Protein AF-A0AAX1EEX8-F1 (afdb_monomer)

pLDDT: mean 73.46, std 18.09, range [20.45, 95.31]

Sequence (1016 aa):
MDALIKANPAVASEFRKALMDHKIFWASLDPSLDPIEDTNTFLVDVGEAPNAVQNNFVALRQKAAHLRVIRNLNKASLDVLTDIAIKDNKDEIRGVIKRAHPALWQSPWGEILSTQLTDEGITAIQAEAKKLLMSQLRIPKLIERINKEDSFENLKKPLDAYFGAHVAVLQESDRKQLEDAMNARAMMLAQDKLLNHPNRGELDALLKEDGLNEVRDKAKSIIGDHVQWIKPENIEALKKSARVGIAKLDVEALAYNDAHRRILIGIADPKNSSTYQEKLKAVGIANTDLLKKEDYPALLDTIRNKAFEMQVEKLSPYSPYGKKVHKDLITTFKAAKPEKKEIILRNLNNLEKSIQHLFHATNTDDVKRMLGVEDNVAELVTEENGRLEKFKKIHSLEAAKILANLYATYCPSEELSDNVINAFNSKFFENDGAAYTKDDYAELLRGVFGDITGELPDAIDDQKFYNAFGLNNDGSAVLSNELENLVGNQRISNLHLATDIHNHAADPLRKELMQSFMRVDKRGIALDGNDVDNLWTFFKDSKSYEEFKKKITDNISSKLSEDWTKQFTTADFDKLKLQQLKGLDTTQKVREYVDARLDELSKVFALGSQRFWDETQLRRFRENFNDRENWFNPAFMGKSKADAEKMKPKFEALARNIDIIIQEREYQREAIEALIRNLPGHTGEGTGNYPKEEDEKIRKKLDGKIKEIDAALENHKKSRDALQDVLDKMQEAIESKKVIQLFGSDPDVVSEVFKKGTPEYEEAKGKDLSPDHVRRTHITHGHVKEMKMHEIDSDQVRIWDVKTTKGGLTTRGRIIEEHGLTPSAKVYASDKQKITPTKLTIDMPKGGRTTEQKELIEEARVKTAMVAVCQLFAKLDVPPDEKHPININCSDPEDAKYFWTAVKIVQKELKDTKLAFKDNAIQGDSIKYVSKTQKGKLGWKDDSVYKTVFEKESNKYIWKQKTDELKGHVSEKFKHDKEKKESSAAATQLFRKEVKKQISESEKHLEEIHKGPQVH

Radius of gyration: 42.95 Å; Cα contacts (8 Å, |Δi|>4): 1096; chains: 1; bounding box: 97×76×125 Å

Solvent-accessible surface area (backbone atoms only — not comparable to full-atom values): 57324 Å² total; per-residue (Å²): 85,71,51,45,53,69,30,49,50,90,40,63,71,50,39,50,47,42,53,57,80,39,35,72,61,44,26,71,78,39,65,87,47,56,81,68,66,96,49,98,54,63,74,68,78,78,59,96,60,102,52,82,78,67,67,35,53,54,43,49,24,25,50,30,41,37,52,47,30,55,75,24,52,88,70,48,53,71,67,57,35,36,52,41,42,68,56,83,54,65,68,58,38,43,50,51,40,55,68,42,52,68,60,42,31,62,87,88,70,71,80,81,44,62,83,42,48,35,71,68,43,48,52,52,43,26,53,50,29,42,52,53,50,54,70,69,58,47,62,70,62,55,47,51,55,44,70,69,59,85,53,65,75,59,58,68,43,56,66,43,77,65,76,33,70,65,63,70,77,51,52,71,72,56,51,49,51,50,51,52,45,31,47,52,43,49,51,51,53,49,29,50,50,37,38,68,45,88,56,55,69,57,40,53,57,33,63,74,40,88,48,66,65,56,31,30,59,45,39,29,83,78,60,38,92,61,36,79,71,65,43,80,90,46,50,64,60,42,43,49,23,23,54,53,12,42,48,43,53,49,55,69,66,56,73,88,44,76,66,45,35,55,48,35,42,58,54,50,38,76,88,44,62,92,48,43,49,63,50,42,42,72,61,67,41,70,73,37,86,77,58,51,83,86,49,45,74,79,42,42,60,56,40,40,47,43,24,48,41,43,47,43,25,69,58,34,70,38,49,95,40,13,52,60,57,42,41,49,50,49,50,40,56,63,67,25,41,71,69,36,54,41,63,48,55,66,36,74,84,48,30,56,53,52,51,52,50,57,63,65,32,76,47,42,67,58,43,23,70,64,34,62,46,54,69,80,52,22,39,43,30,24,51,50,30,58,40,53,56,49,48,68,66,30,56,38,45,54,57,27,34,46,50,45,43,49,34,42,71,59,40,68,90,62,67,74,47,69,64,50,38,49,33,50,37,49,69,66,40,65,92,77,65,69,79,80,69,87,63,54,69,38,55,53,52,48,54,36,46,65,71,33,67,86,69,57,59,91,73,57,46,69,38,59,52,25,45,66,61,24,24,36,68,83,33,78,44,82,72,28,73,65,48,44,50,57,50,54,40,46,43,63,28,27,45,46,47,51,39,48,36,61,79,37,64,88,39,67,66,62,34,52,52,39,49,54,52,39,32,37,55,28,82,76,38,57,52,50,67,65,52,52,53,46,50,52,48,40,54,73,75,30,90,44,57,67,52,28,50,47,52,41,55,78,74,49,39,93,43,37,38,96,60,34,62,52,61,57,37,62,67,55,49,51,51,53,49,41,52,52,48,45,68,49,71,46,70,67,61,49,49,55,50,54,52,52,50,53,49,48,55,54,50,64,48,54,69,65,55,76,81,55,80,49,73,66,54,51,47,49,51,56,65,65,45,75,57,62,68,70,84,66,43,58,71,40,60,80,56,52,28,60,48,36,68,65,42,47,68,55,52,53,48,50,44,54,51,42,54,50,52,44,54,55,47,49,54,52,42,52,56,50,52,52,49,63,71,32,42,66,63,74,80,73,78,60,95,50,93,64,58,69,72,59,52,51,53,52,48,52,52,50,51,49,51,41,52,55,43,51,55,50,42,55,48,45,51,53,50,41,51,57,50,46,58,46,54,53,51,40,49,48,56,59,69,54,87,76,82,72,48,84,55,78,81,42,92,46,36,49,77,48,79,30,46,61,90,38,73,67,29,54,52,71,72,62,62,73,89,70,69,102,76,80,82,87,82,90,86,82,88,84,76,91,74,90,78,89,72,76,89,67,64,35,68,42,43,35,38,34,42,33,53,36,75,56,96,91,46,74,51,61,16,40,39,37,41,40,42,56,72,74,76,81,76,89,71,70,99,81,66,99,71,89,82,82,67,73,48,77,50,74,49,68,58,81,78,58,94,48,72,69,46,37,52,48,36,50,47,31,39,52,50,42,29,38,53,56,45,42,52,54,58,72,70,51,93,61,42,46,32,74,92,54,47,49,72,49,76,55,96,49,76,68,64,40,45,52,43,54,47,37,49,52,50,49,41,62,72,33,56,90,45,92,58,39,52,59,79,72,14,57,45,44,82,45,45,72,58,43,50,64,65,35,44,44,99,90,47,72,23,81,88,9,63,53,59,70,46,47,62,38,71,74,40,35,52,55,49,47,54,52,47,50,56,42,50,53,52,54,59,64,75,71,64,62,80,81,53,56,64,55,50,52,52,48,50,53,48,46,48,52,46,50,54,50,46,53,50,54,52,50,52,49,50,55,50,47,68,73,63,67,76,93,76,132

Foldseek 3Di:
DQQLLLFDLVDLVSNLVSVVVCQVVVCVVPVVSNPDDPDPCRQVPPDPDPDPPCRGSLNVQQVVLLVLQLVLLLVADLVLLQQLQPDPDLQVNQVSLVVSPPRRPYPPSDRDDCSRHPPVSSVVSNVSSLVSLVLVPDLVVLLVVLLPDLDLVLLPDQPCVNPNSSCVSPDPVSSVVSNVSSLVNLLVNLLVQLLAPLDLVLLVQLLPDLDLVSNLVSSCVRSNPSSVSRDNVCSVVSNLSNLNSLQLNVLLPQDQDPLLLVLLLVLLDLVCLVCNLVSSVVSPRPPSVVHDSVSSVSNNLSSLLSSLLSLQCVLALLPPCRSLLQVLVSVLLSQFDSLLSSLLSVDPVVVSVLSVCLLQDLDLVLQCLNRVDDSVSSVSSNQSSVQLVLLLLQLASLVSSLVSNLCSVQPSNDHQDVQLSVLNCCLLAVLPLDDPDQPDLLRSQVSSCVSCPVVDDPSDDQQSSLVSLQAHRNSPGHRDPPSCCRRVLLSVQLSLLSNVCNVPVVDVLLNLQSSLCSNFAQVSHHDDNVSSVQLVVLLVPDLFPVSSVVSCVVPPCVRGDPSRCSSCDRVNSLVSLLVVQQPDQDLVVNVVSLVSNVVVLVVVVVVVPPPAQDLVRLVVCVVVCVVVCPLCPLLPLVVLLVVLVVCLVVLSVNLSSLSVVLSSLVVVLVSLVSNLCSHHPNVVPDPHPYDPVSNVVSNVVSVVVNVVSVVVNVSSVVSSVSSVVVSVVSVCSNPDPDDGDLCPPPPQKDKDKDFPPDPVVCVVVVPDDDDPDDDDDDDDDDDDDDDDDDPADARMKMKIWGWFDDPNDIDTKMKIKGWHPDDQDDDDDDDPDGDTDIDIDIGADDDDDDPRRVLSSLLNLLLRLLSVLLRVLLPDPAAQALVRAAEDEDPDLVSSLSNVLNNVVLLVLCCVFRRHYDPSRHHYDSCVVSCVQQADPPGGDCPGCCNPRCPPPSNVVSNVVSSVSSNVSRRVSDDDPVCVVVVVVVVVVVVVVVVVVVVVVVVVVVVVVVDDDDDD

Nearest PDB structures (foldseek):
  5ot4-assembly4_D  TM=4.089E-01  e=1.070E-16  Legionella pneumophila

Secondary structure (DSSP, 8-state):
-HHHHHS-TT-HHHHHHHHHTTHHHHHHH-GGGSS----TTTTTSS--SS-TTTSSHHHHHHHHHHHHHHHHHTTS-HHHHHHHHH---HHHHHHHHHHTTTTSS-TTS-S--TTTS-HHHHHHHHHHHHHHHHHH--HHHHHHHHHT---HHHHTS-HHHHH-GGGGGS-HHHHHHHHHHHHHHHHHHHHHHHHT-S-HHHHHHHHH--SHHHHHHHHHHHHGGGGGG--GGGHHHHHHHHHHHHHHHHHHHPPP-HHHHHHHHHHSSGGGGGGHHHHHHHTT-TTGGG--GGGHHHHHHHHHHHHHHHHHHHH-TTTTSHHHHTHHHHHHHHHS-HHHHHHHHS-HHHHHHHHHHHHS---HHHHHHHH---HHHHHHHHHHHHHHHHHTTSS-HHHHHHHHHHHHHH-TTPPPPHHHHHHHHHHHS-TT--------HHHHHHHHHHHHTTTS-TTS-HHHHHHHTTB-TTSSSBS-HHHHHHHHHHHHHTHHHHHHHHHTTT-HHHHHHHHHHHTS--TTPPPPHHHHHHHHHHHHH-SSHHHHHHHHHHHTGGGS-TTHHHHS-HHHHHHHHHHHHHT--SHHHHHHHHHHHHHHHHHHHHHHHTTS--HHHHHHHHHGGG-TTTTT-GGGHHHHHHHHHHHHHHHHHHHHHHHHHHHHHHHHHHHHHHHHHTSTTSSS---S---HHHHHHHHHHHHHHHHHHHHHHHHHHHHHHHHHHHHHHHHHHHH--PPP-SSTT-TTEEEEEEETTSHHHHHHHH-----S----------------------SEEEEEEEEEEETTEEEEEEEEEEE---------TT-------EEEEEE-----SSHHHHHHHHHHHHHHHHHHHHHHHHT-SS---SSS-EE---SSHHHHHHHHHHHHHHHHHTTTSTT---GGGEE-TTHHHHHHHHEETTEE-TTSHIIIIITSHHHHHHHHHHHHHHHHHHHHHT--TTTHHHHHHHHHHHHHHHHHHHHHHHHHHHHHHHS-----

Mean predicted aligned error: 20.91 Å

Organism: NCBI:txid454

Structure (mmCIF, N/CA/C/O backbone):
data_AF-A0AAX1EEX8-F1
#
_entry.id   AF-A0AAX1EEX8-F1
#
loop_
_atom_site.group_PDB
_atom_site.id
_atom_site.type_symbol
_atom_site.label_atom_id
_atom_site.label_alt_id
_atom_site.label_comp_id
_atom_site.label_asym_id
_atom_site.label_entity_id
_atom_site.label_seq_id
_atom_site.pdbx_PDB_ins_code
_atom_site.Cartn_x
_atom_site.Cartn_y
_atom_site.Cartn_z
_atom_site.occupancy
_atom_site.B_iso_or_equiv
_atom_site.auth_seq_id
_atom_site.auth_comp_id
_atom_site.auth_asym_id
_atom_site.auth_atom_id
_atom_site.pdbx_PDB_model_num
ATOM 1 N N . MET A 1 1 ? -22.057 -29.884 52.894 1.00 87.69 1 MET A N 1
ATOM 2 C CA . MET A 1 1 ? -23.360 -29.746 52.195 1.00 87.69 1 MET A CA 1
ATOM 3 C C . MET A 1 1 ? -23.863 -31.109 51.760 1.00 87.69 1 MET A C 1
ATOM 5 O O . MET A 1 1 ? -24.873 -31.544 52.282 1.00 87.69 1 MET A O 1
ATOM 9 N N . ASP A 1 2 ? -23.123 -31.813 50.907 1.00 88.25 2 ASP A N 1
ATOM 10 C CA . ASP A 1 2 ? -23.435 -33.165 50.417 1.00 88.25 2 ASP A CA 1
ATOM 11 C C . ASP A 1 2 ? -23.797 -34.156 51.543 1.00 88.25 2 ASP A C 1
ATOM 13 O O . ASP A 1 2 ? -24.829 -34.820 51.478 1.00 88.25 2 ASP A O 1
ATOM 17 N N . ALA A 1 3 ? -23.029 -34.166 52.639 1.00 88.50 3 ALA A N 1
ATOM 18 C CA . ALA A 1 3 ? -23.334 -34.972 53.827 1.00 88.50 3 ALA A CA 1
ATOM 19 C C . ALA A 1 3 ? -24.683 -34.618 54.494 1.00 88.50 3 ALA A C 1
ATOM 21 O O . ALA A 1 3 ? -25.407 -35.513 54.918 1.00 88.50 3 ALA A O 1
ATOM 22 N N . LEU A 1 4 ? -25.059 -33.332 54.528 1.00 88.06 4 LEU A N 1
ATOM 23 C CA . LEU A 1 4 ? -26.329 -32.857 55.105 1.00 88.06 4 LEU A CA 1
ATOM 24 C C . LEU A 1 4 ? -27.526 -33.188 54.212 1.00 88.06 4 LEU A C 1
ATOM 26 O O . LEU A 1 4 ? -28.605 -33.490 54.706 1.00 88.06 4 LEU A O 1
ATOM 30 N N . ILE A 1 5 ? -27.339 -33.141 52.891 1.00 89.25 5 ILE A N 1
ATOM 31 C CA . ILE A 1 5 ? -28.374 -33.512 51.917 1.00 89.25 5 ILE A CA 1
ATOM 32 C C . ILE A 1 5 ? -28.644 -35.020 51.990 1.00 89.25 5 ILE A C 1
ATOM 34 O O . ILE A 1 5 ? -29.803 -35.437 51.900 1.00 89.25 5 ILE A O 1
ATOM 38 N N . LYS A 1 6 ? -27.590 -35.826 52.186 1.00 87.44 6 LYS A N 1
ATOM 39 C CA . LYS A 1 6 ? -27.675 -37.284 52.328 1.00 87.44 6 LYS A CA 1
ATOM 40 C C . LYS A 1 6 ? -28.330 -37.720 53.646 1.00 87.44 6 LYS A C 1
ATOM 42 O O . LYS A 1 6 ? -29.065 -38.701 53.634 1.00 87.44 6 LYS A O 1
ATOM 47 N N . ALA A 1 7 ? -28.074 -37.018 54.750 1.00 86.25 7 ALA A N 1
ATOM 48 C CA . ALA A 1 7 ? -28.617 -37.366 56.063 1.00 86.25 7 ALA A CA 1
ATOM 49 C C . ALA A 1 7 ? -30.152 -37.245 56.121 1.00 86.25 7 ALA A C 1
ATOM 51 O O . ALA A 1 7 ? -30.742 -36.334 55.528 1.00 86.25 7 ALA A O 1
ATOM 52 N N . ASN A 1 8 ? -30.808 -38.150 56.856 1.00 84.75 8 ASN A N 1
ATOM 53 C CA . ASN A 1 8 ? -32.248 -38.078 57.074 1.00 84.75 8 ASN A CA 1
ATOM 54 C C . ASN A 1 8 ? -32.571 -37.039 58.167 1.00 84.75 8 ASN A C 1
ATOM 56 O O . ASN A 1 8 ? -32.213 -37.244 59.324 1.00 84.75 8 ASN A O 1
ATOM 60 N N . PRO A 1 9 ? -33.284 -35.941 57.855 1.00 81.75 9 PRO A N 1
ATOM 61 C CA . PRO A 1 9 ? -33.555 -34.886 58.828 1.00 81.75 9 PRO A CA 1
ATOM 62 C C . PRO A 1 9 ? -34.572 -35.305 59.902 1.00 81.75 9 PRO A C 1
ATOM 64 O O . PRO A 1 9 ? -34.682 -34.627 60.918 1.00 81.75 9 PRO A O 1
ATOM 67 N N . ALA A 1 10 ? -35.303 -36.410 59.704 1.00 81.94 10 ALA A N 1
ATOM 68 C CA . ALA A 1 10 ? -36.170 -36.992 60.729 1.00 81.94 10 ALA A CA 1
ATOM 69 C C . ALA A 1 10 ? -35.388 -37.815 61.772 1.00 81.94 10 ALA A C 1
ATOM 71 O O . ALA A 1 10 ? -35.920 -38.113 62.840 1.00 81.94 10 ALA A O 1
ATOM 72 N N . VAL A 1 11 ? -34.132 -38.178 61.480 1.00 84.19 11 VAL A N 1
ATOM 73 C CA . VAL A 1 11 ? -33.270 -38.974 62.360 1.00 84.19 11 VAL A CA 1
ATOM 74 C C . VAL A 1 11 ? -32.171 -38.072 62.911 1.00 84.19 11 VAL A C 1
ATOM 76 O O . VAL A 1 11 ? -31.148 -37.837 62.268 1.00 84.19 11 VAL A O 1
ATOM 79 N N . ALA A 1 12 ? -32.385 -37.557 64.124 1.00 80.69 12 ALA A N 1
ATOM 80 C CA . ALA A 1 12 ? -31.487 -36.587 64.745 1.00 80.69 12 ALA A CA 1
ATOM 81 C C . ALA A 1 12 ? -30.026 -37.061 64.775 1.00 80.69 12 ALA A C 1
ATOM 83 O O . ALA A 1 12 ? -29.136 -36.320 64.371 1.00 80.69 12 ALA A O 1
ATOM 84 N N . SER A 1 13 ? -29.778 -38.309 65.175 1.00 80.62 13 SER A N 1
ATOM 85 C CA . SER A 1 13 ? -28.428 -38.880 65.261 1.00 80.62 13 SER A CA 1
ATOM 86 C C . SER A 1 13 ? -27.685 -38.892 63.920 1.00 80.62 13 SER A C 1
ATOM 88 O O . SER A 1 13 ? -26.495 -38.591 63.880 1.00 80.62 13 SER A O 1
ATOM 90 N N . GLU A 1 14 ? -28.369 -39.173 62.808 1.00 85.62 14 GLU A N 1
ATOM 91 C CA . GLU A 1 14 ? -27.762 -39.147 61.471 1.00 85.62 14 GLU A CA 1
ATOM 92 C C . GLU A 1 14 ? -27.403 -37.726 61.031 1.00 85.62 14 GLU A C 1
ATOM 94 O O . GLU A 1 14 ? -26.321 -37.492 60.488 1.00 85.62 14 GLU A O 1
ATOM 99 N N . PHE A 1 15 ? -28.297 -36.765 61.276 1.00 84.75 15 PHE A N 1
ATOM 100 C CA . PHE A 1 15 ? -28.081 -35.376 60.877 1.00 84.75 15 PHE A CA 1
ATOM 101 C C . PHE A 1 15 ? -26.981 -34.702 61.707 1.00 84.75 15 PHE A C 1
ATOM 103 O O . PHE A 1 15 ? -26.133 -33.998 61.154 1.00 84.75 15 PHE A O 1
ATOM 110 N N . ARG A 1 16 ? -26.938 -34.973 63.020 1.00 83.00 16 ARG A N 1
ATOM 111 C CA . ARG A 1 16 ? -25.850 -34.530 63.906 1.00 83.00 16 ARG A CA 1
ATOM 112 C C . ARG A 1 16 ? -24.515 -35.122 63.484 1.00 83.00 16 ARG A C 1
ATOM 114 O O . ARG A 1 16 ? -23.554 -34.378 63.304 1.00 83.00 16 ARG A O 1
ATOM 121 N N . LYS A 1 17 ? -24.476 -36.430 63.212 1.00 85.88 17 LYS A N 1
ATOM 122 C CA . LYS A 1 17 ? -23.273 -37.104 62.714 1.00 85.88 17 LYS A CA 1
ATOM 123 C C . LYS A 1 17 ? -22.734 -36.458 61.435 1.00 85.88 17 LYS A C 1
ATOM 125 O O . LYS A 1 17 ? -21.539 -36.206 61.344 1.00 85.88 17 LYS A O 1
ATOM 130 N N . ALA A 1 18 ? -23.599 -36.093 60.485 1.00 87.81 18 ALA A N 1
ATOM 131 C CA . ALA A 1 18 ? -23.172 -35.422 59.254 1.00 87.81 18 ALA A CA 1
ATOM 132 C C . ALA A 1 18 ? -22.478 -34.064 59.494 1.00 87.81 18 ALA A C 1
ATOM 134 O O . ALA A 1 18 ? -21.584 -33.693 58.726 1.00 87.81 18 ALA A O 1
ATOM 135 N N . LEU A 1 19 ? -22.866 -33.331 60.544 1.00 84.44 19 LEU A N 1
ATOM 136 C CA . LEU A 1 19 ? -22.191 -32.101 60.974 1.00 84.44 19 LEU A CA 1
ATOM 137 C C . LEU A 1 19 ? -20.878 -32.407 61.705 1.00 84.44 19 LEU A C 1
ATOM 139 O O . LEU A 1 19 ? -19.852 -31.817 61.363 1.00 84.44 19 LEU A O 1
ATOM 143 N N . MET A 1 20 ? -20.906 -33.354 62.646 1.00 83.81 20 MET A N 1
ATOM 144 C CA . MET A 1 20 ? -19.762 -33.733 63.484 1.00 83.81 20 MET A CA 1
ATOM 145 C C . MET A 1 20 ? -18.609 -34.353 62.698 1.00 83.81 20 MET A C 1
ATOM 147 O O . MET A 1 20 ? -17.450 -34.024 62.953 1.00 83.81 20 MET A O 1
ATOM 151 N N . ASP A 1 21 ? -18.907 -35.168 61.685 1.00 89.56 21 ASP A N 1
ATOM 152 C CA . ASP A 1 21 ? -17.902 -35.748 60.783 1.00 89.56 21 ASP A CA 1
ATOM 153 C C . ASP A 1 21 ? -17.105 -34.656 60.032 1.00 89.56 21 ASP A C 1
ATOM 155 O O . ASP A 1 21 ? -16.019 -34.913 59.518 1.00 89.56 21 ASP A O 1
ATOM 159 N N . HIS A 1 22 ? -17.613 -33.416 60.002 1.00 89.94 22 HIS A N 1
ATOM 160 C CA . HIS A 1 22 ? -16.974 -32.251 59.387 1.00 89.94 22 HIS A CA 1
ATOM 161 C C . HIS A 1 22 ? -16.526 -31.196 60.414 1.00 89.94 22 HIS A C 1
ATOM 163 O O . HIS A 1 22 ? -16.271 -30.054 60.036 1.00 89.94 22 HIS A O 1
ATOM 169 N N . LYS A 1 23 ? -16.382 -31.547 61.701 1.00 84.81 23 LYS A N 1
ATOM 170 C CA . LYS A 1 23 ? -15.974 -30.607 62.767 1.00 84.81 23 LYS A CA 1
ATOM 171 C C . LYS A 1 23 ? -14.690 -29.830 62.460 1.00 84.81 23 LYS A C 1
ATOM 173 O O . LYS A 1 23 ? -14.632 -28.637 62.715 1.00 84.81 23 LYS A O 1
ATOM 178 N N . ILE A 1 24 ? -13.708 -30.469 61.813 1.00 85.19 24 ILE A N 1
ATOM 179 C CA . ILE A 1 24 ? -12.443 -29.829 61.406 1.00 85.19 24 ILE A CA 1
ATOM 180 C C . ILE A 1 24 ? -12.709 -28.671 60.431 1.00 85.19 24 ILE A C 1
ATOM 182 O O . ILE A 1 24 ? -12.098 -27.611 60.536 1.00 85.19 24 ILE A O 1
ATOM 186 N N . PHE A 1 25 ? -13.647 -28.851 59.495 1.00 87.44 25 PHE A N 1
ATOM 187 C CA . PHE A 1 25 ? -14.045 -27.799 58.560 1.00 87.44 25 PHE A CA 1
ATOM 188 C C . PHE A 1 25 ? -14.744 -26.645 59.288 1.00 87.44 25 PHE A C 1
ATOM 190 O O . PHE A 1 25 ? -14.432 -25.486 59.027 1.00 87.44 25 PHE A O 1
ATOM 197 N N . TRP A 1 26 ? -15.644 -26.940 60.227 1.00 82.75 26 TRP A N 1
ATOM 198 C CA . TRP A 1 26 ? -16.338 -25.905 60.999 1.00 82.75 26 TRP A CA 1
ATOM 199 C C . TRP A 1 26 ? -15.382 -25.107 61.889 1.00 82.75 26 TRP A C 1
ATOM 201 O O . TRP A 1 26 ? -15.391 -23.881 61.813 1.00 82.75 26 TRP A O 1
ATOM 211 N N . ALA A 1 27 ? -14.485 -25.783 62.612 1.00 81.88 27 ALA A N 1
ATOM 212 C CA . ALA A 1 27 ? -13.437 -25.156 63.418 1.00 81.88 27 ALA A CA 1
ATOM 213 C C . ALA A 1 27 ? -12.489 -24.277 62.580 1.00 81.88 27 ALA A C 1
ATOM 215 O O . ALA A 1 27 ? -11.989 -23.263 63.063 1.00 81.88 27 ALA A O 1
ATOM 216 N N . SER A 1 28 ? -12.265 -24.627 61.304 1.00 84.88 28 SER A N 1
ATOM 217 C CA . SER A 1 28 ? -11.462 -23.805 60.386 1.00 84.88 28 SER A CA 1
ATOM 218 C C . SER A 1 28 ? -12.144 -22.500 59.958 1.00 84.88 28 SER A C 1
ATOM 220 O O . SER A 1 28 ? -11.455 -21.540 59.620 1.00 84.88 28 SER A O 1
ATOM 222 N N . LEU A 1 29 ? -13.482 -22.454 59.962 1.00 81.75 29 LEU A N 1
ATOM 223 C CA . LEU A 1 29 ? -14.257 -21.251 59.639 1.00 81.75 29 LEU A CA 1
ATOM 224 C C . LEU A 1 29 ? -14.484 -20.383 60.875 1.00 81.75 29 LEU A C 1
ATOM 226 O O . LEU A 1 29 ? -14.391 -19.160 60.797 1.00 81.75 29 LEU A O 1
ATOM 230 N N . ASP A 1 30 ? -14.774 -21.023 62.003 1.00 78.38 30 ASP A N 1
ATOM 231 C CA . ASP A 1 30 ? -14.961 -20.372 63.287 1.00 78.38 30 ASP A CA 1
ATOM 232 C C . ASP A 1 30 ? -14.449 -21.299 64.402 1.00 78.38 30 ASP A C 1
ATOM 234 O O . ASP A 1 30 ? -15.081 -22.318 64.691 1.00 78.38 30 ASP A O 1
ATOM 238 N N . PRO A 1 31 ? -13.321 -20.964 65.055 1.00 79.06 31 PRO A N 1
ATOM 239 C CA . PRO A 1 31 ? -12.772 -21.760 66.151 1.00 79.06 31 PRO A CA 1
ATOM 240 C C . PRO A 1 31 ? -13.733 -21.949 67.334 1.00 79.06 31 PRO A C 1
ATOM 242 O O . PRO A 1 31 ? -13.545 -22.866 68.129 1.00 79.06 31 PRO A O 1
ATOM 245 N N . SER A 1 32 ? -14.776 -21.117 67.466 1.00 72.56 32 SER A N 1
ATOM 246 C CA . SER A 1 32 ? -15.823 -21.309 68.481 1.00 72.56 32 SER A CA 1
ATOM 247 C C . SER A 1 32 ? -16.733 -22.516 68.206 1.00 72.56 32 SER A C 1
ATOM 249 O O . SER A 1 32 ? -17.462 -22.944 69.097 1.00 72.56 32 SER A O 1
ATOM 251 N N . LEU A 1 33 ? -16.645 -23.106 67.009 1.00 69.81 33 LEU A N 1
ATOM 252 C CA . LEU A 1 33 ? -17.311 -24.349 66.614 1.00 69.81 33 LEU A CA 1
ATOM 253 C C . LEU A 1 33 ? -16.439 -25.601 66.854 1.00 69.81 33 LEU A C 1
ATOM 255 O O . LEU A 1 33 ? -16.806 -26.690 66.422 1.00 69.81 33 LEU A O 1
ATOM 259 N N . ASP A 1 34 ? -15.282 -25.474 67.511 1.00 64.81 34 ASP A N 1
ATOM 260 C CA . ASP A 1 34 ? -14.420 -26.606 67.886 1.00 64.81 34 ASP A CA 1
ATOM 261 C C . ASP A 1 34 ? -14.914 -27.376 69.138 1.00 64.81 34 ASP A C 1
ATOM 263 O O . ASP A 1 34 ? -14.939 -28.609 69.101 1.00 64.81 34 ASP A O 1
ATOM 267 N N . PRO A 1 35 ? -15.420 -26.730 70.217 1.00 62.22 35 PRO A N 1
ATOM 268 C CA . PRO A 1 35 ? -16.017 -27.434 71.353 1.00 62.22 35 PRO A CA 1
ATOM 269 C C . PRO A 1 35 ? -17.493 -27.786 71.097 1.00 62.22 35 PRO A C 1
ATOM 271 O O . PRO A 1 35 ? -18.351 -27.577 71.953 1.00 62.22 35 PRO A O 1
ATOM 274 N N . ILE A 1 36 ? -17.823 -28.303 69.910 1.00 62.53 36 ILE A N 1
ATOM 275 C CA . ILE A 1 36 ? -19.159 -28.851 69.675 1.00 62.53 36 ILE A CA 1
ATOM 276 C C . ILE A 1 36 ? -19.281 -30.166 70.453 1.00 62.53 36 ILE A C 1
ATOM 278 O O . ILE A 1 36 ? -18.778 -31.210 70.030 1.00 62.53 36 ILE A O 1
ATOM 282 N N . GLU A 1 37 ? -19.975 -30.125 71.584 1.00 63.75 37 GLU A N 1
ATOM 283 C CA . GLU A 1 37 ? -20.421 -31.330 72.277 1.00 63.75 37 GLU A CA 1
ATOM 284 C C . GLU A 1 37 ? -21.671 -31.894 71.575 1.00 63.75 37 GLU A C 1
ATOM 286 O O . GLU A 1 37 ? -22.656 -31.184 71.356 1.00 63.75 37 GLU A O 1
ATOM 291 N N . ASP A 1 38 ? -21.639 -33.180 71.204 1.00 69.69 38 ASP A N 1
ATOM 292 C CA . ASP A 1 38 ? -22.794 -33.903 70.646 1.00 69.69 38 ASP A CA 1
ATOM 293 C C . ASP A 1 38 ? -23.805 -34.208 71.763 1.00 69.69 38 ASP A C 1
ATOM 295 O O . ASP A 1 38 ? -23.872 -35.312 72.306 1.00 69.69 38 ASP A O 1
ATOM 299 N N . THR A 1 39 ? -24.552 -33.181 72.172 1.00 68.19 39 THR A N 1
ATOM 300 C CA . THR A 1 39 ? -25.566 -33.265 73.228 1.00 68.19 39 THR A CA 1
ATOM 301 C C . THR A 1 39 ? -26.978 -33.304 72.653 1.00 68.19 39 THR A C 1
ATOM 303 O O . THR A 1 39 ? -27.241 -32.992 71.488 1.00 68.19 39 THR A O 1
ATOM 306 N N . ASN A 1 40 ? -27.956 -33.636 73.500 1.00 61.16 40 ASN A N 1
ATOM 307 C CA . ASN A 1 40 ? -29.366 -33.584 73.117 1.00 61.16 40 ASN A CA 1
ATOM 308 C C . ASN A 1 40 ? -29.872 -32.170 72.786 1.00 61.16 40 ASN A C 1
ATOM 310 O O . ASN A 1 40 ? -30.898 -32.071 72.113 1.00 61.16 40 ASN A O 1
ATOM 314 N N . THR A 1 41 ? -29.140 -31.117 73.168 1.00 57.62 41 THR A N 1
ATOM 315 C CA . THR A 1 41 ? -29.445 -29.711 72.851 1.00 57.62 41 THR A CA 1
ATOM 316 C C . THR A 1 41 ? -28.634 -29.159 71.672 1.00 57.62 41 THR A C 1
ATOM 318 O O . THR A 1 41 ? -28.748 -27.982 71.331 1.00 57.62 41 THR A O 1
ATOM 321 N N . PHE A 1 42 ? -27.859 -30.004 70.983 1.00 59.38 42 PHE A N 1
ATOM 322 C CA . PHE A 1 42 ? -27.115 -29.639 69.780 1.00 59.38 42 PHE A CA 1
ATOM 323 C C . PHE A 1 42 ? -28.047 -29.037 68.706 1.00 59.38 42 PHE A C 1
ATOM 325 O O . PHE A 1 42 ? -28.984 -29.701 68.249 1.00 59.38 42 PHE A O 1
ATOM 332 N N . LEU A 1 43 ? -27.768 -27.777 68.327 1.00 60.12 43 LEU A N 1
ATOM 333 C CA . LEU A 1 43 ? -28.566 -26.874 67.469 1.00 60.12 43 LEU A CA 1
ATOM 334 C C . LEU A 1 43 ? -29.887 -26.334 68.060 1.00 60.12 43 LEU A C 1
ATOM 336 O O . LEU A 1 43 ? -30.605 -25.616 67.367 1.00 60.12 43 LEU A O 1
ATOM 340 N N . VAL A 1 44 ? -30.192 -26.623 69.328 1.00 53.97 44 VAL A N 1
ATOM 341 C CA . VAL A 1 44 ? -31.371 -26.101 70.048 1.00 53.97 44 VAL A CA 1
ATOM 342 C C . VAL A 1 44 ? -31.035 -24.809 70.809 1.00 53.97 44 VAL A C 1
ATOM 344 O O . VAL A 1 44 ? -31.854 -23.895 70.814 1.00 53.97 44 VAL A O 1
ATOM 347 N N . ASP A 1 45 ? -29.817 -24.687 71.358 1.00 47.53 45 ASP A N 1
ATOM 348 C CA . ASP A 1 45 ? -29.425 -23.551 72.219 1.00 47.53 45 ASP A CA 1
ATOM 349 C C . ASP A 1 45 ? -28.665 -22.413 71.497 1.00 47.53 45 ASP A C 1
ATOM 351 O O . ASP A 1 45 ? -28.600 -21.300 72.009 1.00 47.53 45 ASP A O 1
ATOM 355 N N . VAL A 1 46 ? -28.107 -22.645 70.299 1.00 45.19 46 VAL A N 1
ATOM 356 C CA . VAL A 1 46 ? -27.215 -21.678 69.596 1.00 45.19 46 VAL A CA 1
ATOM 357 C C . VAL A 1 46 ? -27.925 -20.912 68.461 1.00 45.19 46 VAL A C 1
ATOM 359 O O . VAL A 1 46 ? -27.302 -20.243 67.639 1.00 45.19 46 VAL A O 1
ATOM 362 N N . GLY A 1 47 ? -29.252 -20.999 68.376 1.00 42.91 47 GLY A N 1
ATOM 363 C CA . GLY A 1 47 ? -30.037 -20.236 67.407 1.00 42.91 47 GLY A CA 1
ATOM 364 C C . GLY A 1 47 ? -30.435 -18.871 67.959 1.00 42.91 47 GLY A C 1
ATOM 365 O O . GLY A 1 47 ? -31.534 -18.740 68.488 1.00 42.91 47 GLY A O 1
ATOM 366 N N . GLU A 1 48 ? -29.600 -17.842 67.807 1.00 39.97 48 GLU A N 1
ATOM 367 C CA . GLU A 1 48 ? -30.000 -16.446 68.056 1.00 39.97 48 GLU A CA 1
ATOM 368 C C . GLU A 1 48 ? -31.025 -15.962 67.000 1.00 39.97 48 GLU A C 1
ATOM 370 O O . GLU A 1 48 ? -30.710 -15.172 66.115 1.00 39.97 48 GLU A O 1
ATOM 375 N N . ALA A 1 49 ? -32.265 -16.463 67.057 1.00 39.62 49 ALA A N 1
ATOM 376 C CA . ALA A 1 49 ? -33.478 -15.825 66.530 1.00 39.62 49 ALA A CA 1
ATOM 377 C C . ALA A 1 49 ? -34.745 -16.537 67.068 1.00 39.62 49 ALA A C 1
ATOM 379 O O . ALA A 1 49 ? -34.731 -17.757 67.232 1.00 39.62 49 ALA A O 1
ATOM 380 N N . PRO A 1 50 ? -35.886 -15.842 67.270 1.00 38.56 50 PRO A N 1
ATOM 381 C CA . PRO A 1 50 ? -37.051 -16.359 68.004 1.00 38.56 50 PRO A CA 1
ATOM 382 C C . PRO A 1 50 ? -37.928 -17.366 67.227 1.00 38.56 50 PRO A C 1
ATOM 384 O O . PRO A 1 50 ? -39.124 -17.464 67.495 1.00 38.56 50 PRO A O 1
ATOM 387 N N . ASN A 1 51 ? -37.399 -18.097 66.236 1.00 48.38 51 ASN A N 1
ATOM 388 C CA . ASN A 1 51 ? -38.227 -18.895 65.324 1.00 48.38 51 ASN A CA 1
ATOM 389 C C . ASN A 1 51 ? -37.715 -20.336 65.140 1.00 48.38 51 ASN A C 1
ATOM 391 O O . ASN A 1 51 ? -36.952 -20.641 64.221 1.00 48.38 51 ASN A O 1
ATOM 395 N N . ALA A 1 52 ? -38.199 -21.252 65.988 1.00 48.31 52 ALA A N 1
ATOM 396 C CA . ALA A 1 52 ? -37.873 -22.688 65.987 1.00 48.31 52 ALA A CA 1
ATOM 397 C C . ALA A 1 52 ? -38.173 -23.418 64.654 1.00 48.31 52 ALA A C 1
ATOM 399 O O . ALA A 1 52 ? -37.706 -24.532 64.421 1.00 48.31 52 ALA A O 1
ATOM 400 N N . VAL A 1 53 ? -38.927 -22.786 63.749 1.00 53.16 53 VAL A N 1
ATOM 401 C CA . VAL A 1 53 ? -39.286 -23.328 62.430 1.00 53.16 53 VAL A CA 1
ATOM 402 C C . VAL A 1 53 ? -38.156 -23.161 61.398 1.00 53.16 53 VAL A C 1
ATOM 404 O O . VAL A 1 53 ? -38.083 -23.939 60.451 1.00 53.16 53 VAL A O 1
ATOM 407 N N . GLN A 1 54 ? -37.244 -22.195 61.575 1.00 53.25 54 GLN A N 1
ATOM 408 C CA . GLN A 1 54 ? -36.227 -21.846 60.564 1.00 53.25 54 GLN A CA 1
ATOM 409 C C . GLN A 1 54 ? -34.887 -22.587 60.713 1.00 53.25 54 GLN A C 1
ATOM 411 O O . GLN A 1 54 ? -34.139 -22.670 59.742 1.00 53.25 54 GLN A O 1
ATOM 416 N N . ASN A 1 55 ? -34.604 -23.170 61.883 1.00 61.72 55 ASN A N 1
ATOM 417 C CA . ASN A 1 55 ? -33.301 -23.774 62.207 1.00 61.72 55 ASN A CA 1
ATOM 418 C C . ASN A 1 55 ? -33.372 -25.280 62.529 1.00 61.72 55 ASN A C 1
ATOM 420 O O . ASN A 1 55 ? -32.435 -25.842 63.090 1.00 61.72 55 ASN A O 1
ATOM 424 N N . ASN A 1 56 ? -34.468 -25.958 62.173 1.00 74.62 56 ASN A N 1
ATOM 425 C CA . ASN A 1 56 ? -34.569 -27.410 62.337 1.00 74.62 56 ASN A CA 1
ATOM 426 C C . ASN A 1 56 ? -33.800 -28.170 61.231 1.00 74.62 56 ASN A C 1
ATOM 428 O O . ASN A 1 56 ? -33.430 -27.608 60.197 1.00 74.62 56 ASN A O 1
ATOM 432 N N . PHE A 1 57 ? -33.567 -29.472 61.424 1.00 82.50 57 PHE A N 1
ATOM 433 C CA . PHE A 1 57 ? -32.802 -30.293 60.473 1.00 82.50 57 PHE A CA 1
ATOM 434 C C . PHE A 1 57 ? -33.404 -30.320 59.060 1.00 82.50 57 PHE A C 1
ATOM 436 O O . PHE A 1 57 ? -32.663 -30.398 58.080 1.00 82.50 57 PHE A O 1
ATOM 443 N N . VAL A 1 58 ? -34.731 -30.207 58.927 1.00 83.38 58 VAL A N 1
ATOM 444 C CA . VAL A 1 58 ? -35.408 -30.143 57.622 1.00 83.38 58 VAL A CA 1
ATOM 445 C C . VAL A 1 58 ? -35.051 -28.843 56.901 1.00 83.38 58 VAL A C 1
ATOM 447 O O . VAL A 1 58 ? -34.605 -28.888 55.754 1.00 83.38 58 VAL A O 1
ATOM 450 N N . ALA A 1 59 ? -35.160 -27.703 57.585 1.00 81.44 59 ALA A N 1
ATOM 451 C CA . ALA A 1 59 ? -34.802 -26.394 57.047 1.00 81.44 59 ALA A CA 1
ATOM 452 C C . ALA A 1 59 ? -33.306 -26.317 56.692 1.00 81.44 59 ALA A C 1
ATOM 454 O O . ALA A 1 59 ? -32.942 -25.833 55.618 1.00 81.44 59 ALA A O 1
ATOM 455 N N . LEU A 1 60 ? -32.428 -26.879 57.534 1.00 84.25 60 LEU A N 1
ATOM 456 C CA . LEU A 1 60 ? -30.989 -26.962 57.261 1.00 84.25 60 LEU A CA 1
ATOM 457 C C . LEU A 1 60 ? -30.678 -27.841 56.044 1.00 84.25 60 LEU A C 1
ATOM 459 O O . LEU A 1 60 ? -29.835 -27.474 55.224 1.00 84.25 60 LEU A O 1
ATOM 463 N N . ARG A 1 61 ? -31.377 -28.971 55.876 1.00 87.62 61 ARG A N 1
ATOM 464 C CA . ARG A 1 61 ? -31.242 -29.829 54.690 1.00 87.62 61 ARG A CA 1
ATOM 465 C C . ARG A 1 61 ? -31.684 -29.109 53.419 1.00 87.62 61 ARG A C 1
ATOM 467 O O . ARG A 1 61 ? -30.958 -29.141 52.426 1.00 87.62 61 ARG A O 1
ATOM 474 N N . GLN A 1 62 ? -32.832 -28.434 53.460 1.00 88.12 62 GLN A N 1
ATOM 475 C CA . GLN A 1 62 ? -33.352 -27.642 52.341 1.00 88.12 62 GLN A CA 1
ATOM 476 C C . GLN A 1 62 ? -32.389 -26.516 51.961 1.00 88.12 62 GLN A C 1
ATOM 478 O O . GLN A 1 62 ? -32.063 -26.326 50.787 1.00 88.12 62 GLN A O 1
ATOM 483 N N . LYS A 1 63 ? -31.857 -25.805 52.962 1.00 87.38 63 LYS A N 1
ATOM 484 C CA . LYS A 1 63 ? -30.860 -24.756 52.750 1.00 87.38 63 LYS A CA 1
ATOM 485 C C . LYS A 1 63 ? -29.563 -25.321 52.172 1.00 87.38 63 LYS A C 1
ATOM 487 O O . LYS A 1 63 ? -29.003 -24.720 51.257 1.00 87.38 63 LYS A O 1
ATOM 492 N N . ALA A 1 64 ? -29.107 -26.480 52.647 1.00 88.75 64 ALA A N 1
ATOM 493 C CA . ALA A 1 64 ? -27.930 -27.156 52.112 1.00 88.75 64 ALA A CA 1
ATOM 494 C C . ALA A 1 64 ? -28.122 -27.578 50.645 1.00 88.75 64 ALA A C 1
ATOM 496 O O . ALA A 1 64 ? -27.213 -27.359 49.846 1.00 88.75 64 ALA A O 1
ATOM 497 N N . ALA A 1 65 ? -29.288 -28.123 50.277 1.00 90.12 65 ALA A N 1
ATOM 498 C CA . ALA A 1 65 ? -29.625 -28.485 48.898 1.00 90.12 65 ALA A CA 1
ATOM 499 C C . ALA A 1 65 ? -29.650 -27.259 47.973 1.00 90.12 65 ALA A C 1
ATOM 501 O O . ALA A 1 65 ? -28.994 -27.254 46.931 1.00 90.12 65 ALA A O 1
ATOM 502 N N . HIS A 1 66 ? -30.326 -26.188 48.394 1.00 91.19 66 HIS A N 1
ATOM 503 C CA . HIS A 1 66 ? -30.364 -24.912 47.680 1.00 91.19 66 HIS A CA 1
ATOM 504 C C . HIS A 1 66 ? -28.948 -24.339 47.465 1.00 91.19 66 HIS A C 1
ATOM 506 O O . HIS A 1 66 ? -28.547 -24.079 46.328 1.00 91.19 66 HIS A O 1
ATOM 512 N N . LEU A 1 67 ? -28.150 -24.203 48.531 1.00 90.44 67 LEU A N 1
ATOM 513 C CA . LEU A 1 67 ? -26.788 -23.661 48.444 1.00 90.44 67 LEU A CA 1
ATOM 514 C C . LEU A 1 67 ? -25.852 -24.546 47.613 1.00 90.44 67 LEU A C 1
ATOM 516 O O . LEU A 1 67 ? -24.969 -24.029 46.927 1.00 90.44 67 LEU A O 1
ATOM 520 N N . ARG A 1 68 ? -26.042 -25.871 47.636 1.00 91.19 68 ARG A N 1
ATOM 521 C CA . ARG A 1 68 ? -25.247 -26.815 46.842 1.00 91.19 68 ARG A CA 1
ATOM 522 C C . ARG A 1 68 ? -25.447 -26.620 45.343 1.00 91.19 68 ARG A C 1
ATOM 524 O O . ARG A 1 68 ? -24.455 -26.682 44.609 1.00 91.19 68 ARG A O 1
ATOM 531 N N . VAL A 1 69 ? -26.685 -26.396 44.898 1.00 93.44 69 VAL A N 1
ATOM 532 C CA . VAL A 1 69 ? -26.975 -26.116 43.486 1.00 93.44 69 VAL A CA 1
ATOM 533 C C . VAL A 1 69 ? -26.402 -24.753 43.110 1.00 93.44 69 VAL A C 1
ATOM 535 O O . VAL A 1 69 ? -25.568 -24.699 42.211 1.00 93.44 69 VAL A O 1
ATOM 538 N N . ILE A 1 70 ? -26.732 -23.686 43.854 1.00 92.62 70 ILE A N 1
ATOM 539 C CA . ILE A 1 70 ? -26.235 -22.324 43.579 1.00 92.62 70 ILE A CA 1
ATOM 540 C C . ILE A 1 70 ? -24.709 -22.278 43.468 1.00 92.62 70 ILE A C 1
ATOM 542 O O . ILE A 1 70 ? -24.175 -21.761 42.490 1.00 92.62 70 ILE A O 1
ATOM 546 N N . ARG A 1 71 ? -23.991 -22.884 44.424 1.00 89.75 71 ARG A N 1
ATOM 547 C CA . ARG A 1 71 ? -22.520 -22.870 44.456 1.00 89.75 71 ARG A CA 1
ATOM 548 C C . ARG A 1 71 ? -21.875 -23.552 43.247 1.00 89.75 71 ARG A C 1
ATOM 550 O O . ARG A 1 71 ? -20.709 -23.292 42.970 1.00 89.75 71 ARG A O 1
ATOM 557 N N . ASN A 1 72 ? -22.595 -24.439 42.562 1.00 92.44 72 ASN A N 1
ATOM 558 C CA . ASN A 1 72 ? -22.079 -25.167 41.405 1.00 92.44 72 ASN A CA 1
ATOM 559 C C . ASN A 1 72 ? -22.766 -24.786 40.087 1.00 92.44 72 ASN A C 1
ATOM 561 O O . ASN A 1 72 ? -22.395 -25.342 39.058 1.00 92.44 72 ASN A O 1
ATOM 565 N N . LEU A 1 73 ? -23.699 -23.822 40.077 1.00 91.81 73 LEU A N 1
ATOM 566 C CA . LEU A 1 73 ? -24.292 -23.306 38.835 1.00 91.81 73 LEU A CA 1
ATOM 567 C C . LEU A 1 73 ? -23.223 -22.763 37.881 1.00 91.81 73 LEU A C 1
ATOM 569 O O . LEU A 1 73 ? -23.310 -22.979 36.681 1.00 91.81 73 LEU A O 1
ATOM 573 N N . ASN A 1 74 ? -22.162 -22.141 38.399 1.00 86.88 74 ASN A N 1
ATOM 574 C CA . ASN A 1 74 ? -21.039 -21.663 37.585 1.00 86.88 74 ASN A CA 1
ATOM 575 C C . ASN A 1 74 ? -20.251 -22.781 36.870 1.00 86.88 74 ASN A C 1
ATOM 577 O O . ASN A 1 74 ? -19.474 -22.483 35.968 1.00 86.88 74 ASN A O 1
ATOM 581 N N . LYS A 1 75 ? -20.431 -24.046 37.271 1.00 87.44 75 LYS A N 1
ATOM 582 C CA . LYS A 1 75 ? -19.841 -25.229 36.625 1.00 87.44 75 LYS A CA 1
ATOM 583 C C . LYS A 1 75 ? -20.799 -25.904 35.640 1.00 87.44 75 LYS A C 1
ATOM 585 O O . LYS A 1 75 ? -20.402 -26.870 34.993 1.00 87.44 75 LYS A O 1
ATOM 590 N N . ALA A 1 76 ? -22.056 -25.465 35.563 1.00 87.19 76 ALA A N 1
ATOM 591 C CA . ALA A 1 76 ? -23.020 -25.998 34.611 1.00 87.19 76 ALA A CA 1
ATOM 592 C C . ALA A 1 76 ? -22.730 -25.483 33.193 1.00 87.19 76 ALA A C 1
ATOM 594 O O . ALA A 1 76 ? -22.236 -24.368 33.017 1.00 87.19 76 ALA A O 1
ATOM 595 N N . SER A 1 77 ? -23.044 -26.296 32.178 1.00 86.94 77 SER A N 1
ATOM 596 C CA . SER A 1 77 ? -22.965 -25.859 30.781 1.00 86.94 77 SER A CA 1
ATOM 597 C C . SER A 1 77 ? -23.965 -24.735 30.500 1.00 86.94 77 SER A C 1
ATOM 599 O O . SER A 1 77 ? -24.972 -24.585 31.198 1.00 86.94 77 SER A O 1
ATOM 601 N N . LEU A 1 78 ? -23.705 -23.970 29.437 1.00 81.88 78 LEU A N 1
ATOM 602 C CA . LEU A 1 78 ? -24.583 -22.883 29.008 1.00 81.88 78 LEU A CA 1
ATOM 603 C C . LEU A 1 78 ? -26.012 -23.379 28.724 1.00 81.88 78 LEU A C 1
ATOM 605 O O . LEU A 1 78 ? -26.968 -22.712 29.109 1.00 81.88 78 LEU A O 1
ATOM 609 N N . ASP A 1 79 ? -26.163 -24.569 28.140 1.00 83.06 79 ASP A N 1
ATOM 610 C CA . ASP A 1 79 ? -27.471 -25.181 27.871 1.00 83.06 79 ASP A CA 1
ATOM 611 C C . ASP A 1 79 ? -28.225 -25.520 29.163 1.00 83.06 79 ASP A C 1
ATOM 613 O O . ASP A 1 79 ? -29.415 -25.245 29.278 1.00 83.06 79 ASP A O 1
ATOM 617 N N . VAL A 1 80 ? -27.528 -26.032 30.185 1.00 88.44 80 VAL A N 1
ATOM 618 C CA . VAL A 1 80 ? -28.139 -26.338 31.489 1.00 88.44 80 VAL A CA 1
ATOM 619 C C . VAL A 1 80 ? -28.555 -25.054 32.205 1.00 88.44 80 VAL A C 1
ATOM 621 O O . VAL A 1 80 ? -29.643 -24.994 32.775 1.00 88.44 80 VAL A O 1
ATOM 624 N N . LEU A 1 81 ? -27.722 -24.010 32.159 1.00 88.25 81 LEU A N 1
ATOM 625 C CA . LEU A 1 81 ? -28.072 -22.692 32.696 1.00 88.25 81 LEU A CA 1
ATOM 626 C C . LEU A 1 81 ? -29.276 -22.085 31.967 1.00 88.25 81 LEU A C 1
ATOM 628 O O . LEU A 1 81 ? -30.146 -21.508 32.616 1.00 88.25 81 LEU A O 1
ATOM 632 N N . THR A 1 82 ? -29.341 -22.247 30.645 1.00 85.44 82 THR A N 1
ATOM 633 C CA . THR A 1 82 ? -30.438 -21.765 29.795 1.00 85.44 82 THR A CA 1
ATOM 634 C C . THR A 1 82 ? -31.744 -22.480 30.130 1.00 85.44 82 THR A C 1
ATOM 636 O O . THR A 1 82 ? -32.747 -21.822 30.403 1.00 85.44 82 THR A O 1
ATOM 639 N N . ASP A 1 83 ? -31.721 -23.811 30.211 1.00 89.25 83 ASP A N 1
ATOM 640 C CA . ASP A 1 83 ? -32.881 -24.622 30.584 1.00 89.25 83 ASP A CA 1
ATOM 641 C C . ASP A 1 83 ? -33.404 -24.266 31.982 1.00 89.25 83 ASP A C 1
ATOM 643 O O . ASP A 1 83 ? -34.612 -24.135 32.177 1.00 89.25 83 ASP A O 1
ATOM 647 N N . ILE A 1 84 ? -32.510 -24.074 32.960 1.00 91.56 84 ILE A N 1
ATOM 648 C CA . ILE A 1 84 ? -32.895 -23.642 34.312 1.00 91.56 84 ILE A CA 1
ATOM 649 C C . ILE A 1 84 ? -33.490 -22.225 34.270 1.00 91.56 84 ILE A C 1
ATOM 651 O O . ILE A 1 84 ? -34.484 -21.953 34.941 1.00 91.56 84 ILE A O 1
ATOM 655 N N . ALA A 1 85 ? -32.903 -21.316 33.491 1.00 87.31 85 ALA A N 1
ATOM 656 C CA . ALA A 1 85 ? -33.308 -19.916 33.436 1.00 87.31 85 ALA A CA 1
ATOM 657 C C . ALA A 1 85 ? -34.658 -19.683 32.732 1.00 87.31 85 ALA A C 1
ATOM 659 O O . ALA A 1 85 ? -35.383 -18.774 33.139 1.00 87.31 85 ALA A O 1
ATOM 660 N N . ILE A 1 86 ? -34.982 -20.449 31.685 1.00 83.62 86 ILE A N 1
ATOM 661 C CA . ILE A 1 86 ? -36.134 -20.176 30.804 1.00 83.62 86 ILE A CA 1
ATOM 662 C C . ILE A 1 86 ? -37.374 -20.999 31.170 1.00 83.62 86 ILE A C 1
ATOM 664 O O . ILE A 1 86 ? -38.487 -20.526 30.964 1.00 83.62 86 ILE A O 1
ATOM 668 N N . LYS A 1 87 ? -37.225 -22.215 31.708 1.00 87.12 87 LYS A N 1
ATOM 669 C CA . LYS A 1 87 ? -38.381 -23.076 32.008 1.00 87.12 87 LYS A CA 1
ATOM 670 C C . LYS A 1 87 ? -39.236 -22.513 33.145 1.00 87.12 87 LYS A C 1
ATOM 672 O O . LYS A 1 87 ? -38.710 -22.117 34.181 1.00 87.12 87 LYS A O 1
ATOM 677 N N . ASP A 1 88 ? -40.557 -22.569 32.996 1.00 82.94 88 ASP A N 1
ATOM 678 C CA . ASP A 1 88 ? -41.494 -22.112 34.035 1.00 82.94 88 ASP A CA 1
ATOM 679 C C . ASP A 1 88 ? -41.882 -23.225 35.024 1.00 82.94 88 ASP A C 1
ATOM 681 O O . ASP A 1 88 ? -42.136 -22.967 36.204 1.00 82.94 88 ASP A O 1
ATOM 685 N N . ASN A 1 89 ? -41.888 -24.484 34.571 1.00 91.44 89 ASN A N 1
ATOM 686 C CA . ASN A 1 89 ? -42.267 -25.633 35.390 1.00 91.44 89 ASN A CA 1
ATOM 687 C C . ASN A 1 89 ? -41.145 -26.022 36.377 1.00 91.44 89 ASN A C 1
ATOM 689 O O . ASN A 1 89 ? -40.056 -26.443 35.979 1.00 91.44 89 ASN A O 1
ATOM 693 N N . LYS A 1 90 ? -41.432 -25.930 37.683 1.00 91.38 90 LYS A N 1
ATOM 694 C CA . LYS A 1 90 ? -40.477 -26.206 38.772 1.00 91.38 90 LYS A CA 1
ATOM 695 C C . LYS A 1 90 ? -39.999 -27.657 38.803 1.00 91.38 90 LYS A C 1
ATOM 697 O O . LYS A 1 90 ? -38.8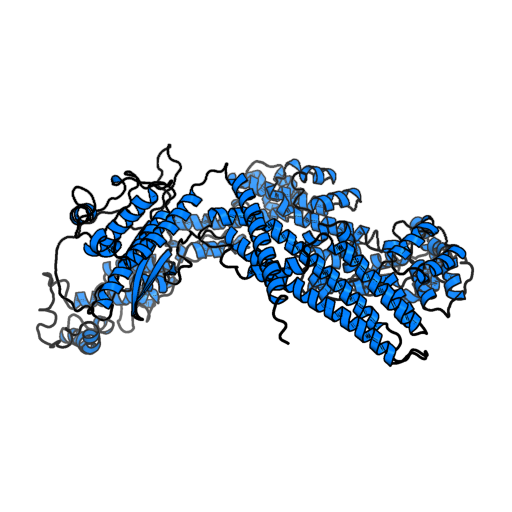24 -27.897 39.085 1.00 91.38 90 LYS A O 1
ATOM 702 N N . ASP A 1 91 ? -40.852 -28.609 38.441 1.00 88.88 91 ASP A N 1
ATOM 703 C CA . ASP A 1 91 ? -40.487 -30.028 38.398 1.00 88.88 91 ASP A CA 1
ATOM 704 C C . ASP A 1 91 ? -39.595 -30.350 37.199 1.00 88.88 91 ASP A C 1
ATOM 706 O O . ASP A 1 91 ? -38.656 -31.143 37.308 1.00 88.88 91 ASP A O 1
ATOM 710 N N . GLU A 1 92 ? -39.786 -29.658 36.074 1.00 90.56 92 GLU A N 1
ATOM 711 C CA . GLU A 1 92 ? -38.858 -29.772 34.950 1.00 90.56 92 GLU A CA 1
ATOM 712 C C . GLU A 1 92 ? -37.467 -29.247 35.304 1.00 90.56 92 GLU A C 1
ATOM 714 O O . GLU A 1 92 ? -36.471 -29.862 34.919 1.00 90.56 92 GLU A O 1
ATOM 719 N N . ILE A 1 93 ? -37.384 -28.150 36.065 1.00 91.75 93 ILE A N 1
ATOM 720 C CA . ILE A 1 93 ? -36.106 -27.590 36.524 1.00 91.75 93 ILE A CA 1
ATOM 721 C C . ILE A 1 93 ? -35.414 -28.553 37.490 1.00 91.75 93 ILE A C 1
ATOM 723 O O . ILE A 1 93 ? -34.214 -28.793 37.352 1.00 91.75 93 ILE A O 1
ATOM 727 N N . ARG A 1 94 ? -36.156 -29.178 38.416 1.00 91.75 94 ARG A N 1
ATOM 728 C CA . ARG A 1 94 ? -35.630 -30.274 39.253 1.00 91.75 94 ARG A CA 1
ATOM 729 C C . ARG A 1 94 ? -35.082 -31.412 38.386 1.00 91.75 94 ARG A C 1
ATOM 731 O O . ARG A 1 94 ? -33.985 -31.906 38.643 1.00 91.75 94 ARG A O 1
ATOM 738 N N . GLY A 1 95 ? -35.783 -31.769 37.310 1.00 90.19 95 GLY A N 1
ATOM 739 C CA . GLY A 1 95 ? -35.317 -32.740 36.318 1.00 90.19 95 GLY A CA 1
ATOM 740 C C . GLY A 1 95 ? -34.022 -32.323 35.606 1.00 90.19 95 GLY A C 1
ATOM 741 O O . GLY A 1 95 ? -33.132 -33.154 35.426 1.00 90.19 95 GLY A O 1
ATOM 742 N N . VAL A 1 96 ? -33.877 -31.046 35.238 1.00 91.31 96 VAL A N 1
ATOM 743 C CA . VAL A 1 96 ? -32.647 -30.496 34.634 1.00 91.31 96 VAL A CA 1
ATOM 744 C C . VAL A 1 96 ? -31.481 -30.550 35.627 1.00 91.31 96 VAL A C 1
ATOM 746 O O . VAL A 1 96 ? -30.414 -31.057 35.284 1.00 91.31 96 VAL A O 1
ATOM 749 N N . ILE A 1 97 ? -31.692 -30.118 36.876 1.00 92.50 97 ILE A N 1
ATOM 750 C CA . ILE A 1 97 ? -30.687 -30.163 37.955 1.00 92.50 97 ILE A CA 1
ATOM 751 C C . ILE A 1 97 ? -30.222 -31.604 38.207 1.00 92.50 97 ILE A C 1
ATOM 753 O O . ILE A 1 97 ? -29.024 -31.850 38.347 1.00 92.50 97 ILE A O 1
ATOM 757 N N . LYS A 1 98 ? -31.155 -32.565 38.208 1.00 89.06 98 LYS A N 1
ATOM 758 C CA . LYS A 1 98 ? -30.862 -33.998 38.347 1.00 89.06 98 LYS A CA 1
ATOM 759 C C . LYS A 1 98 ? -30.027 -34.527 37.179 1.00 89.06 98 LYS A C 1
ATOM 761 O O . LYS A 1 98 ? -29.063 -35.255 37.404 1.00 89.06 98 LYS A O 1
ATOM 766 N N . ARG A 1 99 ? -30.384 -34.174 35.938 1.00 88.94 99 ARG A N 1
ATOM 767 C CA . ARG A 1 99 ? -29.639 -34.589 34.734 1.00 88.94 99 ARG A CA 1
ATOM 768 C C . ARG A 1 99 ? -28.235 -33.992 34.683 1.00 88.94 99 ARG A C 1
ATOM 770 O O . ARG A 1 99 ? -27.329 -34.649 34.187 1.00 88.94 99 ARG A O 1
ATOM 777 N N . ALA A 1 100 ? -28.031 -32.809 35.258 1.00 88.00 100 ALA A N 1
ATOM 778 C CA . ALA A 1 100 ? -26.726 -32.160 35.387 1.00 88.00 100 ALA A CA 1
ATOM 779 C C . ALA A 1 100 ? -25.823 -32.790 36.477 1.00 88.00 100 ALA A C 1
ATOM 781 O O . ALA A 1 100 ? -24.998 -32.112 37.094 1.00 88.00 100 ALA A O 1
ATOM 782 N N . HIS A 1 101 ? -25.977 -34.088 36.741 1.00 81.38 101 HIS A N 1
ATOM 783 C CA . HIS A 1 101 ? -25.127 -34.866 37.635 1.00 81.38 101 HIS A CA 1
ATOM 784 C C . HIS A 1 101 ? -23.715 -35.070 37.048 1.00 81.38 101 HIS A C 1
ATOM 786 O O . HIS A 1 101 ? -23.603 -35.365 35.859 1.00 81.38 101 HIS A O 1
ATOM 792 N N . PRO A 1 102 ? -22.628 -35.019 37.853 1.00 82.12 102 PRO A N 1
ATOM 793 C CA . PRO A 1 102 ? -22.572 -34.740 39.297 1.00 82.12 102 PRO A CA 1
ATOM 794 C C . PRO A 1 102 ? -22.470 -33.242 39.640 1.00 82.12 102 PRO A C 1
ATOM 796 O O . PRO A 1 102 ? -22.313 -32.874 40.810 1.00 82.12 102 PRO A O 1
ATOM 799 N N . ALA A 1 103 ? -22.494 -32.373 38.623 1.00 85.44 103 ALA A N 1
ATOM 800 C CA . ALA A 1 103 ? -22.199 -30.953 38.766 1.00 85.44 103 ALA A CA 1
ATOM 801 C C . ALA A 1 103 ? -23.188 -30.264 39.718 1.00 85.44 103 ALA A C 1
ATOM 803 O O . ALA A 1 103 ? -22.768 -29.667 40.715 1.00 85.44 103 ALA A O 1
ATOM 804 N N . LEU A 1 104 ? -24.494 -30.409 39.476 1.00 89.56 104 LEU A N 1
ATOM 805 C CA . LEU A 1 104 ? -25.532 -29.759 40.287 1.00 89.56 104 LEU A CA 1
ATOM 806 C C . LEU A 1 104 ? -26.149 -30.674 41.352 1.00 89.56 104 LEU A C 1
ATOM 808 O O . LEU A 1 104 ? -26.536 -30.185 42.413 1.00 89.56 104 LEU A O 1
ATOM 812 N N . TRP A 1 105 ? -26.178 -31.987 41.117 1.00 89.62 105 TRP A N 1
ATOM 813 C CA . TRP A 1 105 ? -26.744 -32.984 42.032 1.00 89.62 105 TRP A CA 1
ATOM 814 C C . TRP A 1 105 ? -25.904 -34.262 42.024 1.00 89.62 105 TRP A C 1
ATOM 816 O O . TRP A 1 105 ? -25.448 -34.640 40.950 1.00 89.62 105 TRP A O 1
ATOM 826 N N . GLN A 1 106 ? -25.686 -34.934 43.164 1.00 82.06 106 GLN A N 1
ATOM 827 C CA . GLN A 1 106 ? -24.960 -36.217 43.193 1.00 82.06 106 GLN A CA 1
ATOM 828 C C . GLN A 1 106 ? -25.884 -37.443 43.234 1.00 82.06 106 GLN A C 1
ATOM 830 O O . GLN A 1 106 ? -26.987 -37.426 43.776 1.00 82.06 106 GLN A O 1
ATOM 835 N N . SER A 1 107 ? -25.388 -38.543 42.679 1.00 67.94 107 SER A N 1
ATOM 836 C CA . SER A 1 107 ? -25.954 -39.884 42.739 1.00 67.94 107 SER A CA 1
ATOM 837 C C . SER A 1 107 ? -25.263 -40.643 43.880 1.00 67.94 107 SER A C 1
ATOM 839 O O . SER A 1 107 ? -24.042 -40.523 44.007 1.00 67.94 107 SER A O 1
ATOM 841 N N . PRO A 1 108 ? -25.981 -41.402 44.733 1.00 61.00 108 PRO A N 1
ATOM 842 C CA . PRO A 1 108 ? -27.362 -41.865 44.576 1.00 61.00 108 PRO A CA 1
ATOM 843 C C . PRO A 1 108 ? -28.354 -41.152 45.518 1.00 61.00 108 PRO A C 1
ATOM 845 O O . PRO A 1 108 ? -29.056 -41.804 46.286 1.00 61.00 108 PRO A O 1
ATOM 848 N N . TRP A 1 109 ? -28.440 -39.816 45.504 1.00 69.88 109 TRP A N 1
ATOM 849 C CA . TRP A 1 109 ? -29.361 -39.090 46.403 1.00 69.88 109 TRP A CA 1
ATOM 850 C C . TRP A 1 109 ? -30.859 -39.240 46.063 1.00 69.88 109 TRP A C 1
ATOM 852 O O . TRP A 1 109 ? -31.695 -38.734 46.808 1.00 69.88 109 TRP A O 1
ATOM 862 N N . GLY A 1 110 ? -31.203 -39.950 44.982 1.00 69.62 110 GLY A N 1
ATOM 863 C CA . GLY A 1 110 ? -32.584 -40.209 44.562 1.00 69.62 110 GLY A CA 1
ATOM 864 C C . GLY A 1 110 ? -33.221 -39.079 43.742 1.00 69.62 110 GLY A C 1
ATOM 865 O O . GLY A 1 110 ? -32.530 -38.212 43.203 1.00 69.62 110 GLY A O 1
ATOM 866 N N . GLU A 1 111 ? -34.549 -39.135 43.603 1.00 77.44 111 GLU A N 1
ATOM 867 C CA . GLU A 1 111 ? -35.384 -38.062 43.037 1.00 77.44 111 GLU A CA 1
ATOM 868 C C . GLU A 1 111 ? -35.218 -36.766 43.847 1.00 77.44 111 GLU A C 1
ATOM 870 O O . GLU A 1 111 ? -35.159 -36.810 45.074 1.00 77.44 111 GLU A O 1
ATOM 875 N N . ILE A 1 112 ? -35.172 -35.611 43.173 1.00 84.19 112 ILE A N 1
ATOM 876 C CA . ILE A 1 112 ? -35.181 -34.312 43.858 1.00 84.19 112 ILE A CA 1
ATOM 877 C C . ILE A 1 112 ? -36.624 -34.013 44.253 1.00 84.19 112 ILE A C 1
ATOM 879 O O . ILE A 1 112 ? -37.418 -33.579 43.422 1.00 84.19 112 ILE A O 1
ATOM 883 N N . LEU A 1 113 ? -36.967 -34.246 45.517 1.00 81.50 113 LEU A N 1
ATOM 884 C CA . LEU A 1 113 ? -38.307 -33.961 46.026 1.00 81.50 113 LEU A CA 1
ATOM 885 C C . LEU A 1 113 ? -38.481 -32.460 46.302 1.00 81.50 113 LEU A C 1
ATOM 887 O O . LEU A 1 113 ? -37.535 -31.776 46.709 1.00 81.50 113 LEU A O 1
ATOM 891 N N . SER A 1 114 ? -39.711 -31.953 46.182 1.00 82.38 114 SER A N 1
ATOM 892 C CA . SER A 1 114 ? -40.064 -30.575 46.572 1.00 82.38 114 SER A CA 1
ATOM 893 C C . SER A 1 114 ? -39.777 -30.284 48.052 1.00 82.38 114 SER A C 1
ATOM 895 O O . SER A 1 114 ? -39.526 -29.143 48.430 1.00 82.38 114 SER A O 1
ATOM 897 N N . THR A 1 115 ? -39.719 -31.325 48.887 1.00 79.31 115 THR A N 1
ATOM 898 C CA . THR A 1 115 ? -39.335 -31.247 50.303 1.00 79.31 115 THR A CA 1
ATOM 899 C C . THR A 1 115 ? -37.830 -31.086 50.528 1.00 79.31 115 THR A C 1
ATOM 901 O O . THR A 1 115 ? -37.433 -30.630 51.598 1.00 79.31 115 THR A O 1
ATOM 904 N N . GLN A 1 116 ? -36.987 -31.443 49.553 1.00 84.81 116 GLN A N 1
ATOM 905 C CA . GLN A 1 116 ? -35.531 -31.268 49.605 1.00 84.81 116 GLN A CA 1
ATOM 906 C C . GLN A 1 116 ? -35.094 -29.972 48.923 1.00 84.81 116 GLN A C 1
ATOM 908 O O . GLN A 1 116 ? -34.206 -29.291 49.428 1.00 84.81 116 GLN A O 1
ATOM 913 N N . LEU A 1 117 ? -35.713 -29.628 47.793 1.00 89.31 117 LEU A N 1
ATOM 914 C CA . LEU A 1 117 ? -35.471 -28.384 47.072 1.00 89.31 117 LEU A CA 1
ATOM 915 C C . LEU A 1 117 ? -36.813 -27.720 46.757 1.00 89.31 117 LEU A C 1
ATOM 917 O O . LEU A 1 117 ? -37.493 -28.104 45.803 1.00 89.31 117 LEU A O 1
ATOM 921 N N . THR A 1 118 ? -37.195 -26.752 47.590 1.00 90.81 118 THR A N 1
ATOM 922 C CA . THR A 1 118 ? -38.516 -26.106 47.550 1.00 90.81 118 THR A CA 1
ATOM 923 C C . THR A 1 118 ? -38.697 -25.239 46.305 1.00 90.81 118 THR A C 1
ATOM 925 O O . THR A 1 118 ? -37.723 -24.908 45.624 1.00 90.81 118 THR A O 1
ATOM 928 N N . ASP A 1 119 ? -39.936 -24.863 45.986 1.00 89.94 119 ASP A N 1
ATOM 929 C CA . ASP A 1 119 ? -40.226 -23.992 44.838 1.00 89.94 119 ASP A CA 1
ATOM 930 C C . ASP A 1 119 ? -39.598 -22.598 44.998 1.00 89.94 119 ASP A C 1
ATOM 932 O O . ASP A 1 119 ? -39.130 -22.008 44.018 1.00 89.94 119 ASP A O 1
ATOM 936 N N . GLU A 1 120 ? -39.493 -22.091 46.231 1.00 87.62 120 GLU A N 1
ATOM 937 C CA . GLU A 1 120 ? -38.742 -20.868 46.530 1.00 87.62 120 GLU A CA 1
ATOM 938 C C . GLU A 1 120 ? -37.246 -21.065 46.256 1.00 87.62 120 GLU A C 1
ATOM 940 O O . GLU A 1 120 ? -36.608 -20.203 45.648 1.00 87.62 120 GLU A O 1
ATOM 945 N N . GLY A 1 121 ? -36.690 -22.221 46.640 1.00 88.44 121 GLY A N 1
ATOM 946 C CA . GLY A 1 121 ? -35.308 -22.596 46.339 1.00 88.44 121 GLY A CA 1
ATOM 947 C C . GLY A 1 121 ? -35.040 -22.678 44.835 1.00 88.44 121 GLY A C 1
ATOM 948 O O . GLY A 1 121 ? -34.035 -22.149 44.363 1.00 88.44 121 GLY A O 1
ATOM 949 N N . ILE A 1 122 ? -35.961 -23.264 44.065 1.00 92.81 122 ILE A N 1
ATOM 950 C CA . ILE A 1 122 ? -35.886 -23.285 42.598 1.00 92.81 122 ILE A CA 1
ATOM 951 C C . ILE A 1 122 ? -35.940 -21.865 42.039 1.00 92.81 122 ILE A C 1
ATOM 953 O O . ILE A 1 122 ? -35.122 -21.518 41.197 1.00 92.81 122 ILE A O 1
ATOM 957 N N . THR A 1 123 ? -36.843 -21.017 42.524 1.00 91.00 123 THR A N 1
ATOM 958 C CA . THR A 1 123 ? -36.963 -19.627 42.053 1.00 91.00 123 THR A CA 1
ATOM 959 C C . THR A 1 123 ? -35.673 -18.832 42.280 1.00 91.00 123 THR A C 1
ATOM 961 O O . THR A 1 123 ? -35.231 -18.110 41.386 1.00 91.00 123 THR A O 1
ATOM 964 N N . ALA A 1 124 ? -35.010 -19.023 43.423 1.00 88.81 124 ALA A N 1
ATOM 965 C CA . ALA A 1 124 ? -33.701 -18.430 43.692 1.00 88.81 124 ALA A CA 1
ATOM 966 C C . ALA A 1 124 ? -32.593 -18.997 42.780 1.00 88.81 124 ALA A C 1
ATOM 968 O O . ALA A 1 124 ? -31.786 -18.238 42.245 1.00 88.81 124 ALA A O 1
ATOM 969 N N . ILE A 1 125 ? -32.589 -20.312 42.535 1.00 92.94 125 ILE A N 1
ATOM 970 C CA . ILE A 1 125 ? -31.672 -20.965 41.585 1.00 92.94 125 ILE A CA 1
ATOM 971 C C . ILE A 1 125 ? -31.862 -20.421 40.165 1.00 92.94 125 ILE A C 1
ATOM 973 O O . ILE A 1 125 ? -30.876 -20.158 39.483 1.00 92.94 125 ILE A O 1
ATOM 977 N N . GLN A 1 126 ? -33.104 -20.207 39.723 1.00 91.88 126 GLN A N 1
ATOM 978 C CA . GLN A 1 126 ? -33.392 -19.613 38.417 1.00 91.88 126 GLN A CA 1
ATOM 979 C C . GLN A 1 126 ? -32.878 -18.178 38.311 1.00 91.88 126 GLN A C 1
ATOM 981 O O . GLN A 1 126 ? -32.317 -17.808 37.281 1.00 91.88 126 GLN A O 1
ATOM 986 N N . ALA A 1 127 ? -33.043 -17.371 39.363 1.00 86.12 127 ALA A N 1
ATOM 987 C CA . ALA A 1 127 ? -32.524 -16.007 39.393 1.00 86.12 127 ALA A CA 1
ATOM 988 C C . ALA A 1 127 ? -30.988 -15.983 39.292 1.00 86.12 127 ALA A C 1
ATOM 990 O O . ALA A 1 127 ? -30.435 -15.211 38.506 1.00 86.12 127 ALA A O 1
ATOM 991 N N . GLU A 1 128 ? -30.298 -16.872 40.012 1.00 89.56 128 GLU A N 1
ATOM 992 C CA . GLU A 1 128 ? -28.837 -16.969 39.941 1.00 89.56 128 GLU A CA 1
ATOM 993 C C . GLU A 1 128 ? -28.362 -17.538 38.592 1.00 89.56 128 GLU A C 1
ATOM 995 O O . GLU A 1 128 ? -27.391 -17.042 38.024 1.00 89.56 128 GLU A O 1
ATOM 1000 N N . ALA A 1 129 ? -29.078 -18.513 38.019 1.00 88.88 129 ALA A N 1
ATOM 1001 C CA . ALA A 1 129 ? -28.795 -19.031 36.680 1.00 88.88 129 ALA A CA 1
ATOM 1002 C C . ALA A 1 129 ? -28.947 -17.939 35.609 1.00 88.88 129 ALA A C 1
ATOM 1004 O O . ALA A 1 129 ? -28.060 -17.791 34.770 1.00 88.88 129 ALA A O 1
ATOM 1005 N N . LYS A 1 130 ? -30.007 -17.115 35.679 1.00 85.50 130 LYS A N 1
ATOM 1006 C CA . LYS A 1 130 ? -30.188 -15.937 34.811 1.00 85.50 130 LYS A CA 1
ATOM 1007 C C . LYS A 1 130 ? -29.033 -14.951 34.959 1.00 85.50 130 LYS A C 1
ATOM 1009 O O . LYS A 1 130 ? -28.475 -14.511 33.959 1.00 85.50 130 LYS A O 1
ATOM 1014 N N . LYS A 1 131 ? -28.638 -14.629 36.192 1.00 84.12 131 LYS A N 1
ATOM 1015 C CA . LYS A 1 131 ? -27.517 -13.721 36.475 1.00 84.12 131 LYS A CA 1
ATOM 1016 C C . LYS A 1 131 ? -26.199 -14.237 35.887 1.00 84.12 131 LYS A C 1
ATOM 1018 O O . LYS A 1 131 ? -25.474 -13.478 35.243 1.00 84.12 131 LYS A O 1
ATOM 1023 N N . LEU A 1 132 ? -25.907 -15.526 36.063 1.00 83.38 132 LEU A N 1
ATOM 1024 C CA . LEU A 1 132 ? -24.727 -16.174 35.491 1.00 83.38 132 LEU A CA 1
ATOM 1025 C C . LEU A 1 132 ? -24.774 -16.190 33.960 1.00 83.38 132 LEU A C 1
ATOM 1027 O O . LEU A 1 132 ? -23.780 -15.812 33.343 1.00 83.38 132 LEU A O 1
ATOM 1031 N N . LEU A 1 133 ? -25.913 -16.530 33.348 1.00 81.62 133 LEU A N 1
ATOM 1032 C CA . LEU A 1 133 ? -26.072 -16.492 31.891 1.00 81.62 133 LEU A CA 1
ATOM 1033 C C . LEU A 1 133 ? -25.834 -15.075 31.345 1.00 81.62 133 LEU A C 1
ATOM 1035 O O . LEU A 1 133 ? -25.041 -14.901 30.426 1.00 81.62 133 LEU A O 1
ATOM 1039 N N . MET A 1 134 ? -26.428 -14.050 31.965 1.00 74.44 134 MET A N 1
ATOM 1040 C CA . MET A 1 134 ? -26.240 -12.645 31.575 1.00 74.44 134 MET A CA 1
ATOM 1041 C C . MET A 1 134 ? -24.777 -12.195 31.711 1.00 74.44 134 MET A C 1
ATOM 1043 O O . MET A 1 134 ? -24.262 -11.488 30.850 1.00 74.44 134 MET A O 1
ATOM 1047 N N . SER A 1 135 ? -24.064 -12.642 32.751 1.00 75.00 135 SER A N 1
ATOM 1048 C CA . SER A 1 135 ? -22.630 -12.346 32.906 1.00 75.00 135 SER A CA 1
ATOM 1049 C C . SER A 1 135 ? -21.749 -12.976 31.815 1.00 75.00 135 SER A C 1
ATOM 1051 O O . SER A 1 135 ? -20.690 -12.433 31.472 1.00 75.00 135 SER A O 1
ATOM 1053 N N . GLN A 1 136 ? -22.189 -14.110 31.261 1.00 71.88 136 GLN A N 1
ATOM 1054 C CA . GLN A 1 136 ? -21.495 -14.832 30.197 1.00 71.88 136 GLN A CA 1
ATOM 1055 C C . GLN A 1 136 ? -21.858 -14.270 28.812 1.00 71.88 136 GLN A C 1
ATOM 1057 O O . GLN A 1 136 ? -20.985 -14.155 27.947 1.00 71.88 136 GLN A O 1
ATOM 1062 N N . LEU A 1 137 ? -23.105 -13.826 28.623 1.00 70.50 137 LEU A N 1
ATOM 1063 C CA . LEU A 1 137 ? -23.615 -13.181 27.410 1.00 70.50 137 LEU A CA 1
ATOM 1064 C C . LEU A 1 137 ? -23.248 -11.697 27.359 1.00 70.50 137 LEU A C 1
ATOM 1066 O O . LEU A 1 137 ? -24.079 -10.800 27.471 1.00 70.50 137 LEU A O 1
ATOM 1070 N N . ARG A 1 138 ? -21.958 -11.419 27.159 1.00 77.38 138 ARG A N 1
ATOM 1071 C CA . ARG A 1 138 ? -21.481 -10.044 26.975 1.00 77.38 138 ARG A CA 1
ATOM 1072 C C . ARG A 1 138 ? -21.883 -9.527 25.591 1.00 77.38 138 ARG A C 1
ATOM 1074 O O . ARG A 1 138 ? -21.221 -9.858 24.608 1.00 77.38 138 ARG A O 1
ATOM 1081 N N . ILE A 1 139 ? -22.892 -8.653 25.532 1.00 77.75 139 ILE A N 1
ATOM 1082 C CA . ILE A 1 139 ? -23.366 -7.987 24.300 1.00 77.75 139 ILE A CA 1
ATOM 1083 C C . ILE A 1 139 ? -22.221 -7.458 23.414 1.00 77.75 139 ILE A C 1
ATOM 1085 O O . ILE A 1 139 ? -22.237 -7.752 22.221 1.00 77.75 139 ILE A O 1
ATOM 1089 N N . PRO A 1 140 ? -21.162 -6.800 23.936 1.00 77.12 140 PRO A N 1
ATOM 1090 C CA . PRO A 1 140 ? -20.049 -6.355 23.094 1.00 77.12 140 PRO A CA 1
ATOM 1091 C C . PRO A 1 140 ? -19.331 -7.486 22.344 1.00 77.12 140 PRO A C 1
ATOM 1093 O O . PRO A 1 140 ? -18.937 -7.287 21.201 1.00 77.12 140 PRO A O 1
ATOM 1096 N N . LYS A 1 141 ? -19.193 -8.678 22.945 1.00 79.88 141 LYS A N 1
ATOM 1097 C CA . LYS A 1 141 ? -18.586 -9.844 22.276 1.00 79.88 141 LYS A CA 1
ATOM 1098 C C . LYS A 1 141 ? -19.489 -10.393 21.172 1.00 79.88 141 LYS A C 1
ATOM 1100 O O . LYS A 1 141 ? -18.998 -10.841 20.141 1.00 79.88 141 LYS A O 1
ATOM 1105 N N . LEU A 1 142 ? -20.805 -10.359 21.384 1.00 83.81 142 LEU A N 1
ATOM 1106 C CA . LEU A 1 142 ? -21.781 -10.777 20.377 1.00 83.81 142 LEU A CA 1
ATOM 1107 C C . LEU A 1 142 ? -21.802 -9.795 19.195 1.00 83.81 142 LEU A C 1
ATOM 1109 O O . LEU A 1 142 ? -21.764 -10.231 18.048 1.00 83.81 142 LEU A O 1
ATOM 1113 N N . ILE A 1 143 ? -21.744 -8.485 19.466 1.00 84.06 143 ILE A N 1
ATOM 1114 C CA . ILE A 1 143 ? -21.587 -7.444 18.436 1.00 84.06 143 ILE A CA 1
ATOM 1115 C C . ILE A 1 143 ? -20.251 -7.595 17.700 1.00 84.06 143 ILE A C 1
ATOM 1117 O O . ILE A 1 143 ? -20.212 -7.482 16.481 1.00 84.06 143 ILE A O 1
ATOM 1121 N N . GLU A 1 144 ? -19.152 -7.889 18.400 1.00 83.25 144 GLU A N 1
ATOM 1122 C CA . GLU A 1 144 ? -17.860 -8.153 17.757 1.00 83.25 144 GLU A CA 1
ATOM 1123 C C . GLU A 1 144 ? -17.943 -9.347 16.796 1.00 83.25 144 GLU A C 1
ATOM 1125 O O . GLU A 1 144 ? -17.419 -9.280 15.684 1.00 83.25 144 GLU A O 1
ATOM 1130 N N . ARG A 1 145 ? -18.644 -10.418 17.190 1.00 85.44 145 ARG A N 1
ATOM 1131 C CA . ARG A 1 145 ? -18.888 -11.576 16.322 1.00 85.44 145 ARG A CA 1
ATOM 1132 C C . ARG A 1 145 ? -19.731 -11.205 15.099 1.00 85.44 145 ARG A C 1
ATOM 1134 O O . ARG A 1 145 ? -19.405 -11.657 14.011 1.00 85.44 145 ARG A O 1
ATOM 1141 N N . ILE A 1 146 ? -20.756 -10.364 15.256 1.00 88.00 146 ILE A N 1
ATOM 1142 C CA . ILE A 1 146 ? -21.541 -9.825 14.131 1.00 88.00 146 ILE A CA 1
ATOM 1143 C C . ILE A 1 146 ? -20.653 -8.991 13.205 1.00 88.00 146 ILE A C 1
ATOM 1145 O O . ILE A 1 146 ? -20.684 -9.171 11.998 1.00 88.00 146 ILE A O 1
ATOM 1149 N N . ASN A 1 147 ? -19.809 -8.113 13.746 1.00 86.19 147 ASN A N 1
ATOM 1150 C CA . ASN A 1 147 ? -18.957 -7.237 12.939 1.00 86.19 147 ASN A CA 1
ATOM 1151 C C . ASN A 1 147 ? -17.896 -7.990 12.122 1.00 86.19 147 ASN A C 1
ATOM 1153 O O . ASN A 1 147 ? -17.377 -7.434 11.155 1.00 86.19 147 ASN A O 1
ATOM 1157 N N . LYS A 1 148 ? -17.573 -9.230 12.503 1.00 87.50 148 LYS A N 1
ATOM 1158 C CA . LYS A 1 148 ? -16.679 -10.128 11.758 1.00 87.50 148 LYS A CA 1
ATOM 1159 C C . LYS A 1 148 ? -17.411 -11.004 10.740 1.00 87.50 148 LYS A C 1
ATOM 1161 O O . LYS A 1 148 ? -16.746 -11.680 9.969 1.00 87.50 148 LYS A O 1
ATOM 1166 N N . GLU A 1 149 ? -18.741 -10.991 10.726 1.00 89.81 149 GLU A N 1
ATOM 1167 C CA . GLU A 1 149 ? -19.541 -11.777 9.789 1.00 89.81 149 GLU A CA 1
ATOM 1168 C C . GLU A 1 149 ? -19.461 -11.188 8.378 1.00 89.81 149 GLU A C 1
ATOM 1170 O O . GLU A 1 149 ? -19.540 -9.971 8.181 1.00 89.81 149 GLU A O 1
ATOM 1175 N N . ASP A 1 150 ? -19.302 -12.055 7.393 1.00 89.31 150 ASP A N 1
ATOM 1176 C CA . ASP A 1 150 ? -19.170 -11.750 5.971 1.00 89.31 150 ASP A CA 1
ATOM 1177 C C . ASP A 1 150 ? -20.280 -12.403 5.128 1.00 89.31 150 ASP A C 1
ATOM 1179 O O . ASP A 1 150 ? -20.464 -12.043 3.963 1.00 89.31 150 ASP A O 1
ATOM 1183 N N . SER A 1 151 ? -21.092 -13.286 5.723 1.00 87.31 151 SER A N 1
ATOM 1184 C CA . SER A 1 151 ? -22.233 -13.916 5.062 1.00 87.31 151 SER A CA 1
ATOM 1185 C C . SER A 1 151 ? -23.560 -13.231 5.378 1.00 87.31 151 SER A C 1
ATOM 1187 O O . SER A 1 151 ? -24.042 -13.200 6.515 1.00 87.31 151 SER A O 1
ATOM 1189 N N . PHE A 1 152 ? -24.238 -12.780 4.324 1.00 86.12 152 PHE A N 1
ATOM 1190 C CA . PHE A 1 152 ? -25.618 -12.319 4.421 1.00 86.12 152 PHE A CA 1
ATOM 1191 C C . PHE A 1 152 ? -26.583 -13.412 4.909 1.00 86.12 152 PHE A C 1
ATOM 1193 O O . PHE A 1 152 ? -27.504 -13.123 5.669 1.00 86.12 152 PHE A O 1
ATOM 1200 N N . GLU A 1 153 ? -26.371 -14.677 4.540 1.00 86.50 153 GLU A N 1
ATOM 1201 C CA . GLU A 1 153 ? -27.246 -15.767 4.991 1.00 86.50 153 GLU A CA 1
ATOM 1202 C C . GLU A 1 153 ? -27.188 -15.968 6.504 1.00 86.50 153 GLU A C 1
ATOM 1204 O O . GLU A 1 153 ? -28.199 -16.257 7.142 1.00 86.50 153 GLU A O 1
ATOM 1209 N N . ASN A 1 154 ? -26.020 -15.753 7.108 1.00 86.62 154 ASN A N 1
ATOM 1210 C CA . ASN A 1 154 ? -25.904 -15.784 8.557 1.00 86.62 154 ASN A CA 1
ATOM 1211 C C . ASN A 1 154 ? -26.617 -14.577 9.181 1.00 86.62 154 ASN A C 1
ATOM 1213 O O . ASN A 1 154 ? -27.436 -14.762 10.076 1.00 86.62 154 ASN A O 1
ATOM 1217 N N . LEU A 1 155 ? -26.419 -13.365 8.656 1.00 86.94 155 LEU A N 1
ATOM 1218 C CA . LEU A 1 155 ? -27.063 -12.146 9.172 1.00 86.94 155 LEU A CA 1
ATOM 1219 C C . LEU A 1 155 ? -28.595 -12.116 9.014 1.00 86.94 155 LEU A C 1
ATOM 1221 O O . LEU A 1 155 ? -29.259 -11.287 9.632 1.00 86.94 155 LEU A O 1
ATOM 1225 N N . LYS A 1 156 ? -29.175 -12.993 8.188 1.00 84.62 156 LYS A N 1
ATOM 1226 C CA . LYS A 1 156 ? -30.633 -13.129 8.023 1.00 84.62 156 LYS A CA 1
ATOM 1227 C C . LYS A 1 156 ? -31.271 -14.042 9.069 1.00 84.62 156 LYS A C 1
ATOM 1229 O O . LYS A 1 156 ? -32.486 -13.986 9.261 1.00 84.62 156 LYS A O 1
ATOM 1234 N N . LYS A 1 157 ? -30.481 -14.895 9.725 1.00 87.00 157 LYS A N 1
ATOM 1235 C CA . LYS A 1 157 ? -30.998 -15.844 10.712 1.00 87.00 157 LYS A CA 1
ATOM 1236 C C . LYS A 1 157 ? -31.573 -15.098 11.922 1.00 87.00 157 LYS A C 1
ATOM 1238 O O . LYS A 1 157 ? -30.975 -14.119 12.368 1.00 87.00 157 LYS A O 1
ATOM 1243 N N . PRO A 1 158 ? -32.687 -15.586 12.493 1.00 85.94 158 PRO A N 1
ATOM 1244 C CA . PRO A 1 158 ? -33.132 -15.178 13.820 1.00 85.94 158 PRO A CA 1
ATOM 1245 C C . PRO A 1 158 ? -31.997 -15.268 14.853 1.00 85.94 158 PRO A C 1
ATOM 1247 O O . PRO A 1 158 ? -31.126 -16.136 14.745 1.00 85.94 158 PRO A O 1
ATOM 1250 N N . LEU A 1 159 ? -31.993 -14.386 15.860 1.00 85.56 159 LEU A N 1
ATOM 1251 C CA . LEU A 1 159 ? -30.912 -14.306 16.855 1.00 85.56 159 LEU A CA 1
ATOM 1252 C C . LEU A 1 159 ? -30.632 -15.645 17.555 1.00 85.56 159 LEU A C 1
ATOM 1254 O O . LEU A 1 159 ? -29.480 -15.970 17.827 1.00 85.56 159 LEU A O 1
ATOM 1258 N N . ASP A 1 160 ? -31.671 -16.423 17.840 1.00 82.81 160 ASP A N 1
ATOM 1259 C CA . ASP A 1 160 ? -31.594 -17.751 18.450 1.00 82.81 160 ASP A CA 1
ATOM 1260 C C . ASP A 1 160 ? -31.009 -18.807 17.505 1.00 82.81 160 ASP A C 1
ATOM 1262 O O . ASP A 1 160 ? -30.282 -19.689 17.952 1.00 82.81 160 ASP A O 1
ATOM 1266 N N . ALA A 1 161 ? -31.239 -18.688 16.199 1.00 84.25 161 ALA A N 1
ATOM 1267 C CA . ALA A 1 161 ? -30.576 -19.520 15.198 1.00 84.25 161 ALA A CA 1
ATOM 1268 C C . ALA A 1 161 ? -29.112 -19.100 14.959 1.00 84.25 161 ALA A C 1
ATOM 1270 O O . ALA A 1 161 ? -28.281 -19.938 14.608 1.00 84.25 161 ALA A O 1
ATOM 1271 N N . TYR A 1 162 ? -28.782 -17.817 15.145 1.00 82.94 162 TYR A N 1
ATOM 1272 C CA . TYR A 1 162 ? -27.426 -17.288 14.958 1.00 82.94 162 TYR A CA 1
ATOM 1273 C C . TYR A 1 162 ? -26.515 -17.538 16.169 1.00 82.94 162 TYR A C 1
ATOM 1275 O O . TYR A 1 162 ? -25.370 -17.975 16.025 1.00 82.94 162 TYR A O 1
ATOM 1283 N N . PHE A 1 163 ? -27.012 -17.257 17.375 1.00 82.38 163 PHE A N 1
ATOM 1284 C CA . PHE A 1 163 ? -26.251 -17.374 18.618 1.00 82.38 163 PHE A CA 1
ATOM 1285 C C . PHE A 1 163 ? -26.598 -18.626 19.426 1.00 82.38 163 PHE A C 1
ATOM 1287 O O . PHE A 1 163 ? -25.721 -19.121 20.126 1.00 82.38 163 PHE A O 1
ATOM 1294 N N . GLY A 1 164 ? -27.806 -19.177 19.298 1.00 81.44 164 GLY A N 1
ATOM 1295 C CA . GLY A 1 164 ? -28.332 -20.280 20.112 1.00 81.44 164 GLY A CA 1
ATOM 1296 C C . GLY A 1 164 ? -29.474 -19.832 21.034 1.00 81.44 164 GLY A C 1
ATOM 1297 O O . GLY A 1 164 ? -29.671 -18.645 21.270 1.00 81.44 164 GLY A O 1
ATOM 1298 N N . ALA A 1 165 ? -30.221 -20.771 21.624 1.00 77.06 165 ALA A N 1
ATOM 1299 C CA . ALA A 1 165 ? -31.411 -20.460 22.437 1.00 77.06 165 ALA A CA 1
ATOM 1300 C C . ALA A 1 165 ? -31.137 -19.570 23.672 1.00 77.06 165 ALA A C 1
ATOM 1302 O O . ALA A 1 165 ? -32.036 -18.902 24.180 1.00 77.06 165 ALA A O 1
ATOM 1303 N N . HIS A 1 166 ? -29.890 -19.504 24.140 1.00 76.38 166 HIS A N 1
ATOM 1304 C CA . HIS A 1 166 ? -29.494 -18.726 25.313 1.00 76.38 166 HIS A CA 1
ATOM 1305 C C . HIS A 1 166 ? -29.705 -17.210 25.162 1.00 76.38 166 HIS A C 1
ATOM 1307 O O . HIS A 1 166 ? -29.871 -16.528 26.167 1.00 76.38 166 HIS A O 1
ATOM 1313 N N . VAL A 1 167 ? -29.771 -16.653 23.943 1.00 79.94 167 VAL A N 1
ATOM 1314 C CA . VAL A 1 167 ? -30.105 -15.224 23.751 1.00 79.94 167 VAL A CA 1
ATOM 1315 C C . VAL A 1 167 ? -31.577 -14.897 24.040 1.00 79.94 167 VAL A C 1
ATOM 1317 O O . VAL A 1 167 ? -31.963 -13.730 24.011 1.00 79.94 167 VAL A O 1
ATOM 1320 N N . ALA A 1 168 ? -32.418 -15.892 24.342 1.00 78.44 168 ALA A N 1
ATOM 1321 C CA . ALA A 1 168 ? -33.802 -15.678 24.763 1.00 78.44 168 ALA A CA 1
ATOM 1322 C C . ALA A 1 168 ? -33.939 -15.072 26.171 1.00 78.44 168 ALA A C 1
ATOM 1324 O O . ALA A 1 168 ? -34.978 -14.489 26.463 1.00 78.44 168 ALA A O 1
ATOM 1325 N N . VAL A 1 169 ? -32.911 -15.153 27.029 1.00 75.81 169 VAL A N 1
ATOM 1326 C CA . VAL A 1 169 ? -32.954 -14.500 28.356 1.00 75.81 169 VAL A CA 1
ATOM 1327 C C . VAL A 1 169 ? -32.565 -13.020 28.328 1.00 75.81 169 VAL A C 1
ATOM 1329 O O . VAL A 1 169 ? -32.694 -12.348 29.351 1.00 75.81 169 VAL A O 1
ATOM 1332 N N . LEU A 1 170 ? -32.031 -12.531 27.202 1.00 79.94 170 LEU A N 1
ATOM 1333 C CA . LEU A 1 170 ? -31.633 -11.133 27.057 1.00 79.94 170 LEU A CA 1
ATOM 1334 C C . LEU A 1 170 ? -32.858 -10.224 27.156 1.00 79.94 170 LEU A C 1
ATOM 1336 O O . LEU A 1 170 ? -33.954 -10.589 26.727 1.00 79.94 170 LEU A O 1
ATOM 1340 N N . GLN A 1 171 ? -32.662 -9.015 27.684 1.00 82.62 171 GLN A N 1
ATOM 1341 C CA . GLN A 1 171 ? -33.725 -8.018 27.665 1.00 82.62 171 GLN A CA 1
ATOM 1342 C C . GLN A 1 171 ? -34.044 -7.607 26.227 1.00 82.62 171 GLN A C 1
ATOM 1344 O O . GLN A 1 171 ? -33.175 -7.615 25.355 1.00 82.62 171 GLN A O 1
ATOM 1349 N N . GLU A 1 172 ? -35.285 -7.189 25.993 1.00 81.38 172 GLU A N 1
ATOM 1350 C CA . GLU A 1 172 ? -35.745 -6.760 24.670 1.00 81.38 172 GLU A CA 1
ATOM 1351 C C . GLU A 1 172 ? -34.874 -5.636 24.084 1.00 81.38 172 GLU A C 1
ATOM 1353 O O . GLU A 1 172 ? -34.588 -5.622 22.889 1.00 81.38 172 GLU A O 1
ATOM 1358 N N . SER A 1 173 ? -34.368 -4.732 24.931 1.00 80.69 173 SER A N 1
ATOM 1359 C CA . SER A 1 173 ? -33.419 -3.690 24.523 1.00 80.69 173 SER A CA 1
ATOM 1360 C C . SER A 1 173 ? -32.109 -4.252 23.969 1.00 80.69 173 SER A C 1
ATOM 1362 O O . SER A 1 173 ? -31.596 -3.735 22.980 1.00 80.69 173 SER A O 1
ATOM 1364 N N . ASP A 1 174 ? -31.583 -5.313 24.582 1.00 83.12 174 ASP A N 1
ATOM 1365 C CA . ASP A 1 174 ? -30.314 -5.932 24.197 1.00 83.12 174 ASP A CA 1
ATOM 1366 C C . ASP A 1 174 ? -30.481 -6.775 22.931 1.00 83.12 174 ASP A C 1
ATOM 1368 O O . ASP A 1 174 ? -29.629 -6.748 22.043 1.00 83.12 174 ASP A O 1
ATOM 1372 N N . ARG A 1 175 ? -31.608 -7.489 22.812 1.00 82.56 175 ARG A N 1
ATOM 1373 C CA . ARG A 1 175 ? -31.968 -8.228 21.592 1.00 82.56 175 ARG A CA 1
ATOM 1374 C C . ARG A 1 175 ? -32.102 -7.272 20.414 1.00 82.56 175 ARG A C 1
ATOM 1376 O O . ARG A 1 175 ? -31.445 -7.470 19.396 1.00 82.56 175 ARG A O 1
ATOM 1383 N N . LYS A 1 176 ? -32.833 -6.172 20.604 1.00 86.50 176 LYS A N 1
ATOM 1384 C CA . LYS A 1 176 ? -32.945 -5.109 19.605 1.00 86.50 176 LYS A CA 1
ATOM 1385 C C . LYS A 1 176 ? -31.583 -4.524 19.228 1.00 86.50 176 LYS A C 1
ATOM 1387 O O . LYS A 1 176 ? -31.319 -4.312 18.051 1.00 86.50 176 LYS A O 1
ATOM 1392 N N . GLN A 1 177 ? -30.686 -4.319 20.195 1.00 86.44 177 GLN A N 1
ATOM 1393 C CA . GLN A 1 177 ? -29.329 -3.845 19.916 1.00 86.44 177 GLN A CA 1
ATOM 1394 C C . GLN A 1 177 ? -28.529 -4.828 19.039 1.00 86.44 177 GLN A C 1
ATOM 1396 O O . GLN A 1 177 ? -27.777 -4.393 18.165 1.00 86.44 177 GLN A O 1
ATOM 1401 N N . LEU A 1 178 ? -28.676 -6.140 19.252 1.00 86.31 178 LEU A N 1
ATOM 1402 C CA . LEU A 1 178 ? -28.033 -7.164 18.422 1.00 86.31 178 LEU A CA 1
ATOM 1403 C C . LEU A 1 178 ? -28.639 -7.227 17.015 1.00 86.31 178 LEU A C 1
ATOM 1405 O O . LEU A 1 178 ? -27.889 -7.302 16.044 1.00 86.31 178 LEU A O 1
ATOM 1409 N N . GLU A 1 179 ? -29.963 -7.135 16.886 1.00 86.81 179 GLU A N 1
ATOM 1410 C CA . GLU A 1 179 ? -30.642 -7.054 15.585 1.00 86.81 179 GLU A CA 1
ATOM 1411 C C . GLU A 1 179 ? -30.224 -5.803 14.804 1.00 86.81 179 GLU A C 1
ATOM 1413 O O . GLU A 1 179 ? -29.915 -5.880 13.614 1.00 86.81 179 GLU A O 1
ATOM 1418 N N . ASP A 1 180 ? -30.143 -4.649 15.470 1.00 86.38 180 ASP A N 1
ATOM 1419 C CA . ASP A 1 180 ? -29.658 -3.404 14.876 1.00 86.38 180 ASP A CA 1
ATOM 1420 C C . ASP A 1 180 ? -28.193 -3.533 14.425 1.00 86.38 180 ASP A C 1
ATOM 1422 O O . ASP A 1 180 ? -27.841 -3.050 13.346 1.00 86.38 180 ASP A O 1
ATOM 1426 N N . ALA A 1 181 ? -27.346 -4.239 15.184 1.00 87.94 181 ALA A N 1
ATOM 1427 C CA . ALA A 1 181 ? -25.969 -4.531 14.784 1.00 87.94 181 ALA A CA 1
ATOM 1428 C C . ALA A 1 181 ? -25.896 -5.469 13.563 1.00 87.94 181 ALA A C 1
ATOM 1430 O O . ALA A 1 181 ? -25.106 -5.213 12.653 1.00 87.94 181 ALA A O 1
ATOM 1431 N N . MET A 1 182 ? -26.732 -6.515 13.500 1.00 87.56 182 MET A N 1
ATOM 1432 C CA . MET A 1 182 ? -26.814 -7.411 12.334 1.00 87.56 182 MET A CA 1
ATOM 1433 C C . MET A 1 182 ? -27.268 -6.649 11.086 1.00 87.56 182 MET A C 1
ATOM 1435 O O . MET A 1 182 ? -26.645 -6.766 10.030 1.00 87.56 182 MET A O 1
ATOM 1439 N N . ASN A 1 183 ? -28.285 -5.794 11.226 1.00 85.56 183 ASN A N 1
ATOM 1440 C CA . ASN A 1 183 ? -28.762 -4.915 10.159 1.00 85.56 183 ASN A CA 1
ATOM 1441 C C . ASN A 1 183 ? -27.669 -3.941 9.692 1.00 85.56 183 ASN A C 1
ATOM 1443 O O . ASN A 1 183 ? -27.455 -3.781 8.491 1.00 85.56 183 ASN A O 1
ATOM 1447 N N . ALA A 1 184 ? -26.952 -3.303 10.622 1.00 87.38 184 ALA A N 1
ATOM 1448 C CA . ALA A 1 184 ? -25.865 -2.383 10.297 1.00 87.38 184 ALA A CA 1
ATOM 1449 C C . ALA A 1 184 ? -24.727 -3.092 9.550 1.00 87.38 184 ALA A C 1
ATOM 1451 O O . ALA A 1 184 ? -24.237 -2.580 8.542 1.00 87.38 184 ALA A O 1
ATOM 1452 N N . ARG A 1 185 ? -24.341 -4.295 9.992 1.00 90.06 185 ARG A N 1
ATOM 1453 C CA . ARG A 1 185 ? -23.312 -5.086 9.314 1.00 90.06 185 ARG A CA 1
ATOM 1454 C C . ARG A 1 185 ? -23.742 -5.496 7.911 1.00 90.06 185 ARG A C 1
ATOM 1456 O O . ARG A 1 185 ? -22.962 -5.351 6.973 1.00 90.06 185 ARG A O 1
ATOM 1463 N N . ALA A 1 186 ? -24.979 -5.952 7.749 1.00 88.00 186 ALA A N 1
ATOM 1464 C CA . ALA A 1 186 ? -25.509 -6.296 6.439 1.00 88.00 186 ALA A CA 1
ATOM 1465 C C . ALA A 1 186 ? -25.526 -5.081 5.496 1.00 88.00 186 ALA A C 1
ATOM 1467 O O . ALA A 1 186 ? -25.135 -5.178 4.336 1.00 88.00 186 ALA A O 1
ATOM 1468 N N . MET A 1 187 ? -25.883 -3.901 6.004 1.00 87.12 187 MET A N 1
ATOM 1469 C CA . MET A 1 187 ? -25.798 -2.662 5.232 1.00 87.12 187 MET A CA 1
ATOM 1470 C C . MET A 1 187 ? -24.368 -2.338 4.783 1.00 87.12 187 MET A C 1
ATOM 1472 O O . MET A 1 187 ? -24.181 -1.919 3.642 1.00 87.12 187 MET A O 1
ATOM 1476 N N . MET A 1 188 ? -23.360 -2.572 5.630 1.00 88.88 188 MET A N 1
ATOM 1477 C CA . MET A 1 188 ? -21.954 -2.407 5.239 1.00 88.88 188 MET A CA 1
ATOM 1478 C C . MET A 1 188 ? -21.547 -3.378 4.123 1.00 88.88 188 MET A C 1
ATOM 1480 O O . MET A 1 188 ? -20.896 -2.964 3.169 1.00 88.88 188 MET A O 1
ATOM 1484 N N . LEU A 1 189 ? -21.963 -4.646 4.201 1.00 89.44 189 LEU A N 1
ATOM 1485 C CA . LEU A 1 189 ? -21.698 -5.629 3.143 1.00 89.44 189 LEU A CA 1
ATOM 1486 C C . LEU A 1 189 ? -22.390 -5.249 1.823 1.00 89.44 189 LEU A C 1
ATOM 1488 O O . LEU A 1 189 ? -21.818 -5.415 0.748 1.00 89.44 189 LEU A O 1
ATOM 1492 N N . ALA A 1 190 ? -23.608 -4.703 1.884 1.00 89.69 190 ALA A N 1
ATOM 1493 C CA . ALA A 1 190 ? -24.323 -4.233 0.698 1.00 89.69 190 ALA A CA 1
ATOM 1494 C C . ALA A 1 190 ? -23.622 -3.030 0.048 1.00 89.69 190 ALA A C 1
ATOM 1496 O O . ALA A 1 190 ? -23.480 -2.979 -1.173 1.00 89.69 190 ALA A O 1
ATOM 1497 N N . GLN A 1 191 ? -23.148 -2.084 0.862 1.00 89.81 191 GLN A N 1
ATOM 1498 C CA . GLN A 1 191 ? -22.348 -0.949 0.403 1.00 89.81 191 GLN A CA 1
ATOM 1499 C C . GLN A 1 191 ? -21.047 -1.396 -0.266 1.00 89.81 191 GLN A C 1
ATOM 1501 O O . GLN A 1 191 ? -20.695 -0.839 -1.302 1.00 89.81 191 GLN A O 1
ATOM 1506 N N . ASP A 1 192 ? -20.358 -2.391 0.295 1.00 89.62 192 ASP A N 1
ATOM 1507 C CA . ASP A 1 192 ? -19.123 -2.931 -0.278 1.00 89.62 192 ASP A CA 1
ATOM 1508 C C . ASP A 1 192 ? -19.373 -3.652 -1.614 1.00 89.62 192 ASP A C 1
ATOM 1510 O O . ASP A 1 192 ? -18.677 -3.394 -2.597 1.00 89.62 192 ASP A O 1
ATOM 1514 N N . LYS A 1 193 ? -20.442 -4.458 -1.705 1.00 90.50 193 LYS A N 1
ATOM 1515 C CA . LYS A 1 193 ? -20.854 -5.075 -2.977 1.00 90.50 193 LYS A CA 1
ATOM 1516 C C . LYS A 1 193 ? -21.164 -4.042 -4.056 1.00 90.50 193 LYS A C 1
ATOM 1518 O O . LYS A 1 193 ? -20.745 -4.229 -5.188 1.00 90.50 193 LYS A O 1
ATOM 1523 N N . LEU A 1 194 ? -21.868 -2.958 -3.725 1.00 91.00 194 LEU A N 1
ATOM 1524 C CA . LEU A 1 194 ? -22.154 -1.877 -4.679 1.00 91.00 194 LEU A CA 1
ATOM 1525 C C . LEU A 1 194 ? -20.886 -1.133 -5.106 1.00 91.00 194 LEU A C 1
ATOM 1527 O O . LEU A 1 194 ? -20.731 -0.799 -6.277 1.00 91.00 194 LEU A O 1
ATOM 1531 N N . LEU A 1 195 ? -19.986 -0.877 -4.156 1.00 89.25 195 LEU A N 1
ATOM 1532 C CA . LEU A 1 195 ? -18.728 -0.175 -4.397 1.00 89.25 195 LEU A CA 1
ATOM 1533 C C . LEU A 1 195 ? -17.814 -0.934 -5.369 1.00 89.25 195 LEU A C 1
ATOM 1535 O O . LEU A 1 195 ? -17.066 -0.298 -6.110 1.00 89.25 195 LEU A O 1
ATOM 1539 N N . ASN A 1 196 ? -17.858 -2.267 -5.344 1.00 89.19 196 ASN A N 1
ATOM 1540 C CA . ASN A 1 196 ? -16.982 -3.141 -6.126 1.00 89.19 196 ASN A CA 1
ATOM 1541 C C . ASN A 1 196 ? -17.744 -3.948 -7.201 1.00 89.19 196 ASN A C 1
ATOM 1543 O O . ASN A 1 196 ? -17.214 -4.928 -7.722 1.00 89.19 196 ASN A O 1
ATOM 1547 N N . HIS A 1 197 ? -18.987 -3.569 -7.531 1.00 92.94 197 HIS A N 1
ATOM 1548 C CA . HIS A 1 197 ? -19.794 -4.286 -8.526 1.00 92.94 197 HIS A CA 1
ATOM 1549 C C . HIS A 1 197 ? -19.240 -4.058 -9.940 1.00 92.94 197 HIS A C 1
ATOM 1551 O O . HIS A 1 197 ? -19.088 -2.901 -10.329 1.00 92.94 197 HIS A O 1
ATOM 1557 N N . PRO A 1 198 ? -18.984 -5.102 -10.751 1.00 91.06 198 PRO A N 1
ATOM 1558 C CA . PRO A 1 198 ? -18.443 -4.933 -12.103 1.00 91.06 198 PRO A CA 1
ATOM 1559 C C . PRO A 1 198 ? -19.429 -4.343 -13.125 1.00 91.06 198 PRO A C 1
ATOM 1561 O O . PRO A 1 198 ? -19.001 -3.862 -14.175 1.00 91.06 198 PRO A O 1
ATOM 1564 N N . ASN A 1 199 ? -20.745 -4.389 -12.875 1.00 91.88 199 ASN A N 1
ATOM 1565 C CA . ASN A 1 199 ? -21.739 -3.953 -13.860 1.00 91.88 199 ASN A CA 1
ATOM 1566 C C . ASN A 1 199 ? -22.175 -2.496 -13.648 1.00 91.88 199 ASN A C 1
ATOM 1568 O O . ASN A 1 199 ? -23.076 -2.193 -12.862 1.00 91.88 199 ASN A O 1
ATOM 1572 N N . ARG A 1 200 ? -21.594 -1.594 -14.447 1.00 90.00 200 ARG A N 1
ATOM 1573 C CA . ARG A 1 200 ? -21.944 -0.166 -14.472 1.00 90.00 200 ARG A CA 1
ATOM 1574 C C . ARG A 1 200 ? -23.436 0.089 -14.718 1.00 90.00 200 ARG A C 1
ATOM 1576 O O . ARG A 1 200 ? -24.001 0.995 -14.112 1.00 90.00 200 ARG A O 1
ATOM 1583 N N . GLY A 1 201 ? -24.069 -0.672 -15.614 1.00 90.12 201 GLY A N 1
ATOM 1584 C CA . GLY A 1 201 ? -25.468 -0.463 -16.003 1.00 90.12 201 GLY A CA 1
ATOM 1585 C C . GLY A 1 201 ? -26.448 -0.742 -14.865 1.00 90.12 201 GLY A C 1
ATOM 1586 O O . GLY A 1 201 ? -27.424 -0.014 -14.698 1.00 90.12 201 GLY A O 1
ATOM 1587 N N . GLU A 1 202 ? -26.156 -1.748 -14.040 1.00 91.69 202 GLU A N 1
ATOM 1588 C CA . GLU A 1 202 ? -26.953 -2.066 -12.850 1.00 91.69 202 GLU A CA 1
ATOM 1589 C C . GLU A 1 202 ? -26.812 -0.998 -11.760 1.00 91.69 202 GLU A C 1
ATOM 1591 O O . GLU A 1 202 ? -27.809 -0.593 -11.160 1.00 91.69 202 GLU A O 1
ATOM 1596 N N . LEU A 1 203 ? -25.596 -0.480 -11.549 1.00 91.44 203 LEU A N 1
ATOM 1597 C CA . LEU A 1 203 ? -25.369 0.633 -10.624 1.00 91.44 203 LEU A CA 1
ATOM 1598 C C . LEU A 1 203 ? -26.098 1.904 -11.084 1.00 91.44 203 LEU A C 1
ATOM 1600 O O . LEU A 1 203 ? -26.742 2.570 -10.276 1.00 91.44 203 LEU A O 1
ATOM 1604 N N . ASP A 1 204 ? -26.042 2.223 -12.380 1.00 89.25 204 ASP A N 1
ATOM 1605 C CA . ASP A 1 204 ? -26.723 3.391 -12.952 1.00 89.25 204 ASP A CA 1
ATOM 1606 C C . ASP A 1 204 ? -28.252 3.267 -12.852 1.00 89.25 204 ASP A C 1
ATOM 1608 O O . ASP A 1 204 ? -28.939 4.239 -12.537 1.00 89.25 204 ASP A O 1
ATOM 1612 N N . ALA A 1 205 ? -28.793 2.060 -13.054 1.00 89.94 205 ALA A N 1
ATOM 1613 C CA . ALA A 1 205 ? -30.210 1.786 -12.843 1.00 89.94 205 ALA A CA 1
ATOM 1614 C C . ALA A 1 205 ? -30.624 2.031 -11.385 1.00 89.94 205 ALA A C 1
ATOM 1616 O O . ALA A 1 205 ? -31.657 2.649 -11.153 1.00 89.94 205 ALA A O 1
ATOM 1617 N N . LEU A 1 206 ? -29.808 1.621 -10.409 1.00 90.56 206 LEU A N 1
ATOM 1618 C CA . LEU A 1 206 ? -30.074 1.858 -8.986 1.00 90.56 206 LEU A CA 1
ATOM 1619 C C . LEU A 1 206 ? -30.035 3.350 -8.608 1.00 90.56 206 LEU A C 1
ATOM 1621 O O . LEU A 1 206 ? -30.794 3.788 -7.745 1.00 90.56 206 LEU A O 1
ATOM 1625 N N . LEU A 1 207 ? -29.182 4.155 -9.249 1.00 88.75 207 LEU A N 1
ATOM 1626 C CA . LEU A 1 207 ? -29.096 5.591 -8.960 1.00 88.75 207 LEU A CA 1
ATOM 1627 C C . LEU A 1 207 ? -30.329 6.386 -9.406 1.00 88.75 207 LEU A C 1
ATOM 1629 O O . LEU A 1 207 ? -30.632 7.405 -8.778 1.00 88.75 207 LEU A O 1
ATOM 1633 N N . LYS A 1 208 ? -31.037 5.917 -10.440 1.00 89.00 208 LYS A N 1
ATOM 1634 C CA . LYS A 1 208 ? -32.221 6.578 -11.022 1.00 89.00 208 LYS A CA 1
ATOM 1635 C C . LYS A 1 208 ? -33.492 6.429 -10.187 1.00 89.00 208 LYS A C 1
ATOM 1637 O O . LYS A 1 208 ? -34.419 7.207 -10.378 1.00 89.00 208 LYS A O 1
ATOM 1642 N N . GLU A 1 209 ? -33.531 5.468 -9.270 1.00 90.44 209 GLU A N 1
ATOM 1643 C CA . GLU A 1 209 ? -34.725 5.158 -8.480 1.00 90.44 209 GLU A CA 1
ATOM 1644 C C . GLU A 1 209 ? -34.672 5.826 -7.106 1.00 90.44 209 GLU A C 1
ATOM 1646 O O . GLU A 1 209 ? -33.696 5.650 -6.384 1.00 90.44 209 GLU A O 1
ATOM 1651 N N . ASP A 1 210 ? -35.704 6.564 -6.698 1.00 81.31 210 ASP A N 1
ATOM 1652 C CA . ASP A 1 210 ? -35.774 7.189 -5.362 1.00 81.31 210 ASP A CA 1
ATOM 1653 C C . ASP A 1 210 ? -36.715 6.460 -4.391 1.00 81.31 210 ASP A C 1
ATOM 1655 O O . ASP A 1 210 ? -36.616 6.630 -3.173 1.00 81.31 210 ASP A O 1
ATOM 1659 N N . GLY A 1 211 ? -37.622 5.633 -4.912 1.00 86.81 211 GLY A N 1
ATOM 1660 C CA . GLY A 1 211 ? -38.573 4.876 -4.108 1.00 86.81 211 GLY A CA 1
ATOM 1661 C C . GLY A 1 211 ? -37.952 3.620 -3.492 1.00 86.81 211 GLY A C 1
ATOM 1662 O O . GLY A 1 211 ? -37.113 2.948 -4.091 1.00 86.81 211 GLY A O 1
ATOM 1663 N N . LEU A 1 212 ? -38.343 3.299 -2.254 1.00 89.25 212 LEU A N 1
ATOM 1664 C CA . LEU A 1 212 ? -37.775 2.175 -1.499 1.00 89.25 212 LEU A CA 1
ATOM 1665 C C . LEU A 1 212 ? -37.928 0.836 -2.233 1.00 89.25 212 LEU A C 1
ATOM 1667 O O . LEU A 1 212 ? -37.012 0.016 -2.194 1.00 89.25 212 LEU A O 1
ATOM 1671 N N . ASN A 1 213 ? -39.082 0.596 -2.856 1.00 90.31 213 ASN A N 1
ATOM 1672 C CA . ASN A 1 213 ? -39.367 -0.676 -3.515 1.00 90.31 213 ASN A CA 1
ATOM 1673 C C . ASN A 1 213 ? -38.574 -0.795 -4.816 1.00 90.31 213 ASN A C 1
ATOM 1675 O O . ASN A 1 213 ? -37.943 -1.814 -5.056 1.00 90.31 213 ASN A O 1
ATOM 1679 N N . GLU A 1 214 ? -38.505 0.288 -5.578 1.00 91.88 214 GLU A N 1
ATOM 1680 C CA . GLU A 1 214 ? -37.757 0.395 -6.821 1.00 91.88 214 GLU A CA 1
ATOM 1681 C C . GLU A 1 214 ? -36.253 0.222 -6.564 1.00 91.88 214 GLU A C 1
ATOM 1683 O O . GLU A 1 214 ? -35.589 -0.566 -7.237 1.00 91.88 214 GLU A O 1
ATOM 1688 N N . VAL A 1 215 ? -35.715 0.868 -5.521 1.00 90.25 215 VAL A N 1
ATOM 1689 C CA . VAL A 1 215 ? -34.320 0.686 -5.088 1.00 90.25 215 VAL A CA 1
ATOM 1690 C C . VAL A 1 215 ? -34.057 -0.759 -4.669 1.00 90.25 215 VAL A C 1
ATOM 1692 O O . VAL A 1 215 ? -33.020 -1.313 -5.033 1.00 90.25 215 VAL A O 1
ATOM 1695 N N . ARG A 1 216 ? -34.973 -1.393 -3.924 1.00 91.81 216 ARG A N 1
ATOM 1696 C CA . ARG A 1 216 ? -34.849 -2.811 -3.550 1.00 91.81 216 ARG A CA 1
ATOM 1697 C C . ARG A 1 216 ? -34.865 -3.714 -4.779 1.00 91.81 216 ARG A C 1
ATOM 1699 O O . ARG A 1 216 ? -34.019 -4.596 -4.876 1.00 91.81 216 ARG A O 1
ATOM 1706 N N . ASP A 1 217 ? -35.755 -3.468 -5.730 1.00 91.44 217 ASP A N 1
ATOM 1707 C CA . ASP A 1 217 ? -35.864 -4.260 -6.953 1.00 91.44 217 ASP A CA 1
ATOM 1708 C C . ASP A 1 217 ? -34.594 -4.162 -7.804 1.00 91.44 217 ASP A C 1
ATOM 1710 O O . ASP A 1 217 ? -34.083 -5.184 -8.263 1.00 91.44 217 ASP A O 1
ATOM 1714 N N . LYS A 1 218 ? -34.021 -2.959 -7.962 1.00 92.19 218 LYS A N 1
ATOM 1715 C CA . LYS A 1 218 ? -32.736 -2.785 -8.663 1.00 92.19 218 LYS A CA 1
ATOM 1716 C C . LYS A 1 218 ? -31.561 -3.370 -7.884 1.00 92.19 218 LYS A C 1
ATOM 1718 O O . LYS A 1 218 ? -30.693 -3.998 -8.476 1.00 92.19 218 LYS A O 1
ATOM 1723 N N . ALA A 1 219 ? -31.531 -3.214 -6.561 1.00 89.44 219 ALA A N 1
ATOM 1724 C CA . ALA A 1 219 ? -30.467 -3.767 -5.724 1.00 89.44 219 ALA A CA 1
ATOM 1725 C C . ALA A 1 219 ? -30.475 -5.304 -5.704 1.00 89.44 219 ALA A C 1
ATOM 1727 O O . ALA A 1 219 ? -29.435 -5.917 -5.458 1.00 89.44 219 ALA A O 1
ATOM 1728 N N . LYS A 1 220 ? -31.619 -5.941 -5.985 1.00 90.56 220 LYS A N 1
ATOM 1729 C CA . LYS A 1 220 ? -31.776 -7.399 -5.961 1.00 90.56 220 LYS A CA 1
ATOM 1730 C C . LYS A 1 220 ? -30.827 -8.124 -6.919 1.00 90.56 220 LYS A C 1
ATOM 1732 O O . LYS A 1 220 ? -30.352 -9.201 -6.571 1.00 90.56 220 LYS A O 1
ATOM 1737 N N . SER A 1 221 ? -30.485 -7.539 -8.073 1.00 87.00 221 SER A N 1
ATOM 1738 C CA . SER A 1 221 ? -29.498 -8.136 -8.993 1.00 87.00 221 SER A CA 1
ATOM 1739 C C . SER A 1 221 ? -28.071 -8.141 -8.431 1.00 87.00 221 SER A C 1
ATOM 1741 O O . SER A 1 221 ? -27.251 -8.947 -8.854 1.00 87.00 221 SER A O 1
ATOM 1743 N N . ILE A 1 222 ? -27.786 -7.278 -7.450 1.00 87.88 222 ILE A N 1
ATOM 1744 C CA . ILE A 1 222 ? -26.442 -7.035 -6.910 1.00 87.88 222 ILE A CA 1
ATOM 1745 C C . ILE A 1 222 ? -26.254 -7.757 -5.572 1.00 87.88 222 ILE A C 1
ATOM 1747 O O . ILE A 1 222 ? -25.260 -8.448 -5.336 1.00 87.88 222 ILE A O 1
ATOM 1751 N N . ILE A 1 223 ? -27.223 -7.597 -4.668 1.00 87.38 223 ILE A N 1
ATOM 1752 C CA . ILE A 1 223 ? -27.163 -8.135 -3.305 1.00 87.38 223 ILE A CA 1
ATOM 1753 C C . ILE A 1 223 ? -28.140 -9.297 -3.074 1.00 87.38 223 ILE A C 1
ATOM 1755 O O . ILE A 1 223 ? -28.191 -9.807 -1.963 1.00 87.38 223 ILE A O 1
ATOM 1759 N N . GLY A 1 224 ? -28.873 -9.765 -4.088 1.00 84.56 224 GLY A N 1
ATOM 1760 C CA . GLY A 1 224 ? -29.791 -10.907 -3.977 1.00 84.56 224 GLY A CA 1
ATOM 1761 C C . GLY A 1 224 ? -31.060 -10.602 -3.172 1.00 84.56 224 GLY A C 1
ATOM 1762 O O . GLY A 1 224 ? -31.474 -9.452 -3.045 1.00 84.56 224 GLY A O 1
ATOM 1763 N N . ASP A 1 225 ? -31.675 -11.622 -2.568 1.00 79.44 225 ASP A N 1
ATOM 1764 C CA . ASP A 1 225 ? -32.891 -11.480 -1.736 1.00 79.44 225 ASP A CA 1
ATOM 1765 C C . ASP A 1 225 ? -32.660 -10.735 -0.402 1.00 79.44 225 ASP A C 1
ATOM 1767 O O . ASP A 1 225 ? -33.559 -10.582 0.427 1.00 79.44 225 ASP A O 1
ATOM 1771 N N . HIS A 1 226 ? -31.449 -10.232 -0.186 1.00 77.94 226 HIS A N 1
ATOM 1772 C CA . HIS A 1 226 ? -31.022 -9.515 1.010 1.00 77.94 226 HIS A CA 1
ATOM 1773 C C . HIS A 1 226 ? -31.438 -8.030 1.038 1.00 77.94 226 HIS A C 1
ATOM 1775 O O . HIS A 1 226 ? -31.134 -7.299 1.979 1.00 77.94 226 HIS A O 1
ATOM 1781 N N . VAL A 1 227 ? -32.199 -7.577 0.041 1.00 82.75 227 VAL A N 1
ATOM 1782 C CA . VAL A 1 227 ? -32.704 -6.196 -0.099 1.00 82.75 227 VAL A CA 1
ATOM 1783 C C . VAL A 1 227 ? -33.647 -5.749 1.024 1.00 82.75 227 VAL A C 1
ATOM 1785 O O . VAL A 1 227 ? -33.879 -4.557 1.215 1.00 82.75 227 VAL A O 1
ATOM 1788 N N . GLN A 1 228 ? -34.161 -6.689 1.817 1.00 80.19 228 GLN A N 1
ATOM 1789 C CA . GLN A 1 228 ? -35.022 -6.429 2.974 1.00 80.19 228 GLN A CA 1
ATOM 1790 C C . GLN A 1 228 ? -34.393 -5.495 4.030 1.00 80.19 228 GLN A C 1
ATOM 1792 O O . GLN A 1 228 ? -35.123 -4.788 4.724 1.00 80.19 228 GLN A O 1
ATOM 1797 N N . TRP A 1 229 ? -33.058 -5.437 4.127 1.00 79.94 229 TRP A N 1
ATOM 1798 C CA . TRP A 1 229 ? -32.351 -4.547 5.062 1.00 79.94 229 TRP A CA 1
ATOM 1799 C C . TRP A 1 229 ? -32.223 -3.106 4.576 1.00 79.94 229 TRP A C 1
ATOM 1801 O O . TRP A 1 229 ? -31.905 -2.213 5.364 1.00 79.94 229 TRP A O 1
ATOM 1811 N N . ILE A 1 230 ? -32.504 -2.861 3.295 1.00 85.19 230 ILE A N 1
ATOM 1812 C CA . ILE A 1 230 ? -32.572 -1.511 2.754 1.00 85.19 230 ILE A CA 1
ATOM 1813 C C . ILE A 1 230 ? -33.790 -0.839 3.375 1.00 85.19 230 ILE A C 1
ATOM 1815 O O . ILE A 1 230 ? -34.916 -1.312 3.214 1.00 85.19 230 ILE A O 1
ATOM 1819 N N . LYS A 1 231 ? -33.560 0.258 4.089 1.00 85.81 231 LYS A N 1
ATOM 1820 C CA . LYS A 1 231 ? -34.591 1.107 4.690 1.00 85.81 231 LYS A CA 1
ATOM 1821 C C . LYS A 1 231 ? -34.496 2.519 4.100 1.00 85.81 231 LYS A C 1
ATOM 1823 O O . LYS A 1 231 ? -33.414 2.866 3.614 1.00 85.81 231 LYS A O 1
ATOM 1828 N N . PRO A 1 232 ? -35.570 3.331 4.140 1.00 85.12 232 PRO A N 1
ATOM 1829 C CA . PRO A 1 232 ? -35.572 4.686 3.584 1.00 85.12 232 PRO A CA 1
ATOM 1830 C C . PRO A 1 232 ? -34.370 5.535 4.016 1.00 85.12 232 PRO A C 1
ATOM 1832 O O . PRO A 1 232 ? -33.734 6.180 3.189 1.00 85.12 232 PRO A O 1
ATOM 1835 N N . GLU A 1 233 ? -33.999 5.462 5.293 1.00 85.38 233 GLU A N 1
ATOM 1836 C CA . GLU A 1 233 ? -32.873 6.188 5.886 1.00 85.38 233 GLU A CA 1
ATOM 1837 C C . GLU A 1 233 ? -31.496 5.805 5.314 1.00 85.38 233 GLU A C 1
ATOM 1839 O O . GLU A 1 233 ? -30.554 6.591 5.399 1.00 85.38 233 GLU A O 1
ATOM 1844 N N . ASN A 1 234 ? -31.378 4.626 4.697 1.00 86.06 234 ASN A N 1
ATOM 1845 C CA . ASN A 1 234 ? -30.112 4.072 4.219 1.00 86.06 234 ASN A CA 1
ATOM 1846 C C . ASN A 1 234 ? -29.957 4.118 2.692 1.00 86.06 234 ASN A C 1
ATOM 1848 O O . ASN A 1 234 ? -28.861 3.847 2.193 1.00 86.06 234 ASN A O 1
ATOM 1852 N N . ILE A 1 235 ? -31.019 4.458 1.951 1.00 88.25 235 IL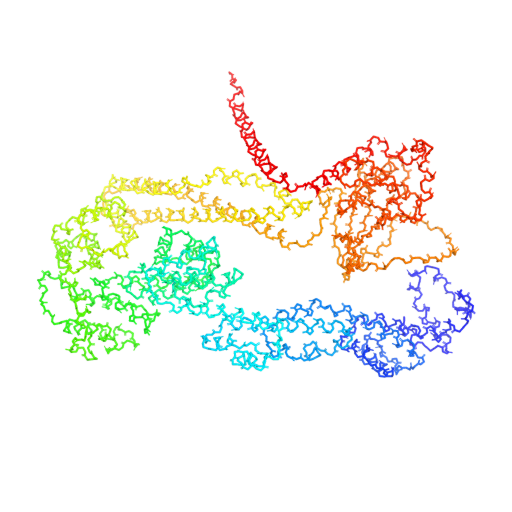E A N 1
ATOM 1853 C CA . ILE A 1 235 ? -31.007 4.514 0.479 1.00 88.25 235 ILE A CA 1
ATOM 1854 C C . ILE A 1 235 ? -29.857 5.391 -0.011 1.00 88.25 235 ILE A C 1
ATOM 1856 O O . ILE A 1 235 ? -29.097 4.985 -0.888 1.00 88.25 235 ILE A O 1
ATOM 1860 N N . GLU A 1 236 ? -29.668 6.563 0.596 1.00 87.56 236 GLU A N 1
ATOM 1861 C CA . GLU A 1 236 ? -28.662 7.498 0.102 1.00 87.56 236 GLU A CA 1
ATOM 1862 C C . GLU A 1 236 ? -27.222 7.047 0.394 1.00 87.56 236 GLU A C 1
ATOM 1864 O O . GLU A 1 236 ? -26.301 7.342 -0.365 1.00 87.56 236 GLU A O 1
ATOM 1869 N N . ALA A 1 237 ? -27.016 6.247 1.442 1.00 86.69 237 ALA A N 1
ATOM 1870 C CA . ALA A 1 237 ? -25.719 5.632 1.701 1.00 86.69 237 ALA A CA 1
ATOM 1871 C C . ALA A 1 237 ? -25.391 4.534 0.669 1.00 86.69 237 ALA A C 1
ATOM 1873 O O . ALA A 1 237 ? -24.240 4.402 0.261 1.00 86.69 237 ALA A O 1
ATOM 1874 N N . LEU A 1 238 ? -26.395 3.783 0.197 1.00 88.75 238 LEU A N 1
ATOM 1875 C CA . LEU A 1 238 ? -26.226 2.807 -0.890 1.00 88.75 238 LEU A CA 1
ATOM 1876 C C . LEU A 1 238 ? -25.966 3.497 -2.228 1.00 88.75 238 LEU A C 1
ATOM 1878 O O . LEU A 1 238 ? -25.031 3.130 -2.938 1.00 88.75 238 LEU A O 1
ATOM 1882 N N . LYS A 1 239 ? -26.748 4.533 -2.551 1.00 88.19 239 LYS A N 1
ATOM 1883 C CA . LYS A 1 239 ? -26.530 5.347 -3.751 1.00 88.19 239 LYS A CA 1
ATOM 1884 C C . LYS A 1 239 ? -25.146 5.988 -3.743 1.00 88.19 239 LYS A C 1
ATOM 1886 O O . LYS A 1 239 ? -24.480 5.996 -4.771 1.00 88.19 239 LYS A O 1
ATOM 1891 N N . LYS A 1 240 ? -24.672 6.469 -2.591 1.00 88.31 240 LYS A N 1
ATOM 1892 C CA . LYS A 1 240 ? -23.293 6.945 -2.428 1.00 88.31 240 LYS A CA 1
ATOM 1893 C C . LYS A 1 240 ? -22.276 5.868 -2.829 1.00 88.31 240 LYS A C 1
ATOM 1895 O O . LYS A 1 240 ? -21.448 6.137 -3.693 1.00 88.31 240 LYS A O 1
ATOM 1900 N N . SER A 1 241 ? -22.378 4.647 -2.297 1.00 90.38 241 SER A N 1
ATOM 1901 C CA . SER A 1 241 ? -21.494 3.539 -2.697 1.00 90.38 241 SER A CA 1
ATOM 1902 C C . SER A 1 241 ? -21.580 3.212 -4.188 1.00 90.38 241 SER A C 1
ATOM 1904 O O . SER A 1 241 ? -20.548 3.022 -4.825 1.00 90.38 241 SER A O 1
ATOM 1906 N N . ALA A 1 242 ? -22.784 3.214 -4.767 1.00 90.62 242 ALA A N 1
ATOM 1907 C CA . ALA A 1 242 ? -22.981 2.976 -6.195 1.00 90.62 242 ALA A CA 1
ATOM 1908 C C . ALA A 1 242 ? -22.353 4.075 -7.074 1.00 90.62 242 ALA A C 1
ATOM 1910 O O . ALA A 1 242 ? -21.726 3.757 -8.081 1.00 90.62 242 ALA A O 1
ATOM 1911 N N . ARG A 1 243 ? -22.437 5.359 -6.684 1.00 88.94 243 ARG A N 1
ATOM 1912 C CA . ARG A 1 243 ? -21.754 6.470 -7.384 1.00 88.94 243 ARG A CA 1
ATOM 1913 C C . ARG A 1 243 ? -20.242 6.278 -7.393 1.00 88.94 243 ARG A C 1
ATOM 1915 O O . ARG A 1 243 ? -19.612 6.457 -8.433 1.00 88.94 243 ARG A O 1
ATOM 1922 N N . VAL A 1 244 ? -19.664 5.906 -6.249 1.00 89.12 244 VAL A N 1
ATOM 1923 C CA . VAL A 1 244 ? -18.222 5.641 -6.154 1.00 89.12 244 VAL A CA 1
ATOM 1924 C C . VAL A 1 244 ? -17.845 4.415 -6.986 1.00 89.12 244 VAL A C 1
ATOM 1926 O O . VAL A 1 244 ? -16.844 4.469 -7.694 1.00 89.12 244 VAL A O 1
ATOM 1929 N N . GLY A 1 245 ? -18.659 3.355 -6.971 1.00 90.38 245 GLY A N 1
ATOM 1930 C CA . GLY A 1 245 ? -18.467 2.173 -7.817 1.00 90.38 245 GLY A CA 1
ATOM 1931 C C . GLY A 1 245 ? -18.461 2.505 -9.313 1.00 90.38 245 GLY A C 1
ATOM 1932 O O . GLY A 1 245 ? -17.529 2.128 -10.017 1.00 90.38 245 GLY A O 1
ATOM 1933 N N . ILE A 1 246 ? -19.420 3.306 -9.796 1.00 90.12 246 ILE A N 1
ATOM 1934 C CA . ILE A 1 246 ? -19.431 3.785 -11.192 1.00 90.12 246 ILE A CA 1
ATOM 1935 C C . ILE A 1 246 ? -18.166 4.582 -11.504 1.00 90.12 246 ILE A C 1
ATOM 1937 O O . ILE A 1 246 ? -17.530 4.335 -12.523 1.00 90.12 246 ILE A O 1
ATOM 1941 N N . ALA A 1 247 ? -17.773 5.511 -10.629 1.00 89.38 247 ALA A N 1
ATOM 1942 C CA . ALA A 1 247 ? -16.569 6.304 -10.844 1.00 89.38 247 ALA A CA 1
ATOM 1943 C C . ALA A 1 247 ? -15.301 5.431 -10.893 1.00 89.38 247 ALA A C 1
ATOM 1945 O O . ALA A 1 247 ? -14.412 5.713 -11.694 1.00 89.38 247 ALA A O 1
ATOM 1946 N N . LYS A 1 248 ? -15.213 4.362 -10.084 1.00 91.12 248 LYS A N 1
ATOM 1947 C CA . LYS A 1 248 ? -14.110 3.390 -10.156 1.00 91.12 248 LYS A CA 1
ATOM 1948 C C . LYS A 1 248 ? -14.071 2.699 -11.519 1.00 91.12 248 LYS A C 1
ATOM 1950 O O . LYS A 1 248 ? -13.026 2.723 -12.162 1.00 91.12 248 LYS A O 1
ATOM 1955 N N . LEU A 1 249 ? -15.205 2.159 -11.970 1.00 90.62 249 LEU A N 1
ATOM 1956 C CA . LEU A 1 249 ? -15.315 1.499 -13.275 1.00 90.62 249 LEU A CA 1
ATOM 1957 C C . LEU A 1 249 ? -14.959 2.450 -14.422 1.00 90.62 249 LEU A C 1
ATOM 1959 O O . LEU A 1 249 ? -14.204 2.078 -15.316 1.00 90.62 249 LEU A O 1
ATOM 1963 N N . ASP A 1 250 ? -15.458 3.687 -14.376 1.00 90.75 250 ASP A N 1
ATOM 1964 C CA . ASP A 1 250 ? -15.190 4.696 -15.401 1.00 90.75 250 ASP A CA 1
ATOM 1965 C C . ASP A 1 250 ? -13.694 5.043 -15.451 1.00 90.75 250 ASP A C 1
ATOM 1967 O O . ASP A 1 250 ? -13.125 5.126 -16.538 1.00 90.75 250 ASP A O 1
ATOM 1971 N N . VAL A 1 251 ? -13.026 5.178 -14.295 1.00 90.88 251 VAL A N 1
ATOM 1972 C CA . VAL A 1 251 ? -11.570 5.399 -14.224 1.00 90.88 251 VAL A CA 1
ATOM 1973 C C . VAL A 1 251 ? -10.799 4.194 -14.770 1.00 90.88 251 VAL A C 1
ATOM 1975 O O . VAL A 1 251 ? -9.869 4.369 -15.559 1.00 90.88 251 VAL A O 1
ATOM 1978 N N . GLU A 1 252 ? -11.171 2.973 -14.388 1.00 90.50 252 GLU A N 1
ATOM 1979 C CA . GLU A 1 252 ? -10.518 1.742 -14.857 1.00 90.50 252 GLU A CA 1
ATOM 1980 C C . GLU A 1 252 ? -10.660 1.552 -16.371 1.00 90.50 252 GLU A C 1
ATOM 1982 O O . GLU A 1 252 ? -9.696 1.158 -17.038 1.00 90.50 252 GLU A O 1
ATOM 1987 N N . ALA A 1 253 ? -11.818 1.916 -16.924 1.00 90.25 253 ALA A N 1
ATOM 1988 C CA . ALA A 1 253 ? -12.128 1.830 -18.346 1.00 90.25 253 ALA A CA 1
ATOM 1989 C C . ALA A 1 253 ? -11.444 2.908 -19.205 1.00 90.25 253 ALA A C 1
ATOM 1991 O O . ALA A 1 253 ? -11.455 2.792 -20.433 1.00 90.25 253 ALA A O 1
ATOM 1992 N N . LEU A 1 254 ? -10.825 3.940 -18.608 1.00 90.62 254 LEU A N 1
ATOM 1993 C CA . LEU A 1 254 ? -10.162 4.995 -19.378 1.00 90.62 254 LEU A CA 1
ATOM 1994 C C . LEU A 1 254 ? -9.109 4.409 -20.330 1.00 90.62 254 LEU A C 1
ATOM 1996 O O . LEU A 1 254 ? -8.156 3.737 -19.920 1.00 90.62 254 LEU A O 1
ATOM 2000 N N . ALA A 1 255 ? -9.253 4.713 -21.618 1.00 87.88 255 ALA A N 1
ATOM 2001 C CA . ALA A 1 255 ? -8.217 4.440 -22.600 1.00 87.88 255 ALA A CA 1
ATOM 2002 C C . ALA A 1 255 ? -6.977 5.302 -22.322 1.00 87.88 255 ALA A C 1
ATOM 2004 O O . ALA A 1 255 ? -7.063 6.379 -21.719 1.00 87.88 255 ALA A O 1
ATOM 2005 N N . TYR A 1 256 ? -5.814 4.831 -22.774 1.00 87.00 256 TYR A N 1
ATOM 2006 C CA . TYR A 1 256 ? -4.592 5.618 -22.680 1.00 87.00 256 TYR A CA 1
ATOM 2007 C C . TYR A 1 256 ? -4.750 6.930 -23.460 1.00 87.00 256 TYR A C 1
ATOM 2009 O O . TYR A 1 256 ? -5.081 6.933 -24.644 1.00 87.00 256 TYR A O 1
ATOM 2017 N N . ASN A 1 257 ? -4.484 8.047 -22.789 1.00 90.19 257 ASN A N 1
ATOM 2018 C CA . ASN A 1 257 ? -4.397 9.372 -23.384 1.00 90.19 257 ASN A CA 1
ATOM 2019 C C . ASN A 1 257 ? -3.395 10.198 -22.562 1.00 90.19 257 ASN A C 1
ATOM 2021 O O . ASN A 1 257 ? -3.454 10.200 -21.330 1.00 90.19 257 ASN A O 1
ATOM 2025 N N . ASP A 1 258 ? -2.468 10.895 -23.226 1.00 85.94 258 ASP A N 1
ATOM 2026 C CA . ASP A 1 258 ? -1.388 11.624 -22.544 1.00 85.94 258 ASP A CA 1
ATOM 2027 C C . ASP A 1 258 ? -1.919 12.732 -21.615 1.00 85.94 258 ASP A C 1
ATOM 2029 O O . ASP A 1 258 ? -1.392 12.918 -20.516 1.00 85.94 258 ASP A O 1
ATOM 2033 N N . ALA A 1 259 ? -2.996 13.421 -22.012 1.00 88.50 259 ALA A N 1
ATOM 2034 C CA . ALA A 1 259 ? -3.644 14.441 -21.194 1.00 88.50 259 ALA A CA 1
ATOM 2035 C C . ALA A 1 259 ? -4.356 13.818 -19.986 1.00 88.50 259 ALA A C 1
ATOM 2037 O O . ALA A 1 259 ? -4.156 14.284 -18.861 1.00 88.50 259 ALA A O 1
ATOM 2038 N N . HIS A 1 260 ? -5.104 12.724 -20.185 1.00 91.44 260 HIS A N 1
ATOM 2039 C CA . HIS A 1 260 ? -5.739 11.997 -19.079 1.00 91.44 260 HIS A CA 1
ATOM 2040 C C . HIS A 1 260 ? -4.704 11.511 -18.065 1.00 91.44 260 HIS A C 1
ATOM 2042 O O . HIS A 1 260 ? -4.871 11.737 -16.868 1.00 91.44 260 HIS A O 1
ATOM 2048 N N . ARG A 1 261 ? -3.587 10.934 -18.529 1.00 89.75 261 ARG A N 1
ATOM 2049 C CA . ARG A 1 261 ? -2.493 10.488 -17.659 1.00 89.75 261 ARG A CA 1
ATOM 2050 C C . ARG A 1 261 ? -1.964 11.622 -16.783 1.00 89.75 261 ARG A C 1
ATOM 2052 O O . ARG A 1 261 ? -1.863 11.457 -15.569 1.00 89.75 261 ARG A O 1
ATOM 2059 N N . ARG A 1 262 ? -1.637 12.781 -17.373 1.00 86.94 262 ARG A N 1
ATOM 2060 C CA . ARG A 1 262 ? -1.127 13.945 -16.619 1.00 86.94 262 ARG A CA 1
ATOM 2061 C C . ARG A 1 262 ? -2.133 14.419 -15.571 1.00 86.94 262 ARG A C 1
ATOM 2063 O O . ARG A 1 262 ? -1.738 14.735 -14.449 1.00 86.94 262 ARG A O 1
ATOM 2070 N N . ILE A 1 263 ? -3.420 14.441 -15.920 1.00 88.12 263 ILE A N 1
ATOM 2071 C CA . ILE A 1 263 ? -4.485 14.834 -14.996 1.00 88.12 263 ILE A CA 1
ATOM 2072 C C . ILE A 1 263 ? -4.603 13.822 -13.847 1.00 88.12 263 ILE A C 1
ATOM 2074 O O . ILE A 1 263 ? -4.599 14.242 -12.692 1.00 88.12 263 ILE A O 1
ATOM 2078 N N . LEU A 1 264 ? -4.624 12.513 -14.129 1.00 88.62 264 LEU A N 1
ATOM 2079 C CA . LEU A 1 264 ? -4.713 11.457 -13.112 1.00 88.62 264 LEU A CA 1
ATOM 2080 C C . LEU A 1 264 ? -3.503 11.441 -12.167 1.00 88.62 264 LEU A C 1
ATOM 2082 O O . LEU A 1 264 ? -3.695 11.350 -10.955 1.00 88.62 264 LEU A O 1
ATOM 2086 N N . ILE A 1 265 ? -2.275 11.621 -12.672 1.00 85.12 265 ILE A N 1
ATOM 2087 C CA . ILE A 1 265 ? -1.083 11.777 -11.815 1.00 85.12 265 ILE A CA 1
ATOM 2088 C C . ILE A 1 265 ? -1.230 13.015 -10.918 1.00 85.12 265 ILE A C 1
ATOM 2090 O O . ILE A 1 265 ? -0.943 12.966 -9.724 1.00 85.12 265 ILE A O 1
ATOM 2094 N N . GLY A 1 266 ? -1.752 14.119 -11.459 1.00 80.06 266 GLY A N 1
ATOM 2095 C CA . GLY A 1 266 ? -2.053 15.316 -10.676 1.00 80.06 266 GLY A CA 1
ATOM 2096 C C . GLY A 1 266 ? -3.175 15.128 -9.643 1.00 80.06 266 GLY A C 1
ATOM 2097 O O . GLY A 1 266 ? -3.203 15.858 -8.649 1.00 80.06 266 GLY A O 1
ATOM 2098 N N . ILE A 1 267 ? -4.107 14.193 -9.856 1.00 81.00 267 ILE A N 1
ATOM 2099 C CA . ILE A 1 267 ? -5.147 13.823 -8.883 1.00 81.00 267 ILE A CA 1
ATOM 2100 C C . ILE A 1 267 ? -4.571 12.901 -7.800 1.00 81.00 267 ILE A C 1
ATOM 2102 O O . ILE A 1 267 ? -4.958 13.036 -6.646 1.00 81.00 267 ILE A O 1
ATOM 2106 N N . ALA A 1 268 ? -3.620 12.020 -8.125 1.00 77.44 268 ALA A N 1
ATOM 2107 C CA . ALA A 1 268 ? -3.065 11.024 -7.202 1.00 77.44 268 ALA A CA 1
ATOM 2108 C C . ALA A 1 268 ? -2.478 11.601 -5.890 1.00 77.44 268 ALA A C 1
ATOM 2110 O O . ALA A 1 268 ? -2.368 10.861 -4.903 1.00 77.44 268 ALA A O 1
ATOM 2111 N N . ASP A 1 269 ? -2.152 12.904 -5.853 1.00 71.75 269 ASP A N 1
ATOM 2112 C CA . ASP A 1 269 ? -1.818 13.650 -4.631 1.00 71.75 269 ASP A CA 1
ATOM 2113 C C . ASP A 1 269 ? -3.097 14.081 -3.863 1.00 71.75 269 ASP A C 1
ATOM 2115 O O . ASP A 1 269 ? -3.856 14.938 -4.343 1.00 71.75 269 ASP A O 1
ATOM 2119 N N . PRO A 1 270 ? -3.327 13.565 -2.635 1.00 63.56 270 PRO A N 1
ATOM 2120 C CA . PRO A 1 270 ? -4.495 13.918 -1.825 1.00 63.56 270 PRO A CA 1
ATOM 2121 C C . PRO A 1 270 ? -4.582 15.415 -1.471 1.00 63.56 270 PRO A C 1
ATOM 2123 O O . PRO A 1 270 ? -5.669 15.926 -1.174 1.00 63.56 270 PRO A O 1
ATOM 2126 N N . LYS A 1 271 ? -3.471 16.166 -1.544 1.00 65.56 271 LYS A N 1
ATOM 2127 C CA . LYS A 1 271 ? -3.457 17.624 -1.325 1.00 65.56 271 LYS A CA 1
ATOM 2128 C C . LYS A 1 271 ? -4.262 18.395 -2.367 1.00 65.56 271 LYS A C 1
ATOM 2130 O O . LYS A 1 271 ? -4.700 19.505 -2.080 1.00 65.56 271 LYS A O 1
ATOM 2135 N N . ASN A 1 272 ? -4.521 17.797 -3.528 1.00 66.44 272 ASN A N 1
ATOM 2136 C CA . ASN A 1 272 ? -5.280 18.420 -4.609 1.00 66.44 272 ASN A CA 1
ATOM 2137 C C . ASN A 1 272 ? -6.800 18.200 -4.511 1.00 66.44 272 ASN A C 1
ATOM 2139 O O . ASN A 1 272 ? -7.512 18.536 -5.459 1.00 66.44 272 ASN A O 1
ATOM 2143 N N . SER A 1 273 ? -7.304 17.685 -3.378 1.00 61.06 273 SER A N 1
ATOM 2144 C CA . SER A 1 273 ? -8.724 17.344 -3.147 1.00 61.06 273 SER A CA 1
ATOM 2145 C C . SER A 1 273 ? -9.738 18.444 -3.492 1.00 61.06 273 SER A C 1
ATOM 2147 O O . SER A 1 273 ? -10.871 18.127 -3.844 1.00 61.06 273 SER A O 1
ATOM 2149 N N . SER A 1 274 ? -9.358 19.726 -3.453 1.00 64.38 274 SER A N 1
ATOM 2150 C CA . SER A 1 274 ? -10.230 20.847 -3.844 1.00 64.38 274 SER A CA 1
ATOM 2151 C C . SER A 1 274 ? -10.530 20.920 -5.347 1.00 64.38 274 SER A C 1
ATOM 2153 O O . SER A 1 274 ? -11.482 21.584 -5.727 1.00 64.38 274 SER A O 1
ATOM 2155 N N . THR A 1 275 ? -9.747 20.237 -6.187 1.00 76.88 275 THR A N 1
ATOM 2156 C CA . THR A 1 275 ? -9.868 20.245 -7.663 1.00 76.88 275 THR A CA 1
ATOM 2157 C C . THR A 1 275 ? -10.298 18.891 -8.239 1.00 76.88 275 THR A C 1
ATOM 2159 O O . THR A 1 275 ? -10.285 18.698 -9.451 1.00 76.88 275 THR A O 1
ATOM 2162 N N . TYR A 1 276 ? -10.650 17.920 -7.387 1.00 79.06 276 TYR A N 1
ATOM 2163 C CA . TYR A 1 276 ? -10.891 16.532 -7.808 1.00 79.06 276 TYR A CA 1
ATOM 2164 C C . TYR A 1 276 ? -12.058 16.392 -8.781 1.00 79.06 276 TYR A C 1
ATOM 2166 O O . TYR A 1 276 ? -11.899 15.747 -9.811 1.00 79.06 276 TYR A O 1
ATOM 2174 N N . GLN A 1 277 ? -13.203 17.015 -8.492 1.00 80.81 277 GLN A N 1
ATOM 2175 C CA . GLN A 1 277 ? -14.376 16.937 -9.369 1.00 80.81 277 GLN A CA 1
ATOM 2176 C C . GLN A 1 277 ? -14.077 17.512 -10.755 1.00 80.81 277 GLN A C 1
ATOM 2178 O O . GLN A 1 277 ? -14.344 16.862 -11.760 1.00 80.81 277 GLN A O 1
ATOM 2183 N N . GLU A 1 278 ? -13.469 18.701 -10.812 1.00 83.62 278 GLU A N 1
ATOM 2184 C CA . GLU A 1 278 ? -13.100 19.358 -12.070 1.00 83.62 278 GLU A CA 1
ATOM 2185 C C . GLU A 1 278 ? -12.133 18.501 -12.891 1.00 83.62 278 GLU A C 1
ATOM 2187 O O . GLU A 1 278 ? -12.327 18.317 -14.091 1.00 83.62 278 GLU A O 1
ATOM 2192 N N . LYS A 1 279 ? -11.116 17.928 -12.240 1.00 85.12 279 LYS A N 1
ATOM 2193 C CA . LYS A 1 279 ? -10.117 17.087 -12.903 1.00 85.12 279 LYS A CA 1
ATOM 2194 C C . LYS A 1 279 ? -10.684 15.740 -13.362 1.00 85.12 279 LYS A C 1
ATOM 2196 O O . LYS A 1 279 ? -10.332 15.292 -14.447 1.00 85.12 279 LYS A O 1
ATOM 2201 N N . LEU A 1 280 ? -11.573 15.110 -12.590 1.00 86.06 280 LEU A N 1
ATOM 2202 C CA . LEU A 1 280 ? -12.255 13.877 -13.007 1.00 86.06 280 LEU A CA 1
ATOM 2203 C C . LEU A 1 280 ? -13.203 14.135 -14.183 1.00 86.06 280 LEU A C 1
ATOM 2205 O O . LEU A 1 280 ? -13.221 13.372 -15.146 1.00 86.06 280 LEU A O 1
ATOM 2209 N N . LYS A 1 281 ? -13.919 15.262 -14.162 1.00 87.19 281 LYS A N 1
ATOM 2210 C CA . LYS A 1 281 ? -14.748 15.696 -15.289 1.00 87.19 281 LYS A CA 1
ATOM 2211 C C . LYS A 1 281 ? -13.904 15.954 -16.540 1.00 87.19 281 LYS A C 1
ATOM 2213 O O . LYS A 1 281 ? -14.306 15.580 -17.637 1.00 87.19 281 LYS A O 1
ATOM 2218 N N . ALA A 1 282 ? -12.716 16.540 -16.377 1.00 86.81 282 ALA A N 1
ATOM 2219 C CA . ALA A 1 282 ? -11.789 16.811 -17.475 1.00 86.81 282 ALA A CA 1
ATOM 2220 C C . ALA A 1 282 ? -11.226 15.545 -18.147 1.00 86.81 282 ALA A C 1
ATOM 2222 O O . ALA A 1 282 ? -10.805 15.627 -19.296 1.00 86.81 282 ALA A O 1
ATOM 2223 N N . VAL A 1 283 ? -11.235 14.388 -17.469 1.00 86.62 283 VAL A N 1
ATOM 2224 C CA . VAL A 1 283 ? -10.869 13.090 -18.077 1.00 86.62 283 VAL A CA 1
ATOM 2225 C C . VAL A 1 283 ? -12.082 12.270 -18.530 1.00 86.62 283 VAL A C 1
ATOM 2227 O O . VAL A 1 283 ? -11.931 11.112 -18.904 1.00 86.62 283 VAL A O 1
ATOM 2230 N N . GLY A 1 284 ? -13.281 12.863 -18.517 1.00 82.56 284 GLY A N 1
ATOM 2231 C CA . GLY A 1 284 ? -14.501 12.246 -19.041 1.00 82.56 284 GLY A CA 1
ATOM 2232 C C . GLY A 1 284 ? -15.266 11.355 -18.059 1.00 82.56 284 GLY A C 1
ATOM 2233 O O . GLY A 1 284 ? -16.142 10.614 -18.495 1.00 82.56 284 GLY A O 1
ATOM 2234 N N . ILE A 1 285 ? -14.980 11.418 -16.752 1.00 84.31 285 ILE A N 1
ATOM 2235 C CA . ILE A 1 285 ? -15.765 10.687 -15.745 1.00 84.31 285 ILE A CA 1
ATOM 2236 C C . ILE A 1 285 ? -17.126 11.367 -15.572 1.00 84.31 285 ILE A C 1
ATOM 2238 O O . ILE A 1 285 ? -17.205 12.578 -15.347 1.00 84.31 285 ILE A O 1
ATOM 2242 N N . ALA A 1 286 ? -18.202 10.589 -15.679 1.00 75.06 286 ALA A N 1
ATOM 2243 C CA . ALA A 1 286 ? -19.567 11.078 -15.519 1.00 75.06 286 ALA A CA 1
ATOM 2244 C C . ALA A 1 286 ? -19.947 11.245 -14.035 1.00 75.06 286 ALA A C 1
ATOM 2246 O O . ALA A 1 286 ? -19.325 10.661 -13.150 1.00 75.06 286 ALA A O 1
ATOM 2247 N N . ASN A 1 287 ? -21.002 12.023 -13.760 1.00 72.31 287 ASN A N 1
ATOM 2248 C CA . ASN A 1 287 ? -21.618 12.169 -12.430 1.00 72.31 287 ASN A CA 1
ATOM 2249 C C . ASN A 1 287 ? -20.658 12.622 -11.306 1.00 72.31 287 ASN A C 1
ATOM 2251 O O . ASN A 1 287 ? -20.894 12.368 -10.122 1.00 72.31 287 ASN A O 1
ATOM 2255 N N . THR A 1 288 ? -19.560 13.302 -11.654 1.00 77.44 288 THR A N 1
ATOM 2256 C CA . THR A 1 288 ? -18.555 13.787 -10.690 1.00 77.44 288 THR A CA 1
ATOM 2257 C C . THR A 1 288 ? -19.101 14.846 -9.736 1.00 77.44 288 THR A C 1
ATOM 2259 O O . THR A 1 288 ? -18.569 15.028 -8.647 1.00 77.44 288 THR A O 1
ATOM 2262 N N . ASP A 1 289 ? -20.157 15.548 -10.140 1.00 76.94 289 ASP A N 1
ATOM 2263 C CA . ASP A 1 289 ? -20.928 16.494 -9.330 1.00 76.94 289 ASP A CA 1
ATOM 2264 C C . ASP A 1 289 ? -21.628 15.824 -8.137 1.00 76.94 289 ASP A C 1
ATOM 2266 O O . ASP A 1 289 ? -21.845 16.467 -7.109 1.00 76.94 289 ASP A O 1
ATOM 2270 N N . LEU A 1 290 ? -21.913 14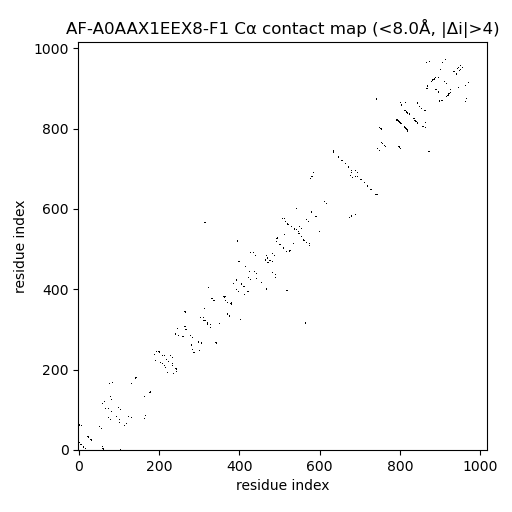.521 -8.236 1.00 73.44 290 LEU A N 1
ATOM 2271 C CA . LEU A 1 290 ? -22.518 13.740 -7.158 1.00 73.44 290 LEU A CA 1
ATOM 2272 C C . LEU A 1 290 ? -21.496 13.200 -6.142 1.00 73.44 290 LEU A C 1
ATOM 2274 O O . LEU A 1 290 ? -21.905 12.731 -5.074 1.00 73.44 290 LEU A O 1
ATOM 2278 N N . LEU A 1 291 ? -20.195 13.246 -6.461 1.00 80.19 291 LEU A N 1
ATOM 2279 C CA . LEU A 1 291 ? -19.113 12.821 -5.568 1.00 80.19 291 LEU A CA 1
ATOM 2280 C C . LEU A 1 291 ? -18.824 13.910 -4.536 1.00 80.19 291 LEU A C 1
ATOM 2282 O O . LEU A 1 291 ? -18.636 15.071 -4.881 1.00 80.19 291 LEU A O 1
ATOM 2286 N N . LYS A 1 292 ? -18.723 13.547 -3.264 1.00 79.44 292 LYS A N 1
ATOM 2287 C CA . LYS A 1 292 ? -18.372 14.450 -2.165 1.00 79.44 292 LYS A CA 1
ATOM 2288 C C . LYS A 1 292 ? -16.924 14.233 -1.735 1.00 79.44 292 LYS A C 1
ATOM 2290 O O . LYS A 1 292 ? -16.308 13.211 -2.015 1.00 79.44 292 LYS A O 1
ATOM 2295 N N . LYS A 1 293 ? -16.373 15.180 -0.968 1.00 74.12 293 LYS A N 1
ATOM 2296 C CA . LYS A 1 293 ? -14.983 15.108 -0.474 1.00 74.12 293 LYS A CA 1
ATOM 2297 C C . LYS A 1 293 ? -14.665 13.829 0.311 1.00 74.12 293 LYS A C 1
ATOM 2299 O O . LYS A 1 293 ? -13.546 13.331 0.267 1.00 74.12 293 LYS A O 1
ATOM 2304 N N . GLU A 1 294 ? -15.657 13.316 1.023 1.00 76.12 294 GLU A N 1
ATOM 2305 C CA . GLU A 1 294 ? -15.613 12.059 1.773 1.00 76.12 294 GLU A CA 1
ATOM 2306 C C . GLU A 1 294 ? -15.523 10.796 0.897 1.00 76.12 294 GLU A C 1
ATOM 2308 O O . GLU A 1 294 ? -15.129 9.755 1.409 1.00 76.12 294 GLU A O 1
ATOM 2313 N N . ASP A 1 295 ? -15.832 10.882 -0.401 1.00 77.19 295 ASP A N 1
ATOM 2314 C CA . ASP A 1 295 ? -15.763 9.760 -1.350 1.00 77.19 295 ASP A CA 1
ATOM 2315 C C . ASP A 1 295 ? -14.361 9.564 -1.938 1.00 77.19 295 ASP A C 1
ATOM 2317 O O . ASP A 1 295 ? -13.990 8.470 -2.361 1.00 77.19 295 ASP A O 1
ATOM 2321 N N . TYR A 1 296 ? -13.553 10.626 -1.958 1.00 77.31 296 TYR A N 1
ATOM 2322 C CA . TYR A 1 296 ? -12.257 10.631 -2.639 1.00 77.31 296 TYR A CA 1
ATOM 2323 C C . TYR A 1 296 ? -11.257 9.595 -2.110 1.00 77.31 296 TYR A C 1
ATOM 2325 O O . TYR A 1 296 ? -10.563 9.006 -2.939 1.00 77.31 296 TYR A O 1
ATOM 2333 N N . PRO A 1 297 ? -11.171 9.303 -0.794 1.00 77.75 297 PRO A N 1
ATOM 2334 C CA . PRO A 1 297 ? -10.291 8.246 -0.301 1.00 77.75 297 PRO A CA 1
ATOM 2335 C C . PRO A 1 297 ? -10.576 6.876 -0.928 1.00 77.75 297 PRO A C 1
ATOM 2337 O O . PRO A 1 297 ? -9.637 6.150 -1.238 1.00 77.75 297 PRO A O 1
ATOM 2340 N N . ALA A 1 298 ? -11.849 6.546 -1.178 1.00 76.44 298 ALA A N 1
ATOM 2341 C CA . ALA A 1 298 ? -12.244 5.270 -1.776 1.00 76.44 298 ALA A CA 1
ATOM 2342 C C . ALA A 1 298 ? -11.929 5.183 -3.282 1.00 76.44 298 ALA A C 1
ATOM 2344 O O . ALA A 1 298 ? -11.812 4.082 -3.818 1.00 76.44 298 ALA A O 1
ATOM 2345 N N . LEU A 1 299 ? -11.781 6.329 -3.959 1.00 83.81 299 LEU A N 1
ATOM 2346 C CA . LEU A 1 299 ? -11.471 6.428 -5.391 1.00 83.81 299 LEU A CA 1
ATOM 2347 C C . LEU A 1 299 ? -9.964 6.564 -5.666 1.00 83.81 299 LEU A C 1
ATOM 2349 O O . LEU A 1 299 ? -9.478 6.220 -6.743 1.00 83.81 299 LEU A O 1
ATOM 2353 N N . LEU A 1 300 ? -9.221 7.081 -4.685 1.00 84.88 300 LEU A N 1
ATOM 2354 C CA . LEU A 1 300 ? -7.804 7.410 -4.798 1.00 84.88 300 LEU A CA 1
ATOM 2355 C C . LEU A 1 300 ? -6.939 6.216 -5.197 1.00 84.88 300 LEU A C 1
ATOM 2357 O O . LEU A 1 300 ? -6.037 6.383 -6.015 1.00 84.88 300 LEU A O 1
ATOM 2361 N N . ASP A 1 301 ? -7.204 5.030 -4.649 1.00 86.75 301 ASP A N 1
ATOM 2362 C CA . ASP A 1 301 ? -6.435 3.832 -4.998 1.00 86.75 301 ASP A CA 1
ATOM 2363 C C . ASP A 1 301 ? -6.620 3.458 -6.475 1.00 86.75 301 ASP A C 1
ATOM 2365 O O . ASP A 1 301 ? -5.640 3.293 -7.199 1.00 86.75 301 ASP A O 1
ATOM 2369 N N . THR A 1 302 ? -7.863 3.457 -6.963 1.00 90.00 302 THR A N 1
ATOM 2370 C CA . THR A 1 302 ? -8.184 3.207 -8.374 1.00 90.00 302 THR A CA 1
ATOM 2371 C C . THR A 1 302 ? -7.524 4.233 -9.298 1.00 90.00 302 THR A C 1
ATOM 2373 O O . THR A 1 302 ? -6.911 3.863 -10.300 1.00 90.00 302 THR A O 1
ATOM 2376 N N . ILE A 1 303 ? -7.565 5.520 -8.936 1.00 89.44 303 ILE A N 1
ATOM 2377 C CA . ILE A 1 303 ? -6.891 6.592 -9.686 1.00 89.44 303 ILE A CA 1
ATOM 2378 C C . ILE A 1 303 ? -5.379 6.370 -9.727 1.00 89.44 303 ILE A C 1
ATOM 2380 O O . ILE A 1 303 ? -4.775 6.496 -10.790 1.00 89.44 303 ILE A O 1
ATOM 2384 N N . ARG A 1 304 ? -4.762 6.028 -8.591 1.00 90.00 304 ARG A N 1
ATOM 2385 C CA . ARG A 1 304 ? -3.321 5.754 -8.493 1.00 90.00 304 ARG A CA 1
ATOM 2386 C C . ARG A 1 304 ? -2.927 4.564 -9.362 1.00 90.00 304 ARG A C 1
ATOM 2388 O O . ARG A 1 304 ? -1.981 4.673 -10.137 1.00 90.00 304 ARG A O 1
ATOM 2395 N N . ASN A 1 305 ? -3.689 3.474 -9.291 1.00 92.75 305 ASN A N 1
ATOM 2396 C CA . ASN A 1 305 ? -3.468 2.281 -10.105 1.00 92.75 305 ASN A CA 1
ATOM 2397 C C . ASN A 1 305 ? -3.569 2.612 -11.602 1.00 92.75 305 ASN A C 1
ATOM 2399 O O . ASN A 1 305 ? -2.694 2.227 -12.375 1.00 92.75 305 ASN A O 1
ATOM 2403 N N . LYS A 1 306 ? -4.586 3.383 -12.013 1.00 93.00 306 LYS A N 1
ATOM 2404 C CA . LYS A 1 306 ? -4.763 3.767 -13.418 1.00 93.00 306 LYS A CA 1
ATOM 2405 C C . LYS A 1 306 ? -3.699 4.748 -13.909 1.00 93.00 306 LYS A C 1
ATOM 2407 O O . LYS A 1 306 ? -3.206 4.612 -15.027 1.00 93.00 306 LYS A O 1
ATOM 2412 N N . ALA A 1 307 ? -3.322 5.721 -13.081 1.00 91.25 307 ALA A N 1
ATOM 2413 C CA . ALA A 1 307 ? -2.243 6.658 -13.380 1.00 91.25 307 ALA A CA 1
ATOM 2414 C C . ALA A 1 307 ? -0.912 5.921 -13.585 1.00 91.25 307 ALA A C 1
ATOM 2416 O O . ALA A 1 307 ? -0.197 6.213 -14.543 1.00 91.25 307 ALA A O 1
ATOM 2417 N N . PHE A 1 308 ? -0.613 4.947 -12.720 1.00 92.88 308 PHE A N 1
ATOM 2418 C CA . PHE A 1 308 ? 0.570 4.100 -12.833 1.00 92.88 308 PHE A CA 1
ATOM 2419 C C . PHE A 1 308 ? 0.534 3.241 -14.102 1.00 92.88 308 PHE A C 1
ATOM 2421 O O . PHE A 1 308 ? 1.485 3.284 -14.872 1.00 92.88 308 PHE A O 1
ATOM 2428 N N . GLU A 1 309 ? -0.578 2.552 -14.383 1.00 94.44 309 GLU A N 1
ATOM 2429 C CA . GLU A 1 309 ? -0.776 1.774 -15.619 1.00 94.44 309 GLU A CA 1
ATOM 2430 C C . GLU A 1 309 ? -0.523 2.623 -16.875 1.00 94.44 309 GLU A C 1
ATOM 2432 O O . GLU A 1 309 ? 0.234 2.229 -17.761 1.00 94.44 309 GLU A O 1
ATOM 2437 N N . MET A 1 310 ? -1.102 3.827 -16.942 1.00 92.50 310 MET A N 1
ATOM 2438 C CA . MET A 1 310 ? -0.872 4.741 -18.064 1.00 92.50 310 MET A CA 1
ATOM 2439 C C . MET A 1 310 ? 0.575 5.249 -18.119 1.00 92.50 310 MET A C 1
ATOM 2441 O O . MET A 1 310 ? 1.088 5.534 -19.199 1.00 92.50 310 MET A O 1
ATOM 2445 N N . GLN A 1 311 ? 1.253 5.407 -16.984 1.00 90.50 311 GLN A N 1
ATOM 2446 C CA . GLN A 1 311 ? 2.659 5.805 -16.978 1.00 90.50 311 GLN A CA 1
ATOM 2447 C C . GLN A 1 311 ? 3.570 4.659 -17.436 1.00 90.50 311 GLN A C 1
ATOM 2449 O O . GLN A 1 311 ? 4.481 4.913 -18.220 1.00 90.50 311 GLN A O 1
ATOM 2454 N N . VAL A 1 312 ? 3.282 3.415 -17.045 1.00 92.25 312 VAL A N 1
ATOM 2455 C CA . VAL A 1 312 ? 3.957 2.209 -17.549 1.00 92.25 312 VAL A CA 1
ATOM 2456 C C . VAL A 1 312 ? 3.784 2.085 -19.063 1.00 92.25 312 VAL A C 1
ATOM 2458 O O . VAL A 1 312 ? 4.776 1.938 -19.769 1.00 92.25 312 VAL A O 1
ATOM 2461 N N . GLU A 1 313 ? 2.567 2.260 -19.588 1.00 91.62 313 GLU A N 1
ATOM 2462 C CA . GLU A 1 313 ? 2.300 2.269 -21.036 1.00 91.62 313 GLU A CA 1
ATOM 2463 C C . GLU A 1 313 ? 3.140 3.320 -21.785 1.00 91.62 313 GLU A C 1
ATOM 2465 O O . GLU A 1 313 ? 3.664 3.053 -22.865 1.00 91.62 313 GLU A O 1
ATOM 2470 N N . LYS A 1 314 ? 3.305 4.520 -21.201 1.00 88.25 314 LYS A N 1
ATOM 2471 C CA . LYS A 1 314 ? 4.114 5.591 -21.806 1.00 88.25 314 LYS A CA 1
ATOM 2472 C C . LYS A 1 314 ? 5.612 5.279 -21.760 1.00 88.25 314 LYS A C 1
ATOM 2474 O O . LYS A 1 314 ? 6.319 5.601 -22.713 1.00 88.25 314 LYS A O 1
ATOM 2479 N N . LEU A 1 315 ? 6.109 4.796 -20.623 1.00 86.75 315 LEU A N 1
ATOM 2480 C CA . LEU A 1 315 ? 7.545 4.663 -20.362 1.00 86.75 315 LEU A CA 1
ATOM 2481 C C . LEU A 1 315 ? 8.133 3.351 -20.869 1.00 86.75 315 LEU A C 1
ATOM 2483 O O . LEU A 1 315 ? 9.346 3.289 -21.056 1.00 86.75 315 LEU A O 1
ATOM 2487 N N . SER A 1 316 ? 7.302 2.328 -21.063 1.00 89.50 316 SER A N 1
ATOM 2488 C CA . SER A 1 316 ? 7.757 1.022 -21.519 1.00 89.50 316 SER A CA 1
ATOM 2489 C C . SER A 1 316 ? 8.464 1.135 -22.876 1.00 89.50 316 SER A C 1
ATOM 2491 O O . SER A 1 316 ? 7.945 1.798 -23.784 1.00 89.50 316 SER A O 1
ATOM 2493 N N . PRO A 1 317 ? 9.602 0.440 -23.066 1.00 84.75 317 PRO A N 1
ATOM 2494 C CA . PRO A 1 317 ? 10.231 0.319 -24.381 1.00 84.75 317 PRO A CA 1
ATOM 2495 C C . PRO A 1 317 ? 9.332 -0.413 -25.391 1.00 84.75 317 PRO A C 1
ATOM 2497 O O . PRO A 1 317 ? 9.550 -0.306 -26.598 1.00 84.75 317 PRO A O 1
ATOM 2500 N N . TYR A 1 318 ? 8.298 -1.115 -24.911 1.00 89.75 318 TYR A N 1
ATOM 2501 C CA . TYR A 1 318 ? 7.364 -1.896 -25.717 1.00 89.75 318 TYR A CA 1
ATOM 2502 C C . TYR A 1 318 ? 6.051 -1.165 -26.048 1.00 89.75 318 TYR A C 1
ATOM 2504 O O . TYR A 1 318 ? 5.089 -1.787 -26.496 1.00 89.75 318 TYR A O 1
ATOM 2512 N N . SER A 1 319 ? 5.981 0.154 -25.832 1.00 87.25 319 SER A N 1
ATOM 2513 C CA . SER A 1 319 ? 4.817 0.972 -26.211 1.00 87.25 319 SER A CA 1
ATOM 2514 C C . SER A 1 319 ? 4.492 0.820 -27.714 1.00 87.25 319 SER A C 1
ATOM 2516 O O . SER A 1 319 ? 5.430 0.828 -28.524 1.00 87.25 319 SER A O 1
ATOM 2518 N N . PRO A 1 320 ? 3.208 0.672 -28.118 1.00 88.38 320 PRO A N 1
ATOM 2519 C CA . PRO A 1 320 ? 1.961 0.883 -27.357 1.00 88.38 320 PRO A CA 1
ATOM 2520 C C . PRO A 1 320 ? 1.386 -0.377 -26.671 1.00 88.38 320 PRO A C 1
ATOM 2522 O O . PRO A 1 320 ? 0.180 -0.462 -26.417 1.00 88.38 320 PRO A O 1
ATOM 2525 N N . TYR A 1 321 ? 2.219 -1.385 -26.404 1.00 91.75 321 TYR A N 1
ATOM 2526 C CA . TYR A 1 321 ? 1.815 -2.621 -25.727 1.00 91.75 321 TYR A CA 1
ATOM 2527 C C . TYR A 1 321 ? 2.276 -2.681 -24.266 1.00 91.75 321 TYR A C 1
ATOM 2529 O O . TYR A 1 321 ? 2.151 -3.724 -23.622 1.00 91.75 321 TYR A O 1
ATOM 2537 N N . GLY A 1 322 ? 2.782 -1.576 -23.714 1.00 90.88 322 GLY A N 1
ATOM 2538 C CA . GLY A 1 322 ? 3.481 -1.551 -22.432 1.00 90.88 322 GLY A CA 1
ATOM 2539 C C . GLY A 1 322 ? 2.643 -2.097 -21.278 1.00 90.88 322 GLY A C 1
ATOM 2540 O O . GLY A 1 322 ? 3.143 -2.887 -20.486 1.00 90.88 322 GLY A O 1
ATOM 2541 N N . LYS A 1 323 ? 1.347 -1.767 -21.202 1.00 91.38 323 LYS A N 1
ATOM 2542 C CA . LYS A 1 323 ? 0.465 -2.264 -20.132 1.00 91.38 323 LYS A CA 1
ATOM 2543 C C . LYS A 1 323 ? 0.176 -3.763 -20.216 1.00 91.38 323 LYS A C 1
ATOM 2545 O O . LYS A 1 323 ? -0.156 -4.372 -19.205 1.00 91.38 323 LYS A O 1
ATOM 2550 N N . LYS A 1 324 ? 0.208 -4.335 -21.426 1.00 91.62 324 LYS A N 1
ATOM 2551 C CA . LYS A 1 324 ? -0.006 -5.773 -21.641 1.00 91.62 324 LYS A CA 1
ATOM 2552 C C . LYS A 1 324 ? 1.265 -6.544 -21.322 1.00 91.62 324 LYS A C 1
ATOM 2554 O O . LYS A 1 324 ? 1.186 -7.593 -20.700 1.00 91.62 324 LYS A O 1
ATOM 2559 N N . VAL A 1 325 ? 2.400 -5.999 -21.754 1.00 93.75 325 VAL A N 1
ATOM 2560 C CA . VAL A 1 325 ? 3.727 -6.591 -21.587 1.00 93.75 325 VAL A CA 1
ATOM 2561 C C . VAL A 1 325 ? 4.187 -6.534 -20.127 1.00 93.75 325 VAL A C 1
ATOM 2563 O O . VAL A 1 325 ? 4.760 -7.505 -19.657 1.00 93.75 325 VAL A O 1
ATOM 2566 N N . HIS A 1 326 ? 3.883 -5.448 -19.406 1.00 94.50 326 HIS A N 1
ATOM 2567 C CA . HIS A 1 326 ? 4.239 -5.254 -17.992 1.00 94.50 326 HIS A CA 1
ATOM 2568 C C . HIS A 1 326 ? 3.073 -5.527 -17.026 1.00 94.50 326 HIS A C 1
ATOM 2570 O O . HIS A 1 326 ? 2.776 -4.735 -16.119 1.00 94.50 326 HIS A O 1
ATOM 2576 N N . LYS A 1 327 ? 2.319 -6.599 -17.280 1.00 93.75 327 LYS A N 1
ATOM 2577 C CA . LYS A 1 327 ? 1.107 -6.925 -16.520 1.00 93.75 327 LYS A CA 1
ATOM 2578 C C . LYS A 1 327 ? 1.431 -7.299 -15.074 1.00 93.75 327 LYS A C 1
ATOM 2580 O O . LYS A 1 327 ? 0.668 -6.920 -14.177 1.00 93.75 327 LYS A O 1
ATOM 2585 N N . ASP A 1 328 ? 2.532 -8.005 -14.846 1.00 94.88 328 ASP A N 1
ATOM 2586 C CA . ASP A 1 328 ? 2.951 -8.451 -13.522 1.00 94.88 328 ASP A CA 1
ATOM 2587 C C . ASP A 1 328 ? 3.395 -7.243 -12.696 1.00 94.88 328 ASP A C 1
ATOM 2589 O O . ASP A 1 328 ? 2.878 -7.043 -11.599 1.00 94.88 328 ASP A O 1
ATOM 2593 N N . LEU A 1 329 ? 4.184 -6.323 -13.268 1.00 94.88 329 LEU A N 1
ATOM 2594 C CA . LEU A 1 329 ? 4.520 -5.049 -12.619 1.00 94.88 329 LEU A CA 1
ATOM 2595 C C . LEU A 1 329 ? 3.279 -4.237 -12.212 1.00 94.88 329 LEU A C 1
ATOM 2597 O O . LEU A 1 329 ? 3.197 -3.728 -11.089 1.00 94.88 329 LEU A O 1
ATOM 2601 N N . ILE A 1 330 ? 2.297 -4.102 -13.107 1.00 95.31 330 ILE A N 1
ATOM 2602 C CA . ILE A 1 330 ? 1.051 -3.379 -12.805 1.00 95.31 330 ILE A CA 1
ATOM 2603 C C . ILE A 1 330 ? 0.267 -4.091 -11.694 1.00 95.31 330 ILE A C 1
ATOM 2605 O O . ILE A 1 330 ? -0.312 -3.431 -10.827 1.00 95.31 330 ILE A O 1
ATOM 2609 N N . THR A 1 331 ? 0.250 -5.422 -11.696 1.00 94.31 331 THR A N 1
ATOM 2610 C CA . THR A 1 331 ? -0.435 -6.234 -10.681 1.00 94.31 331 THR A CA 1
ATOM 2611 C C . THR A 1 331 ? 0.246 -6.106 -9.318 1.00 94.31 331 THR A C 1
ATOM 2613 O O . THR A 1 331 ? -0.427 -5.826 -8.324 1.00 94.31 331 THR A O 1
ATOM 2616 N N . THR A 1 332 ? 1.576 -6.183 -9.271 1.00 94.94 332 THR A N 1
ATOM 2617 C CA . THR A 1 332 ? 2.373 -5.968 -8.058 1.00 94.94 332 THR A CA 1
ATOM 2618 C C . THR A 1 332 ? 2.188 -4.552 -7.519 1.00 94.94 332 THR A C 1
ATOM 2620 O O . THR A 1 332 ? 2.004 -4.372 -6.315 1.00 94.94 332 THR A O 1
ATOM 2623 N N . PHE A 1 333 ? 2.127 -3.531 -8.385 1.00 94.12 333 PHE A N 1
ATOM 2624 C CA . PHE A 1 333 ? 1.793 -2.174 -7.947 1.00 94.12 333 PHE A CA 1
ATOM 2625 C C . PHE A 1 333 ? 0.381 -2.097 -7.355 1.00 94.12 333 PHE A C 1
ATOM 2627 O O . PHE A 1 333 ? 0.207 -1.475 -6.313 1.00 94.12 333 PHE A O 1
ATOM 2634 N N . LYS A 1 334 ? -0.629 -2.747 -7.953 1.00 92.94 334 LYS A N 1
ATOM 2635 C CA . LYS A 1 334 ? -2.001 -2.784 -7.405 1.00 92.94 334 LYS A CA 1
ATOM 2636 C C . LYS A 1 334 ? -2.058 -3.429 -6.014 1.00 92.94 334 LYS A C 1
ATOM 2638 O O . LYS A 1 334 ? -2.837 -2.961 -5.185 1.00 92.94 334 LYS A O 1
ATOM 2643 N N . ALA A 1 335 ? -1.213 -4.424 -5.746 1.00 91.19 335 ALA A N 1
ATOM 2644 C CA . ALA A 1 335 ? -1.083 -5.076 -4.441 1.00 91.19 335 ALA A CA 1
ATOM 2645 C C . ALA A 1 335 ? -0.277 -4.262 -3.403 1.00 91.19 335 ALA A C 1
ATOM 2647 O O . ALA A 1 335 ? -0.298 -4.585 -2.216 1.00 91.19 335 ALA A O 1
ATOM 2648 N N . ALA A 1 336 ? 0.428 -3.205 -3.821 1.00 88.62 336 ALA A N 1
ATOM 2649 C CA . ALA A 1 336 ? 1.238 -2.378 -2.933 1.00 88.62 336 ALA A CA 1
ATOM 2650 C C . ALA A 1 336 ? 0.400 -1.637 -1.876 1.00 88.62 336 ALA A C 1
ATOM 2652 O O . ALA A 1 336 ? -0.759 -1.273 -2.093 1.00 88.62 336 ALA A O 1
ATOM 2653 N N . LYS A 1 337 ? 1.025 -1.329 -0.735 1.00 81.31 337 LYS A N 1
ATOM 2654 C CA . LYS A 1 337 ? 0.380 -0.541 0.326 1.00 81.31 337 LYS A CA 1
ATOM 2655 C C . LYS A 1 337 ? 0.078 0.894 -0.148 1.00 81.31 337 LYS A C 1
ATOM 2657 O O . LYS A 1 337 ? 0.890 1.465 -0.890 1.00 81.31 337 LYS A O 1
ATOM 2662 N N . PRO A 1 338 ? -1.030 1.525 0.295 1.00 77.50 338 PRO A N 1
ATOM 2663 C CA . PRO A 1 338 ? -1.416 2.869 -0.146 1.00 77.50 338 PRO A CA 1
ATOM 2664 C C . PRO A 1 338 ? -0.320 3.929 0.022 1.00 77.50 338 PRO A C 1
ATOM 2666 O O . PRO A 1 338 ? -0.189 4.816 -0.824 1.00 77.50 338 PRO A O 1
ATOM 2669 N N . GLU A 1 339 ? 0.493 3.829 1.077 1.00 73.12 339 GLU A N 1
ATOM 2670 C CA . GLU A 1 339 ? 1.590 4.760 1.355 1.00 73.12 339 GLU A CA 1
ATOM 2671 C C . GLU A 1 339 ? 2.694 4.658 0.297 1.00 73.12 339 GLU A C 1
ATOM 2673 O O . GLU A 1 339 ? 3.225 5.675 -0.151 1.00 73.12 339 GLU A O 1
ATOM 2678 N N . LYS A 1 340 ? 3.015 3.438 -0.151 1.00 80.31 340 LYS A N 1
ATOM 2679 C CA . LYS A 1 340 ? 4.034 3.188 -1.181 1.00 80.31 340 LYS A CA 1
ATOM 2680 C C . LYS A 1 340 ? 3.565 3.656 -2.556 1.00 80.31 340 LYS A C 1
ATOM 2682 O O . LYS A 1 340 ? 4.321 4.333 -3.255 1.00 80.31 340 LYS A O 1
ATOM 2687 N N . LYS A 1 341 ? 2.294 3.409 -2.896 1.00 84.00 341 LYS A N 1
ATOM 2688 C CA . LYS A 1 341 ? 1.663 3.954 -4.112 1.00 84.00 341 LYS A CA 1
ATOM 2689 C C . LYS A 1 341 ? 1.725 5.482 -4.143 1.00 84.00 341 LYS A C 1
ATOM 2691 O O . LYS A 1 341 ? 2.044 6.070 -5.175 1.00 84.00 341 LYS A O 1
ATOM 2696 N N . GLU A 1 342 ? 1.446 6.132 -3.010 1.00 76.12 342 GLU A N 1
ATOM 2697 C CA . GLU A 1 342 ? 1.545 7.589 -2.895 1.00 76.12 342 GLU A CA 1
ATOM 2698 C C . GLU A 1 342 ? 2.983 8.086 -3.085 1.00 76.12 342 GLU A C 1
ATOM 2700 O O . GLU A 1 342 ? 3.192 9.044 -3.828 1.00 76.12 342 GLU A O 1
ATOM 2705 N N . ILE A 1 343 ? 3.970 7.443 -2.451 1.00 71.75 343 ILE A N 1
ATOM 2706 C CA . ILE A 1 343 ? 5.388 7.822 -2.568 1.00 71.75 343 ILE A CA 1
ATOM 2707 C C . ILE A 1 343 ? 5.839 7.820 -4.031 1.00 71.75 343 ILE A C 1
ATOM 2709 O O . ILE A 1 343 ? 6.437 8.797 -4.482 1.00 71.75 343 ILE A O 1
ATOM 2713 N N . ILE A 1 344 ? 5.503 6.765 -4.775 1.00 74.94 344 ILE A N 1
ATOM 2714 C CA . ILE A 1 344 ? 5.902 6.608 -6.178 1.00 74.94 344 ILE A CA 1
ATOM 2715 C C . ILE A 1 344 ? 5.260 7.681 -7.065 1.00 74.94 344 ILE A C 1
ATOM 2717 O O . ILE A 1 344 ? 5.934 8.278 -7.902 1.00 74.94 344 ILE A O 1
ATOM 2721 N N . LEU A 1 345 ? 3.974 7.983 -6.865 1.00 76.56 345 LEU A N 1
ATOM 2722 C CA . LEU A 1 345 ? 3.224 8.897 -7.736 1.00 76.56 345 LEU A CA 1
ATOM 2723 C C . LEU A 1 345 ? 3.416 10.389 -7.417 1.00 76.56 345 LEU A C 1
ATOM 2725 O O . LEU A 1 345 ? 3.093 11.236 -8.249 1.00 76.56 345 LEU A O 1
ATOM 2729 N N . ARG A 1 346 ? 3.932 10.746 -6.235 1.00 66.25 346 ARG A N 1
ATOM 2730 C CA . ARG A 1 346 ? 3.945 12.139 -5.752 1.00 66.25 346 ARG A CA 1
ATOM 2731 C C . ARG A 1 346 ? 5.050 13.023 -6.338 1.00 66.25 346 ARG A C 1
ATOM 2733 O O . ARG A 1 346 ? 4.954 14.247 -6.255 1.00 66.25 346 ARG A O 1
ATOM 2740 N N . ASN A 1 347 ? 6.089 12.449 -6.934 1.00 59.41 347 ASN A N 1
ATOM 2741 C CA . ASN A 1 347 ? 7.145 13.224 -7.579 1.00 59.41 347 ASN A CA 1
ATOM 2742 C C . ASN A 1 347 ? 7.267 12.802 -9.040 1.00 59.41 347 ASN A C 1
ATOM 2744 O O . ASN A 1 347 ? 7.884 11.788 -9.317 1.00 59.41 347 ASN A O 1
ATOM 2748 N N . LEU A 1 348 ? 6.722 13.596 -9.965 1.00 55.44 348 LEU A N 1
ATOM 2749 C CA . LEU A 1 348 ? 6.787 13.342 -11.413 1.00 55.44 348 LEU A CA 1
ATOM 2750 C C . LEU A 1 348 ? 8.215 13.042 -11.906 1.00 55.44 348 LEU A C 1
ATOM 2752 O O . LEU A 1 348 ? 8.396 12.134 -12.709 1.00 55.44 348 LEU A O 1
ATOM 2756 N N . ASN A 1 349 ? 9.227 13.736 -11.370 1.00 50.56 349 ASN A N 1
ATOM 2757 C CA . ASN A 1 349 ? 10.629 13.532 -11.754 1.00 50.56 349 ASN A CA 1
ATOM 2758 C C . ASN A 1 349 ? 11.224 12.230 -11.190 1.00 50.56 349 ASN A C 1
ATOM 2760 O O . ASN A 1 349 ? 12.186 11.708 -11.749 1.00 50.56 349 ASN A O 1
ATOM 2764 N N . ASN A 1 350 ? 10.673 11.711 -10.087 1.00 60.00 350 ASN A N 1
ATOM 2765 C CA . ASN A 1 350 ? 11.069 10.415 -9.535 1.00 60.00 350 ASN A CA 1
ATOM 2766 C C . ASN A 1 350 ? 10.172 9.283 -10.035 1.00 60.00 350 ASN A C 1
ATOM 2768 O O . ASN A 1 350 ? 10.650 8.167 -10.099 1.00 60.00 350 ASN A O 1
ATOM 2772 N N . LEU A 1 351 ? 8.922 9.542 -10.426 1.00 72.94 351 LEU A N 1
ATOM 2773 C CA . LEU A 1 351 ? 7.980 8.538 -10.919 1.00 72.94 351 LEU A CA 1
ATOM 2774 C C . LEU A 1 351 ? 8.552 7.827 -12.143 1.00 72.94 351 LEU A C 1
ATOM 2776 O O . LEU A 1 351 ? 8.527 6.602 -12.211 1.00 72.94 351 LEU A O 1
ATOM 2780 N N . GLU A 1 352 ? 9.113 8.592 -13.083 1.00 75.38 352 GLU A N 1
ATOM 2781 C CA . GLU A 1 352 ? 9.772 8.012 -14.252 1.00 75.38 352 GLU A CA 1
ATOM 2782 C C . GLU A 1 352 ? 10.979 7.171 -13.847 1.00 75.38 352 GLU A C 1
ATOM 2784 O O . GLU A 1 352 ? 11.072 6.021 -14.256 1.00 75.38 352 GLU A O 1
ATOM 2789 N N . LYS A 1 353 ? 11.845 7.687 -12.968 1.00 70.25 353 LYS A N 1
ATOM 2790 C CA . LYS A 1 353 ? 13.014 6.948 -12.466 1.00 70.25 353 LYS A CA 1
ATOM 2791 C C . LYS A 1 353 ? 12.630 5.679 -11.706 1.00 70.25 353 LYS A C 1
ATOM 2793 O O . LYS A 1 353 ? 13.251 4.648 -11.903 1.00 70.25 353 LYS A O 1
ATOM 2798 N N . SER A 1 354 ? 11.599 5.735 -10.867 1.00 74.94 354 SER A N 1
ATOM 2799 C CA . SER A 1 354 ? 11.104 4.597 -10.096 1.00 74.94 354 SER A CA 1
ATOM 2800 C C . SER A 1 354 ? 10.509 3.531 -11.005 1.00 74.94 354 SER A C 1
ATOM 2802 O O . SER A 1 354 ? 10.791 2.359 -10.802 1.00 74.94 354 SER A O 1
ATOM 2804 N N . ILE A 1 355 ? 9.727 3.911 -12.020 1.00 83.56 355 ILE A N 1
ATOM 2805 C CA . ILE A 1 355 ? 9.211 2.946 -13.001 1.00 83.56 355 ILE A CA 1
ATOM 2806 C C . ILE A 1 355 ? 10.356 2.351 -13.823 1.00 83.56 355 ILE A C 1
ATOM 2808 O O . ILE A 1 355 ? 10.378 1.144 -14.021 1.00 83.56 355 ILE A O 1
ATOM 2812 N N . GLN A 1 356 ? 11.335 3.160 -14.236 1.00 77.94 356 GLN A N 1
ATOM 2813 C CA . GLN A 1 356 ? 12.521 2.657 -14.931 1.00 77.94 356 GLN A CA 1
ATOM 2814 C C . GLN A 1 356 ? 13.307 1.673 -14.052 1.00 77.94 356 GLN A C 1
ATOM 2816 O O . GLN A 1 356 ? 13.606 0.578 -14.503 1.00 77.94 356 GLN A O 1
ATOM 2821 N N . HIS A 1 357 ? 13.556 1.983 -12.776 1.00 75.19 357 HIS A N 1
ATOM 2822 C CA . HIS A 1 357 ? 14.165 1.024 -11.844 1.00 75.19 357 HIS A CA 1
ATOM 2823 C C . HIS A 1 357 ? 13.349 -0.271 -11.744 1.00 75.19 357 HIS A C 1
ATOM 2825 O O . HIS A 1 357 ? 13.923 -1.353 -11.763 1.00 75.19 357 HIS A O 1
ATOM 2831 N N . LEU A 1 358 ? 12.017 -0.177 -11.699 1.00 85.19 358 LEU A N 1
ATOM 2832 C CA . LEU A 1 358 ? 11.146 -1.352 -11.652 1.00 85.19 358 LEU A CA 1
ATOM 2833 C C . LEU A 1 358 ? 11.174 -2.180 -12.946 1.00 85.19 358 LEU A C 1
ATOM 2835 O O . LEU A 1 358 ? 11.035 -3.391 -12.846 1.00 85.19 358 LEU A O 1
ATOM 2839 N N . PHE A 1 359 ? 11.407 -1.583 -14.122 1.00 84.44 359 PHE A N 1
ATOM 2840 C CA . PHE A 1 359 ? 11.604 -2.319 -15.385 1.00 84.44 359 PHE A CA 1
ATOM 2841 C C . PHE A 1 359 ? 12.914 -3.112 -15.448 1.00 84.44 359 PHE A C 1
ATOM 2843 O O . PHE A 1 359 ? 13.061 -3.982 -16.303 1.00 84.44 359 PHE A O 1
ATOM 2850 N N . HIS A 1 360 ? 13.879 -2.792 -14.586 1.00 78.69 360 HIS A N 1
ATOM 2851 C CA . HIS A 1 360 ? 15.204 -3.415 -14.573 1.00 78.69 360 HIS A CA 1
ATOM 2852 C C . HIS A 1 360 ? 15.508 -4.146 -13.264 1.00 78.69 360 HIS A C 1
ATOM 2854 O O . HIS A 1 360 ? 16.615 -4.650 -13.077 1.00 78.69 360 HIS A O 1
ATOM 2860 N N . ALA A 1 361 ? 14.544 -4.205 -12.346 1.00 78.81 361 ALA A N 1
ATOM 2861 C CA . ALA A 1 361 ? 14.721 -4.875 -11.073 1.00 78.81 361 ALA A CA 1
ATOM 2862 C C . ALA A 1 361 ? 14.895 -6.381 -11.308 1.00 78.81 361 ALA A C 1
ATOM 2864 O O . ALA A 1 361 ? 13.995 -7.045 -11.822 1.00 78.81 361 ALA A O 1
ATOM 2865 N N . THR A 1 362 ? 16.057 -6.907 -10.928 1.00 75.94 362 THR A N 1
ATOM 2866 C CA . THR A 1 362 ? 16.393 -8.341 -11.008 1.00 75.94 362 THR A CA 1
ATOM 2867 C C . THR A 1 362 ? 16.423 -9.009 -9.633 1.00 75.94 362 THR A C 1
ATOM 2869 O O . THR A 1 362 ? 16.546 -10.226 -9.541 1.00 75.94 362 THR A O 1
ATOM 2872 N N . ASN A 1 363 ? 16.282 -8.222 -8.564 1.00 75.50 363 ASN A N 1
ATOM 2873 C CA . ASN A 1 363 ? 16.316 -8.673 -7.181 1.00 75.50 363 ASN A CA 1
ATOM 2874 C C . ASN A 1 363 ? 14.972 -8.406 -6.488 1.00 75.50 363 ASN A C 1
ATOM 2876 O O . ASN A 1 363 ? 14.490 -7.269 -6.430 1.00 75.50 363 ASN A O 1
ATOM 2880 N N . THR A 1 364 ? 14.391 -9.463 -5.922 1.00 79.06 364 THR A N 1
ATOM 2881 C CA . THR A 1 364 ? 13.111 -9.442 -5.208 1.00 79.06 364 THR A CA 1
ATOM 2882 C C . THR A 1 364 ? 13.119 -8.443 -4.050 1.00 79.06 364 THR A C 1
ATOM 2884 O O . THR A 1 364 ? 12.128 -7.746 -3.822 1.00 79.06 364 THR A O 1
ATOM 2887 N N . ASP A 1 365 ? 14.243 -8.305 -3.341 1.00 68.38 365 ASP A N 1
ATOM 2888 C CA . ASP A 1 365 ? 14.347 -7.388 -2.204 1.00 68.38 365 ASP A CA 1
ATOM 2889 C C . ASP A 1 365 ? 14.227 -5.918 -2.611 1.00 68.38 365 ASP A C 1
ATOM 2891 O O . ASP A 1 365 ? 13.688 -5.116 -1.842 1.00 68.38 365 ASP A O 1
ATOM 2895 N N . ASP A 1 366 ? 14.655 -5.558 -3.820 1.00 69.00 366 ASP A N 1
ATOM 2896 C CA . ASP A 1 366 ? 14.567 -4.184 -4.317 1.00 69.00 366 ASP A CA 1
ATOM 2897 C C . ASP A 1 366 ? 13.116 -3.835 -4.661 1.00 69.00 366 ASP A C 1
ATOM 2899 O O . ASP A 1 366 ? 12.597 -2.793 -4.242 1.00 69.00 366 ASP A O 1
ATOM 2903 N N . VAL A 1 367 ? 12.404 -4.768 -5.303 1.00 77.75 367 VAL A N 1
ATOM 2904 C CA . VAL A 1 367 ? 10.965 -4.647 -5.584 1.00 77.75 367 VAL A CA 1
ATOM 2905 C C . VAL A 1 367 ? 10.167 -4.549 -4.279 1.00 77.75 367 VAL A C 1
ATOM 2907 O O . VAL A 1 367 ? 9.339 -3.644 -4.127 1.00 77.75 367 VAL A O 1
ATOM 2910 N N . LYS A 1 368 ? 10.459 -5.404 -3.288 1.00 80.75 368 LYS A N 1
ATOM 2911 C CA . LYS A 1 368 ? 9.847 -5.346 -1.946 1.00 80.75 368 LYS A CA 1
ATOM 2912 C C . LYS A 1 368 ? 10.086 -4.005 -1.276 1.00 80.75 368 LYS A C 1
ATOM 2914 O O . LYS A 1 368 ? 9.172 -3.428 -0.687 1.00 80.75 368 LYS A O 1
ATOM 2919 N N . ARG A 1 369 ? 11.303 -3.472 -1.356 1.00 70.81 369 ARG A N 1
ATOM 2920 C CA . ARG A 1 369 ? 11.648 -2.207 -0.699 1.00 70.81 369 ARG A CA 1
ATOM 2921 C C . ARG A 1 369 ? 10.936 -1.017 -1.348 1.00 70.81 369 ARG A C 1
ATOM 2923 O O . ARG A 1 369 ? 10.454 -0.119 -0.640 1.00 70.81 369 ARG A O 1
ATOM 2930 N N . MET A 1 370 ? 10.812 -1.038 -2.676 1.00 71.62 370 MET A N 1
ATOM 2931 C CA . MET A 1 370 ? 10.121 -0.010 -3.456 1.00 71.62 370 MET A CA 1
ATOM 2932 C C . MET A 1 370 ? 8.598 -0.059 -3.292 1.00 71.62 370 MET A C 1
ATOM 2934 O O . MET A 1 370 ? 7.991 0.984 -3.049 1.00 71.62 370 MET A O 1
ATOM 2938 N N . LEU A 1 371 ? 7.982 -1.243 -3.377 1.00 80.75 371 LEU A N 1
ATOM 2939 C CA . LEU A 1 371 ? 6.520 -1.408 -3.415 1.00 80.75 371 LEU A CA 1
ATOM 2940 C C . LEU A 1 371 ? 5.898 -1.836 -2.075 1.00 80.75 371 LEU A C 1
ATOM 2942 O O . LEU A 1 371 ? 4.709 -1.622 -1.854 1.00 80.75 371 LEU A O 1
ATOM 2946 N N . GLY A 1 372 ? 6.684 -2.364 -1.137 1.00 78.81 372 GLY A N 1
ATOM 2947 C CA . GLY A 1 372 ? 6.207 -2.811 0.177 1.00 78.81 372 GLY A CA 1
ATOM 2948 C C . GLY A 1 372 ? 5.294 -4.038 0.123 1.00 78.81 372 GLY A C 1
ATOM 2949 O O . GLY A 1 372 ? 4.347 -4.106 0.909 1.00 78.81 372 GLY A O 1
ATOM 2950 N N . VAL A 1 373 ? 5.556 -4.950 -0.814 1.00 86.56 373 VAL A N 1
ATOM 2951 C CA . VAL A 1 373 ? 4.790 -6.182 -1.076 1.00 86.56 373 VAL A CA 1
ATOM 2952 C C . VAL A 1 373 ? 5.470 -7.421 -0.477 1.00 86.56 373 VAL A C 1
ATOM 2954 O O . VAL A 1 373 ? 6.611 -7.338 -0.021 1.00 86.56 373 VAL A O 1
ATOM 2957 N N . GLU A 1 374 ? 4.758 -8.549 -0.463 1.00 85.12 374 GLU A N 1
ATOM 2958 C CA . GLU A 1 374 ? 5.289 -9.865 -0.078 1.00 85.12 374 GLU A CA 1
ATOM 2959 C C . GLU A 1 374 ? 6.204 -10.457 -1.165 1.00 85.12 374 GLU A C 1
ATOM 2961 O O . GLU A 1 374 ? 6.145 -10.054 -2.330 1.00 85.12 374 GLU A O 1
ATOM 2966 N N . ASP A 1 375 ? 7.048 -11.413 -0.775 1.00 84.69 375 ASP A N 1
ATOM 2967 C CA . ASP A 1 375 ? 8.124 -11.984 -1.598 1.00 84.69 375 ASP A CA 1
ATOM 2968 C C . ASP A 1 375 ? 7.592 -12.609 -2.889 1.00 84.69 375 ASP A C 1
ATOM 2970 O O . ASP A 1 375 ? 8.033 -12.241 -3.974 1.00 84.69 375 ASP A O 1
ATOM 2974 N N . ASN A 1 376 ? 6.550 -13.432 -2.782 1.00 88.56 376 ASN A N 1
ATOM 2975 C CA . ASN A 1 376 ? 5.883 -14.058 -3.923 1.00 88.56 376 ASN A CA 1
ATOM 2976 C C . ASN A 1 376 ? 5.302 -13.043 -4.925 1.00 88.56 376 ASN A C 1
ATOM 2978 O O . ASN A 1 376 ? 5.201 -13.341 -6.107 1.00 88.56 376 ASN A O 1
ATOM 2982 N N . VAL A 1 377 ? 4.892 -11.850 -4.478 1.00 89.88 377 VAL A N 1
ATOM 2983 C CA . VAL A 1 377 ? 4.343 -10.802 -5.362 1.00 89.88 377 VAL A CA 1
ATOM 2984 C C . VAL A 1 377 ? 5.466 -9.973 -5.996 1.00 89.88 377 VAL A C 1
ATOM 2986 O O . VAL A 1 377 ? 5.323 -9.464 -7.109 1.00 89.88 377 VAL A O 1
ATOM 2989 N N . ALA A 1 378 ? 6.589 -9.818 -5.296 1.00 87.94 378 ALA A N 1
ATOM 2990 C CA . ALA A 1 378 ? 7.778 -9.159 -5.821 1.00 87.94 378 ALA A CA 1
ATOM 2991 C C . ALA A 1 378 ? 8.507 -10.011 -6.873 1.00 87.94 378 ALA A C 1
ATOM 2993 O O . ALA A 1 378 ? 8.973 -9.455 -7.867 1.00 87.94 378 ALA A O 1
ATOM 2994 N N . GLU A 1 379 ? 8.553 -11.334 -6.686 1.00 91.62 379 GLU A N 1
ATOM 2995 C CA . GLU A 1 379 ? 9.171 -12.289 -7.620 1.00 91.62 379 GLU A CA 1
ATOM 2996 C C . GLU A 1 379 ? 8.572 -12.193 -9.029 1.00 91.62 379 GLU A C 1
ATOM 2998 O O . GLU A 1 379 ? 9.314 -12.207 -10.012 1.00 91.62 379 GLU A O 1
ATOM 3003 N N . LEU A 1 380 ? 7.258 -11.960 -9.132 1.00 92.25 380 LEU A N 1
ATOM 3004 C CA . LEU A 1 380 ? 6.565 -11.778 -10.414 1.00 92.25 380 LEU A CA 1
ATOM 3005 C C . LEU A 1 380 ? 7.208 -10.684 -11.283 1.00 92.25 380 LEU A C 1
ATOM 3007 O O . LEU A 1 380 ? 7.327 -10.843 -12.494 1.00 92.25 380 LEU A O 1
ATOM 3011 N N . VAL A 1 381 ? 7.661 -9.584 -10.670 1.00 92.50 381 VAL A N 1
ATOM 3012 C CA . VAL A 1 381 ? 8.299 -8.470 -11.393 1.00 92.50 381 VAL A CA 1
ATOM 3013 C C . VAL A 1 381 ? 9.691 -8.858 -11.876 1.00 92.50 381 VAL A C 1
ATOM 3015 O O . VAL A 1 381 ? 10.057 -8.556 -13.008 1.00 92.50 381 VAL A O 1
ATOM 3018 N N . THR A 1 382 ? 10.476 -9.532 -11.035 1.00 90.56 382 THR A N 1
ATOM 3019 C CA . THR A 1 382 ? 11.829 -9.960 -11.411 1.00 90.56 382 THR A CA 1
ATOM 3020 C C . THR A 1 382 ? 11.810 -11.032 -12.496 1.00 90.56 382 THR A C 1
ATOM 3022 O O . THR A 1 382 ? 12.633 -10.985 -13.409 1.00 90.56 382 THR A O 1
ATOM 3025 N N . GLU A 1 383 ? 10.844 -11.953 -12.443 1.00 91.38 383 GLU A N 1
ATOM 3026 C CA . GLU A 1 383 ? 10.626 -12.949 -13.489 1.00 91.38 383 GLU A CA 1
ATOM 3027 C C . GLU A 1 383 ? 10.182 -12.283 -14.793 1.00 91.38 383 GLU A C 1
ATOM 3029 O O . GLU A 1 383 ? 10.796 -12.526 -15.829 1.00 91.38 383 GLU A O 1
ATOM 3034 N N . GLU A 1 384 ? 9.178 -11.394 -14.751 1.00 93.06 384 GLU A N 1
ATOM 3035 C CA . GLU A 1 384 ? 8.740 -10.614 -15.917 1.00 93.06 384 GLU A CA 1
ATOM 3036 C C . GLU A 1 384 ? 9.925 -9.884 -16.561 1.00 93.06 384 GLU A C 1
ATOM 3038 O O . GLU A 1 384 ? 10.171 -10.044 -17.757 1.00 93.06 384 GLU A O 1
ATOM 3043 N N . ASN A 1 385 ? 10.719 -9.154 -15.776 1.00 90.81 385 ASN A N 1
ATOM 3044 C CA . ASN A 1 385 ? 11.890 -8.439 -16.279 1.00 90.81 385 ASN A CA 1
ATOM 3045 C C . ASN A 1 385 ? 12.922 -9.387 -16.909 1.00 90.81 385 ASN A C 1
ATOM 3047 O O . ASN A 1 385 ? 13.435 -9.092 -17.990 1.00 90.81 385 ASN A O 1
ATOM 3051 N N . GLY A 1 386 ? 13.188 -10.543 -16.291 1.00 88.69 386 GLY A N 1
ATOM 3052 C CA . GLY A 1 386 ? 14.072 -11.572 -16.845 1.00 88.69 386 GLY A CA 1
ATOM 3053 C C . GLY A 1 386 ? 13.613 -12.070 -18.219 1.00 88.69 386 GLY A C 1
ATOM 3054 O O . GLY A 1 386 ? 14.415 -12.122 -19.158 1.00 88.69 386 GLY A O 1
ATOM 3055 N N . ARG A 1 387 ? 12.307 -12.340 -18.377 1.00 90.94 387 ARG A N 1
ATOM 3056 C CA . ARG A 1 387 ? 11.713 -12.708 -19.675 1.00 90.94 387 ARG A CA 1
ATOM 3057 C C . ARG A 1 387 ? 11.852 -11.565 -20.688 1.00 90.94 387 ARG A C 1
ATOM 3059 O O . ARG A 1 387 ? 12.251 -11.789 -21.832 1.00 90.94 387 ARG A O 1
ATOM 3066 N N . LEU A 1 388 ? 11.568 -10.328 -20.272 1.00 91.06 388 LEU A N 1
ATOM 3067 C CA . LEU A 1 388 ? 11.583 -9.145 -21.139 1.00 91.06 388 LEU A CA 1
ATOM 3068 C C . LEU A 1 388 ? 12.982 -8.719 -21.600 1.00 91.06 388 LEU A C 1
ATOM 3070 O O . LEU A 1 388 ? 13.111 -8.157 -22.689 1.00 91.06 388 LEU A O 1
ATOM 3074 N N . GLU A 1 389 ? 14.036 -9.019 -20.841 1.00 86.88 389 GLU A N 1
ATOM 3075 C CA . GLU A 1 389 ? 15.427 -8.798 -21.262 1.00 86.88 389 GLU A CA 1
ATOM 3076 C C . GLU A 1 389 ? 15.816 -9.647 -22.486 1.00 86.88 389 GLU A C 1
ATOM 3078 O O . GLU A 1 389 ? 16.665 -9.243 -23.282 1.00 86.88 389 GLU A O 1
ATOM 3083 N N . LYS A 1 390 ? 15.169 -10.794 -22.727 1.00 90.62 390 LYS A N 1
ATOM 3084 C CA . LYS A 1 390 ? 15.444 -11.605 -23.926 1.00 90.62 390 LYS A CA 1
ATOM 3085 C C . LYS A 1 390 ? 14.957 -10.942 -25.211 1.00 90.62 390 LYS A C 1
ATOM 3087 O O . LYS A 1 390 ? 15.693 -10.899 -26.196 1.00 90.62 390 LYS A O 1
ATOM 3092 N N . PHE A 1 391 ? 13.775 -10.325 -25.184 1.00 91.25 391 PHE A N 1
ATOM 3093 C CA . PHE A 1 391 ? 13.279 -9.522 -26.309 1.00 91.25 391 PHE A CA 1
ATOM 3094 C C . PHE A 1 391 ? 14.194 -8.327 -26.593 1.00 91.25 391 PHE A C 1
ATOM 3096 O O . PHE A 1 391 ? 14.255 -7.844 -27.729 1.00 91.25 391 PHE A O 1
ATOM 3103 N N . LYS A 1 392 ? 14.980 -7.885 -25.595 1.00 86.19 392 LYS A N 1
ATOM 3104 C CA . LYS A 1 392 ? 15.980 -6.841 -25.801 1.00 86.19 392 LYS A CA 1
ATOM 3105 C C . LYS A 1 392 ? 17.155 -7.230 -26.698 1.00 86.19 392 LYS A C 1
ATOM 3107 O O . LYS A 1 392 ? 17.903 -6.357 -27.133 1.00 86.19 392 LYS A O 1
ATOM 3112 N N . LYS A 1 393 ? 17.306 -8.511 -27.020 1.00 88.00 393 LYS A N 1
ATOM 3113 C CA . LYS A 1 393 ? 18.384 -9.005 -27.880 1.00 88.00 393 LYS A CA 1
ATOM 3114 C C . LYS A 1 393 ? 18.020 -9.035 -29.367 1.00 88.00 393 LYS A C 1
ATOM 3116 O O . LYS A 1 393 ? 18.893 -9.301 -30.184 1.00 88.00 393 LYS A O 1
ATOM 3121 N N . ILE A 1 394 ? 16.768 -8.751 -29.735 1.00 89.31 394 ILE A N 1
ATOM 3122 C CA . ILE A 1 394 ? 16.339 -8.683 -31.141 1.00 89.31 394 ILE A CA 1
ATOM 3123 C C . ILE A 1 394 ? 16.715 -7.317 -31.723 1.00 89.31 394 ILE A C 1
ATOM 3125 O O . ILE A 1 394 ? 16.221 -6.295 -31.247 1.00 89.31 394 ILE A O 1
ATOM 3129 N N . HIS A 1 395 ? 17.530 -7.280 -32.780 1.00 86.56 395 HIS A N 1
ATOM 3130 C CA . HIS A 1 395 ? 18.062 -6.059 -33.412 1.00 86.56 395 HIS A CA 1
ATOM 3131 C C . HIS A 1 395 ? 17.042 -5.259 -34.256 1.00 86.56 395 HIS A C 1
ATOM 3133 O O . HIS A 1 395 ? 17.418 -4.381 -35.034 1.00 86.56 395 HIS A O 1
ATOM 3139 N N . SER A 1 396 ? 15.746 -5.523 -34.077 1.00 86.19 396 SER A N 1
ATOM 3140 C CA . SER A 1 396 ? 14.624 -4.733 -34.594 1.00 86.19 396 SER A CA 1
ATOM 3141 C C . SER A 1 396 ? 13.660 -4.429 -33.447 1.00 86.19 396 SER A C 1
ATOM 3143 O O . SER A 1 396 ? 13.138 -5.334 -32.795 1.00 86.19 396 SER A O 1
ATOM 3145 N N . LEU A 1 397 ? 13.428 -3.139 -33.191 1.00 88.19 397 LEU A N 1
ATOM 3146 C CA . LEU A 1 397 ? 12.527 -2.679 -32.131 1.00 88.19 397 LEU A CA 1
ATOM 3147 C C . LEU A 1 397 ? 11.092 -3.143 -32.367 1.00 88.19 397 LEU A C 1
ATOM 3149 O O . LEU A 1 397 ? 10.445 -3.628 -31.444 1.00 88.19 397 LEU A O 1
ATOM 3153 N N . GLU A 1 398 ? 10.598 -2.971 -33.591 1.00 88.94 398 GLU A N 1
ATOM 3154 C CA . GLU A 1 398 ? 9.200 -3.250 -33.911 1.00 88.94 398 GLU A CA 1
ATOM 3155 C C . GLU A 1 398 ? 8.932 -4.755 -33.928 1.00 88.94 398 GLU A C 1
ATOM 3157 O O . GLU A 1 398 ? 7.938 -5.201 -33.358 1.00 88.94 398 GLU A O 1
ATOM 3162 N N . ALA A 1 399 ? 9.874 -5.565 -34.427 1.00 90.31 399 ALA A N 1
ATOM 3163 C CA . ALA A 1 399 ? 9.793 -7.016 -34.276 1.00 90.31 399 ALA A CA 1
ATOM 3164 C C . ALA A 1 399 ? 9.792 -7.437 -32.795 1.00 90.31 399 ALA A C 1
ATOM 3166 O O . ALA A 1 399 ? 8.966 -8.255 -32.389 1.00 90.31 399 ALA A O 1
ATOM 3167 N N . ALA A 1 400 ? 10.652 -6.837 -31.961 1.00 92.31 400 ALA A N 1
ATOM 3168 C CA . ALA A 1 400 ? 10.678 -7.111 -30.524 1.00 92.31 400 ALA A CA 1
ATOM 3169 C C . ALA A 1 400 ? 9.357 -6.736 -29.830 1.00 92.31 400 ALA A C 1
ATOM 3171 O O . ALA A 1 400 ? 8.871 -7.498 -28.998 1.00 92.31 400 ALA A O 1
ATOM 3172 N N . LYS A 1 401 ? 8.751 -5.594 -30.183 1.00 92.62 401 LYS A N 1
ATOM 3173 C CA . LYS A 1 401 ? 7.438 -5.155 -29.675 1.00 92.62 401 LYS A CA 1
ATOM 3174 C C . LYS A 1 401 ? 6.319 -6.119 -30.053 1.00 92.62 401 LYS A C 1
ATOM 3176 O O . LYS A 1 401 ? 5.520 -6.484 -29.191 1.00 92.62 401 LYS A O 1
ATOM 3181 N N . ILE A 1 402 ? 6.264 -6.526 -31.322 1.00 93.88 402 ILE A N 1
ATOM 3182 C CA . ILE A 1 402 ? 5.252 -7.457 -31.835 1.00 93.88 402 ILE A CA 1
ATOM 3183 C C . ILE A 1 402 ? 5.377 -8.805 -31.123 1.00 93.88 402 ILE A C 1
ATOM 3185 O O . ILE A 1 402 ? 4.379 -9.310 -30.612 1.00 93.88 402 ILE A O 1
ATOM 3189 N N . LEU A 1 403 ? 6.596 -9.344 -31.008 1.00 93.81 403 LEU A N 1
ATOM 3190 C CA . LEU A 1 403 ? 6.851 -10.604 -30.308 1.00 93.81 403 LEU A CA 1
ATOM 3191 C C . LEU A 1 403 ? 6.536 -10.511 -28.813 1.00 93.81 403 LEU A C 1
ATOM 3193 O O . LEU A 1 403 ? 5.867 -11.394 -28.286 1.00 93.81 403 LEU A O 1
ATOM 3197 N N . ALA A 1 404 ? 6.942 -9.435 -28.133 1.00 94.62 404 ALA A N 1
ATOM 3198 C CA . ALA A 1 404 ? 6.622 -9.239 -26.719 1.00 94.62 404 ALA A CA 1
ATOM 3199 C C . ALA A 1 404 ? 5.102 -9.186 -26.491 1.00 94.62 404 ALA A C 1
ATOM 3201 O O . ALA A 1 404 ? 4.590 -9.809 -25.563 1.00 94.62 404 ALA A O 1
ATOM 3202 N N . ASN A 1 405 ? 4.354 -8.501 -27.364 1.00 95.19 405 ASN A N 1
ATOM 3203 C CA . ASN A 1 405 ? 2.892 -8.477 -27.308 1.00 95.19 405 ASN A CA 1
ATOM 3204 C C . ASN A 1 405 ? 2.266 -9.845 -27.634 1.00 95.19 405 ASN A C 1
ATOM 3206 O O . ASN A 1 405 ? 1.273 -10.218 -27.007 1.00 95.19 405 ASN A O 1
ATOM 3210 N N . LEU A 1 406 ? 2.827 -10.591 -28.588 1.00 94.38 406 LEU A N 1
ATOM 3211 C CA . LEU A 1 406 ? 2.369 -11.933 -28.951 1.00 94.38 406 LEU A CA 1
ATOM 3212 C C . LEU A 1 406 ? 2.509 -12.895 -27.763 1.00 94.38 406 LEU A C 1
ATOM 3214 O O . LEU A 1 406 ? 1.526 -13.526 -27.372 1.00 94.38 406 LEU A O 1
ATOM 3218 N N . TYR A 1 407 ? 3.682 -12.910 -27.123 1.00 94.06 407 TYR A N 1
ATOM 3219 C CA . TYR A 1 407 ? 3.938 -13.703 -25.921 1.00 94.06 407 TYR A CA 1
ATOM 3220 C C . TYR A 1 407 ? 3.048 -13.263 -24.756 1.00 94.06 407 TYR A C 1
ATOM 3222 O O . TYR A 1 407 ? 2.363 -14.090 -24.163 1.00 94.06 407 TYR A O 1
ATOM 3230 N N . ALA A 1 408 ? 2.948 -11.959 -24.482 1.00 92.75 408 ALA A N 1
ATOM 3231 C CA . ALA A 1 408 ? 2.077 -11.445 -23.422 1.00 92.75 408 ALA A CA 1
ATOM 3232 C C . ALA A 1 408 ? 0.588 -11.795 -23.629 1.00 92.75 408 ALA A C 1
ATOM 3234 O O . ALA A 1 408 ? -0.170 -11.877 -22.662 1.00 92.75 408 ALA A O 1
ATOM 3235 N N . THR A 1 409 ? 0.156 -11.990 -24.880 1.00 93.06 409 THR A N 1
ATOM 3236 C CA . THR A 1 409 ? -1.236 -12.318 -25.218 1.00 93.06 409 THR A CA 1
ATOM 3237 C C . THR A 1 409 ? -1.528 -13.813 -25.105 1.00 93.06 409 THR A C 1
ATOM 3239 O O . THR A 1 409 ? -2.585 -14.174 -24.588 1.00 93.06 409 THR A O 1
ATOM 3242 N N . TYR A 1 410 ? -0.626 -14.673 -25.588 1.00 92.75 410 TYR A N 1
ATOM 3243 C CA . TYR A 1 410 ? -0.908 -16.105 -25.751 1.00 92.75 410 TYR A CA 1
ATOM 3244 C C . TYR A 1 410 ? -0.133 -17.019 -24.790 1.00 92.75 410 TYR A C 1
ATOM 3246 O O . TYR A 1 410 ? -0.640 -18.084 -24.451 1.00 92.75 410 TYR A O 1
ATOM 3254 N N . CYS A 1 411 ? 1.044 -16.608 -24.314 1.00 91.00 411 CYS A N 1
ATOM 3255 C CA . CYS A 1 411 ? 1.925 -17.414 -23.459 1.00 91.00 411 CYS A CA 1
ATOM 3256 C C . CYS A 1 411 ? 2.757 -16.530 -22.492 1.00 91.00 411 CYS A C 1
ATOM 3258 O O . CYS A 1 411 ? 3.984 -16.475 -22.581 1.00 91.00 411 CYS A O 1
ATOM 3260 N N . PRO A 1 412 ? 2.113 -15.810 -21.547 1.00 85.38 412 PRO A N 1
ATOM 3261 C CA . PRO A 1 412 ? 2.749 -14.743 -20.756 1.00 85.38 412 PRO A CA 1
ATOM 3262 C C . PRO A 1 412 ? 3.857 -15.209 -19.795 1.00 85.38 412 PRO A C 1
ATOM 3264 O O . PRO A 1 412 ? 4.670 -14.393 -19.358 1.00 85.38 412 PRO A O 1
ATOM 3267 N N . SER A 1 413 ? 3.889 -16.501 -19.460 1.00 85.62 413 SER A N 1
ATOM 3268 C CA . SER A 1 413 ? 4.894 -17.107 -18.576 1.00 85.62 413 SER A CA 1
ATOM 3269 C C . SER A 1 413 ? 6.072 -17.725 -19.330 1.00 85.62 413 SER A C 1
ATOM 3271 O O . SER A 1 413 ? 7.043 -18.128 -18.697 1.00 85.62 413 SER A O 1
ATOM 3273 N N . GLU A 1 414 ? 6.000 -17.820 -20.659 1.00 88.56 414 GLU A N 1
ATOM 3274 C CA . GLU A 1 414 ? 7.040 -18.455 -21.463 1.00 88.56 414 GLU A CA 1
ATOM 3275 C C . GLU A 1 414 ? 8.140 -17.470 -21.853 1.00 88.56 414 GLU A C 1
ATOM 3277 O O . GLU A 1 414 ? 7.914 -16.275 -22.058 1.00 88.56 414 GLU A O 1
ATOM 3282 N N . GLU A 1 415 ? 9.360 -17.987 -21.953 1.00 87.94 415 GLU A N 1
ATOM 3283 C CA . GLU A 1 415 ? 10.530 -17.215 -22.343 1.00 87.94 415 GLU A CA 1
ATOM 3284 C C . GLU A 1 415 ? 10.790 -17.302 -23.844 1.00 87.94 415 GLU A C 1
ATOM 3286 O O . GLU A 1 415 ? 10.600 -18.340 -24.474 1.00 87.94 415 GLU A O 1
ATOM 3291 N N . LEU A 1 416 ? 11.310 -16.215 -24.414 1.00 91.56 416 LEU A N 1
ATOM 3292 C CA . LEU A 1 416 ? 11.817 -16.225 -25.781 1.00 91.56 416 LEU A CA 1
ATOM 3293 C C . LEU A 1 416 ? 13.063 -17.128 -25.869 1.00 91.56 416 LEU A C 1
ATOM 3295 O O . LEU A 1 416 ? 13.970 -17.016 -25.037 1.00 91.56 416 LEU A O 1
ATOM 3299 N N . SER A 1 417 ? 13.128 -18.017 -26.862 1.00 92.00 417 SER A N 1
ATOM 3300 C CA . SER A 1 417 ? 14.297 -18.880 -27.061 1.00 92.00 417 SER A CA 1
ATOM 3301 C C . SER A 1 417 ? 15.437 -18.132 -27.764 1.00 92.00 417 SER A C 1
ATOM 3303 O O . SER A 1 417 ? 15.212 -17.220 -28.566 1.00 92.00 417 SER A O 1
ATOM 3305 N N . ASP A 1 418 ? 16.683 -18.527 -27.488 1.00 91.00 418 ASP A N 1
ATOM 3306 C CA . ASP A 1 418 ? 17.850 -17.949 -28.169 1.00 91.00 418 ASP A CA 1
ATOM 3307 C C . ASP A 1 418 ? 17.853 -18.285 -29.672 1.00 91.00 418 ASP A C 1
ATOM 3309 O O . ASP A 1 418 ? 18.331 -17.485 -30.473 1.00 91.00 418 ASP A O 1
ATOM 3313 N N . ASN A 1 419 ? 17.255 -19.414 -30.078 1.00 90.56 419 ASN A N 1
ATOM 3314 C CA . ASN A 1 419 ? 17.078 -19.781 -31.486 1.00 90.56 419 ASN A CA 1
ATOM 3315 C C . ASN A 1 419 ? 16.186 -18.774 -32.220 1.00 90.56 419 ASN A C 1
ATOM 3317 O O . ASN A 1 419 ? 16.558 -18.298 -33.293 1.00 90.56 419 ASN A O 1
ATOM 3321 N N . VAL A 1 420 ? 15.069 -18.366 -31.605 1.00 91.56 420 VAL A N 1
ATOM 3322 C CA . VAL A 1 420 ? 14.197 -17.326 -32.167 1.00 91.56 420 VAL A CA 1
ATOM 3323 C C . VAL A 1 420 ? 14.944 -15.997 -32.280 1.00 91.56 420 VAL A C 1
ATOM 3325 O O . VAL A 1 420 ? 14.912 -15.357 -33.330 1.00 91.56 420 VAL A O 1
ATOM 3328 N N . ILE A 1 421 ? 15.681 -15.595 -31.239 1.00 91.50 421 ILE A N 1
ATOM 3329 C CA . ILE A 1 421 ? 16.494 -14.366 -31.262 1.00 91.50 421 ILE A CA 1
ATOM 3330 C C . ILE A 1 421 ? 17.512 -14.406 -32.408 1.00 91.50 421 ILE A C 1
ATOM 3332 O O . ILE A 1 421 ? 17.642 -13.435 -33.157 1.00 91.50 421 ILE A O 1
ATOM 3336 N N . ASN A 1 422 ? 18.221 -15.524 -32.560 1.00 88.56 422 ASN A N 1
ATOM 3337 C CA . ASN A 1 422 ? 19.246 -15.698 -33.582 1.00 88.56 422 ASN A CA 1
ATOM 3338 C C . ASN A 1 422 ? 18.664 -15.684 -34.997 1.00 88.56 422 ASN A C 1
ATOM 3340 O O . ASN A 1 422 ? 19.270 -15.066 -35.864 1.00 88.56 422 ASN A O 1
ATOM 3344 N N . ALA A 1 423 ? 17.499 -16.295 -35.226 1.00 88.50 423 ALA A N 1
ATOM 3345 C CA . ALA A 1 423 ? 16.831 -16.287 -36.528 1.00 88.50 423 ALA A CA 1
ATOM 3346 C C . ALA A 1 423 ? 16.362 -14.882 -36.934 1.00 88.50 423 ALA A C 1
ATOM 3348 O O . ALA A 1 423 ? 16.587 -14.440 -38.061 1.00 88.50 423 ALA A O 1
ATOM 3349 N N . PHE A 1 424 ? 15.771 -14.126 -36.000 1.00 88.75 424 PHE A N 1
ATOM 3350 C CA . PHE A 1 424 ? 15.450 -12.722 -36.256 1.00 88.75 424 PHE A CA 1
ATOM 3351 C C . PHE A 1 424 ? 16.723 -11.925 -36.544 1.00 88.75 424 PHE A C 1
ATOM 3353 O O . PHE A 1 424 ? 16.793 -11.214 -37.540 1.00 88.75 424 PHE A O 1
ATOM 3360 N N . ASN A 1 425 ? 17.759 -12.072 -35.722 1.00 87.44 425 ASN A N 1
ATOM 3361 C CA . ASN A 1 425 ? 19.001 -11.337 -35.919 1.00 87.44 425 ASN A CA 1
ATOM 3362 C C . ASN A 1 425 ? 19.740 -11.741 -37.203 1.00 87.44 425 ASN A C 1
ATOM 3364 O O . ASN A 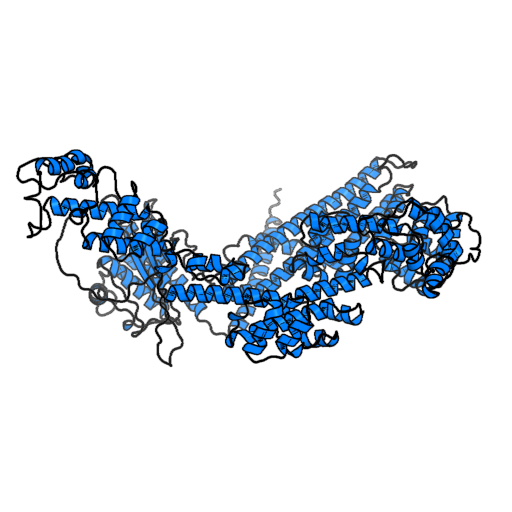1 425 ? 20.353 -10.878 -37.803 1.00 87.44 425 ASN A O 1
ATOM 3368 N N . SER A 1 426 ? 19.686 -12.988 -37.667 1.00 82.00 426 SER A N 1
ATOM 3369 C CA . SER A 1 426 ? 20.354 -13.405 -38.909 1.00 82.00 426 SER A CA 1
ATOM 3370 C C . SER A 1 426 ? 19.614 -12.951 -40.170 1.00 82.00 426 SER A C 1
ATOM 3372 O O . SER A 1 426 ? 20.247 -12.629 -41.170 1.00 82.00 426 SER A O 1
ATOM 3374 N N . LYS A 1 427 ? 18.277 -12.907 -40.144 1.00 79.44 427 LYS A N 1
ATOM 3375 C CA . LYS A 1 427 ? 17.458 -12.495 -41.299 1.00 79.44 427 LYS A CA 1
ATOM 3376 C C . LYS A 1 427 ? 17.286 -10.986 -41.392 1.00 79.44 427 LYS A C 1
ATOM 3378 O O . LYS A 1 427 ? 17.294 -10.416 -42.480 1.00 79.44 427 LYS A O 1
ATOM 3383 N N . PHE A 1 428 ? 17.140 -10.316 -40.251 1.00 76.12 428 PHE A N 1
ATOM 3384 C CA . PHE A 1 428 ? 17.062 -8.857 -40.215 1.00 76.12 428 PHE A CA 1
ATOM 3385 C C . PHE A 1 428 ? 18.439 -8.197 -40.350 1.00 76.12 428 PHE A C 1
ATOM 3387 O O . PHE A 1 428 ? 18.500 -7.020 -40.705 1.00 76.12 428 PHE A O 1
ATOM 3394 N N . PHE A 1 429 ? 19.523 -8.942 -40.114 1.00 73.75 429 PHE A N 1
ATOM 3395 C CA . PHE A 1 429 ? 20.906 -8.510 -40.282 1.00 73.75 429 PHE A CA 1
ATOM 3396 C C . PHE A 1 429 ? 21.686 -9.585 -41.062 1.00 73.75 429 PHE A C 1
ATOM 3398 O O . PHE A 1 429 ? 22.150 -10.575 -40.500 1.00 73.75 429 PHE A O 1
ATOM 3405 N N . GLU A 1 430 ? 21.807 -9.392 -42.381 1.00 60.44 430 GLU A N 1
ATOM 3406 C CA . GLU A 1 430 ? 22.670 -10.227 -43.223 1.00 60.44 430 GLU A CA 1
ATOM 3407 C C . GLU A 1 430 ? 24.133 -9.970 -42.830 1.00 60.44 430 GLU A C 1
ATOM 3409 O O . GLU A 1 430 ? 24.608 -8.834 -42.767 1.00 60.44 430 GLU A O 1
ATOM 3414 N N . ASN A 1 431 ? 24.828 -11.042 -42.457 1.00 54.00 431 ASN A N 1
ATOM 3415 C CA . ASN A 1 431 ? 26.087 -11.015 -41.705 1.00 54.00 431 ASN A CA 1
ATOM 3416 C C . ASN A 1 431 ? 27.308 -10.542 -42.539 1.00 54.00 431 ASN A C 1
ATOM 3418 O O . ASN A 1 431 ? 28.441 -10.551 -42.054 1.00 54.00 431 ASN A O 1
ATOM 3422 N N . ASP A 1 432 ? 27.089 -10.155 -43.795 1.00 52.38 432 ASP A N 1
ATOM 3423 C CA . ASP A 1 432 ? 28.076 -9.942 -44.858 1.00 52.38 432 ASP A CA 1
ATOM 3424 C C . ASP A 1 432 ? 28.084 -8.519 -45.452 1.00 52.38 432 ASP A C 1
ATOM 3426 O O . ASP A 1 432 ? 28.845 -8.244 -46.379 1.00 52.38 432 ASP A O 1
ATOM 3430 N N . GLY A 1 433 ? 27.316 -7.575 -44.892 1.00 52.38 433 GLY A N 1
ATOM 3431 C CA . GLY A 1 433 ? 27.426 -6.151 -45.246 1.00 52.38 433 GLY A CA 1
ATOM 3432 C C . GLY A 1 433 ? 26.966 -5.801 -46.668 1.00 52.38 433 GLY A C 1
ATOM 3433 O O . GLY A 1 433 ? 27.303 -4.728 -47.175 1.00 52.38 433 GLY A O 1
ATOM 3434 N N . ALA A 1 434 ? 26.203 -6.684 -47.320 1.00 55.22 434 ALA A N 1
ATOM 3435 C CA . ALA A 1 434 ? 25.566 -6.394 -48.596 1.00 55.22 434 ALA A CA 1
ATOM 3436 C C . ALA A 1 434 ? 24.450 -5.342 -48.432 1.00 55.22 434 ALA A C 1
ATOM 3438 O O . ALA A 1 434 ? 23.840 -5.194 -47.371 1.00 55.22 434 ALA A O 1
ATOM 3439 N N . ALA A 1 435 ? 24.180 -4.576 -49.494 1.00 54.44 435 ALA A N 1
ATOM 3440 C CA . ALA A 1 435 ? 22.994 -3.730 -49.538 1.00 54.44 435 ALA A CA 1
ATOM 3441 C C . ALA A 1 435 ? 21.766 -4.638 -49.439 1.00 54.44 435 ALA A C 1
ATOM 3443 O O . ALA A 1 435 ? 21.639 -5.527 -50.278 1.00 54.44 435 ALA A O 1
ATOM 3444 N N . TYR A 1 436 ? 20.889 -4.399 -48.454 1.00 59.28 436 TYR A N 1
ATOM 3445 C CA . TYR A 1 436 ? 19.634 -5.139 -48.311 1.00 59.28 436 TYR A CA 1
ATOM 3446 C C . TYR A 1 436 ? 18.956 -5.226 -49.677 1.00 59.28 436 TYR A C 1
ATOM 3448 O O . TYR A 1 436 ? 18.501 -4.207 -50.218 1.00 59.28 436 TYR A O 1
ATOM 3456 N N . THR A 1 437 ? 18.915 -6.424 -50.263 1.00 53.00 437 THR A N 1
ATOM 3457 C CA . THR A 1 437 ? 18.030 -6.650 -51.394 1.00 53.00 437 THR A CA 1
ATOM 3458 C C . THR A 1 437 ? 16.628 -6.394 -50.881 1.00 53.00 437 THR A C 1
ATOM 3460 O O . THR A 1 437 ? 16.314 -6.640 -49.716 1.00 53.00 437 THR A O 1
ATOM 3463 N N . LYS A 1 438 ? 15.794 -5.770 -51.708 1.00 51.91 438 LYS A N 1
ATOM 3464 C CA . LYS A 1 438 ? 14.412 -5.480 -51.343 1.00 51.91 438 LYS A CA 1
ATOM 3465 C C . LYS A 1 438 ? 13.645 -6.807 -51.336 1.00 51.91 438 LYS A C 1
ATOM 3467 O O . LYS A 1 438 ? 12.910 -7.078 -52.278 1.00 51.91 438 LYS A O 1
ATOM 3472 N N . ASP A 1 439 ? 13.900 -7.651 -50.341 1.00 57.84 439 ASP A N 1
ATOM 3473 C CA . ASP A 1 439 ? 13.152 -8.880 -50.119 1.00 57.84 439 ASP A CA 1
ATOM 3474 C C . ASP A 1 439 ? 11.694 -8.470 -49.940 1.00 57.84 439 ASP A C 1
ATOM 3476 O O . ASP A 1 439 ? 11.399 -7.491 -49.241 1.00 57.84 439 ASP A O 1
ATOM 3480 N N . ASP A 1 440 ? 10.789 -9.192 -50.594 1.00 75.44 440 ASP A N 1
ATOM 3481 C CA . ASP A 1 440 ? 9.367 -9.055 -50.318 1.00 75.44 440 ASP A CA 1
ATOM 3482 C C . ASP A 1 440 ? 9.168 -9.253 -48.803 1.00 75.44 440 ASP A C 1
ATOM 3484 O O . ASP A 1 440 ? 9.661 -10.223 -48.222 1.00 75.44 440 ASP A O 1
ATOM 3488 N N . TYR A 1 441 ? 8.499 -8.312 -48.130 1.00 84.00 441 TYR A N 1
ATOM 3489 C CA . TYR A 1 441 ? 8.278 -8.354 -46.680 1.00 84.00 441 TYR A CA 1
ATOM 3490 C C . TYR A 1 441 ? 7.660 -9.689 -46.235 1.00 84.00 441 TYR A C 1
ATOM 3492 O O . TYR A 1 441 ? 8.025 -10.235 -45.188 1.00 84.00 441 TYR A O 1
ATOM 3500 N N . ALA A 1 442 ? 6.787 -10.257 -47.072 1.00 86.94 442 ALA A N 1
ATOM 3501 C CA . ALA A 1 442 ? 6.202 -11.572 -46.852 1.00 86.94 442 ALA A CA 1
ATOM 3502 C C . ALA A 1 442 ? 7.236 -12.709 -46.969 1.00 86.94 442 ALA A C 1
ATOM 3504 O O . ALA A 1 442 ? 7.162 -13.694 -46.236 1.00 86.94 442 ALA A O 1
ATOM 3505 N N . GLU A 1 443 ? 8.221 -12.605 -47.863 1.00 86.00 443 GLU A N 1
ATOM 3506 C CA . GLU A 1 443 ? 9.321 -13.576 -47.972 1.00 86.00 443 GLU A CA 1
ATOM 3507 C C . GLU A 1 443 ? 10.284 -13.495 -46.790 1.00 86.00 443 GLU A C 1
ATOM 3509 O O . GLU A 1 443 ? 10.645 -14.537 -46.243 1.00 86.00 443 GLU A O 1
ATOM 3514 N N . LEU A 1 444 ? 10.635 -12.285 -46.341 1.00 85.06 444 LEU A N 1
ATOM 3515 C CA . LEU A 1 444 ? 11.467 -12.085 -45.152 1.00 85.06 444 LEU A CA 1
ATOM 3516 C C . LEU A 1 444 ? 10.857 -12.791 -43.935 1.00 85.06 444 LEU A C 1
ATOM 3518 O O . LEU A 1 444 ? 11.527 -13.574 -43.261 1.00 85.06 444 LEU A O 1
ATOM 3522 N N . LEU A 1 445 ? 9.575 -12.536 -43.664 1.00 89.06 445 LEU A N 1
ATOM 3523 C CA . LEU A 1 445 ? 8.888 -13.099 -42.503 1.00 89.06 445 LEU A CA 1
ATOM 3524 C C . LEU A 1 445 ? 8.626 -14.600 -42.635 1.00 89.06 445 LEU A C 1
ATOM 3526 O O . LEU A 1 445 ? 8.745 -15.310 -41.639 1.00 89.06 445 LEU A O 1
ATOM 3530 N N . ARG A 1 446 ? 8.328 -15.111 -43.837 1.00 88.81 446 ARG A N 1
ATOM 3531 C CA . ARG A 1 446 ? 8.262 -16.564 -44.070 1.00 88.81 446 ARG A CA 1
ATOM 3532 C C . ARG A 1 446 ? 9.621 -17.232 -43.873 1.00 88.81 446 ARG A C 1
ATOM 3534 O O . ARG A 1 446 ? 9.672 -18.315 -43.303 1.00 88.81 446 ARG A O 1
ATOM 3541 N N . GLY A 1 447 ? 10.708 -16.580 -44.284 1.00 87.06 447 GLY A N 1
ATOM 3542 C CA . GLY A 1 447 ? 12.073 -17.054 -44.064 1.00 87.06 447 GLY A CA 1
ATOM 3543 C C . GLY A 1 447 ? 12.445 -17.109 -42.583 1.00 87.06 447 GLY A C 1
ATOM 3544 O O . GLY A 1 447 ? 12.987 -18.111 -42.134 1.00 87.06 447 GLY A O 1
ATOM 3545 N N . VAL A 1 448 ? 12.105 -16.070 -41.813 1.00 88.94 448 VAL A N 1
ATOM 3546 C CA . VAL A 1 448 ? 12.268 -16.072 -40.348 1.00 88.94 448 VAL A CA 1
ATOM 3547 C C . VAL A 1 448 ? 11.433 -17.178 -39.717 1.00 88.94 448 VAL A C 1
ATOM 3549 O O . VAL A 1 448 ? 11.948 -17.930 -38.899 1.00 88.94 448 VAL A O 1
ATOM 3552 N N . PHE A 1 449 ? 10.160 -17.293 -40.107 1.00 90.00 449 PHE A N 1
ATOM 3553 C CA . PHE A 1 449 ? 9.259 -18.307 -39.570 1.00 90.00 449 PHE A CA 1
ATOM 3554 C C . PHE A 1 449 ? 9.763 -19.730 -39.845 1.00 90.00 449 PHE A C 1
ATOM 3556 O O . PHE A 1 449 ? 9.761 -20.567 -38.946 1.00 90.00 449 PHE A O 1
ATOM 3563 N N . GLY A 1 450 ? 10.257 -19.989 -41.059 1.00 88.12 450 GLY A N 1
ATOM 3564 C CA . GLY A 1 450 ? 10.849 -21.274 -41.432 1.00 88.12 450 GLY A CA 1
ATOM 3565 C C . GLY A 1 450 ? 12.036 -21.668 -40.548 1.00 88.12 450 GLY A C 1
ATOM 3566 O O . GLY A 1 450 ? 12.139 -22.829 -40.163 1.00 88.12 450 GLY A O 1
ATOM 3567 N N . ASP A 1 451 ? 12.875 -20.704 -40.159 1.00 87.62 451 ASP A N 1
ATOM 3568 C CA . ASP A 1 451 ? 14.038 -20.937 -39.289 1.00 87.62 451 ASP A CA 1
ATOM 3569 C C . ASP A 1 451 ? 13.661 -21.183 -37.814 1.00 87.62 451 ASP A C 1
ATOM 3571 O O . ASP A 1 451 ? 14.472 -21.715 -37.057 1.00 87.62 451 ASP A O 1
ATOM 3575 N N . ILE A 1 452 ? 12.448 -20.803 -37.393 1.00 90.94 452 ILE A N 1
ATOM 3576 C CA . ILE A 1 452 ? 11.968 -20.933 -36.001 1.00 90.94 452 ILE A CA 1
ATOM 3577 C C . ILE A 1 452 ? 10.788 -21.898 -35.857 1.00 90.94 452 ILE A C 1
ATOM 3579 O O . ILE A 1 452 ? 10.189 -21.995 -34.783 1.00 90.94 452 ILE A O 1
ATOM 3583 N N . THR A 1 453 ? 10.417 -22.602 -36.928 1.00 82.75 453 THR A N 1
ATOM 3584 C CA . THR A 1 453 ? 9.298 -23.547 -36.900 1.00 82.75 453 THR A CA 1
ATOM 3585 C C . THR A 1 453 ? 9.617 -24.670 -35.904 1.00 82.75 453 THR A C 1
ATOM 3587 O O . THR A 1 453 ? 10.600 -25.388 -36.069 1.00 82.75 453 THR A O 1
ATOM 3590 N N . GLY A 1 454 ? 8.792 -24.810 -34.858 1.00 82.31 454 GLY A N 1
ATOM 3591 C CA . GLY A 1 454 ? 9.002 -25.756 -33.749 1.00 82.31 454 GLY A CA 1
ATOM 3592 C C . GLY A 1 454 ? 9.758 -25.198 -32.532 1.00 82.31 454 GLY A C 1
ATOM 3593 O O . GLY A 1 454 ? 9.858 -25.886 -31.523 1.00 82.31 454 GLY A O 1
ATOM 3594 N N . GLU A 1 455 ? 10.252 -23.959 -32.600 1.00 88.06 455 GLU A N 1
ATOM 3595 C CA . GLU A 1 455 ? 10.886 -23.244 -31.476 1.00 88.06 455 GLU A CA 1
ATOM 3596 C C . GLU A 1 455 ? 9.920 -22.276 -30.771 1.00 88.06 455 GLU A C 1
ATOM 3598 O O . GLU A 1 455 ? 10.233 -21.738 -29.706 1.00 88.06 455 GLU A O 1
ATOM 3603 N N . LEU A 1 456 ? 8.761 -22.017 -31.384 1.00 88.38 456 LEU A N 1
ATOM 3604 C CA . LEU A 1 456 ? 7.694 -21.210 -30.803 1.00 88.38 456 LEU A CA 1
ATOM 3605 C C . LEU A 1 456 ? 6.825 -22.051 -29.849 1.00 88.38 456 LEU A C 1
ATOM 3607 O O . LEU A 1 456 ? 6.615 -23.236 -30.104 1.00 88.38 456 LEU A O 1
ATOM 3611 N N . PRO A 1 457 ? 6.276 -21.436 -28.787 1.00 89.94 457 PRO A N 1
ATOM 3612 C CA . PRO A 1 457 ? 5.281 -22.058 -27.916 1.00 89.94 457 PRO A CA 1
ATOM 3613 C C . PRO A 1 457 ? 4.078 -22.620 -28.680 1.00 89.94 457 PRO A C 1
ATOM 3615 O O . PRO A 1 457 ? 3.567 -21.952 -29.578 1.00 89.94 457 PRO A O 1
ATOM 3618 N N . ASP A 1 458 ? 3.525 -23.755 -28.237 1.00 88.38 458 ASP A N 1
ATOM 3619 C CA . ASP A 1 458 ? 2.332 -24.388 -28.840 1.00 88.38 458 ASP A CA 1
ATOM 3620 C C . ASP A 1 458 ? 1.120 -23.437 -28.933 1.00 88.38 458 ASP A C 1
ATOM 3622 O O . ASP A 1 458 ? 0.242 -23.582 -29.786 1.00 88.38 458 ASP A O 1
ATOM 3626 N N . ALA A 1 459 ? 1.048 -22.442 -28.043 1.00 91.38 459 ALA A N 1
ATOM 3627 C CA . ALA A 1 459 ? -0.007 -21.432 -28.042 1.00 91.38 459 ALA A CA 1
ATOM 3628 C C . ALA A 1 459 ? 0.064 -20.467 -29.246 1.00 91.38 459 ALA A C 1
ATOM 3630 O O . ALA A 1 459 ? -0.946 -19.825 -29.573 1.00 91.38 459 ALA A O 1
ATOM 3631 N N . ILE A 1 460 ? 1.225 -20.360 -29.899 1.00 92.38 460 ILE A N 1
ATOM 3632 C CA . ILE A 1 460 ? 1.506 -19.486 -31.040 1.00 92.38 460 ILE A CA 1
ATOM 3633 C C . ILE A 1 460 ? 1.642 -20.344 -32.302 1.00 92.38 460 ILE A C 1
ATOM 3635 O O . ILE A 1 460 ? 2.710 -20.852 -32.624 1.00 92.38 460 ILE A O 1
ATOM 3639 N N . ASP A 1 461 ? 0.543 -20.460 -33.039 1.00 90.62 461 ASP A N 1
ATOM 3640 C CA . ASP A 1 461 ? 0.524 -21.080 -34.364 1.00 90.62 461 ASP A CA 1
ATOM 3641 C C . ASP A 1 461 ? 0.965 -20.103 -35.473 1.00 90.62 461 ASP A C 1
ATOM 3643 O O . ASP A 1 461 ? 1.046 -18.883 -35.278 1.00 90.62 461 ASP A O 1
ATOM 3647 N N . ASP A 1 462 ? 1.222 -20.657 -36.659 1.00 90.44 462 ASP A N 1
ATOM 3648 C CA . ASP A 1 462 ? 1.648 -19.955 -37.874 1.00 90.44 462 ASP A CA 1
ATOM 3649 C C . ASP A 1 462 ? 0.747 -18.748 -38.174 1.00 90.44 462 ASP A C 1
ATOM 3651 O O . ASP A 1 462 ? 1.218 -17.638 -38.431 1.00 90.44 462 ASP A O 1
ATOM 3655 N N . GLN A 1 463 ? -0.571 -18.941 -38.074 1.00 93.06 463 GLN A N 1
ATOM 3656 C CA . GLN A 1 463 ? -1.560 -17.911 -38.367 1.00 93.06 463 GLN A CA 1
ATOM 3657 C C . GLN A 1 463 ? -1.454 -16.740 -37.385 1.00 93.06 463 GLN A C 1
ATOM 3659 O O . GLN A 1 463 ? -1.483 -15.579 -37.800 1.00 93.06 463 GLN A O 1
ATOM 3664 N N . LYS A 1 464 ? -1.344 -17.011 -36.079 1.00 94.69 464 LYS A N 1
ATOM 3665 C CA . LYS A 1 464 ? -1.169 -15.968 -35.057 1.00 94.69 464 LYS A CA 1
ATOM 3666 C C . LYS A 1 464 ? 0.131 -15.205 -35.260 1.00 94.69 464 LYS A C 1
ATOM 3668 O O . LYS A 1 464 ? 0.120 -13.983 -35.107 1.00 94.69 464 LYS A O 1
ATOM 3673 N N . PHE A 1 465 ? 1.215 -15.897 -35.612 1.00 94.62 465 PHE A N 1
ATOM 3674 C CA . PHE A 1 465 ? 2.492 -15.260 -35.918 1.00 94.62 465 PHE A CA 1
ATOM 3675 C C . PHE A 1 465 ? 2.352 -14.315 -37.118 1.00 94.62 465 PHE A C 1
ATOM 3677 O O . PHE A 1 465 ? 2.586 -13.114 -36.980 1.00 94.62 465 PHE A O 1
ATOM 3684 N N . TYR A 1 466 ? 1.891 -14.813 -38.268 1.00 94.50 466 TYR A N 1
ATOM 3685 C CA . TYR A 1 466 ? 1.762 -14.008 -39.485 1.00 94.50 466 TYR A CA 1
ATOM 3686 C C . TYR A 1 466 ? 0.815 -12.818 -39.309 1.00 94.50 466 TYR A C 1
ATOM 3688 O O . TYR A 1 466 ? 1.171 -11.690 -39.659 1.00 94.50 466 TYR A O 1
ATOM 3696 N N . ASN A 1 467 ? -0.339 -13.025 -38.671 1.00 94.00 467 ASN A N 1
ATOM 3697 C CA . ASN A 1 467 ? -1.297 -11.952 -38.412 1.00 94.00 467 ASN A CA 1
ATOM 3698 C C . ASN A 1 467 ? -0.730 -10.871 -37.477 1.00 94.00 467 ASN A C 1
ATOM 3700 O O . ASN A 1 467 ? -1.024 -9.689 -37.663 1.00 94.00 467 ASN A O 1
ATOM 3704 N N . ALA A 1 468 ? 0.099 -11.237 -36.492 1.00 93.50 468 ALA A N 1
ATOM 3705 C CA . ALA A 1 468 ? 0.731 -10.269 -35.594 1.00 93.50 468 ALA A CA 1
ATOM 3706 C C . ALA A 1 468 ? 1.738 -9.359 -36.315 1.00 93.50 468 ALA A C 1
ATOM 3708 O O . ALA A 1 468 ? 1.879 -8.193 -35.946 1.00 93.50 468 ALA A O 1
ATOM 3709 N N . PHE A 1 469 ? 2.382 -9.864 -37.368 1.00 92.69 469 PHE A N 1
ATOM 3710 C CA . PHE A 1 469 ? 3.243 -9.085 -38.259 1.00 92.69 469 PHE A CA 1
ATOM 3711 C C . PHE A 1 469 ? 2.485 -8.441 -39.435 1.00 92.69 469 PHE A C 1
ATOM 3713 O O . PHE A 1 469 ? 3.092 -7.843 -40.316 1.00 92.69 469 PHE A O 1
ATOM 3720 N N . GLY A 1 470 ? 1.151 -8.507 -39.455 1.00 92.81 470 GLY A N 1
ATOM 3721 C CA . GLY A 1 470 ? 0.348 -7.852 -40.485 1.00 92.81 470 GLY A CA 1
ATOM 3722 C C . GLY A 1 470 ? 0.371 -8.549 -41.843 1.00 92.81 470 GLY A C 1
ATOM 3723 O O . GLY A 1 470 ? 0.120 -7.889 -42.851 1.00 92.81 470 GLY A O 1
ATOM 3724 N N . LEU A 1 471 ? 0.655 -9.851 -41.881 1.00 93.56 471 LEU A N 1
ATOM 3725 C CA . LEU A 1 471 ? 0.429 -10.710 -43.043 1.00 93.56 471 LEU A CA 1
ATOM 3726 C C . LEU A 1 471 ? -0.927 -11.422 -42.932 1.00 93.56 471 LEU A C 1
ATOM 3728 O O . LEU A 1 471 ? -1.576 -11.390 -41.889 1.00 93.56 471 LEU A O 1
ATOM 3732 N N . ASN A 1 472 ? -1.367 -12.053 -44.017 1.00 93.31 472 ASN A N 1
ATOM 3733 C CA . ASN A 1 472 ? -2.516 -12.954 -44.009 1.00 93.31 472 ASN A CA 1
ATOM 3734 C C . ASN A 1 472 ? -2.179 -14.316 -43.371 1.00 93.31 472 ASN A C 1
ATOM 3736 O O . ASN A 1 472 ? -1.031 -14.619 -43.060 1.00 93.31 472 ASN A O 1
ATOM 3740 N N . ASN A 1 473 ? -3.201 -15.159 -43.196 1.00 92.38 473 ASN A N 1
ATOM 3741 C CA . ASN A 1 473 ? -3.095 -16.400 -42.419 1.00 92.38 473 ASN A CA 1
ATOM 3742 C C . ASN A 1 473 ? -2.030 -17.398 -42.918 1.00 92.38 473 ASN A C 1
ATOM 3744 O O . ASN A 1 473 ? -1.577 -18.213 -42.124 1.00 92.38 473 ASN A O 1
ATOM 3748 N N . ASP A 1 474 ? -1.671 -17.371 -44.204 1.00 89.50 474 ASP A N 1
ATOM 3749 C CA . ASP A 1 474 ? -0.656 -18.250 -44.808 1.00 89.50 474 ASP A CA 1
ATOM 3750 C C . ASP A 1 474 ? 0.689 -17.537 -45.062 1.00 89.50 474 ASP A C 1
ATOM 3752 O O . ASP A 1 474 ? 1.592 -18.106 -45.678 1.00 89.50 474 ASP A O 1
ATOM 3756 N N . GLY A 1 475 ? 0.821 -16.284 -44.613 1.00 88.75 475 GLY A N 1
ATOM 3757 C CA . GLY A 1 475 ? 2.028 -15.475 -44.757 1.00 88.75 475 GLY A CA 1
ATOM 3758 C C . GLY A 1 475 ? 2.370 -15.081 -46.198 1.00 88.75 475 GLY A C 1
ATOM 3759 O O . GLY A 1 475 ? 3.486 -14.626 -46.444 1.00 88.75 475 GLY A O 1
ATOM 3760 N N . SER A 1 476 ? 1.466 -15.274 -47.164 1.00 89.00 476 SER A N 1
ATOM 3761 C CA . SER A 1 476 ? 1.733 -15.009 -48.585 1.00 89.00 476 SER A CA 1
ATOM 3762 C C . SER A 1 476 ? 1.532 -13.553 -49.009 1.00 89.00 476 SER A C 1
ATOM 3764 O O . SER A 1 476 ? 2.071 -13.156 -50.040 1.00 89.00 476 SER A O 1
ATOM 3766 N N . ALA A 1 477 ? 0.776 -12.756 -48.247 1.00 89.31 477 ALA A N 1
ATOM 3767 C CA . ALA A 1 477 ? 0.422 -11.387 -48.617 1.00 89.31 477 ALA A CA 1
ATOM 3768 C C . ALA A 1 477 ? 0.387 -10.428 -47.420 1.00 89.31 477 ALA A C 1
ATOM 3770 O O . ALA A 1 477 ? -0.036 -10.787 -46.319 1.00 89.31 477 ALA A O 1
ATOM 3771 N N . VAL A 1 478 ? 0.769 -9.173 -47.668 1.00 89.38 478 VAL A N 1
ATOM 3772 C CA . VAL A 1 478 ? 0.726 -8.082 -46.686 1.00 89.38 478 VAL A CA 1
ATOM 3773 C C . VAL A 1 478 ? -0.703 -7.563 -46.516 1.00 89.38 478 VAL A C 1
ATOM 3775 O O . VAL A 1 478 ? -1.370 -7.213 -47.489 1.00 89.38 478 VAL A O 1
ATOM 3778 N N . LEU A 1 479 ? -1.169 -7.486 -45.269 1.00 90.62 479 LEU A N 1
ATOM 3779 C CA . LEU A 1 479 ? -2.447 -6.878 -44.881 1.00 90.62 479 LEU A CA 1
ATOM 3780 C C . LEU A 1 479 ? -2.275 -5.488 -44.249 1.00 90.62 479 LEU A C 1
ATOM 3782 O O . LEU A 1 479 ? -3.207 -4.685 -44.289 1.00 90.62 479 LEU A O 1
ATOM 3786 N N . SER A 1 480 ? -1.107 -5.197 -43.664 1.00 88.69 480 SER A N 1
ATOM 3787 C CA . SER A 1 480 ? -0.806 -3.914 -43.019 1.00 88.69 480 SER A CA 1
ATOM 3788 C C . SER A 1 480 ? 0.444 -3.257 -43.600 1.00 88.69 480 SER A C 1
ATOM 3790 O O . SER A 1 480 ? 1.568 -3.547 -43.190 1.00 88.69 480 SER A O 1
ATOM 3792 N N . ASN A 1 481 ? 0.234 -2.285 -44.490 1.00 84.44 481 ASN A N 1
ATOM 3793 C CA . ASN A 1 481 ? 1.315 -1.455 -45.033 1.00 84.44 481 ASN A CA 1
ATOM 3794 C C . ASN A 1 481 ? 2.032 -0.647 -43.934 1.00 84.44 481 ASN A C 1
ATOM 3796 O O . ASN A 1 481 ? 3.178 -0.241 -44.104 1.00 84.44 481 ASN A O 1
ATOM 3800 N N . GLU A 1 482 ? 1.368 -0.363 -42.809 1.00 86.69 482 GLU A N 1
ATOM 3801 C CA . GLU A 1 482 ? 1.989 0.331 -41.676 1.00 86.69 482 GLU A CA 1
ATOM 3802 C C . GLU A 1 482 ? 3.043 -0.554 -41.000 1.00 86.69 482 GLU A C 1
ATOM 3804 O O . GLU A 1 482 ? 4.172 -0.110 -40.800 1.00 86.69 482 GLU A O 1
ATOM 3809 N N . LEU A 1 483 ? 2.710 -1.818 -40.713 1.00 86.06 483 LEU A N 1
ATOM 3810 C CA . LEU A 1 483 ? 3.644 -2.767 -40.097 1.00 86.06 483 LEU A CA 1
ATOM 3811 C C . LEU A 1 483 ? 4.772 -3.161 -41.052 1.00 86.06 483 LEU A C 1
ATOM 3813 O O . LEU A 1 483 ? 5.922 -3.234 -40.621 1.00 86.06 483 LEU A O 1
ATOM 3817 N N . GLU A 1 484 ? 4.474 -3.320 -42.343 1.00 85.00 484 GLU A N 1
ATOM 3818 C CA . GLU A 1 484 ? 5.493 -3.493 -43.382 1.00 85.00 484 GLU A CA 1
ATOM 3819 C C . GLU A 1 484 ? 6.504 -2.340 -43.358 1.00 85.00 484 GLU A C 1
ATOM 3821 O O . GLU A 1 484 ? 7.711 -2.570 -43.308 1.00 85.00 484 GLU A O 1
ATOM 3826 N N . ASN A 1 485 ? 6.029 -1.092 -43.322 1.00 81.75 485 ASN A N 1
ATOM 3827 C CA . ASN A 1 485 ? 6.911 0.069 -43.270 1.00 81.75 485 ASN A CA 1
ATOM 3828 C C . ASN A 1 485 ? 7.697 0.148 -41.955 1.00 81.75 485 ASN A C 1
ATOM 3830 O O . ASN A 1 485 ? 8.887 0.449 -41.980 1.00 81.75 485 ASN A O 1
ATOM 3834 N N . LEU A 1 486 ? 7.062 -0.111 -40.811 1.00 81.56 486 LEU A N 1
ATOM 3835 C CA . LEU A 1 486 ? 7.702 -0.031 -39.495 1.00 81.56 486 LEU A CA 1
ATOM 3836 C C . LEU A 1 486 ? 8.789 -1.099 -39.308 1.00 81.56 486 LEU A C 1
ATOM 3838 O O . LEU A 1 486 ? 9.883 -0.796 -38.833 1.00 81.56 486 LEU A O 1
ATOM 3842 N N . VAL A 1 487 ? 8.509 -2.338 -39.714 1.00 82.44 487 VAL A N 1
ATOM 3843 C CA . VAL A 1 487 ? 9.421 -3.478 -39.554 1.00 82.44 487 VAL A CA 1
ATOM 3844 C C . VAL A 1 487 ? 10.444 -3.530 -40.696 1.00 82.44 487 VAL A C 1
ATOM 3846 O O . VAL A 1 487 ? 11.637 -3.716 -40.453 1.00 82.44 487 VAL A O 1
ATOM 3849 N N . GLY A 1 488 ? 10.007 -3.323 -41.939 1.00 76.69 488 GLY A N 1
ATOM 3850 C CA . GLY A 1 488 ? 10.847 -3.390 -43.136 1.00 76.69 488 GLY A CA 1
ATOM 3851 C C . GLY A 1 488 ? 11.824 -2.219 -43.267 1.00 76.69 488 GLY A C 1
ATOM 3852 O O . GLY A 1 488 ? 13.020 -2.441 -43.472 1.00 76.69 488 GLY A O 1
ATOM 3853 N N . ASN A 1 489 ? 11.373 -0.971 -43.076 1.00 76.56 489 ASN A N 1
ATOM 3854 C CA . ASN A 1 489 ? 12.258 0.197 -43.223 1.00 76.56 489 ASN A CA 1
ATOM 3855 C C . ASN A 1 489 ? 13.312 0.280 -42.110 1.00 76.56 489 ASN A C 1
ATOM 3857 O O . ASN A 1 489 ? 14.369 0.877 -42.317 1.00 76.56 489 ASN A O 1
ATOM 3861 N N . GLN A 1 490 ? 13.081 -0.362 -40.958 1.00 78.56 490 GLN A N 1
ATOM 3862 C CA . GLN A 1 490 ? 14.075 -0.425 -39.888 1.00 78.56 490 GLN A CA 1
ATOM 3863 C C . GLN A 1 490 ? 15.365 -1.135 -40.332 1.00 78.56 490 GLN A C 1
ATOM 3865 O O . GLN A 1 490 ? 16.442 -0.728 -39.896 1.00 78.56 490 GLN A O 1
ATOM 3870 N N . ARG A 1 491 ? 15.292 -2.125 -41.241 1.00 79.12 491 ARG A N 1
ATOM 3871 C CA . ARG A 1 491 ? 16.487 -2.751 -41.848 1.00 79.12 491 ARG A CA 1
ATOM 3872 C C . ARG A 1 491 ? 17.329 -1.692 -42.556 1.00 79.12 491 ARG A C 1
ATOM 3874 O O . ARG A 1 491 ? 18.493 -1.504 -42.213 1.00 79.12 491 ARG A O 1
ATOM 3881 N N . ILE A 1 492 ? 16.706 -0.917 -43.446 1.00 77.06 492 ILE A N 1
ATOM 3882 C CA . ILE A 1 492 ? 17.360 0.162 -44.203 1.00 77.06 492 ILE A CA 1
ATOM 3883 C C . ILE A 1 492 ? 17.975 1.196 -43.252 1.00 77.06 492 ILE A C 1
ATOM 3885 O O . ILE A 1 492 ? 19.147 1.543 -43.393 1.00 77.06 492 ILE A O 1
ATOM 3889 N N . SER A 1 493 ? 17.227 1.646 -42.239 1.00 82.38 493 SER A N 1
ATOM 3890 C CA . SER A 1 493 ? 17.734 2.618 -41.263 1.00 82.38 493 SER A CA 1
ATOM 3891 C C . SER A 1 493 ? 18.898 2.088 -40.410 1.00 82.38 493 SER A C 1
ATOM 3893 O O . SER A 1 493 ? 19.651 2.883 -39.846 1.00 82.38 493 SER A O 1
ATOM 3895 N N . ASN A 1 494 ? 19.066 0.765 -40.321 1.00 85.69 494 ASN A N 1
ATOM 3896 C CA . ASN A 1 494 ? 20.139 0.099 -39.585 1.00 85.69 494 ASN A CA 1
ATOM 3897 C C . ASN A 1 494 ? 21.353 -0.280 -40.457 1.00 85.69 494 ASN A C 1
ATOM 3899 O O . ASN A 1 494 ? 22.326 -0.797 -39.912 1.00 85.69 494 ASN A O 1
ATOM 3903 N N . LEU A 1 495 ? 21.349 -0.019 -41.772 1.00 82.06 495 LEU A N 1
ATOM 3904 C CA . LEU A 1 495 ? 22.409 -0.458 -42.696 1.00 82.06 495 LEU A CA 1
ATOM 3905 C C . LEU A 1 495 ? 23.816 0.003 -42.288 1.00 82.06 495 LEU A C 1
ATOM 3907 O O . LEU A 1 495 ? 24.747 -0.799 -42.247 1.00 82.06 495 LEU A O 1
ATOM 3911 N N . HIS A 1 496 ? 23.988 1.286 -41.964 1.00 85.94 496 HIS A N 1
ATOM 3912 C CA . HIS A 1 496 ? 25.302 1.816 -41.591 1.00 85.94 496 HIS A CA 1
ATOM 3913 C C . HIS A 1 496 ? 25.778 1.304 -40.226 1.00 85.94 496 HIS A C 1
ATOM 3915 O O . HIS A 1 496 ? 26.968 1.053 -40.064 1.00 85.94 496 HIS A O 1
ATOM 3921 N N . LEU A 1 497 ? 24.864 1.070 -39.274 1.00 88.94 497 LEU A N 1
ATOM 3922 C CA . LEU A 1 497 ? 25.193 0.412 -38.003 1.00 88.94 497 LEU A CA 1
ATOM 3923 C C . LEU A 1 497 ? 25.639 -1.036 -38.237 1.00 88.94 497 LEU A C 1
ATOM 3925 O O . LEU A 1 497 ? 26.619 -1.484 -37.650 1.00 88.94 497 LEU A O 1
ATOM 3929 N N . ALA A 1 498 ? 24.947 -1.754 -39.124 1.00 84.56 498 ALA A N 1
ATOM 3930 C CA . ALA A 1 498 ? 25.286 -3.124 -39.484 1.00 84.56 498 ALA A CA 1
ATOM 3931 C C . ALA A 1 498 ? 26.664 -3.216 -40.164 1.00 84.56 498 ALA A C 1
ATOM 3933 O O . ALA A 1 498 ? 27.495 -4.048 -39.798 1.00 84.56 498 ALA A O 1
ATOM 3934 N N . THR A 1 499 ? 26.924 -2.301 -41.099 1.00 85.12 499 THR A N 1
ATOM 3935 C CA . THR A 1 499 ? 28.217 -2.161 -41.782 1.00 85.12 499 THR A CA 1
ATOM 3936 C C . THR A 1 499 ? 29.337 -1.871 -40.782 1.00 85.12 499 THR A C 1
ATOM 3938 O O . THR A 1 499 ? 30.409 -2.469 -40.856 1.00 85.12 499 THR A O 1
ATOM 3941 N N . ASP A 1 500 ? 29.087 -0.991 -39.809 1.00 88.25 500 ASP A N 1
ATOM 3942 C CA . ASP A 1 500 ? 30.057 -0.660 -38.767 1.00 88.25 500 ASP A CA 1
ATOM 3943 C C . ASP A 1 500 ? 30.401 -1.857 -37.875 1.00 88.25 500 ASP A C 1
ATOM 3945 O O . ASP A 1 500 ? 31.577 -2.097 -37.603 1.00 88.25 500 ASP A O 1
ATOM 3949 N N . ILE A 1 501 ? 29.392 -2.642 -37.479 1.00 87.62 501 ILE A N 1
ATOM 3950 C CA . ILE A 1 501 ? 29.572 -3.874 -36.699 1.00 87.62 501 ILE A CA 1
ATOM 3951 C C . ILE A 1 501 ? 30.460 -4.871 -37.447 1.00 87.62 501 ILE A C 1
ATOM 3953 O O . ILE A 1 501 ? 31.331 -5.486 -36.832 1.00 87.62 501 ILE A O 1
ATOM 3957 N N . HIS A 1 502 ? 30.252 -5.034 -38.756 1.00 84.25 502 HIS A N 1
ATOM 3958 C CA . HIS A 1 502 ? 31.065 -5.931 -39.575 1.00 84.25 502 HIS A CA 1
ATOM 3959 C C . HIS A 1 502 ? 32.512 -5.424 -39.686 1.00 84.25 502 HIS A C 1
ATOM 3961 O O . HIS A 1 502 ? 33.457 -6.166 -39.418 1.00 84.25 502 HIS A O 1
ATOM 3967 N N . ASN A 1 503 ? 32.688 -4.133 -39.985 1.00 86.06 503 ASN A N 1
ATOM 3968 C CA . ASN A 1 503 ? 34.005 -3.504 -40.120 1.00 86.06 503 ASN A CA 1
ATOM 3969 C C . ASN A 1 503 ? 34.809 -3.498 -38.809 1.00 86.06 503 ASN A C 1
ATOM 3971 O O . ASN A 1 503 ? 36.039 -3.537 -38.838 1.00 86.06 503 ASN A O 1
ATOM 3975 N N . HIS A 1 504 ? 34.127 -3.477 -37.662 1.00 86.94 504 HIS A N 1
ATOM 3976 C CA . HIS A 1 504 ? 34.729 -3.447 -36.329 1.00 86.94 504 HIS A CA 1
ATOM 3977 C C . HIS A 1 504 ? 34.432 -4.714 -35.517 1.00 86.94 504 HIS A C 1
ATOM 3979 O O . HIS A 1 504 ? 34.354 -4.660 -34.292 1.00 86.94 504 HIS A O 1
ATOM 3985 N N . ALA A 1 505 ? 34.314 -5.877 -36.168 1.00 80.81 505 ALA A N 1
ATOM 3986 C CA . ALA A 1 505 ? 33.971 -7.138 -35.502 1.00 80.81 505 ALA A CA 1
ATOM 3987 C C . ALA A 1 505 ? 34.926 -7.534 -34.352 1.00 80.81 505 ALA A C 1
ATOM 3989 O O . ALA A 1 505 ? 34.534 -8.283 -33.457 1.00 80.81 505 ALA A O 1
ATOM 3990 N N . ALA A 1 506 ? 36.163 -7.021 -34.365 1.00 82.94 506 ALA A N 1
ATOM 3991 C CA . ALA A 1 506 ? 37.166 -7.226 -33.320 1.00 82.94 506 ALA A CA 1
ATOM 3992 C C . ALA A 1 506 ? 36.997 -6.316 -32.080 1.00 82.94 506 ALA A C 1
ATOM 3994 O O . ALA A 1 506 ? 37.683 -6.538 -31.084 1.00 82.94 506 ALA A O 1
ATOM 3995 N N . ASP A 1 507 ? 36.112 -5.311 -32.117 1.00 85.56 507 ASP A N 1
ATOM 3996 C CA . ASP A 1 507 ? 35.791 -4.430 -30.985 1.00 85.56 507 ASP A CA 1
ATOM 3997 C C . ASP A 1 507 ? 34.418 -4.815 -30.391 1.00 85.56 507 ASP A C 1
ATOM 3999 O O . ASP A 1 507 ? 33.374 -4.339 -30.855 1.00 85.56 507 ASP A O 1
ATOM 4003 N N . PRO A 1 508 ? 34.380 -5.696 -29.369 1.00 85.31 508 PRO A N 1
ATOM 4004 C CA . PRO A 1 508 ? 33.125 -6.195 -28.809 1.00 85.31 508 PRO A CA 1
ATOM 4005 C C . PRO A 1 508 ? 32.284 -5.091 -28.157 1.00 85.31 508 PRO A C 1
ATOM 4007 O O . PRO A 1 508 ? 31.058 -5.172 -28.178 1.00 85.31 508 PRO A O 1
ATOM 4010 N N . LEU A 1 509 ? 32.918 -4.042 -27.622 1.00 87.88 509 LEU A N 1
ATOM 4011 C CA . LEU A 1 509 ? 32.222 -2.928 -26.984 1.00 87.88 509 LEU A CA 1
ATOM 4012 C C . LEU A 1 509 ? 31.551 -2.026 -28.023 1.00 87.88 509 LEU A C 1
ATOM 4014 O O . LEU A 1 509 ? 30.385 -1.661 -27.857 1.00 87.88 509 LEU A O 1
ATOM 4018 N N . ARG A 1 510 ? 32.267 -1.684 -29.104 1.00 90.75 510 ARG A N 1
ATOM 4019 C CA . ARG A 1 510 ? 31.681 -0.936 -30.226 1.00 90.75 510 ARG A CA 1
ATOM 4020 C C . ARG A 1 510 ? 30.528 -1.725 -30.836 1.00 90.75 510 ARG A C 1
ATOM 4022 O O . ARG A 1 510 ? 29.452 -1.167 -31.032 1.00 90.75 510 ARG A O 1
ATOM 4029 N N . LYS A 1 511 ? 30.713 -3.032 -31.036 1.00 89.00 511 LYS A N 1
ATOM 4030 C CA . LYS A 1 511 ? 29.663 -3.933 -31.519 1.00 89.00 511 LYS A CA 1
ATOM 4031 C C . LYS A 1 511 ? 28.410 -3.900 -30.638 1.00 89.00 511 LYS A C 1
ATOM 4033 O O . LYS A 1 511 ? 27.323 -3.691 -31.171 1.00 89.00 511 LYS A O 1
ATOM 4038 N N . GLU A 1 512 ? 28.538 -4.063 -29.320 1.00 88.44 512 GLU A N 1
ATOM 4039 C CA . GLU A 1 512 ? 27.377 -4.089 -28.415 1.00 88.44 512 GLU A CA 1
ATOM 4040 C C . GLU A 1 512 ? 26.657 -2.727 -28.344 1.00 88.44 512 GLU A C 1
ATOM 4042 O O . GLU A 1 512 ? 25.422 -2.676 -28.313 1.00 88.44 512 GLU A O 1
ATOM 4047 N N . LEU A 1 513 ? 27.396 -1.610 -28.413 1.00 92.00 513 LEU A N 1
ATOM 4048 C CA . LEU A 1 513 ? 26.796 -0.276 -28.528 1.00 92.00 513 LEU A CA 1
ATOM 4049 C C . LEU A 1 513 ? 25.980 -0.138 -29.821 1.00 92.00 513 LEU A C 1
ATOM 4051 O O . LEU A 1 513 ? 24.830 0.304 -29.774 1.00 92.00 513 LEU A O 1
ATOM 4055 N N . MET A 1 514 ? 26.547 -0.523 -30.968 1.00 91.44 514 MET A N 1
ATOM 4056 C CA . MET A 1 514 ? 25.852 -0.406 -32.254 1.00 91.44 514 MET A CA 1
ATOM 4057 C C . MET A 1 514 ? 24.633 -1.322 -32.324 1.00 91.44 514 MET A C 1
ATOM 4059 O O . MET A 1 514 ? 23.579 -0.884 -32.780 1.00 91.44 514 MET A O 1
ATOM 4063 N N . GLN A 1 515 ? 24.721 -2.544 -31.792 1.00 88.31 515 GLN A N 1
ATOM 4064 C CA . GLN A 1 515 ? 23.577 -3.453 -31.655 1.00 88.31 515 GLN A CA 1
ATOM 4065 C C . GLN A 1 515 ? 22.468 -2.849 -30.785 1.00 88.31 515 GLN A C 1
ATOM 4067 O O . GLN A 1 515 ? 21.290 -2.929 -31.139 1.00 88.31 515 GLN A O 1
ATOM 4072 N N . SER A 1 516 ? 22.832 -2.170 -29.693 1.00 89.06 516 SER A N 1
ATOM 4073 C CA . SER A 1 516 ? 21.872 -1.440 -28.857 1.00 89.06 516 SER A CA 1
ATOM 4074 C C . SER A 1 516 ? 21.192 -0.317 -29.648 1.00 89.06 516 SER A C 1
ATOM 4076 O O . SER A 1 516 ? 19.973 -0.162 -29.590 1.00 89.06 516 SER A O 1
ATOM 4078 N N . PHE A 1 517 ? 21.951 0.418 -30.467 1.00 89.44 517 PHE A N 1
ATOM 4079 C CA . PHE A 1 517 ? 21.410 1.476 -31.320 1.00 89.44 517 PHE A CA 1
ATOM 4080 C C . PHE A 1 517 ? 20.640 0.964 -32.540 1.00 89.44 517 PHE A C 1
ATOM 4082 O O . PHE A 1 517 ? 19.772 1.686 -33.022 1.00 89.44 517 PHE A O 1
ATOM 4089 N N . MET A 1 518 ? 20.840 -0.269 -33.017 1.00 87.31 518 MET A N 1
ATOM 4090 C CA . MET A 1 518 ? 19.976 -0.879 -34.045 1.00 87.31 518 MET A CA 1
ATOM 4091 C C . MET A 1 518 ? 18.527 -1.020 -33.556 1.00 87.31 518 MET A C 1
ATOM 4093 O O . MET A 1 518 ? 17.585 -0.890 -34.340 1.00 87.31 518 MET A O 1
ATOM 4097 N N . ARG A 1 519 ? 18.347 -1.193 -32.243 1.00 86.19 519 ARG A N 1
ATOM 4098 C CA . ARG A 1 519 ? 17.041 -1.258 -31.574 1.00 86.19 519 ARG A CA 1
ATOM 4099 C C . ARG A 1 519 ? 16.450 0.107 -31.245 1.00 86.19 519 ARG A C 1
ATOM 4101 O O . ARG A 1 519 ? 15.336 0.173 -30.735 1.00 86.19 519 ARG A O 1
ATOM 4108 N N . VAL A 1 520 ? 17.171 1.187 -31.535 1.00 88.38 520 VAL A N 1
ATOM 4109 C CA . VAL A 1 520 ? 16.648 2.539 -31.377 1.00 88.38 520 VAL A CA 1
ATOM 4110 C C . VAL A 1 520 ? 15.845 2.933 -32.616 1.00 88.38 520 VAL A C 1
ATOM 4112 O O . VAL A 1 520 ? 16.315 2.766 -33.744 1.00 88.38 520 VAL A O 1
ATOM 4115 N N . ASP A 1 521 ? 14.646 3.472 -32.415 1.00 85.88 521 ASP A N 1
ATOM 4116 C CA . ASP A 1 521 ? 13.809 4.029 -33.474 1.00 85.88 521 ASP A CA 1
ATOM 4117 C C . ASP A 1 521 ? 14.433 5.310 -34.046 1.00 85.88 521 ASP A C 1
ATOM 4119 O O . ASP A 1 521 ? 14.681 6.287 -33.328 1.00 85.88 521 ASP A O 1
ATOM 4123 N N . LYS A 1 522 ? 14.659 5.287 -35.362 1.00 86.75 522 LYS A N 1
ATOM 4124 C CA . LYS A 1 522 ? 15.298 6.349 -36.144 1.00 86.75 522 LYS A CA 1
ATOM 4125 C C . LYS A 1 522 ? 14.307 7.159 -36.984 1.00 86.75 522 LYS A C 1
ATOM 4127 O O . LYS A 1 522 ? 14.695 7.817 -37.943 1.00 86.75 522 LYS A O 1
ATOM 4132 N N . ARG A 1 523 ? 13.003 7.081 -36.688 1.00 78.00 523 ARG A N 1
ATOM 4133 C CA . ARG A 1 523 ? 11.942 7.780 -37.443 1.00 78.00 523 ARG A CA 1
ATOM 4134 C C . ARG A 1 523 ? 11.972 7.476 -38.952 1.00 78.00 523 ARG A C 1
ATOM 4136 O O . ARG A 1 523 ? 11.611 8.321 -39.765 1.00 78.00 523 ARG A O 1
ATOM 4143 N N . GLY A 1 524 ? 12.458 6.292 -39.330 1.00 74.06 524 GLY A N 1
ATOM 4144 C CA . GLY A 1 524 ? 12.669 5.895 -40.727 1.00 74.06 524 GLY A CA 1
ATOM 4145 C C . GLY A 1 524 ? 13.844 6.582 -41.445 1.00 74.06 524 GLY A C 1
ATOM 4146 O O . GLY A 1 524 ? 14.026 6.361 -42.639 1.00 74.06 524 GLY A O 1
ATOM 4147 N N . ILE A 1 525 ? 14.656 7.390 -40.756 1.00 80.62 525 ILE A N 1
ATOM 4148 C CA . ILE A 1 525 ? 15.837 8.067 -41.309 1.00 80.62 525 ILE A CA 1
ATOM 4149 C C . ILE A 1 525 ? 17.085 7.255 -40.945 1.00 80.62 525 ILE A C 1
ATOM 4151 O O . ILE A 1 525 ? 17.345 6.997 -39.776 1.00 80.62 525 ILE A O 1
ATOM 4155 N N . ALA A 1 526 ? 17.880 6.832 -41.928 1.00 82.31 526 ALA A N 1
ATOM 4156 C CA . ALA A 1 526 ? 19.124 6.118 -41.642 1.00 82.31 526 ALA A CA 1
ATOM 4157 C C . ALA A 1 526 ? 20.154 7.035 -40.961 1.00 82.31 526 ALA A C 1
ATOM 4159 O O . ALA A 1 526 ? 20.301 8.200 -41.336 1.00 82.31 526 ALA A O 1
ATOM 4160 N N . LEU A 1 527 ? 20.888 6.486 -39.990 1.00 86.25 527 LEU A N 1
ATOM 4161 C CA . LEU A 1 527 ? 22.138 7.096 -39.538 1.00 86.25 527 LEU A CA 1
ATOM 4162 C C . LEU A 1 527 ? 23.171 6.904 -40.647 1.00 86.25 527 LEU A C 1
ATOM 4164 O O . LEU A 1 527 ? 23.304 5.794 -41.152 1.00 86.25 527 LEU A O 1
ATOM 4168 N N . ASP A 1 528 ? 23.869 7.959 -41.042 1.00 87.38 528 ASP A N 1
ATOM 4169 C CA . ASP A 1 528 ? 24.978 7.864 -41.988 1.00 87.38 528 ASP A CA 1
ATOM 4170 C C . ASP A 1 528 ? 26.271 7.416 -41.279 1.00 87.38 528 ASP A C 1
ATOM 4172 O O . ASP A 1 528 ? 26.327 7.300 -40.054 1.00 87.38 528 ASP A O 1
ATOM 4176 N N . GLY A 1 529 ? 27.332 7.136 -42.043 1.00 85.62 529 GLY A N 1
ATOM 4177 C CA . GLY A 1 529 ? 28.606 6.683 -41.470 1.00 85.62 529 GLY A CA 1
ATOM 4178 C C . GLY A 1 529 ? 29.214 7.668 -40.460 1.00 85.62 529 GLY A C 1
ATOM 4179 O O . GLY A 1 529 ? 29.749 7.238 -39.440 1.00 85.62 529 GLY A O 1
ATOM 4180 N N . ASN A 1 530 ? 29.058 8.978 -40.684 1.00 88.88 530 ASN A N 1
ATOM 4181 C CA . ASN A 1 530 ? 29.564 9.991 -39.758 1.00 88.88 530 ASN A CA 1
ATOM 4182 C C . ASN A 1 530 ? 28.755 10.005 -38.459 1.00 88.88 530 ASN A C 1
ATOM 4184 O O . ASN A 1 530 ? 29.332 10.177 -37.389 1.00 88.88 530 ASN A O 1
ATOM 4188 N N . ASP A 1 531 ? 27.434 9.820 -38.522 1.00 91.19 531 ASP A N 1
ATOM 4189 C CA . ASP A 1 531 ? 26.610 9.694 -37.318 1.00 91.19 531 ASP A CA 1
ATOM 4190 C C . ASP A 1 531 ? 27.029 8.487 -36.475 1.00 91.19 531 ASP A C 1
ATOM 4192 O O . ASP A 1 531 ? 27.068 8.587 -35.251 1.00 91.19 531 ASP A O 1
ATOM 4196 N N . VAL A 1 532 ? 27.339 7.353 -37.113 1.00 91.06 532 VAL A N 1
ATOM 4197 C CA . VAL A 1 532 ? 27.754 6.121 -36.424 1.00 91.06 532 VAL A CA 1
ATOM 4198 C C . VAL A 1 532 ? 29.119 6.298 -35.749 1.00 91.06 532 VAL A C 1
ATOM 4200 O O . VAL A 1 532 ? 29.286 5.941 -34.579 1.00 91.06 532 VAL A O 1
ATOM 4203 N N . ASP A 1 533 ? 30.077 6.937 -36.423 1.00 91.12 533 ASP A N 1
ATOM 4204 C CA . ASP A 1 533 ? 31.369 7.285 -35.820 1.00 91.12 533 ASP A CA 1
ATOM 4205 C C . ASP A 1 533 ? 31.231 8.319 -34.690 1.00 91.12 533 ASP A C 1
ATOM 4207 O O . ASP A 1 533 ? 31.864 8.200 -33.632 1.00 91.12 533 ASP A O 1
ATOM 4211 N N . ASN A 1 534 ? 30.368 9.323 -34.871 1.00 92.00 534 ASN A N 1
ATOM 4212 C CA . ASN A 1 534 ? 30.049 10.303 -33.836 1.00 92.00 534 ASN A CA 1
ATOM 4213 C C . ASN A 1 534 ? 29.382 9.642 -32.630 1.00 92.00 534 ASN A C 1
ATOM 4215 O O . ASN A 1 534 ? 29.731 9.961 -31.498 1.00 92.00 534 ASN A O 1
ATOM 4219 N N . LEU A 1 535 ? 28.474 8.689 -32.844 1.00 92.62 535 LEU A N 1
ATOM 4220 C CA . LEU A 1 535 ? 27.823 7.922 -31.787 1.00 92.62 535 LEU A CA 1
ATOM 4221 C C . LEU A 1 535 ? 28.856 7.190 -30.919 1.00 92.62 535 LEU A C 1
ATOM 4223 O O . LEU A 1 535 ? 28.821 7.302 -29.689 1.00 92.62 535 LEU A O 1
ATOM 4227 N N . TRP A 1 536 ? 29.811 6.501 -31.549 1.00 93.88 536 TRP A N 1
ATOM 4228 C CA . TRP A 1 536 ? 30.915 5.850 -30.841 1.00 93.88 536 TRP A CA 1
ATOM 4229 C C . TRP A 1 536 ? 31.776 6.851 -30.063 1.00 93.88 536 TRP A C 1
ATOM 4231 O O . TRP A 1 536 ? 32.083 6.644 -28.886 1.00 93.88 536 TRP A O 1
ATOM 4241 N N . THR A 1 537 ? 32.127 7.968 -30.701 1.00 92.62 537 THR A N 1
ATOM 4242 C CA . THR A 1 537 ? 32.950 9.028 -30.105 1.00 92.62 537 THR A CA 1
ATOM 4243 C C . THR A 1 537 ? 32.253 9.660 -28.898 1.00 92.62 537 THR A C 1
ATOM 4245 O O . THR A 1 537 ? 32.830 9.766 -27.815 1.00 92.62 537 THR A O 1
ATOM 4248 N N . PHE A 1 538 ? 30.970 9.999 -29.030 1.00 94.00 538 PHE A N 1
ATOM 4249 C CA . PHE A 1 538 ? 30.161 10.542 -27.946 1.00 94.00 538 PHE A CA 1
ATOM 4250 C C . PHE A 1 538 ? 30.033 9.561 -26.792 1.00 94.00 538 PHE A C 1
ATOM 4252 O O . PHE A 1 538 ? 30.110 9.996 -25.644 1.00 94.00 538 PHE A O 1
ATOM 4259 N N . PHE A 1 539 ? 29.867 8.264 -27.062 1.00 93.31 539 PHE A N 1
ATOM 4260 C CA . PHE A 1 539 ? 29.849 7.252 -26.012 1.00 93.31 539 PHE A CA 1
ATOM 4261 C C . PHE A 1 539 ? 31.186 7.213 -25.270 1.00 93.31 539 PHE A C 1
ATOM 4263 O O . PHE A 1 539 ? 31.200 7.332 -24.045 1.00 93.31 539 PHE A O 1
ATOM 4270 N N . LYS A 1 540 ? 32.314 7.111 -25.984 1.00 88.56 540 LYS A N 1
ATOM 4271 C CA . LYS A 1 540 ? 33.653 7.053 -25.375 1.00 88.56 540 LYS A CA 1
ATOM 4272 C C . LYS A 1 540 ? 33.959 8.265 -24.500 1.00 88.56 540 LYS A C 1
ATOM 4274 O O . LYS A 1 540 ? 34.423 8.087 -23.375 1.00 88.56 540 LYS A O 1
ATOM 4279 N N . ASP A 1 541 ? 33.651 9.458 -24.996 1.00 85.81 541 ASP A N 1
ATOM 4280 C CA . ASP A 1 541 ? 34.041 10.725 -24.373 1.00 85.81 541 ASP A CA 1
ATOM 4281 C C . ASP A 1 541 ? 33.082 11.196 -23.276 1.00 85.81 541 ASP A C 1
ATOM 4283 O O . ASP A 1 541 ? 33.356 12.182 -22.590 1.00 85.81 541 ASP A O 1
ATOM 4287 N N . SER A 1 542 ? 31.908 10.581 -23.157 1.00 86.81 542 SER A N 1
ATOM 4288 C CA . SER A 1 542 ? 30.938 10.938 -22.123 1.00 86.81 542 SER A CA 1
ATOM 4289 C C . SER A 1 542 ? 31.196 10.165 -20.841 1.00 86.81 542 SER A C 1
ATOM 4291 O O . SER A 1 542 ? 31.385 8.945 -20.854 1.00 86.81 542 SER A O 1
ATOM 4293 N N . LYS A 1 543 ? 31.185 10.891 -19.722 1.00 76.69 543 LYS A N 1
ATOM 4294 C CA . LYS A 1 543 ? 31.363 10.324 -18.381 1.00 76.69 543 LYS A CA 1
ATOM 4295 C C . LYS A 1 543 ? 30.044 9.811 -17.821 1.00 76.69 543 LYS A C 1
ATOM 4297 O O . LYS A 1 543 ? 30.032 8.780 -17.164 1.00 76.69 543 LYS A O 1
ATOM 4302 N N . SER A 1 544 ? 28.952 10.501 -18.146 1.00 73.44 544 SER A N 1
ATOM 4303 C CA . SER A 1 544 ? 27.597 10.185 -17.702 1.00 73.44 544 SER A CA 1
ATOM 4304 C C . SER A 1 544 ? 26.652 9.934 -18.870 1.00 73.44 544 SER A C 1
ATOM 4306 O O . SER A 1 544 ? 26.873 10.405 -19.994 1.00 73.44 544 SER A O 1
ATOM 4308 N N . TYR A 1 545 ? 25.543 9.253 -18.579 1.00 81.44 545 TYR A N 1
ATOM 4309 C CA . TYR A 1 545 ? 24.446 9.116 -19.530 1.00 81.44 545 TYR A CA 1
ATOM 4310 C C . TYR A 1 545 ? 23.860 10.479 -19.920 1.00 81.44 545 TYR A C 1
ATOM 4312 O O . TYR A 1 545 ? 23.527 10.680 -21.079 1.00 81.44 545 TYR A O 1
ATOM 4320 N N . GLU A 1 546 ? 23.788 11.448 -19.002 1.00 79.44 546 GLU A N 1
ATOM 4321 C CA . GLU A 1 546 ? 23.273 12.791 -19.311 1.00 79.44 546 GLU A CA 1
ATOM 4322 C C . GLU A 1 546 ? 24.206 13.577 -20.245 1.00 79.44 546 GLU A C 1
ATOM 4324 O O . GLU A 1 546 ? 23.736 14.265 -21.150 1.00 79.44 546 GLU A O 1
ATOM 4329 N N . GLU A 1 547 ? 25.529 13.447 -20.093 1.00 84.62 547 GLU A N 1
ATOM 4330 C CA . GLU A 1 547 ? 26.490 14.009 -21.051 1.00 84.62 547 GLU A CA 1
ATOM 4331 C C . GLU A 1 547 ? 26.353 13.350 -22.425 1.00 84.62 547 GLU A C 1
ATOM 4333 O O . GLU A 1 547 ? 26.334 14.042 -23.446 1.00 84.62 547 GLU A O 1
ATOM 4338 N N . PHE A 1 548 ? 26.219 12.022 -22.455 1.00 90.00 548 PHE A N 1
ATOM 4339 C CA . PHE A 1 548 ? 26.003 11.271 -23.687 1.00 90.00 548 PHE A CA 1
ATOM 4340 C C . PHE A 1 548 ? 24.703 11.686 -24.372 1.00 90.00 548 PHE A C 1
ATOM 4342 O O . PHE A 1 548 ? 24.716 12.096 -25.530 1.00 90.00 548 PHE A O 1
ATOM 4349 N N . LYS A 1 549 ? 23.601 11.688 -23.626 1.00 89.00 549 LYS A N 1
ATOM 4350 C CA . LYS A 1 549 ? 22.288 12.146 -24.064 1.00 89.00 549 LYS A CA 1
ATOM 4351 C C . LYS A 1 549 ? 22.336 13.565 -24.592 1.00 89.00 549 LYS A C 1
ATOM 4353 O O . LYS A 1 549 ? 21.756 13.814 -25.643 1.00 89.00 549 LYS A O 1
ATOM 4358 N N . LYS A 1 550 ? 23.040 14.481 -23.927 1.00 88.12 550 LYS A N 1
ATOM 4359 C CA . LYS A 1 550 ? 23.209 15.850 -24.414 1.00 88.12 550 LYS A CA 1
ATOM 4360 C C . LYS A 1 550 ? 23.940 15.883 -25.758 1.00 88.12 550 LYS A C 1
ATOM 4362 O O . LYS A 1 550 ? 23.422 16.478 -26.692 1.00 88.12 550 LYS A O 1
ATOM 4367 N N . LYS A 1 551 ? 25.073 15.185 -25.902 1.00 91.88 551 LYS A N 1
ATOM 4368 C CA . LYS A 1 551 ? 25.812 15.120 -27.179 1.00 91.88 551 LYS A CA 1
ATOM 4369 C C . LYS A 1 551 ? 24.975 14.507 -28.306 1.00 91.88 551 LYS A C 1
ATOM 4371 O O . LYS A 1 551 ? 24.969 15.044 -29.409 1.00 91.88 551 LYS A O 1
ATOM 4376 N N . ILE A 1 552 ? 24.231 13.435 -28.028 1.00 90.94 552 ILE A N 1
ATOM 4377 C CA . ILE A 1 552 ? 23.280 12.844 -28.981 1.00 90.94 552 ILE A CA 1
ATOM 4378 C C . ILE A 1 552 ? 22.180 13.847 -29.329 1.00 90.94 552 ILE A C 1
ATOM 4380 O O . ILE A 1 552 ? 21.847 14.015 -30.500 1.00 90.94 552 ILE A O 1
ATOM 4384 N N . THR A 1 553 ? 21.649 14.552 -28.330 1.00 86.75 553 THR A N 1
ATOM 4385 C CA . THR A 1 553 ? 20.589 15.545 -28.522 1.00 86.75 553 THR A CA 1
ATOM 4386 C C . THR A 1 553 ? 21.047 16.688 -29.417 1.00 86.75 553 THR A C 1
ATOM 4388 O O . THR A 1 553 ? 20.338 17.046 -30.352 1.00 86.75 553 THR A O 1
ATOM 4391 N N . ASP A 1 554 ? 22.252 17.196 -29.188 1.00 86.56 554 ASP A N 1
ATOM 4392 C CA . ASP A 1 554 ? 22.794 18.345 -29.906 1.00 86.56 554 ASP A CA 1
ATOM 4393 C C . ASP A 1 554 ? 23.188 18.010 -31.360 1.00 86.56 554 ASP A C 1
ATOM 4395 O O . ASP A 1 554 ? 23.223 18.912 -32.194 1.00 86.56 554 ASP A O 1
ATOM 4399 N N . ASN A 1 555 ? 23.472 16.738 -31.684 1.00 86.38 555 ASN A N 1
ATOM 4400 C CA . ASN A 1 555 ? 24.087 16.367 -32.969 1.00 86.38 555 ASN A CA 1
ATOM 4401 C C . ASN A 1 555 ? 23.295 15.351 -33.813 1.00 86.38 555 ASN A C 1
ATOM 4403 O O . ASN A 1 555 ? 23.354 15.421 -35.036 1.00 86.38 555 ASN A O 1
ATOM 4407 N N . ILE A 1 556 ? 22.578 14.405 -33.195 1.00 85.38 556 ILE A N 1
ATOM 4408 C CA . ILE A 1 556 ? 21.973 13.245 -33.888 1.00 85.38 556 ILE A CA 1
ATOM 4409 C C . ILE A 1 556 ? 20.447 13.156 -33.656 1.00 85.38 556 ILE A C 1
ATOM 4411 O O . ILE A 1 556 ? 19.750 12.462 -34.392 1.00 85.38 556 ILE A O 1
ATOM 4415 N N . SER A 1 557 ? 19.871 13.891 -32.692 1.00 81.50 557 SER A N 1
ATOM 4416 C CA . SER A 1 557 ? 18.446 13.754 -32.313 1.00 81.50 557 SER A CA 1
ATOM 4417 C C . SER A 1 557 ? 17.426 13.982 -33.421 1.00 81.50 557 SER A C 1
ATOM 4419 O O . SER A 1 557 ? 16.335 13.427 -33.347 1.00 81.50 557 SER A O 1
ATOM 4421 N N . SER A 1 558 ? 17.752 14.756 -34.457 1.00 84.06 558 SER A N 1
ATOM 4422 C CA . SER A 1 558 ? 16.860 14.951 -35.606 1.00 84.06 558 SER A CA 1
ATOM 4423 C C . SER A 1 558 ? 16.563 13.641 -36.346 1.00 84.06 558 SER A C 1
ATOM 4425 O O . SER A 1 558 ? 15.498 13.515 -36.951 1.00 84.06 558 SER A O 1
ATOM 4427 N N . LYS A 1 559 ? 17.474 12.664 -36.252 1.00 86.69 559 LYS A N 1
ATOM 4428 C CA . LYS A 1 559 ? 17.392 11.329 -36.855 1.00 86.69 559 LYS A CA 1
ATOM 4429 C C . LYS A 1 559 ? 16.893 10.260 -35.874 1.00 86.69 559 LYS A C 1
ATOM 4431 O O . LYS A 1 559 ? 16.763 9.108 -36.259 1.00 86.69 559 LYS A O 1
ATOM 4436 N N . LEU A 1 560 ? 16.626 10.603 -34.612 1.00 87.25 560 LEU A N 1
ATOM 4437 C CA . LEU A 1 560 ? 16.144 9.668 -33.590 1.00 87.25 560 LEU A CA 1
ATOM 4438 C C . LEU A 1 560 ? 14.719 10.020 -33.158 1.00 87.25 560 LEU A C 1
ATOM 4440 O O . LEU A 1 560 ? 14.284 11.171 -33.233 1.00 87.25 560 LEU A O 1
ATOM 4444 N N . SER A 1 561 ? 13.975 9.022 -32.686 1.00 83.88 561 SER A N 1
ATOM 4445 C CA . SER A 1 561 ? 12.688 9.265 -32.032 1.00 83.88 561 SER A CA 1
ATOM 4446 C C . SER A 1 561 ? 12.872 10.087 -30.754 1.00 83.88 561 SER A C 1
ATOM 4448 O O . SER A 1 561 ? 13.873 9.945 -30.062 1.00 83.88 561 SER A O 1
ATOM 4450 N N . GLU A 1 562 ? 11.891 10.914 -30.381 1.00 77.88 562 GLU A N 1
ATOM 4451 C CA . GLU A 1 562 ? 11.888 11.621 -29.081 1.00 77.88 562 GLU A CA 1
ATOM 4452 C C . GLU A 1 562 ? 11.970 10.662 -27.882 1.00 77.88 562 GLU A C 1
ATOM 4454 O O . GLU A 1 562 ? 12.396 11.043 -26.795 1.00 77.88 562 GLU A O 1
ATOM 4459 N N . ASP A 1 563 ? 11.604 9.404 -28.113 1.00 79.25 563 ASP A N 1
ATOM 4460 C CA . ASP A 1 563 ? 11.539 8.336 -27.133 1.00 79.25 563 ASP A CA 1
ATOM 4461 C C . ASP A 1 563 ? 12.790 7.443 -27.120 1.00 79.25 563 ASP A C 1
ATOM 4463 O O . ASP A 1 563 ? 12.802 6.425 -26.425 1.00 79.25 563 ASP A O 1
ATOM 4467 N N . TRP A 1 564 ? 13.861 7.806 -27.837 1.00 84.06 564 TRP A N 1
ATOM 4468 C CA . TRP A 1 564 ? 15.081 6.993 -27.924 1.00 84.06 564 TRP A CA 1
ATOM 4469 C C . TRP A 1 564 ? 15.686 6.673 -26.547 1.00 84.06 564 TRP A C 1
ATOM 4471 O O . TRP A 1 564 ? 16.215 5.584 -26.328 1.00 84.06 564 TRP A O 1
ATOM 4481 N N . THR A 1 565 ? 15.527 7.575 -25.575 1.00 82.19 565 THR A N 1
ATOM 4482 C CA . THR A 1 565 ? 16.000 7.384 -24.196 1.00 82.19 565 THR A CA 1
ATOM 4483 C C . THR A 1 565 ? 15.228 6.314 -23.419 1.00 82.19 565 THR A C 1
ATOM 4485 O O . THR A 1 565 ? 15.686 5.883 -22.367 1.00 82.19 565 THR A O 1
ATOM 4488 N N . LYS A 1 566 ? 14.053 5.884 -23.904 1.00 77.69 566 LYS A N 1
ATOM 4489 C CA . LYS A 1 566 ? 13.321 4.726 -23.356 1.00 77.69 566 LYS A CA 1
ATOM 4490 C C . LYS A 1 566 ? 13.926 3.398 -23.813 1.00 77.69 566 LYS A C 1
ATOM 4492 O O . LYS A 1 566 ? 13.725 2.381 -23.165 1.00 77.69 566 LYS A O 1
ATOM 4497 N N . GLN A 1 567 ? 14.600 3.408 -24.962 1.00 82.19 567 GLN A N 1
ATOM 4498 C CA . GLN A 1 567 ? 15.124 2.219 -25.637 1.00 82.19 567 GLN A CA 1
ATOM 4499 C C . GLN A 1 567 ? 16.605 2.003 -25.315 1.00 82.19 567 GLN A C 1
ATOM 4501 O O . GLN A 1 567 ? 17.053 0.863 -25.260 1.00 82.19 567 GLN A O 1
ATOM 4506 N N . PHE A 1 568 ? 17.336 3.095 -25.072 1.00 85.56 568 PHE A N 1
ATOM 4507 C CA . PHE A 1 568 ? 18.701 3.091 -24.562 1.00 85.56 568 PHE A CA 1
ATOM 4508 C C . PHE A 1 568 ? 18.759 3.905 -23.266 1.00 85.56 568 PHE A C 1
ATOM 4510 O O . PHE A 1 568 ? 18.779 5.140 -23.292 1.00 85.56 568 PHE A O 1
ATOM 4517 N N . THR A 1 569 ? 18.724 3.205 -22.139 1.00 78.12 569 THR A N 1
ATOM 4518 C CA . THR A 1 569 ? 18.559 3.763 -20.792 1.00 78.12 569 THR A CA 1
ATOM 4519 C C . THR A 1 569 ? 19.898 4.093 -20.125 1.00 78.12 569 THR A C 1
ATOM 4521 O O . THR A 1 569 ? 20.972 3.724 -20.606 1.00 78.12 569 THR A O 1
ATOM 4524 N N . THR A 1 570 ? 19.846 4.752 -18.962 1.00 75.19 570 THR A N 1
ATOM 4525 C CA . THR A 1 570 ? 21.021 4.927 -18.092 1.00 75.19 570 THR A CA 1
ATOM 4526 C C . THR A 1 570 ? 21.658 3.586 -17.720 1.00 75.19 570 THR A C 1
ATOM 4528 O O . THR A 1 570 ? 22.880 3.485 -17.712 1.00 75.19 570 THR A O 1
ATOM 4531 N N . ALA A 1 571 ? 20.852 2.548 -17.466 1.00 70.81 571 ALA A N 1
ATOM 4532 C CA . ALA A 1 571 ? 21.349 1.220 -17.114 1.00 70.81 571 ALA A CA 1
ATOM 4533 C C . ALA A 1 571 ? 22.104 0.562 -18.282 1.00 70.81 571 ALA A C 1
ATOM 4535 O O . ALA A 1 571 ? 23.161 -0.033 -18.070 1.00 70.81 571 ALA A O 1
ATOM 4536 N N . ASP A 1 572 ? 21.614 0.726 -19.516 1.00 80.44 572 ASP A N 1
ATOM 4537 C CA . ASP A 1 572 ? 22.285 0.221 -20.723 1.00 80.44 572 ASP A CA 1
ATOM 4538 C C . ASP A 1 572 ? 23.632 0.925 -20.940 1.00 80.44 572 ASP A C 1
ATOM 4540 O O . ASP A 1 572 ? 24.655 0.280 -21.183 1.00 80.44 572 ASP A O 1
ATOM 4544 N N . PHE A 1 573 ? 23.658 2.253 -20.775 1.00 86.00 573 PHE A N 1
ATOM 4545 C CA . PHE A 1 573 ? 24.893 3.033 -20.829 1.00 86.00 573 PHE A CA 1
ATOM 4546 C C . PHE A 1 573 ? 25.889 2.585 -19.760 1.00 86.00 573 PHE A C 1
ATOM 4548 O O . PHE A 1 573 ? 27.051 2.335 -20.076 1.00 86.00 573 PHE A O 1
ATOM 4555 N N . ASP A 1 574 ? 25.434 2.437 -18.516 1.00 77.62 574 ASP A N 1
ATOM 4556 C CA . ASP A 1 574 ? 26.264 2.019 -17.390 1.00 77.62 574 ASP A CA 1
ATOM 4557 C C . ASP A 1 574 ? 26.823 0.605 -17.590 1.00 77.62 574 ASP A C 1
ATOM 4559 O O . ASP A 1 574 ? 28.002 0.368 -17.324 1.00 77.62 574 ASP A O 1
ATOM 4563 N N . LYS A 1 575 ? 26.029 -0.324 -18.136 1.00 82.12 575 LYS A N 1
ATOM 4564 C CA . LYS A 1 575 ? 26.478 -1.676 -18.498 1.00 82.12 575 LYS A CA 1
ATOM 4565 C C . LYS A 1 575 ? 27.614 -1.636 -19.523 1.00 82.12 575 LYS A C 1
ATOM 4567 O O . LYS A 1 575 ? 28.661 -2.247 -19.294 1.00 82.12 575 LYS A O 1
ATOM 4572 N N . LEU A 1 576 ? 27.444 -0.898 -20.621 1.00 86.19 576 LEU A N 1
ATOM 4573 C CA . LEU A 1 576 ? 28.481 -0.751 -21.651 1.00 86.19 576 LEU A CA 1
ATOM 4574 C C . LEU A 1 576 ? 29.728 -0.055 -21.092 1.00 86.19 576 LEU A C 1
ATOM 4576 O O . LEU A 1 576 ? 30.862 -0.405 -21.407 1.00 86.19 576 LEU A O 1
ATOM 4580 N N . LYS A 1 577 ? 29.538 0.913 -20.199 1.00 85.25 577 LYS A N 1
ATOM 4581 C CA . LYS A 1 577 ? 30.615 1.615 -19.504 1.00 85.25 577 LYS A CA 1
ATOM 4582 C C . LYS A 1 577 ? 31.403 0.690 -18.564 1.00 85.25 577 LYS A C 1
ATOM 4584 O O . LYS A 1 577 ? 32.633 0.733 -18.540 1.00 85.25 577 LYS A O 1
ATOM 4589 N N . LEU A 1 578 ? 30.741 -0.237 -17.874 1.00 79.88 578 LEU A N 1
ATOM 4590 C CA . LEU A 1 578 ? 31.404 -1.292 -17.096 1.00 79.88 578 LEU A CA 1
ATOM 4591 C C . LEU A 1 578 ? 32.161 -2.298 -17.979 1.00 79.88 578 LEU A C 1
ATOM 4593 O O . LEU A 1 578 ? 33.222 -2.781 -17.585 1.00 79.88 578 LEU A O 1
ATOM 4597 N N . GLN A 1 579 ? 31.673 -2.595 -19.184 1.00 81.44 579 GLN A N 1
ATOM 4598 C CA . GLN A 1 579 ? 32.433 -3.384 -20.160 1.00 81.44 579 GLN A CA 1
ATOM 4599 C C . GLN A 1 579 ? 33.650 -2.620 -20.694 1.00 81.44 579 GLN A C 1
ATOM 4601 O O . GLN A 1 579 ? 34.722 -3.207 -20.831 1.00 81.44 579 GLN A O 1
ATOM 4606 N N . GLN A 1 580 ? 33.524 -1.305 -20.914 1.00 84.50 580 GLN A N 1
ATOM 4607 C CA . GLN A 1 580 ? 34.657 -0.438 -21.239 1.00 84.50 580 GLN A CA 1
ATOM 4608 C C . GLN A 1 580 ? 35.740 -0.535 -20.166 1.00 84.50 580 GLN A C 1
ATOM 4610 O O . GLN A 1 580 ? 36.905 -0.703 -20.513 1.00 84.50 580 GLN A O 1
ATOM 4615 N N . LEU A 1 581 ? 35.355 -0.498 -18.884 1.00 80.81 581 LEU A N 1
ATOM 4616 C CA . LEU A 1 581 ? 36.268 -0.667 -17.752 1.00 80.81 581 LEU A CA 1
ATOM 4617 C C . LEU A 1 581 ? 37.023 -2.004 -17.804 1.00 80.81 581 LEU A C 1
ATOM 4619 O O . LEU A 1 581 ? 38.239 -2.001 -17.622 1.00 80.81 581 LEU A O 1
ATOM 4623 N N . LYS A 1 582 ? 36.341 -3.121 -18.105 1.00 74.38 582 LYS A N 1
ATOM 4624 C CA . LYS A 1 582 ? 36.980 -4.444 -18.264 1.00 74.38 582 LYS A CA 1
ATOM 4625 C C . LYS A 1 582 ? 38.041 -4.469 -19.366 1.00 74.38 582 LYS A C 1
ATOM 4627 O O . LYS A 1 582 ? 39.024 -5.191 -19.234 1.00 74.38 582 LYS A O 1
ATOM 4632 N N . GLY A 1 583 ? 37.832 -3.704 -20.437 1.00 70.75 583 GLY A N 1
ATOM 4633 C CA . GLY A 1 583 ? 38.734 -3.620 -21.588 1.00 70.75 583 GLY A CA 1
ATOM 4634 C C . GLY A 1 583 ? 39.891 -2.625 -21.439 1.00 70.75 583 GLY A C 1
ATOM 4635 O O . GLY A 1 583 ? 40.676 -2.482 -22.375 1.00 70.75 583 GLY A O 1
ATOM 4636 N N . LEU A 1 584 ? 40.010 -1.909 -20.311 1.00 77.56 584 LEU A N 1
ATOM 4637 C CA . LEU A 1 584 ? 41.111 -0.967 -20.092 1.00 77.56 584 LEU A CA 1
ATOM 4638 C C . LEU A 1 584 ? 42.425 -1.705 -19.799 1.00 77.56 584 LEU A C 1
ATOM 4640 O O . LEU A 1 584 ? 42.505 -2.574 -18.936 1.00 77.56 584 LEU A O 1
ATOM 4644 N N . ASP A 1 585 ? 43.476 -1.296 -20.503 1.00 68.81 585 ASP A N 1
ATOM 4645 C CA . ASP A 1 585 ? 44.786 -1.949 -20.559 1.00 68.81 585 ASP A CA 1
ATOM 4646 C C . ASP A 1 585 ? 45.827 -1.367 -19.586 1.00 68.81 585 ASP A C 1
ATOM 4648 O O . ASP A 1 585 ? 46.860 -1.993 -19.343 1.00 68.81 585 ASP A O 1
ATOM 4652 N N . THR A 1 586 ? 45.581 -0.179 -19.014 1.00 71.25 586 THR A N 1
ATOM 4653 C CA . THR A 1 586 ? 46.519 0.488 -18.097 1.00 71.25 586 THR A CA 1
ATOM 4654 C C . THR A 1 586 ? 45.881 0.918 -16.779 1.00 71.25 586 THR A C 1
ATOM 4656 O O . THR A 1 586 ? 44.747 1.397 -16.722 1.00 71.25 586 THR A O 1
ATOM 4659 N N . THR A 1 587 ? 46.664 0.841 -15.699 1.00 69.88 587 THR A N 1
ATOM 4660 C CA . THR A 1 587 ? 46.253 1.263 -14.351 1.00 69.88 587 THR A CA 1
ATOM 4661 C C . THR A 1 587 ? 45.819 2.723 -14.282 1.00 69.88 587 THR A C 1
ATOM 4663 O O . THR A 1 587 ? 44.881 3.049 -13.557 1.00 69.88 587 THR A O 1
ATOM 4666 N N . GLN A 1 588 ? 46.471 3.604 -15.045 1.00 77.00 588 GLN A N 1
ATOM 4667 C CA . GLN A 1 588 ? 46.111 5.018 -15.093 1.00 77.00 588 GLN A CA 1
ATOM 4668 C C . GLN A 1 588 ? 44.696 5.215 -15.653 1.00 77.00 588 GLN A C 1
ATOM 4670 O O . GLN A 1 588 ? 43.895 5.896 -15.019 1.00 77.00 588 GLN A O 1
ATOM 4675 N N . LYS A 1 589 ? 44.357 4.555 -16.770 1.00 77.06 589 LYS A N 1
ATOM 4676 C CA . LYS A 1 589 ? 43.017 4.639 -17.373 1.00 77.06 589 LYS A CA 1
ATOM 4677 C C . LYS A 1 589 ? 41.943 4.069 -16.444 1.00 77.06 589 LYS A C 1
ATOM 4679 O O . LYS A 1 589 ? 40.883 4.670 -16.300 1.00 77.06 589 LYS A O 1
ATOM 4684 N N . VAL A 1 590 ? 42.227 2.945 -15.776 1.00 78.25 590 VAL A N 1
ATOM 4685 C CA . VAL A 1 590 ? 41.316 2.339 -14.784 1.00 78.25 590 VAL A CA 1
ATOM 4686 C C . VAL A 1 590 ? 41.067 3.298 -13.618 1.00 78.25 590 VAL A C 1
ATOM 4688 O O . VAL A 1 590 ? 39.920 3.513 -13.233 1.00 78.25 590 VAL A O 1
ATOM 4691 N N . ARG A 1 591 ? 42.123 3.920 -13.075 1.00 79.44 591 ARG A N 1
ATOM 4692 C CA . ARG A 1 591 ? 42.004 4.884 -11.973 1.00 79.44 591 ARG A CA 1
ATOM 4693 C C . ARG A 1 591 ? 41.227 6.132 -12.391 1.00 79.44 591 ARG A C 1
ATOM 4695 O O . ARG A 1 591 ? 40.309 6.523 -11.682 1.00 79.44 591 ARG A O 1
ATOM 4702 N N . GLU A 1 592 ? 41.565 6.731 -13.532 1.00 80.06 592 GLU A N 1
ATOM 4703 C CA . GLU A 1 592 ? 40.872 7.911 -14.066 1.00 80.06 592 GLU A CA 1
ATOM 4704 C C . GLU A 1 592 ? 39.379 7.636 -14.280 1.00 80.06 592 GLU A C 1
ATOM 4706 O O . GLU A 1 592 ? 38.541 8.465 -13.924 1.00 80.06 592 GLU A O 1
ATOM 4711 N N . TYR A 1 593 ? 39.042 6.449 -14.791 1.00 80.88 593 TYR A N 1
ATOM 4712 C CA . TYR A 1 593 ? 37.663 6.018 -14.980 1.00 80.88 593 TYR A CA 1
ATOM 4713 C C . TYR A 1 593 ? 36.915 5.866 -13.647 1.00 80.88 593 TYR A C 1
ATOM 4715 O O . TYR A 1 593 ? 35.830 6.425 -13.472 1.00 80.88 593 TYR A O 1
ATOM 4723 N N . VAL A 1 594 ? 37.496 5.135 -12.688 1.00 81.06 594 VAL A N 1
ATOM 4724 C CA . VAL A 1 594 ? 36.886 4.912 -11.368 1.00 81.06 594 VAL A CA 1
ATOM 4725 C C . VAL A 1 594 ? 36.708 6.232 -10.615 1.00 81.06 594 VAL A C 1
ATOM 4727 O O . VAL A 1 594 ? 35.653 6.466 -10.026 1.00 81.06 594 VAL A O 1
ATOM 4730 N N . ASP A 1 595 ? 37.701 7.118 -10.665 1.00 81.44 595 ASP A N 1
ATOM 4731 C CA . ASP A 1 595 ? 37.648 8.424 -10.010 1.00 81.44 595 ASP A CA 1
ATOM 4732 C C . ASP A 1 595 ? 36.592 9.332 -10.644 1.00 81.44 595 ASP A C 1
ATOM 4734 O O . ASP A 1 595 ? 35.811 9.952 -9.920 1.00 81.44 595 ASP A O 1
ATOM 4738 N N . ALA A 1 596 ? 36.507 9.359 -11.978 1.00 76.94 596 ALA A N 1
ATOM 4739 C CA . ALA A 1 596 ? 35.471 10.100 -12.690 1.00 76.94 596 ALA A CA 1
ATOM 4740 C C . ALA A 1 596 ? 34.066 9.589 -12.342 1.00 76.94 596 ALA A C 1
ATOM 4742 O O . ALA A 1 596 ? 33.162 10.395 -12.116 1.00 76.94 596 ALA A O 1
ATOM 4743 N N . ARG A 1 597 ? 33.886 8.266 -12.244 1.00 76.19 597 ARG A N 1
ATOM 4744 C CA . ARG A 1 597 ? 32.593 7.667 -11.901 1.00 76.19 597 ARG A CA 1
ATOM 4745 C C . ARG A 1 597 ? 32.198 7.923 -10.446 1.00 76.19 597 ARG A C 1
ATOM 4747 O O . ARG A 1 597 ? 31.039 8.220 -10.171 1.00 76.19 597 ARG A O 1
ATOM 4754 N N . LEU A 1 598 ? 33.146 7.859 -9.510 1.00 78.69 598 LEU A N 1
ATOM 4755 C CA . LEU A 1 598 ? 32.901 8.213 -8.108 1.00 78.69 598 LEU A CA 1
ATOM 4756 C C . LEU A 1 598 ? 32.547 9.699 -7.938 1.00 78.69 598 LEU A C 1
ATOM 4758 O O . LEU A 1 598 ? 31.676 10.027 -7.129 1.00 78.69 598 LEU A O 1
ATOM 4762 N N . ASP A 1 599 ? 33.194 10.593 -8.690 1.00 77.88 599 ASP A N 1
ATOM 4763 C CA . ASP A 1 599 ? 32.890 12.030 -8.696 1.00 77.88 599 ASP A CA 1
ATOM 4764 C C . ASP A 1 599 ? 31.503 12.321 -9.294 1.00 77.88 599 ASP A C 1
ATOM 4766 O O . ASP A 1 599 ? 30.737 13.096 -8.723 1.00 77.88 599 ASP A O 1
ATOM 4770 N N . GLU A 1 600 ? 31.135 11.654 -10.393 1.00 71.31 600 GLU A N 1
ATOM 4771 C CA . GLU A 1 600 ? 29.796 11.744 -10.992 1.00 71.31 600 GLU A CA 1
ATOM 4772 C C . GLU A 1 600 ? 28.711 11.324 -10.001 1.00 71.31 600 GLU A C 1
ATOM 4774 O O . GLU A 1 600 ? 27.792 12.105 -9.743 1.00 71.31 600 GLU A O 1
ATOM 4779 N N . LEU A 1 601 ? 28.847 10.125 -9.417 1.00 69.00 601 LEU A N 1
ATOM 4780 C CA . LEU A 1 601 ? 27.937 9.639 -8.386 1.00 69.00 601 LEU A CA 1
ATOM 4781 C C . LEU A 1 601 ? 27.835 10.714 -7.294 1.00 69.00 601 LEU A C 1
ATOM 4783 O O . LEU A 1 601 ? 26.766 11.275 -7.069 1.00 69.00 601 LEU A O 1
ATOM 4787 N N . SER A 1 602 ? 28.957 11.143 -6.720 1.00 69.00 602 SER A N 1
ATOM 4788 C CA . SER A 1 602 ? 28.973 12.169 -5.666 1.00 69.00 602 SER A CA 1
ATOM 4789 C C . SER A 1 602 ? 28.246 13.475 -6.048 1.00 69.00 602 SER A C 1
ATOM 4791 O O . SER A 1 602 ? 27.517 14.027 -5.221 1.00 69.00 602 SER A O 1
ATOM 4793 N N . LYS A 1 603 ? 28.378 13.961 -7.292 1.00 66.94 603 LYS A N 1
ATOM 4794 C CA . LYS A 1 603 ? 27.727 15.192 -7.790 1.00 66.94 603 LYS A CA 1
ATOM 4795 C C . LYS A 1 603 ? 26.224 15.046 -8.012 1.00 66.94 603 LYS A C 1
ATOM 4797 O O . LYS A 1 603 ? 25.469 15.934 -7.608 1.00 66.94 603 LYS A O 1
ATOM 4802 N N . VAL A 1 604 ? 25.786 13.945 -8.625 1.00 58.28 604 VAL A N 1
ATOM 4803 C CA . VAL A 1 604 ? 24.358 13.650 -8.845 1.00 58.28 604 VAL A CA 1
ATOM 4804 C C . VAL A 1 604 ? 23.613 13.621 -7.507 1.00 58.28 604 VAL A C 1
ATOM 4806 O O . VAL A 1 604 ? 22.499 14.134 -7.401 1.00 58.28 604 VAL A O 1
ATOM 4809 N N .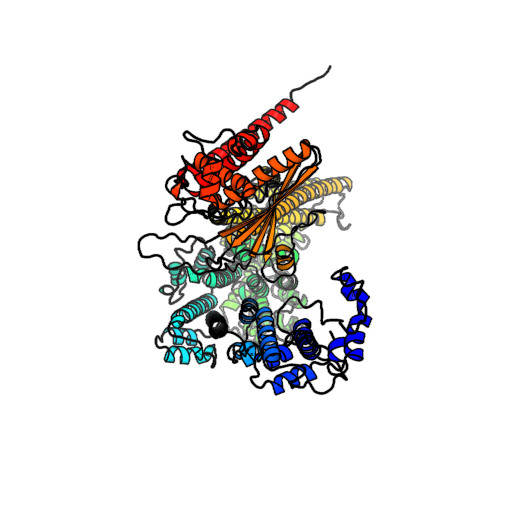 PHE A 1 605 ? 24.264 13.125 -6.453 1.00 55.31 605 PHE A N 1
ATOM 4810 C CA . PHE A 1 605 ? 23.661 13.012 -5.124 1.00 55.31 605 PHE A CA 1
ATOM 4811 C C . PHE A 1 605 ? 23.812 14.271 -4.256 1.00 55.31 605 PHE A C 1
ATOM 4813 O O . PHE A 1 605 ? 22.935 14.563 -3.437 1.00 55.31 605 PHE A O 1
ATOM 4820 N N . ALA A 1 606 ? 24.849 15.089 -4.469 1.00 55.66 606 ALA A N 1
ATOM 4821 C CA . ALA A 1 606 ? 24.971 16.394 -3.813 1.00 55.66 606 ALA A CA 1
ATOM 4822 C C . ALA A 1 606 ? 23.794 17.333 -4.160 1.00 55.66 606 ALA A C 1
ATOM 4824 O O . ALA A 1 606 ? 23.307 18.055 -3.289 1.00 55.66 606 ALA A O 1
ATOM 4825 N N . LEU A 1 607 ? 23.273 17.265 -5.392 1.00 46.19 607 LEU A N 1
ATOM 4826 C CA . LEU A 1 607 ? 22.112 18.048 -5.843 1.00 46.19 607 LEU A CA 1
ATOM 4827 C C . LEU A 1 607 ? 20.773 17.569 -5.244 1.00 46.19 607 LEU A C 1
ATOM 4829 O O . LEU A 1 607 ? 19.879 18.388 -5.032 1.00 46.19 607 LEU A O 1
ATOM 4833 N N . GLY A 1 608 ? 20.636 16.273 -4.936 1.00 42.12 608 GLY A N 1
ATOM 4834 C CA . GLY A 1 608 ? 19.452 15.709 -4.269 1.00 42.12 608 GLY A CA 1
ATOM 4835 C C . GLY A 1 608 ? 19.388 16.058 -2.778 1.00 42.12 608 GLY A C 1
ATOM 4836 O O . GLY A 1 608 ? 18.337 16.434 -2.261 1.00 42.12 608 GLY A O 1
ATOM 4837 N N . SER A 1 609 ? 20.538 16.039 -2.099 1.00 43.06 609 SER A N 1
ATOM 4838 C CA . SER A 1 609 ? 20.643 16.257 -0.647 1.00 43.06 609 SER A CA 1
ATOM 4839 C C . SER A 1 609 ? 20.418 17.708 -0.175 1.00 43.06 609 SER A C 1
ATOM 4841 O O . SER A 1 609 ? 20.041 17.926 0.977 1.00 43.06 609 SER A O 1
ATOM 4843 N N . GLN A 1 610 ? 20.557 18.714 -1.049 1.00 42.38 610 GLN A N 1
ATOM 4844 C CA . GLN A 1 610 ? 20.492 20.145 -0.688 1.00 42.38 610 GLN A CA 1
ATOM 4845 C C . GLN A 1 610 ? 19.116 20.666 -0.217 1.00 42.38 610 GLN A C 1
ATOM 4847 O O . GLN A 1 610 ? 19.008 21.827 0.181 1.00 42.38 610 GLN A O 1
ATOM 4852 N N . ARG A 1 611 ? 18.054 19.850 -0.235 1.00 45.44 611 ARG A N 1
ATOM 4853 C CA . ARG A 1 611 ? 16.705 20.244 0.227 1.00 45.44 611 ARG A CA 1
ATOM 4854 C C . ARG A 1 611 ? 16.215 19.520 1.483 1.00 45.44 611 ARG A C 1
ATOM 4856 O O . ARG A 1 611 ? 15.085 19.769 1.908 1.00 45.44 611 ARG A O 1
ATOM 4863 N N . PHE A 1 612 ? 17.030 18.663 2.092 1.00 50.38 612 PHE A N 1
ATOM 4864 C CA . PHE A 1 612 ? 16.598 17.786 3.182 1.00 50.38 612 PHE A CA 1
ATOM 4865 C C . PHE A 1 612 ? 17.409 18.007 4.464 1.00 50.38 612 PHE A C 1
ATOM 4867 O O . PHE A 1 612 ? 18.431 18.687 4.459 1.00 50.38 612 PHE A O 1
ATOM 4874 N N . TRP A 1 613 ? 16.900 17.501 5.592 1.00 43.69 613 TRP A N 1
ATOM 4875 C CA . TRP A 1 613 ? 17.603 17.566 6.876 1.00 43.69 613 TRP A CA 1
ATOM 4876 C C . TRP A 1 613 ? 18.937 16.827 6.732 1.00 43.69 613 TRP A C 1
ATOM 4878 O O . TRP A 1 613 ? 18.936 15.668 6.324 1.00 43.69 613 TRP A O 1
ATOM 4888 N N . ASP A 1 614 ? 20.054 17.492 7.032 1.00 55.62 614 ASP A N 1
ATOM 4889 C CA . ASP A 1 614 ? 21.373 16.860 6.965 1.00 55.62 614 ASP A CA 1
ATOM 4890 C C . ASP A 1 614 ? 21.510 15.706 7.989 1.00 55.62 614 ASP A C 1
ATOM 4892 O O . ASP A 1 614 ? 20.719 15.578 8.931 1.00 55.62 614 ASP A O 1
ATOM 4896 N N . GLU A 1 615 ? 22.519 14.844 7.817 1.00 52.78 615 GLU A N 1
ATOM 4897 C CA . GLU A 1 615 ? 22.773 13.703 8.717 1.00 52.78 615 GLU A CA 1
ATOM 4898 C C . GLU A 1 615 ? 22.932 14.125 10.183 1.00 52.78 615 GLU A C 1
ATOM 4900 O O . GLU A 1 615 ? 22.537 13.391 11.090 1.00 52.78 615 GLU A O 1
ATOM 4905 N N . THR A 1 616 ? 23.452 15.327 10.436 1.00 55.75 616 THR A N 1
ATOM 4906 C CA . THR A 1 616 ? 23.621 15.862 11.790 1.00 55.75 616 THR A CA 1
ATOM 4907 C C . THR A 1 616 ? 22.275 16.253 12.389 1.00 55.75 616 THR A C 1
ATOM 4909 O O . THR A 1 616 ? 22.030 15.989 13.562 1.00 55.75 616 THR A O 1
ATOM 4912 N N . GLN A 1 617 ? 21.371 16.829 11.600 1.00 57.78 617 GLN A N 1
ATOM 4913 C CA . GLN A 1 617 ? 20.008 17.167 11.998 1.00 57.78 617 GLN A CA 1
ATOM 4914 C C . GLN A 1 617 ? 19.186 15.907 12.277 1.00 57.78 617 GLN A C 1
ATOM 4916 O O . GLN A 1 617 ? 18.476 15.864 13.276 1.00 57.78 617 GLN A O 1
ATOM 4921 N N . LEU A 1 618 ? 19.308 14.866 11.446 1.00 55.16 618 LEU A N 1
ATOM 4922 C CA . LEU A 1 618 ? 18.637 13.577 11.659 1.00 55.16 618 LEU A CA 1
ATOM 4923 C C . LEU A 1 618 ? 19.198 12.823 12.871 1.00 55.16 618 LEU A C 1
ATOM 4925 O O . LEU A 1 618 ? 18.436 12.224 13.634 1.00 55.16 618 LEU A O 1
ATOM 4929 N N . ARG A 1 619 ? 20.519 12.872 13.082 1.00 56.84 619 ARG A N 1
ATOM 4930 C CA . ARG A 1 619 ? 21.165 12.284 14.260 1.00 56.84 619 ARG A CA 1
ATOM 4931 C C . ARG A 1 619 ? 20.781 13.030 15.536 1.00 56.84 619 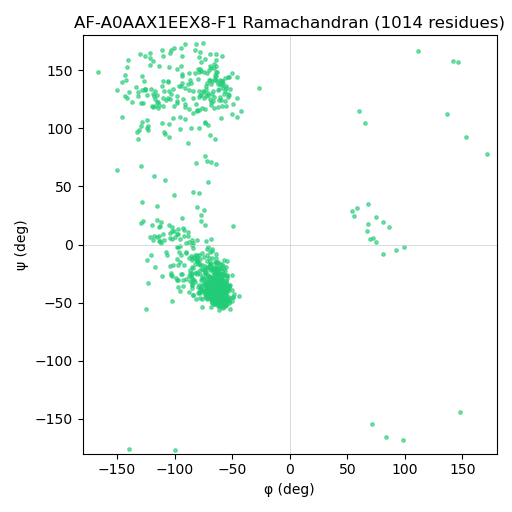ARG A C 1
ATOM 4933 O O . ARG A 1 619 ? 20.345 12.391 16.482 1.00 56.84 619 ARG A O 1
ATOM 4940 N N . ARG A 1 620 ? 20.837 14.365 15.539 1.00 56.81 620 ARG A N 1
ATOM 4941 C CA . ARG A 1 620 ? 20.401 15.200 16.674 1.00 56.81 620 ARG A CA 1
ATOM 4942 C C . ARG A 1 620 ? 18.909 15.056 16.948 1.00 56.81 620 ARG A C 1
ATOM 4944 O O . ARG A 1 620 ? 18.507 15.023 18.103 1.00 56.81 620 ARG A O 1
ATOM 4951 N N . PHE A 1 621 ? 18.088 14.926 15.904 1.00 53.41 621 PHE A N 1
ATOM 4952 C CA . PHE A 1 621 ? 16.676 14.581 16.045 1.00 53.41 621 PHE A CA 1
ATOM 4953 C C . PHE A 1 621 ? 16.516 13.261 16.798 1.00 53.41 621 PHE A C 1
ATOM 4955 O O . PHE A 1 621 ? 15.739 13.231 17.740 1.00 53.41 621 PHE A O 1
ATOM 4962 N N . ARG A 1 622 ? 17.286 12.218 16.449 1.00 55.00 622 ARG A N 1
ATOM 4963 C CA . ARG A 1 622 ? 17.295 10.910 17.130 1.00 55.00 622 ARG A CA 1
ATOM 4964 C C . ARG A 1 622 ? 17.817 10.979 18.569 1.00 55.00 622 ARG A C 1
ATOM 4966 O O . ARG A 1 622 ? 17.223 10.371 19.452 1.00 55.00 622 ARG A O 1
ATOM 4973 N N . GLU A 1 623 ? 18.912 11.699 18.802 1.00 53.78 623 GLU A N 1
ATOM 4974 C CA . GLU A 1 623 ? 19.555 11.855 20.117 1.00 53.78 623 GLU A CA 1
ATOM 4975 C C . GLU A 1 623 ? 18.643 12.613 21.092 1.00 53.78 623 GLU A C 1
ATOM 4977 O O . GLU A 1 623 ? 18.436 12.170 22.220 1.00 53.78 623 GLU A O 1
ATOM 4982 N N . ASN A 1 624 ? 17.993 13.679 20.620 1.00 49.88 624 ASN A N 1
ATOM 4983 C CA . ASN A 1 624 ? 16.994 14.429 21.385 1.00 49.88 624 ASN A CA 1
ATOM 4984 C C . ASN A 1 624 ? 15.637 13.706 21.466 1.00 49.88 624 ASN A C 1
ATOM 4986 O O . ASN A 1 624 ? 14.747 14.144 22.191 1.00 49.88 624 ASN A O 1
ATOM 4990 N N . PHE A 1 625 ? 15.465 12.602 20.731 1.00 49.38 625 PHE A N 1
ATOM 4991 C CA . PHE A 1 625 ? 14.239 11.809 20.728 1.00 49.38 625 PHE A CA 1
ATOM 4992 C C . PHE A 1 625 ? 14.130 10.859 21.918 1.00 49.38 625 PHE A C 1
ATOM 4994 O O . PHE A 1 625 ? 13.070 10.282 22.116 1.00 49.38 625 PHE A O 1
ATOM 5001 N N . ASN A 1 626 ? 15.184 10.655 22.712 1.00 41.94 626 ASN A N 1
ATOM 5002 C CA . ASN A 1 626 ? 15.109 9.800 23.904 1.00 41.94 626 ASN A CA 1
ATOM 5003 C C . ASN A 1 626 ? 14.246 10.394 25.033 1.00 41.94 626 ASN A C 1
ATOM 5005 O O . ASN A 1 626 ? 13.911 9.684 25.973 1.00 41.94 626 ASN A O 1
ATOM 5009 N N . ASP A 1 627 ? 13.774 11.631 24.880 1.00 46.06 627 ASP A N 1
ATOM 5010 C CA . ASP A 1 627 ? 12.780 12.292 25.733 1.00 46.06 627 ASP A CA 1
ATOM 5011 C C . ASP A 1 627 ? 11.321 11.871 25.385 1.00 46.06 627 ASP A C 1
ATOM 5013 O O . ASP A 1 627 ? 10.375 12.661 25.465 1.00 46.06 627 ASP A O 1
ATOM 5017 N N . ARG A 1 628 ? 11.134 10.609 24.940 1.00 41.91 628 ARG A N 1
ATOM 5018 C CA . ARG A 1 628 ? 9.891 10.052 24.342 1.00 41.91 628 ARG A CA 1
ATOM 5019 C C . ARG A 1 628 ? 8.652 10.194 25.229 1.00 41.91 628 ARG A C 1
ATOM 5021 O O . ARG A 1 628 ? 7.538 10.236 24.711 1.00 41.91 628 ARG A O 1
ATOM 5028 N N . GLU A 1 629 ? 8.837 10.261 26.543 1.00 37.88 629 GLU A N 1
ATOM 5029 C CA . GLU A 1 629 ? 7.758 10.346 27.534 1.00 37.88 629 GLU A CA 1
ATOM 5030 C C . GLU A 1 629 ? 7.203 11.771 27.697 1.00 37.88 629 GLU A C 1
ATOM 5032 O O . GLU A 1 629 ? 6.031 11.948 28.034 1.00 37.88 629 GLU A O 1
ATOM 5037 N N . ASN A 1 630 ? 7.999 12.801 27.388 1.00 42.19 630 ASN A N 1
ATOM 5038 C CA . ASN A 1 630 ? 7.624 14.196 27.629 1.00 42.19 630 ASN A CA 1
ATOM 5039 C C . ASN A 1 630 ? 6.777 14.804 26.503 1.00 42.19 630 ASN A C 1
ATOM 5041 O O . ASN A 1 630 ? 5.951 15.684 26.749 1.00 42.19 630 ASN A O 1
ATOM 5045 N N . TRP A 1 631 ? 6.940 14.339 25.262 1.00 43.78 631 TRP A N 1
ATOM 5046 C CA . TRP A 1 631 ? 6.282 14.955 24.099 1.00 43.78 631 TRP A CA 1
ATOM 5047 C C . TRP A 1 631 ? 4.805 14.568 23.966 1.00 43.78 631 TRP A C 1
ATOM 5049 O O . TRP A 1 631 ? 4.019 15.308 23.372 1.00 43.78 631 TRP A O 1
ATOM 5059 N N . PHE A 1 632 ? 4.420 13.443 24.572 1.00 44.41 632 PHE A N 1
ATOM 5060 C CA . PHE A 1 632 ? 3.048 12.932 24.601 1.00 44.41 632 PHE A CA 1
ATOM 5061 C C . PHE A 1 632 ? 2.595 12.611 26.021 1.00 44.41 632 PHE A C 1
ATOM 5063 O O . PHE A 1 632 ? 1.852 11.653 26.233 1.00 44.41 632 PHE A O 1
ATOM 5070 N N . ASN A 1 633 ? 3.025 13.425 26.991 1.00 38.50 633 ASN A N 1
ATOM 5071 C CA . ASN A 1 633 ? 2.572 13.302 28.367 1.00 38.50 633 ASN A CA 1
ATOM 5072 C C . ASN A 1 633 ? 1.020 13.216 28.401 1.00 38.50 633 ASN A C 1
ATOM 5074 O O . ASN A 1 633 ? 0.338 14.143 27.932 1.00 38.50 633 ASN A O 1
ATOM 5078 N N . PRO A 1 634 ? 0.445 12.124 28.948 1.00 37.78 634 PRO A N 1
ATOM 5079 C CA . PRO A 1 634 ? -0.999 11.893 29.043 1.00 37.78 634 PRO A CA 1
ATOM 5080 C C . PRO A 1 634 ? -1.796 13.012 29.731 1.00 37.78 634 PRO A C 1
ATOM 5082 O O . PRO A 1 634 ? -3.018 13.058 29.587 1.00 37.78 634 PRO A O 1
ATOM 5085 N N . ALA A 1 635 ? -1.133 13.936 30.434 1.00 34.50 635 ALA A N 1
ATOM 5086 C CA . ALA A 1 635 ? -1.736 15.106 31.071 1.00 34.50 635 ALA A CA 1
ATOM 5087 C C . ALA A 1 635 ? -2.369 16.130 30.091 1.00 34.50 635 ALA A C 1
ATOM 5089 O O . ALA A 1 635 ? -3.061 17.045 30.541 1.00 34.50 635 ALA A O 1
ATOM 5090 N N . PHE A 1 636 ? -2.192 15.981 28.766 1.00 37.41 636 PHE A N 1
ATOM 5091 C CA . PHE A 1 636 ? -2.515 17.017 27.763 1.00 37.41 636 PHE A CA 1
ATOM 5092 C C . PHE A 1 636 ? -3.426 16.592 26.588 1.00 37.41 636 PHE A C 1
ATOM 5094 O O . PHE A 1 636 ? -3.459 17.284 25.566 1.00 37.41 636 PHE A O 1
ATOM 5101 N N . MET A 1 637 ? -4.202 15.504 26.700 1.00 36.16 637 MET A N 1
ATOM 5102 C CA . MET A 1 637 ? -4.885 14.858 25.551 1.00 36.16 637 MET A CA 1
ATOM 5103 C C . MET A 1 637 ? -5.797 15.748 24.679 1.00 36.16 637 MET A C 1
ATOM 5105 O O . MET A 1 637 ? -5.927 15.492 23.485 1.00 36.16 637 MET A O 1
ATOM 5109 N N . GLY A 1 638 ? -6.374 16.840 25.193 1.00 37.16 638 GLY A N 1
ATOM 5110 C CA . GLY A 1 638 ? -7.161 17.762 24.356 1.00 37.16 638 GLY A CA 1
ATOM 5111 C C . GLY A 1 638 ? -6.326 18.578 23.353 1.00 37.16 638 GLY A C 1
ATOM 5112 O O . GLY A 1 638 ? -6.778 18.851 22.242 1.00 37.16 638 GLY A O 1
ATOM 5113 N N . LYS A 1 639 ? -5.097 18.959 23.729 1.00 40.66 639 LYS A N 1
ATOM 5114 C CA . LYS A 1 639 ? -4.173 19.750 22.900 1.00 40.66 639 LYS A CA 1
ATOM 5115 C C . LYS A 1 639 ? -3.170 18.854 22.171 1.00 40.66 639 LYS A C 1
ATOM 5117 O O . LYS A 1 639 ? -2.906 19.105 21.001 1.00 40.66 639 LYS A O 1
ATOM 5122 N N . SER A 1 640 ? -2.704 17.772 22.799 1.00 47.94 640 SER A N 1
ATOM 5123 C CA . SER A 1 640 ? -1.801 16.810 22.158 1.00 47.94 640 SER A CA 1
ATOM 5124 C C . SER A 1 640 ? -2.472 16.043 21.020 1.00 47.94 640 SER A C 1
ATOM 5126 O O . SER A 1 640 ? -1.805 15.794 20.027 1.00 47.94 640 SER A O 1
ATOM 5128 N N . LYS A 1 641 ? -3.786 15.770 21.073 1.00 46.28 641 LYS A N 1
ATOM 5129 C CA . LYS A 1 641 ? -4.517 15.205 19.927 1.00 46.28 641 LYS A CA 1
ATOM 5130 C C . LYS A 1 641 ? -4.578 16.170 18.741 1.00 46.28 641 LYS A C 1
ATOM 5132 O O . LYS A 1 641 ? -4.197 15.796 17.641 1.00 46.28 641 LYS A O 1
ATOM 5137 N N . ALA A 1 642 ? -4.992 17.420 18.953 1.00 47.47 642 ALA A N 1
ATOM 5138 C CA . ALA A 1 642 ? -5.070 18.415 17.878 1.00 47.47 642 ALA A CA 1
ATOM 5139 C C . ALA A 1 642 ? -3.684 18.809 17.326 1.00 47.47 642 ALA A C 1
ATOM 5141 O O . ALA A 1 642 ? -3.545 19.120 16.141 1.00 47.47 642 ALA A O 1
ATOM 5142 N N . ASP A 1 643 ? -2.651 18.808 18.172 1.00 49.06 643 ASP A N 1
ATOM 5143 C CA . ASP A 1 643 ? -1.272 19.056 17.759 1.00 49.06 643 ASP A CA 1
ATOM 5144 C C . ASP A 1 643 ? -0.666 17.820 17.069 1.00 49.06 643 ASP A C 1
ATOM 5146 O O . ASP A 1 643 ? 0.005 17.987 16.053 1.00 49.06 643 ASP A O 1
ATOM 5150 N N . ALA A 1 644 ? -0.982 16.592 17.502 1.00 51.12 644 ALA A N 1
ATOM 5151 C CA . ALA A 1 644 ? -0.642 15.357 16.789 1.00 51.12 644 ALA A CA 1
ATOM 5152 C C . ALA A 1 644 ? -1.330 15.293 15.418 1.00 51.12 644 ALA A C 1
ATOM 5154 O O . ALA A 1 644 ? -0.657 15.049 14.422 1.00 51.12 644 ALA A O 1
ATOM 5155 N N . GLU A 1 645 ? -2.620 15.629 15.315 1.00 49.16 645 GLU A N 1
ATOM 5156 C CA . GLU A 1 645 ? -3.351 15.727 14.039 1.00 49.16 645 GLU A CA 1
ATOM 5157 C C . GLU A 1 645 ? -2.704 16.744 13.075 1.00 49.16 645 GLU A C 1
ATOM 5159 O O . GLU A 1 645 ? -2.676 16.529 11.864 1.00 49.16 645 GLU A O 1
ATOM 5164 N N . LYS A 1 646 ? -2.123 17.839 13.590 1.00 53.09 646 LYS A N 1
ATOM 5165 C CA . LYS A 1 646 ? -1.395 18.840 12.782 1.00 53.09 646 LYS A CA 1
ATOM 5166 C C . LYS A 1 646 ? 0.049 18.455 12.464 1.00 53.09 646 LYS A C 1
ATOM 5168 O O . LYS A 1 646 ? 0.580 18.890 11.438 1.00 53.09 646 LYS A O 1
ATOM 5173 N N . MET A 1 647 ? 0.720 17.731 13.357 1.00 50.91 647 MET A N 1
ATOM 5174 C CA . MET A 1 647 ? 2.127 17.354 13.211 1.00 50.91 647 MET A CA 1
ATOM 5175 C C . MET A 1 647 ? 2.304 16.068 12.409 1.00 50.91 647 MET A C 1
ATOM 5177 O O . MET A 1 647 ? 3.280 15.976 11.663 1.00 50.91 647 MET A O 1
ATOM 5181 N N . LYS A 1 648 ? 1.351 15.133 12.478 1.00 56.56 648 LYS A N 1
ATOM 5182 C CA . LYS A 1 648 ? 1.386 13.856 11.759 1.00 56.56 648 LYS A CA 1
ATOM 5183 C C . LYS A 1 648 ? 1.698 14.039 10.264 1.00 56.56 648 LYS A C 1
ATOM 5185 O O . LYS A 1 648 ? 2.692 13.470 9.821 1.00 56.56 648 LYS A O 1
ATOM 5190 N N . PRO A 1 649 ? 1.041 14.941 9.501 1.00 52.16 649 PRO A N 1
ATOM 5191 C CA . PRO A 1 649 ? 1.376 15.139 8.085 1.00 52.16 649 PRO A CA 1
ATOM 5192 C C . PRO A 1 649 ? 2.810 15.637 7.827 1.00 52.16 649 PRO A C 1
ATOM 5194 O O . PRO A 1 649 ? 3.363 15.409 6.745 1.00 52.16 649 PRO A O 1
ATOM 5197 N N . LYS A 1 650 ? 3.421 16.345 8.792 1.00 51.16 650 LYS A N 1
ATOM 5198 C CA . LYS A 1 650 ? 4.809 16.835 8.707 1.00 51.16 650 LYS A CA 1
ATOM 5199 C C . LYS A 1 650 ? 5.809 15.719 8.995 1.00 51.16 650 LYS A C 1
ATOM 5201 O O . LYS A 1 650 ? 6.800 15.617 8.280 1.00 51.16 650 LYS A O 1
ATOM 5206 N N . PHE A 1 651 ? 5.534 14.877 9.988 1.00 55.72 651 PHE A N 1
ATOM 5207 C CA . PHE A 1 651 ? 6.359 13.709 10.294 1.00 55.72 651 PHE A CA 1
ATOM 5208 C C . PHE A 1 651 ? 6.241 12.630 9.219 1.00 55.72 651 PHE A C 1
ATOM 5210 O O . PHE A 1 651 ? 7.259 12.100 8.794 1.00 55.72 651 PHE A O 1
ATOM 5217 N N . GLU A 1 652 ? 5.055 12.417 8.649 1.00 56.53 652 GLU A N 1
ATOM 5218 C CA . GLU A 1 652 ? 4.894 11.599 7.443 1.00 56.53 652 GLU A CA 1
ATOM 5219 C C . GLU A 1 652 ? 5.692 12.186 6.267 1.00 56.53 652 GLU A C 1
ATOM 5221 O O . GLU A 1 652 ? 6.257 11.452 5.466 1.00 56.53 652 GLU A O 1
ATOM 5226 N N . ALA A 1 653 ? 5.773 13.519 6.131 1.00 52.41 653 ALA A N 1
ATOM 5227 C CA . ALA A 1 653 ? 6.612 14.143 5.100 1.00 52.41 653 ALA A CA 1
ATOM 5228 C C . ALA A 1 653 ? 8.099 13.904 5.336 1.00 52.41 653 ALA A C 1
ATOM 5230 O O . ALA A 1 653 ? 8.819 13.654 4.376 1.00 52.41 653 ALA A O 1
ATOM 5231 N N . LEU A 1 654 ? 8.538 13.951 6.590 1.00 56.38 654 LEU A N 1
ATOM 5232 C CA . LEU A 1 654 ? 9.909 13.637 6.956 1.00 56.38 654 LEU A CA 1
ATOM 5233 C C . LEU A 1 654 ? 10.230 12.155 6.711 1.00 56.38 654 LEU A C 1
ATOM 5235 O O . LEU A 1 654 ? 11.265 11.874 6.120 1.00 56.38 654 LEU A O 1
ATOM 5239 N N . ALA A 1 655 ? 9.331 11.234 7.070 1.00 59.53 655 ALA A N 1
ATOM 5240 C CA . ALA A 1 655 ? 9.494 9.798 6.830 1.00 59.53 655 ALA A CA 1
ATOM 5241 C C . ALA A 1 655 ? 9.642 9.509 5.336 1.00 59.53 655 ALA A C 1
ATOM 5243 O O . ALA A 1 655 ? 10.608 8.875 4.923 1.00 59.53 655 ALA A O 1
ATOM 5244 N N . ARG A 1 656 ? 8.768 10.109 4.517 1.00 58.53 656 ARG A N 1
ATOM 5245 C CA . ARG A 1 656 ? 8.863 10.047 3.053 1.00 58.53 656 ARG A CA 1
ATOM 5246 C C . ARG A 1 656 ? 10.202 10.563 2.522 1.00 58.53 656 ARG A C 1
ATOM 5248 O O . ARG A 1 656 ? 10.745 9.984 1.591 1.00 58.53 656 ARG A O 1
ATOM 5255 N N . ASN A 1 657 ? 10.738 11.642 3.089 1.00 57.31 657 ASN A N 1
ATOM 5256 C CA . ASN A 1 657 ? 12.029 12.181 2.658 1.00 57.31 657 ASN A CA 1
ATOM 5257 C C . ASN A 1 657 ? 13.195 11.260 3.042 1.00 57.31 657 ASN A C 1
ATOM 5259 O O . ASN A 1 657 ? 14.123 11.103 2.256 1.00 57.31 657 ASN A O 1
ATOM 5263 N N . ILE A 1 658 ? 13.151 10.642 4.227 1.00 63.25 658 ILE A N 1
ATOM 5264 C CA . ILE A 1 658 ? 14.171 9.673 4.652 1.00 63.25 658 ILE A CA 1
ATOM 5265 C C . ILE A 1 658 ? 14.131 8.433 3.749 1.00 63.25 658 ILE A C 1
ATOM 5267 O O . ILE A 1 658 ? 15.188 7.964 3.338 1.00 63.25 658 ILE A O 1
ATOM 5271 N N . ASP A 1 659 ? 12.943 7.950 3.374 1.00 61.00 659 ASP A N 1
ATOM 5272 C CA . ASP A 1 659 ? 12.796 6.834 2.429 1.00 61.00 659 ASP A CA 1
ATOM 5273 C C . ASP A 1 659 ? 13.443 7.139 1.061 1.00 61.00 659 ASP A C 1
ATOM 5275 O O . ASP A 1 659 ? 14.098 6.268 0.490 1.00 61.00 659 ASP A O 1
ATOM 5279 N N . ILE A 1 660 ? 13.325 8.375 0.551 1.00 58.31 660 ILE A N 1
ATOM 5280 C CA . ILE A 1 660 ? 13.997 8.804 -0.693 1.00 58.31 660 ILE A CA 1
ATOM 5281 C C . ILE A 1 660 ? 15.522 8.738 -0.538 1.00 58.31 660 ILE A C 1
ATOM 5283 O O . ILE A 1 660 ? 16.205 8.205 -1.408 1.00 58.31 660 ILE A O 1
ATOM 5287 N N . ILE A 1 661 ? 16.059 9.228 0.584 1.00 65.06 661 ILE A N 1
ATOM 5288 C CA . ILE A 1 661 ? 17.505 9.188 0.856 1.00 65.06 661 ILE A CA 1
ATOM 5289 C C . ILE A 1 661 ? 18.001 7.739 0.935 1.00 65.06 661 ILE A C 1
ATOM 5291 O O . ILE A 1 661 ? 19.068 7.427 0.410 1.00 65.06 661 ILE A O 1
ATOM 5295 N N . ILE A 1 662 ? 17.232 6.846 1.565 1.00 69.06 662 ILE A N 1
ATOM 5296 C CA . ILE A 1 662 ? 17.546 5.413 1.622 1.00 69.06 662 ILE A CA 1
ATOM 5297 C C . ILE A 1 662 ? 17.647 4.840 0.201 1.00 69.06 662 ILE A C 1
ATOM 5299 O O . ILE A 1 662 ? 18.674 4.255 -0.132 1.00 69.06 662 ILE A O 1
ATOM 5303 N N . GLN A 1 663 ? 16.654 5.085 -0.661 1.00 61.66 663 GLN A N 1
ATOM 5304 C CA . GLN A 1 663 ? 16.673 4.617 -2.055 1.00 61.66 663 GLN A CA 1
ATOM 5305 C C . GLN A 1 663 ? 17.887 5.140 -2.839 1.00 61.66 663 GLN A C 1
ATOM 5307 O O . GLN A 1 663 ? 18.548 4.381 -3.544 1.00 61.66 663 GLN A O 1
ATOM 5312 N N . GLU A 1 664 ? 18.218 6.425 -2.698 1.00 64.12 664 GLU A N 1
ATOM 5313 C CA . GLU A 1 664 ? 19.374 7.027 -3.375 1.00 64.12 664 GLU A CA 1
ATOM 5314 C C . GLU A 1 664 ? 20.706 6.408 -2.923 1.00 64.12 664 GLU A C 1
ATOM 5316 O O . GLU A 1 664 ? 21.604 6.182 -3.737 1.00 64.12 664 GLU A O 1
ATOM 5321 N N . ARG A 1 665 ? 20.849 6.120 -1.625 1.00 69.75 665 ARG A N 1
ATOM 5322 C CA . ARG A 1 665 ? 22.055 5.496 -1.061 1.00 69.75 665 ARG A CA 1
ATOM 5323 C C . ARG A 1 665 ? 22.202 4.034 -1.477 1.00 69.75 665 ARG A C 1
ATOM 5325 O O . ARG A 1 665 ? 23.320 3.575 -1.682 1.00 69.75 665 ARG A O 1
ATOM 5332 N N . GLU A 1 666 ? 21.103 3.315 -1.643 1.00 67.94 666 GLU A N 1
ATOM 5333 C CA . GLU A 1 666 ? 21.135 1.944 -2.158 1.00 67.94 666 GLU A CA 1
ATOM 5334 C C . GLU A 1 666 ? 21.604 1.884 -3.607 1.00 67.94 666 GLU A C 1
ATOM 5336 O O . GLU A 1 666 ? 22.505 1.111 -3.919 1.00 67.94 666 GLU A O 1
ATOM 5341 N N . TYR A 1 667 ? 21.096 2.781 -4.452 1.00 65.06 667 TYR A N 1
ATOM 5342 C CA . TYR A 1 667 ? 21.569 2.912 -5.827 1.00 65.06 667 TYR A CA 1
ATOM 5343 C C . TYR A 1 667 ? 23.081 3.211 -5.891 1.00 65.06 667 TYR A C 1
ATOM 5345 O O . TYR A 1 667 ? 23.805 2.642 -6.707 1.00 65.06 667 TYR A O 1
ATOM 5353 N N . GLN A 1 668 ? 23.600 4.066 -4.995 1.00 69.69 668 GLN A N 1
ATOM 5354 C CA . GLN A 1 668 ? 25.048 4.321 -4.899 1.00 69.69 668 GLN A CA 1
ATOM 5355 C C . GLN A 1 668 ? 25.837 3.059 -4.561 1.00 69.69 668 GLN A C 1
ATOM 5357 O O . GLN A 1 668 ? 26.889 2.813 -5.151 1.00 69.69 668 GLN A O 1
ATOM 5362 N N . ARG A 1 669 ? 25.344 2.286 -3.591 1.00 75.75 669 ARG A N 1
ATOM 5363 C CA . ARG A 1 669 ? 25.983 1.052 -3.142 1.00 75.75 669 ARG A CA 1
ATOM 5364 C C . ARG A 1 669 ? 26.100 0.063 -4.299 1.00 75.75 669 ARG A C 1
ATOM 5366 O O . ARG A 1 669 ? 27.195 -0.419 -4.571 1.00 75.75 669 ARG A O 1
ATOM 5373 N N . GLU A 1 670 ? 25.004 -0.164 -5.015 1.00 69.69 670 GLU A N 1
ATOM 5374 C CA . GLU A 1 670 ? 24.955 -1.086 -6.150 1.00 69.69 670 GLU A CA 1
ATOM 5375 C C . GLU A 1 670 ? 25.875 -0.642 -7.296 1.00 69.69 670 GLU A C 1
ATOM 5377 O O . GLU A 1 670 ? 26.638 -1.450 -7.832 1.00 69.69 670 GLU A O 1
ATOM 5382 N N . ALA A 1 671 ? 25.882 0.653 -7.629 1.00 68.38 671 ALA A N 1
ATOM 5383 C CA . ALA A 1 671 ? 26.761 1.196 -8.662 1.00 68.38 671 ALA A CA 1
ATOM 5384 C C . ALA A 1 671 ? 28.253 0.989 -8.327 1.00 68.38 671 ALA A C 1
ATOM 5386 O O . ALA A 1 671 ? 29.054 0.687 -9.215 1.00 68.38 671 ALA A O 1
ATOM 5387 N N . ILE A 1 672 ? 28.640 1.115 -7.052 1.00 77.56 672 ILE A N 1
ATOM 5388 C CA . ILE A 1 672 ? 30.022 0.887 -6.602 1.00 77.56 672 ILE A CA 1
ATOM 5389 C C . ILE A 1 672 ? 30.357 -0.610 -6.558 1.00 77.56 672 ILE A C 1
ATOM 5391 O O . ILE A 1 672 ? 31.441 -0.998 -6.995 1.00 77.56 672 ILE A O 1
ATOM 5395 N N . GLU A 1 673 ? 29.438 -1.468 -6.113 1.00 78.62 673 GLU A N 1
ATOM 5396 C CA . GLU A 1 673 ? 29.613 -2.927 -6.185 1.00 78.62 673 GLU A CA 1
ATOM 5397 C C . GLU A 1 673 ? 29.792 -3.403 -7.630 1.00 78.62 673 GLU A C 1
ATOM 5399 O O . GLU A 1 673 ? 30.643 -4.250 -7.916 1.00 78.62 673 GLU A O 1
ATOM 5404 N N . ALA A 1 674 ? 29.043 -2.820 -8.568 1.00 72.44 674 ALA A N 1
ATOM 5405 C CA . ALA A 1 674 ? 29.192 -3.101 -9.985 1.00 72.44 674 ALA A CA 1
ATOM 5406 C C . ALA A 1 674 ? 30.583 -2.703 -10.510 1.00 72.44 674 ALA A C 1
ATOM 5408 O O . ALA A 1 674 ? 31.157 -3.458 -11.296 1.00 72.44 674 ALA A O 1
ATOM 5409 N N . LEU A 1 675 ? 31.174 -1.594 -10.043 1.00 80.06 675 LEU A N 1
ATOM 5410 C CA . LEU A 1 675 ? 32.562 -1.244 -10.374 1.00 80.06 675 LEU A CA 1
ATOM 5411 C C . LEU A 1 675 ? 33.539 -2.317 -9.880 1.00 80.06 675 LEU A C 1
ATOM 5413 O O . LEU A 1 675 ? 34.358 -2.785 -10.666 1.00 80.06 675 LEU A O 1
ATOM 5417 N N . ILE A 1 676 ? 33.415 -2.764 -8.624 1.00 79.56 676 ILE A N 1
ATOM 5418 C CA . ILE A 1 676 ? 34.294 -3.796 -8.039 1.00 79.56 676 ILE A CA 1
ATOM 5419 C C . ILE A 1 676 ? 34.235 -5.105 -8.839 1.00 79.56 676 ILE A C 1
ATOM 5421 O O . ILE A 1 676 ? 35.280 -5.700 -9.124 1.00 79.56 676 ILE A O 1
ATOM 5425 N N . ARG A 1 677 ? 33.025 -5.539 -9.224 1.00 76.62 677 ARG A N 1
ATOM 5426 C CA . ARG A 1 677 ? 32.797 -6.759 -10.021 1.00 76.62 677 ARG A CA 1
ATOM 5427 C C . ARG A 1 677 ? 33.383 -6.678 -11.434 1.00 76.62 677 ARG A C 1
ATOM 5429 O O . ARG A 1 677 ? 33.644 -7.711 -12.042 1.00 76.62 677 ARG A O 1
ATOM 5436 N N . ASN A 1 678 ? 33.565 -5.478 -11.982 1.00 74.50 678 ASN A N 1
ATOM 5437 C CA . ASN A 1 678 ? 34.004 -5.281 -13.366 1.00 74.50 678 ASN A CA 1
ATOM 5438 C C . ASN A 1 678 ? 35.435 -4.720 -13.490 1.00 74.50 678 ASN A C 1
ATOM 5440 O O . ASN A 1 678 ? 35.853 -4.393 -14.598 1.00 74.50 678 ASN A O 1
ATOM 5444 N N . LEU A 1 679 ? 36.205 -4.638 -12.397 1.00 78.75 679 LEU A N 1
ATOM 5445 C CA . LEU A 1 679 ? 37.625 -4.270 -12.457 1.00 78.75 679 LEU A CA 1
ATOM 5446 C C . LEU A 1 679 ? 38.453 -5.304 -13.255 1.00 78.75 679 LEU A C 1
ATOM 5448 O O . LEU A 1 679 ? 38.234 -6.513 -13.089 1.00 78.75 679 LEU A O 1
ATOM 5452 N N . PRO A 1 680 ? 39.437 -4.864 -14.069 1.00 67.75 680 PRO A N 1
ATOM 5453 C CA . PRO A 1 680 ? 40.358 -5.765 -14.763 1.00 67.75 680 PRO A CA 1
ATOM 5454 C C . PRO A 1 680 ? 41.098 -6.673 -13.772 1.00 67.75 680 PRO A C 1
ATOM 5456 O O . PRO A 1 680 ? 41.652 -6.200 -12.786 1.00 67.75 680 PRO A O 1
ATOM 5459 N N . GLY A 1 681 ? 41.098 -7.989 -14.014 1.00 60.22 681 GLY A N 1
ATOM 5460 C CA . GLY A 1 681 ? 41.752 -8.977 -13.140 1.00 60.22 681 GLY A CA 1
ATOM 5461 C C . GLY A 1 681 ? 40.832 -9.730 -12.168 1.00 60.22 681 GLY A C 1
ATOM 5462 O O . GLY A 1 681 ? 41.303 -10.645 -11.498 1.00 60.22 681 GLY A O 1
ATOM 5463 N N . HIS A 1 682 ? 39.525 -9.432 -12.126 1.00 50.22 682 HIS A N 1
ATOM 5464 C CA . HIS A 1 682 ? 38.570 -10.156 -11.267 1.00 50.22 682 HIS A CA 1
ATOM 5465 C C . HIS A 1 682 ? 38.344 -11.629 -11.675 1.00 50.22 682 HIS A C 1
ATOM 5467 O O . HIS A 1 682 ? 38.075 -12.461 -10.814 1.00 50.22 682 HIS A O 1
ATOM 5473 N N . THR A 1 683 ? 38.482 -11.964 -12.964 1.00 43.78 683 THR A N 1
ATOM 5474 C CA . THR A 1 683 ? 38.205 -13.307 -13.519 1.00 43.78 683 THR A CA 1
ATOM 5475 C C . THR A 1 683 ? 39.447 -14.057 -14.015 1.00 43.78 683 THR A C 1
ATOM 5477 O O . THR A 1 683 ? 39.326 -15.170 -14.509 1.00 43.78 683 THR A O 1
ATOM 5480 N N . GLY A 1 684 ? 40.650 -13.483 -13.897 1.00 46.78 684 GLY A N 1
ATOM 5481 C CA . GLY A 1 684 ? 41.890 -14.116 -14.377 1.00 46.78 684 GLY A CA 1
ATOM 5482 C C . GLY A 1 684 ? 42.110 -14.104 -15.901 1.00 46.78 684 GLY A C 1
ATOM 5483 O O . GLY A 1 684 ? 43.132 -14.607 -16.352 1.00 46.78 684 GLY A O 1
ATOM 5484 N N . GLU A 1 685 ? 41.212 -13.502 -16.690 1.00 41.47 685 GLU A N 1
ATOM 5485 C CA . GLU A 1 685 ? 41.233 -13.579 -18.167 1.00 41.47 685 GLU A CA 1
ATOM 5486 C C . GLU A 1 685 ? 41.790 -12.328 -18.885 1.00 41.47 685 GLU A C 1
ATOM 5488 O O . GLU A 1 685 ? 41.804 -12.264 -20.111 1.00 41.47 685 GLU A O 1
ATOM 5493 N N . GLY A 1 686 ? 42.288 -11.323 -18.157 1.00 45.22 686 GLY A N 1
ATOM 5494 C CA . GLY A 1 686 ? 42.896 -10.128 -18.760 1.00 45.22 686 GLY A CA 1
ATOM 5495 C C . GLY A 1 686 ? 44.393 -10.301 -19.039 1.00 45.22 686 GLY A C 1
ATOM 5496 O O . GLY A 1 686 ? 45.182 -10.396 -18.104 1.00 45.22 686 GLY A O 1
ATOM 5497 N N . THR A 1 687 ? 44.807 -10.260 -20.308 1.00 43.81 687 THR A N 1
ATOM 5498 C CA . THR A 1 687 ? 46.209 -10.366 -20.777 1.00 43.81 687 THR A CA 1
ATOM 5499 C C . THR A 1 687 ? 47.048 -9.088 -20.590 1.00 43.81 687 THR A C 1
ATOM 5501 O O . THR A 1 687 ? 48.060 -8.897 -21.264 1.00 43.81 687 THR A O 1
ATOM 5504 N N . GLY A 1 688 ? 46.640 -8.182 -19.701 1.00 50.81 688 GLY A N 1
ATOM 5505 C CA . GLY A 1 688 ? 47.350 -6.934 -19.421 1.00 50.81 688 GLY A CA 1
ATOM 5506 C C . GLY A 1 688 ? 48.309 -7.073 -18.242 1.00 50.81 688 GLY A C 1
ATOM 5507 O O . GLY A 1 688 ? 48.004 -7.741 -17.258 1.00 50.81 688 GLY A O 1
ATOM 5508 N N . ASN A 1 689 ? 49.450 -6.387 -18.315 1.00 52.34 689 ASN A N 1
ATOM 5509 C CA . ASN A 1 689 ? 50.461 -6.270 -17.258 1.00 52.34 689 ASN A CA 1
ATOM 5510 C C . ASN A 1 689 ? 49.939 -5.392 -16.091 1.00 52.34 689 ASN A C 1
ATOM 5512 O O . ASN A 1 689 ? 50.531 -4.370 -15.749 1.00 52.34 689 ASN A O 1
ATOM 5516 N N . TYR A 1 690 ? 48.767 -5.732 -15.543 1.00 57.25 690 TYR A N 1
ATOM 5517 C CA . TYR A 1 690 ? 48.073 -4.987 -14.498 1.00 57.25 690 TYR A CA 1
ATOM 5518 C C . TYR A 1 690 ? 48.634 -5.387 -13.122 1.00 57.25 690 TYR A C 1
ATOM 5520 O O . TYR A 1 690 ? 48.486 -6.543 -12.711 1.00 57.25 690 TYR A O 1
ATOM 5528 N N . PRO A 1 691 ? 49.315 -4.482 -12.396 1.00 62.53 691 PRO A N 1
ATOM 5529 C CA . PRO A 1 691 ? 49.945 -4.828 -11.127 1.00 62.53 691 PRO A CA 1
ATOM 5530 C C . PRO A 1 691 ? 48.894 -5.107 -10.045 1.00 62.53 691 PRO A C 1
ATOM 5532 O O . PRO A 1 691 ? 48.075 -4.240 -9.737 1.00 62.53 691 PRO A O 1
ATOM 5535 N N . LYS A 1 692 ? 48.967 -6.288 -9.413 1.00 64.94 692 LYS A N 1
ATOM 5536 C CA . LYS A 1 692 ? 48.058 -6.716 -8.327 1.00 64.94 692 LYS A CA 1
ATOM 5537 C C . LYS A 1 692 ? 47.937 -5.692 -7.185 1.00 64.94 692 LYS A C 1
ATOM 5539 O O . LYS A 1 692 ? 46.860 -5.525 -6.629 1.00 64.94 692 LYS A O 1
ATOM 5544 N N . GLU A 1 693 ? 49.018 -4.980 -6.866 1.00 65.50 693 GLU A N 1
ATOM 5545 C CA . GLU A 1 693 ? 49.049 -3.989 -5.779 1.00 65.50 693 GLU A CA 1
ATOM 5546 C C . GLU A 1 693 ? 48.186 -2.745 -6.049 1.00 65.50 693 GLU A C 1
ATOM 5548 O O . GLU A 1 693 ? 47.661 -2.131 -5.120 1.00 65.50 693 GLU A O 1
ATOM 5553 N N . GLU A 1 694 ? 48.034 -2.336 -7.311 1.00 67.12 694 GLU A N 1
ATOM 5554 C CA . GLU A 1 694 ? 47.207 -1.178 -7.668 1.00 67.12 694 GLU A CA 1
ATOM 5555 C C . GLU A 1 694 ? 45.721 -1.551 -7.792 1.00 67.12 694 GLU A C 1
ATOM 5557 O O . GLU A 1 694 ? 44.869 -0.739 -7.424 1.00 67.12 694 GLU A O 1
ATOM 5562 N N . ASP A 1 695 ? 45.407 -2.789 -8.197 1.00 70.06 695 ASP A N 1
ATOM 5563 C CA . ASP A 1 695 ? 44.053 -3.362 -8.092 1.00 70.06 695 ASP A CA 1
ATOM 5564 C C . ASP A 1 695 ? 43.564 -3.335 -6.640 1.00 70.06 695 ASP A C 1
ATOM 5566 O O . ASP A 1 695 ? 42.477 -2.845 -6.332 1.00 70.06 695 ASP A O 1
ATOM 5570 N N . GLU A 1 696 ? 44.417 -3.786 -5.718 1.00 76.75 696 GLU A N 1
ATOM 5571 C CA . GLU A 1 696 ? 44.108 -3.839 -4.292 1.00 76.75 696 GLU A CA 1
ATOM 5572 C C . GLU A 1 696 ? 43.843 -2.441 -3.707 1.00 76.75 696 GLU A C 1
ATOM 5574 O O . GLU A 1 696 ? 42.919 -2.264 -2.909 1.00 76.75 696 GLU A O 1
ATOM 5579 N N . LYS A 1 697 ? 44.576 -1.410 -4.155 1.00 81.62 697 LYS A N 1
ATOM 5580 C CA . LYS A 1 697 ? 44.317 -0.012 -3.759 1.00 81.62 697 LYS A CA 1
ATOM 5581 C C . LYS A 1 697 ? 42.964 0.495 -4.257 1.00 81.62 697 LYS A C 1
ATOM 5583 O O . LYS A 1 697 ? 42.258 1.161 -3.495 1.00 81.62 697 LYS A O 1
ATOM 5588 N N . ILE A 1 698 ? 42.594 0.200 -5.506 1.00 81.44 698 ILE A N 1
ATOM 5589 C CA . ILE A 1 698 ? 41.304 0.618 -6.075 1.00 81.44 698 ILE A CA 1
ATOM 5590 C C . ILE A 1 698 ? 40.154 -0.123 -5.383 1.00 81.44 698 ILE A C 1
ATOM 5592 O O . ILE A 1 698 ? 39.195 0.522 -4.956 1.00 81.44 698 ILE A O 1
ATOM 5596 N N . ARG A 1 699 ? 40.274 -1.439 -5.169 1.00 82.12 699 ARG A N 1
ATOM 5597 C CA . ARG A 1 699 ? 39.294 -2.231 -4.406 1.00 82.12 699 ARG A CA 1
ATOM 5598 C C . ARG A 1 699 ? 39.120 -1.700 -2.992 1.00 82.12 699 ARG A C 1
ATOM 5600 O O . ARG A 1 699 ? 38.002 -1.410 -2.590 1.00 82.12 699 ARG A O 1
ATOM 5607 N N . LYS A 1 700 ? 40.219 -1.442 -2.279 1.00 85.38 700 LYS A N 1
ATOM 5608 C CA . LYS A 1 700 ? 40.178 -0.871 -0.926 1.00 85.38 700 LYS A CA 1
ATOM 5609 C C . LYS A 1 700 ? 39.501 0.504 -0.887 1.00 85.38 700 LYS A C 1
ATOM 5611 O O . LYS A 1 700 ? 38.799 0.806 0.077 1.00 85.38 700 LYS A O 1
ATOM 5616 N N . LYS A 1 701 ? 39.686 1.336 -1.919 1.00 84.81 701 LYS A N 1
ATOM 5617 C CA . LYS A 1 701 ? 38.992 2.628 -2.056 1.00 84.81 701 LYS A CA 1
ATOM 5618 C C . LYS A 1 701 ? 37.483 2.441 -2.247 1.00 84.81 701 LYS A C 1
ATOM 5620 O O . LYS A 1 701 ? 36.709 3.125 -1.580 1.00 84.81 701 LYS A O 1
ATOM 5625 N N . LEU A 1 702 ? 37.073 1.530 -3.131 1.00 84.38 702 LEU A N 1
ATOM 5626 C CA . LEU A 1 702 ? 35.662 1.238 -3.404 1.00 84.38 702 LEU A CA 1
ATOM 5627 C C . LEU A 1 702 ? 34.975 0.581 -2.197 1.00 84.38 702 LEU A C 1
ATOM 5629 O O . LEU A 1 702 ? 33.910 1.038 -1.794 1.00 84.38 702 LEU A O 1
ATOM 5633 N N . ASP A 1 703 ? 35.624 -0.384 -1.543 1.00 84.81 703 ASP A N 1
ATOM 5634 C CA . ASP A 1 703 ? 35.156 -0.992 -0.290 1.00 84.81 703 ASP A CA 1
ATOM 5635 C C . ASP A 1 703 ? 35.027 0.043 0.831 1.00 84.81 703 ASP A C 1
ATOM 5637 O O . ASP A 1 703 ? 34.077 0.013 1.612 1.00 84.81 703 ASP A O 1
ATOM 5641 N N . GLY A 1 704 ? 35.970 0.988 0.913 1.00 84.00 704 GLY A N 1
ATOM 5642 C CA . GLY A 1 704 ? 35.881 2.123 1.830 1.00 84.00 704 GLY A CA 1
ATOM 5643 C C . GLY A 1 704 ? 34.617 2.951 1.590 1.00 84.00 704 GLY A C 1
ATOM 5644 O O . GLY A 1 704 ? 33.915 3.285 2.542 1.00 84.00 704 GLY A O 1
ATOM 5645 N N . LYS A 1 705 ? 34.276 3.211 0.322 1.00 82.12 705 LYS A N 1
ATOM 5646 C CA . LYS A 1 705 ? 33.053 3.936 -0.049 1.00 82.12 705 LYS A CA 1
ATOM 5647 C C . LYS A 1 705 ? 31.778 3.142 0.217 1.00 82.12 705 LYS A C 1
ATOM 5649 O O . LYS A 1 705 ? 30.820 3.725 0.714 1.00 82.12 705 LYS A O 1
ATOM 5654 N N . ILE A 1 706 ? 31.770 1.833 -0.037 1.00 81.31 706 ILE A N 1
ATOM 5655 C CA . ILE A 1 706 ? 30.646 0.961 0.339 1.00 81.31 706 ILE A CA 1
ATOM 5656 C C . ILE A 1 706 ? 30.423 1.022 1.849 1.00 81.31 706 ILE A C 1
ATOM 5658 O O . ILE A 1 706 ? 29.299 1.247 2.277 1.00 81.31 706 ILE A O 1
ATOM 5662 N N . LYS A 1 707 ? 31.483 0.929 2.661 1.00 84.06 707 LYS A N 1
ATOM 5663 C CA . LYS A 1 707 ? 31.371 1.032 4.126 1.00 84.06 707 LYS A CA 1
ATOM 5664 C C . LYS A 1 707 ? 30.816 2.380 4.590 1.00 84.06 707 LYS A C 1
ATOM 5666 O O . LYS A 1 707 ? 30.009 2.411 5.516 1.00 84.06 707 LYS A O 1
ATOM 5671 N N . GLU A 1 708 ? 31.226 3.484 3.963 1.00 79.12 708 GLU A N 1
ATOM 5672 C CA . GLU A 1 708 ? 30.652 4.812 4.231 1.00 79.12 708 GLU A CA 1
ATOM 5673 C C . GLU A 1 708 ? 29.146 4.846 3.915 1.00 79.12 708 GLU A C 1
ATOM 5675 O O . GLU A 1 708 ? 28.352 5.331 4.723 1.00 79.12 708 GLU A O 1
ATOM 5680 N N . ILE A 1 709 ? 28.742 4.291 2.767 1.00 78.00 709 ILE A N 1
ATOM 5681 C CA . ILE A 1 709 ? 27.336 4.223 2.347 1.00 78.00 709 ILE A CA 1
ATOM 5682 C C . ILE A 1 709 ? 26.525 3.301 3.260 1.00 78.00 709 ILE A C 1
ATOM 5684 O O . ILE A 1 709 ? 25.431 3.681 3.664 1.00 78.00 709 ILE A O 1
ATOM 5688 N N . ASP A 1 710 ? 27.048 2.134 3.630 1.00 79.50 710 ASP A N 1
ATOM 5689 C CA . ASP A 1 710 ? 26.390 1.182 4.528 1.00 79.50 710 ASP A CA 1
ATOM 5690 C C . ASP A 1 710 ? 26.160 1.800 5.912 1.00 79.50 710 ASP A C 1
ATOM 5692 O O . ASP A 1 710 ? 25.067 1.691 6.471 1.00 79.50 710 ASP A O 1
ATOM 5696 N N . ALA A 1 711 ? 27.147 2.529 6.443 1.00 78.38 711 ALA A N 1
ATOM 5697 C CA . ALA A 1 711 ? 26.996 3.265 7.695 1.00 78.38 711 ALA A CA 1
ATOM 5698 C C . ALA A 1 711 ? 25.914 4.358 7.594 1.00 78.38 711 ALA A C 1
ATOM 5700 O O . ALA A 1 711 ? 25.105 4.526 8.513 1.00 78.38 711 ALA A O 1
ATOM 5701 N N . ALA A 1 712 ? 25.862 5.083 6.473 1.00 71.94 712 ALA A N 1
ATOM 5702 C CA . ALA A 1 712 ? 24.816 6.068 6.212 1.00 71.94 712 ALA A CA 1
ATOM 5703 C C . ALA A 1 712 ? 23.433 5.408 6.059 1.00 71.94 712 ALA A C 1
ATOM 5705 O O . ALA A 1 712 ? 22.456 5.898 6.625 1.00 71.94 712 ALA A O 1
ATOM 5706 N N . LEU A 1 713 ? 23.324 4.288 5.340 1.00 76.75 713 LEU A N 1
ATOM 5707 C CA . LEU A 1 713 ? 22.087 3.522 5.160 1.00 76.75 713 LEU A CA 1
ATOM 5708 C C . LEU A 1 713 ? 21.539 3.022 6.490 1.00 76.75 713 LEU A C 1
ATOM 5710 O O . LEU A 1 713 ? 20.362 3.226 6.783 1.00 76.75 713 LEU A O 1
ATOM 5714 N N . GLU A 1 714 ? 22.394 2.419 7.310 1.00 82.25 714 GLU A N 1
ATOM 5715 C CA . GLU A 1 714 ? 22.040 1.943 8.644 1.00 82.25 714 GLU A CA 1
ATOM 5716 C C . GLU A 1 714 ? 21.516 3.090 9.516 1.00 82.25 714 GLU A C 1
ATOM 5718 O O . GLU A 1 714 ? 20.508 2.964 10.218 1.00 82.25 714 GLU A O 1
ATOM 5723 N N . ASN A 1 715 ? 22.155 4.259 9.431 1.00 72.38 715 ASN A N 1
ATOM 5724 C CA . ASN A 1 715 ? 21.670 5.448 10.109 1.00 72.38 715 ASN A CA 1
ATOM 5725 C C . ASN A 1 715 ? 20.312 5.901 9.566 1.00 72.38 715 ASN A C 1
ATOM 5727 O O . ASN A 1 715 ? 19.398 6.105 10.360 1.00 72.38 715 ASN A O 1
ATOM 5731 N N . HIS A 1 716 ? 20.124 6.040 8.259 1.00 72.00 716 HIS A N 1
ATOM 5732 C CA . HIS A 1 716 ? 18.838 6.481 7.717 1.00 72.00 716 HIS A CA 1
ATOM 5733 C C . HIS A 1 716 ? 17.701 5.504 8.048 1.00 72.00 716 HIS A C 1
ATOM 5735 O O . HIS A 1 716 ? 16.639 5.954 8.481 1.00 72.00 716 HIS A O 1
ATOM 5741 N N . LYS A 1 717 ? 17.942 4.188 7.971 1.00 78.88 717 LYS A N 1
ATOM 5742 C CA . LYS A 1 717 ? 16.983 3.143 8.372 1.00 78.88 717 LYS A CA 1
ATOM 5743 C C . LYS A 1 717 ? 16.588 3.270 9.844 1.00 78.88 717 LYS A C 1
ATOM 5745 O O . LYS A 1 717 ? 15.405 3.376 10.149 1.00 78.88 717 LYS A O 1
ATOM 5750 N N . LYS A 1 718 ? 17.560 3.428 10.752 1.00 77.06 718 LYS A N 1
ATOM 5751 C CA . LYS A 1 718 ? 17.284 3.689 12.179 1.00 77.06 718 LYS A CA 1
ATOM 5752 C C . LYS A 1 718 ? 16.466 4.960 12.414 1.00 77.06 718 LYS A C 1
ATOM 5754 O O . LYS A 1 718 ? 15.588 4.969 13.273 1.00 77.06 718 LYS A O 1
ATOM 5759 N N . SER A 1 719 ? 16.745 6.042 11.682 1.00 66.62 719 SER A N 1
ATOM 5760 C CA . SER A 1 719 ? 15.947 7.277 11.772 1.00 66.62 719 SER A CA 1
ATOM 5761 C C . SER A 1 719 ? 14.519 7.070 11.273 1.00 66.62 719 SER A C 1
ATOM 5763 O O . SER A 1 719 ? 13.585 7.594 11.876 1.00 66.62 719 SER A O 1
ATOM 5765 N N . ARG A 1 720 ? 14.350 6.310 10.188 1.00 75.44 720 ARG A N 1
ATOM 5766 C CA . ARG A 1 720 ? 13.050 5.967 9.612 1.00 75.44 720 ARG A CA 1
ATOM 5767 C C . ARG A 1 720 ? 12.218 5.139 10.584 1.00 75.44 720 ARG A C 1
ATOM 5769 O O . ARG A 1 720 ? 11.064 5.480 10.816 1.00 75.44 720 ARG A O 1
ATOM 5776 N N . ASP A 1 721 ? 12.800 4.115 11.198 1.00 75.00 721 ASP A N 1
ATOM 5777 C CA . ASP A 1 721 ? 12.083 3.257 12.146 1.00 75.00 721 ASP A CA 1
ATOM 5778 C C . ASP A 1 721 ? 11.732 4.005 13.440 1.00 75.00 721 ASP A C 1
ATOM 5780 O O . ASP A 1 721 ? 10.609 3.902 13.930 1.00 75.00 721 ASP A O 1
ATOM 5784 N N . ALA A 1 722 ? 12.644 4.842 13.951 1.00 65.12 722 ALA A N 1
ATOM 5785 C CA . ALA A 1 722 ? 12.351 5.717 15.087 1.00 65.12 722 ALA A CA 1
ATOM 5786 C C . ALA A 1 722 ? 11.203 6.691 14.781 1.00 65.12 722 ALA A C 1
ATOM 5788 O O . ALA A 1 722 ? 10.375 6.965 15.643 1.00 65.12 722 ALA A O 1
ATOM 5789 N N . LEU A 1 723 ? 11.136 7.206 13.554 1.00 66.25 723 LEU A N 1
ATOM 5790 C CA . LEU A 1 723 ? 10.065 8.091 13.118 1.00 66.25 723 LEU A CA 1
ATOM 5791 C C . LEU A 1 723 ? 8.738 7.348 12.886 1.00 66.25 723 LEU A C 1
ATOM 5793 O O . LEU A 1 723 ? 7.677 7.917 13.135 1.00 66.25 723 LEU A O 1
ATOM 5797 N N . GLN A 1 724 ? 8.780 6.088 12.453 1.00 74.81 724 GLN A N 1
ATOM 5798 C CA . GLN A 1 724 ? 7.588 5.250 12.327 1.00 74.81 724 GLN A CA 1
ATOM 5799 C C . GLN A 1 724 ? 6.974 4.940 13.700 1.00 74.81 724 GLN A C 1
ATOM 5801 O O . GLN A 1 724 ? 5.779 5.152 13.873 1.00 74.81 724 GLN A O 1
ATOM 5806 N N . ASP A 1 725 ? 7.788 4.576 14.700 1.00 64.75 725 ASP A N 1
ATOM 5807 C CA . ASP A 1 725 ? 7.347 4.396 16.101 1.00 64.75 725 ASP A CA 1
ATOM 5808 C C . ASP A 1 725 ? 6.596 5.637 16.624 1.00 64.75 725 ASP A C 1
ATOM 5810 O O . ASP A 1 725 ? 5.608 5.544 17.350 1.00 64.75 725 ASP A O 1
ATOM 5814 N N . VAL A 1 726 ? 7.026 6.831 16.208 1.00 60.97 726 VAL A N 1
ATOM 5815 C CA . VAL A 1 726 ? 6.371 8.100 16.557 1.00 60.97 726 VAL A CA 1
ATOM 5816 C C . VAL A 1 726 ? 5.041 8.267 15.855 1.00 60.97 726 VAL A C 1
ATOM 5818 O O . VAL A 1 726 ? 4.077 8.690 16.486 1.00 60.97 726 VAL A O 1
ATOM 5821 N N . LEU A 1 727 ? 4.985 7.979 14.557 1.00 62.22 727 LEU A N 1
ATOM 5822 C CA . LEU A 1 727 ? 3.748 8.062 13.788 1.00 62.22 727 LEU A CA 1
ATOM 5823 C C . LEU A 1 727 ? 2.695 7.094 14.334 1.00 62.22 727 LEU A C 1
ATOM 5825 O O . LEU A 1 727 ? 1.534 7.487 14.458 1.00 62.22 727 LEU A O 1
ATOM 5829 N N . ASP A 1 728 ? 3.110 5.895 14.739 1.00 64.44 728 ASP A N 1
ATOM 5830 C CA . ASP A 1 728 ? 2.240 4.884 15.338 1.00 64.44 728 ASP A CA 1
ATOM 5831 C C . ASP A 1 728 ? 1.723 5.347 16.710 1.00 64.44 728 ASP A C 1
ATOM 5833 O O . ASP A 1 728 ? 0.517 5.327 16.958 1.00 64.44 728 ASP A O 1
ATOM 5837 N N . LYS A 1 729 ? 2.594 5.892 17.572 1.00 59.41 729 LYS A N 1
ATOM 5838 C CA . LYS A 1 729 ? 2.199 6.473 18.872 1.00 59.41 729 LYS A CA 1
ATOM 5839 C C . LYS A 1 729 ? 1.324 7.716 18.736 1.00 59.41 729 LYS A C 1
ATOM 5841 O O . LYS A 1 729 ? 0.398 7.914 19.521 1.00 59.41 729 LYS A O 1
ATOM 5846 N N . MET A 1 730 ? 1.588 8.565 17.743 1.00 59.00 730 MET A N 1
ATOM 5847 C CA . MET A 1 730 ? 0.722 9.697 17.410 1.00 59.00 730 MET A CA 1
ATOM 5848 C C . MET A 1 730 ? -0.656 9.209 16.972 1.00 59.00 730 MET A C 1
ATOM 5850 O O . MET A 1 730 ? -1.658 9.781 17.392 1.00 59.00 730 MET A O 1
ATOM 5854 N N . GLN A 1 731 ? -0.715 8.156 16.155 1.00 60.50 731 GLN A N 1
ATOM 5855 C CA . GLN A 1 731 ? -1.971 7.560 15.719 1.00 60.50 731 GLN A CA 1
ATOM 5856 C C . GLN A 1 731 ? -2.737 6.960 16.904 1.00 60.50 731 GLN A C 1
ATOM 5858 O O . GLN A 1 731 ? -3.916 7.264 17.070 1.00 60.50 731 GLN A O 1
ATOM 5863 N N . GLU A 1 732 ? -2.063 6.223 17.790 1.00 55.41 732 GLU A N 1
ATOM 5864 C CA . GLU A 1 732 ? -2.655 5.700 19.026 1.00 55.41 732 GLU A CA 1
ATOM 5865 C C . GLU A 1 732 ? -3.192 6.835 19.914 1.00 55.41 732 GLU A C 1
ATOM 5867 O O . GLU A 1 732 ? -4.318 6.765 20.409 1.00 55.41 732 GLU A O 1
ATOM 5872 N N . ALA A 1 733 ? -2.440 7.930 20.068 1.00 52.41 733 ALA A N 1
ATOM 5873 C CA . ALA A 1 733 ? -2.878 9.103 20.822 1.00 52.41 733 ALA A CA 1
ATOM 5874 C C . ALA A 1 733 ? -4.116 9.776 20.195 1.00 52.41 733 ALA A C 1
ATOM 5876 O O . ALA A 1 733 ? -5.022 10.189 20.924 1.00 52.41 733 ALA A O 1
ATOM 5877 N N . ILE A 1 734 ? -4.185 9.855 18.860 1.00 53.84 734 ILE A N 1
ATOM 5878 C CA . ILE A 1 734 ? -5.337 10.382 18.109 1.00 53.84 734 ILE A CA 1
ATOM 5879 C C . ILE A 1 734 ? -6.568 9.475 18.276 1.00 53.84 734 ILE A C 1
ATOM 5881 O O . ILE A 1 734 ? -7.690 9.974 18.435 1.00 53.84 734 ILE A O 1
ATOM 5885 N N . GLU A 1 735 ? -6.376 8.157 18.258 1.00 49.47 735 GLU A N 1
ATOM 5886 C CA . GLU A 1 735 ? -7.439 7.147 18.328 1.00 49.47 735 GLU A CA 1
ATOM 5887 C C . GLU A 1 735 ? -7.922 6.863 19.757 1.00 49.47 735 GLU A C 1
ATOM 5889 O O . GLU A 1 735 ? -9.073 6.456 19.960 1.00 49.47 735 GLU A O 1
ATOM 5894 N N . SER A 1 736 ? -7.084 7.106 20.766 1.00 44.19 736 SER A N 1
ATOM 5895 C CA . SER A 1 736 ? -7.421 6.803 22.153 1.00 44.19 736 SER A CA 1
ATOM 5896 C C . SER A 1 736 ? -8.586 7.668 22.665 1.00 44.19 736 SER A C 1
ATOM 5898 O O . SER A 1 736 ? -8.579 8.897 22.611 1.00 44.19 736 SER A O 1
ATOM 5900 N N . LYS A 1 737 ? -9.618 7.008 23.211 1.00 38.38 737 LYS A N 1
ATOM 5901 C CA . LYS A 1 737 ? -10.733 7.633 23.957 1.00 38.38 737 LYS A CA 1
ATOM 5902 C C . LYS A 1 737 ? -10.473 7.689 25.475 1.00 38.38 737 LYS A C 1
ATOM 5904 O O . LYS A 1 737 ? -11.415 7.844 26.251 1.00 38.38 737 LYS A O 1
ATOM 5909 N N . LYS A 1 738 ? -9.232 7.473 25.932 1.00 37.62 738 LYS A N 1
ATOM 5910 C CA . LYS A 1 738 ? -8.909 7.325 27.363 1.00 37.62 738 LYS A CA 1
ATOM 5911 C C . LYS A 1 738 ? -8.934 8.685 28.078 1.00 37.62 738 LYS A C 1
ATOM 5913 O O . LYS A 1 738 ? -8.354 9.657 27.616 1.00 37.62 738 LYS A O 1
ATOM 5918 N N . VAL A 1 739 ? -9.611 8.739 29.226 1.00 37.03 739 VAL A N 1
ATOM 5919 C CA . VAL A 1 739 ? -9.712 9.924 30.097 1.00 37.03 739 VAL A CA 1
ATOM 5920 C C . VAL A 1 739 ? -8.421 10.104 30.919 1.00 37.03 739 VAL A C 1
ATOM 5922 O O . VAL A 1 739 ? -7.985 9.167 31.596 1.00 37.03 739 VAL A O 1
ATOM 5925 N N . ILE A 1 740 ? -7.868 11.324 30.863 1.00 41.12 740 ILE A N 1
ATOM 5926 C CA . ILE A 1 740 ? -6.604 11.849 31.432 1.00 41.12 740 ILE A CA 1
ATOM 5927 C C . ILE A 1 740 ? -6.353 11.461 32.913 1.00 41.12 740 ILE A C 1
ATOM 5929 O O . ILE A 1 740 ? -7.283 11.438 33.727 1.00 41.12 740 ILE A O 1
ATOM 5933 N N . GLN A 1 741 ? -5.079 11.221 33.271 1.00 48.97 741 GLN A N 1
ATOM 5934 C CA . GLN A 1 741 ? -4.550 11.131 34.648 1.00 48.97 741 GLN A CA 1
ATOM 5935 C C . GLN A 1 741 ? -3.554 12.287 34.881 1.00 48.97 741 GLN A C 1
ATOM 5937 O O . GLN A 1 741 ? -2.652 12.473 34.071 1.00 48.97 741 GLN A O 1
ATOM 5942 N N . LEU A 1 742 ? -3.716 13.068 35.957 1.00 46.31 742 LEU A N 1
ATOM 5943 C CA . LEU A 1 742 ? -2.865 14.223 36.305 1.00 46.31 742 LEU A CA 1
ATOM 5944 C C . LEU A 1 742 ? -1.517 13.782 36.909 1.00 46.31 742 LEU A C 1
ATOM 5946 O O . LEU A 1 742 ? -0.515 14.459 36.724 1.00 46.31 742 LEU A O 1
ATOM 5950 N N . PHE A 1 743 ? -1.493 12.637 37.602 1.00 52.72 743 PHE A N 1
ATOM 5951 C CA . PHE A 1 743 ? -0.335 12.131 38.357 1.00 52.72 743 PHE A CA 1
ATOM 5952 C C . PHE A 1 743 ? 0.246 10.816 37.807 1.00 52.72 743 PHE A C 1
ATOM 5954 O O . PHE A 1 743 ? 0.914 10.092 38.535 1.00 52.72 743 PHE A O 1
ATOM 5961 N N . GLY A 1 744 ? -0.011 10.479 36.537 1.00 46.19 744 GLY A N 1
ATOM 5962 C CA . GLY A 1 744 ? 0.380 9.186 35.946 1.00 46.19 744 GLY A CA 1
ATOM 5963 C C . GLY A 1 744 ? 1.893 8.919 35.861 1.00 46.19 744 GLY A C 1
ATOM 5964 O O . GLY A 1 744 ? 2.282 7.790 35.584 1.00 46.19 744 GLY A O 1
ATOM 5965 N N . SER A 1 745 ? 2.727 9.934 36.095 1.00 42.38 745 SER A N 1
ATOM 5966 C CA . SER A 1 745 ? 4.195 9.869 36.087 1.00 42.38 745 SER A CA 1
ATOM 5967 C C . SER A 1 745 ? 4.838 10.215 37.440 1.00 42.38 745 SER A C 1
ATOM 5969 O O . SER A 1 745 ? 6.060 10.315 37.521 1.00 42.38 745 SER A O 1
ATOM 5971 N N . ASP A 1 746 ? 4.051 10.385 38.511 1.00 55.81 746 ASP A N 1
ATOM 5972 C CA . ASP A 1 746 ? 4.603 10.520 39.863 1.00 55.81 746 ASP A CA 1
ATOM 5973 C C . ASP A 1 746 ? 5.097 9.135 40.336 1.00 55.81 746 ASP A C 1
ATOM 5975 O O . ASP A 1 746 ? 4.277 8.225 40.472 1.00 55.81 746 ASP A O 1
ATOM 5979 N N . PRO A 1 747 ? 6.406 8.933 40.590 1.00 49.03 747 PRO A N 1
ATOM 5980 C CA . PRO A 1 747 ? 6.949 7.627 40.983 1.00 49.03 747 PRO A CA 1
ATOM 5981 C C . PRO A 1 747 ? 6.373 7.118 42.313 1.00 49.03 747 PRO A C 1
ATOM 5983 O O . PRO A 1 747 ? 6.402 5.915 42.593 1.00 49.03 747 PRO A O 1
ATOM 5986 N N . ASP A 1 748 ? 5.814 8.021 43.118 1.00 58.03 748 ASP A N 1
ATOM 5987 C CA . ASP A 1 748 ? 5.152 7.701 44.369 1.00 58.03 748 ASP A CA 1
ATOM 5988 C C . ASP A 1 748 ? 3.649 7.416 44.207 1.00 58.03 748 ASP A C 1
ATOM 5990 O O . ASP A 1 748 ? 2.976 7.153 45.202 1.00 58.03 748 ASP A O 1
ATOM 5994 N N . VAL A 1 749 ? 3.097 7.453 42.991 1.00 55.84 749 VAL A N 1
ATOM 5995 C CA . VAL A 1 749 ? 1.691 7.136 42.705 1.00 55.84 749 VAL A CA 1
ATOM 5996 C C . VAL A 1 749 ? 1.623 6.026 41.662 1.00 55.84 749 VAL A C 1
ATOM 5998 O O . VAL A 1 749 ? 1.859 6.235 40.477 1.00 55.84 749 VAL A O 1
ATOM 6001 N N . VAL A 1 750 ? 1.260 4.820 42.095 1.00 57.00 750 VAL A N 1
ATOM 6002 C CA . VAL A 1 750 ? 1.071 3.680 41.186 1.00 57.00 750 VAL A CA 1
ATOM 6003 C C . VAL A 1 750 ? -0.393 3.614 40.771 1.00 57.00 750 VAL A C 1
ATOM 6005 O O . VAL A 1 750 ? -1.267 3.571 41.633 1.00 57.00 750 VAL A O 1
ATOM 6008 N N . SER A 1 751 ? -0.661 3.613 39.463 1.00 52.28 751 SER A N 1
ATOM 6009 C CA . SER A 1 751 ? -2.011 3.655 38.892 1.00 52.28 751 SER A CA 1
ATOM 6010 C C . SER A 1 751 ? -2.344 2.375 38.138 1.00 52.28 751 SER A C 1
ATOM 6012 O O . SER A 1 751 ? -1.662 2.020 37.179 1.00 52.28 751 SER A O 1
ATOM 6014 N N . GLU A 1 752 ? -3.422 1.710 38.547 1.00 54.97 752 GLU A N 1
ATOM 6015 C CA . GLU A 1 752 ? -3.907 0.473 37.933 1.00 54.97 752 GLU A CA 1
ATOM 6016 C C . GLU A 1 752 ? -5.389 0.608 37.554 1.00 54.97 752 GLU A C 1
ATOM 6018 O O . GLU A 1 752 ? -6.185 1.234 38.260 1.00 54.97 752 GLU A O 1
ATOM 6023 N N . VAL A 1 753 ? -5.769 0.055 36.398 1.00 51.88 753 VAL A N 1
ATOM 6024 C CA . VAL A 1 753 ? -7.142 0.117 35.872 1.00 51.88 753 VAL A CA 1
ATOM 6025 C C . VAL A 1 753 ? -7.686 -1.295 35.727 1.00 51.88 753 VAL A C 1
ATOM 6027 O O . VAL A 1 753 ? -7.178 -2.085 34.933 1.00 51.88 753 VAL A O 1
ATOM 6030 N N . PHE A 1 754 ? -8.768 -1.579 36.443 1.00 54.53 754 PHE A N 1
ATOM 6031 C CA . PHE A 1 754 ? -9.441 -2.871 36.457 1.00 54.53 754 PHE A CA 1
ATOM 6032 C C . PHE A 1 754 ? -10.799 -2.765 35.771 1.00 54.53 754 PHE A C 1
ATOM 6034 O O . PHE A 1 754 ? -11.551 -1.820 36.010 1.00 54.53 754 PHE A O 1
ATOM 6041 N N . LYS A 1 755 ? -11.143 -3.737 34.922 1.00 50.50 755 LYS A N 1
ATOM 6042 C CA . LYS A 1 755 ? -12.452 -3.787 34.254 1.00 50.50 755 LYS A CA 1
ATOM 6043 C C . LYS A 1 755 ? -13.445 -4.596 35.082 1.00 50.50 755 LYS A C 1
ATOM 6045 O O . LYS A 1 755 ? -13.131 -5.701 35.509 1.00 50.50 755 LYS A O 1
ATOM 6050 N N . LYS A 1 756 ? -14.664 -4.087 35.246 1.00 48.69 756 LYS A N 1
ATOM 6051 C CA . LYS A 1 756 ? -15.741 -4.760 35.980 1.00 48.69 756 LYS A CA 1
ATOM 6052 C C . LYS A 1 756 ? -15.979 -6.175 35.447 1.00 48.69 756 LYS A C 1
ATOM 6054 O O . LYS A 1 756 ? -16.108 -6.386 34.239 1.00 48.69 756 LYS A O 1
ATOM 6059 N N . GLY A 1 757 ? -16.016 -7.151 36.356 1.00 51.41 757 GLY A N 1
ATOM 6060 C CA . GLY A 1 757 ? -16.189 -8.567 36.027 1.00 51.41 757 GLY A CA 1
ATOM 6061 C C . GLY A 1 757 ? -14.923 -9.298 35.562 1.00 51.41 757 GLY A C 1
ATOM 6062 O O . GLY A 1 757 ? -15.051 -10.334 34.903 1.00 51.41 757 GLY A O 1
ATOM 6063 N N . THR A 1 758 ? -13.722 -8.777 35.844 1.00 46.75 758 THR A N 1
ATOM 6064 C CA . THR A 1 758 ? -12.496 -9.594 35.870 1.00 46.75 758 THR A CA 1
ATOM 6065 C C . THR A 1 758 ? -12.201 -10.071 37.302 1.00 46.75 758 THR A C 1
ATOM 6067 O O . THR A 1 758 ? -12.632 -9.415 38.255 1.00 46.75 758 THR A O 1
ATOM 6070 N N . PRO A 1 759 ? -11.499 -11.205 37.492 1.00 50.22 759 PRO A N 1
ATOM 6071 C CA . PRO A 1 759 ? -11.083 -11.662 38.820 1.00 50.22 759 PRO A CA 1
ATOM 6072 C C . PRO A 1 759 ? -10.302 -10.591 39.585 1.00 50.22 759 PRO A C 1
ATOM 6074 O O . PRO A 1 759 ? -10.540 -10.388 40.769 1.00 50.22 759 PRO A O 1
ATOM 6077 N N . GLU A 1 760 ? -9.450 -9.844 38.884 1.00 44.72 760 GLU A N 1
ATOM 6078 C CA . GLU A 1 760 ? -8.628 -8.772 39.442 1.00 44.72 760 GLU A CA 1
ATOM 6079 C C . GLU A 1 760 ? -9.484 -7.584 39.901 1.00 44.72 760 GLU A C 1
ATOM 6081 O O . GLU A 1 760 ? -9.159 -6.953 40.897 1.00 44.72 760 GLU A O 1
ATOM 6086 N N . TYR A 1 761 ? -10.605 -7.297 39.229 1.00 51.84 761 TYR A N 1
ATOM 6087 C CA . TYR A 1 761 ? -11.563 -6.273 39.656 1.00 51.84 761 TYR A CA 1
ATOM 6088 C C . TYR A 1 761 ? -12.295 -6.658 40.947 1.00 51.84 761 TYR A C 1
ATOM 6090 O O . TYR A 1 761 ? -12.413 -5.830 41.849 1.00 51.84 761 TYR A O 1
ATOM 6098 N N . GLU A 1 762 ? -12.778 -7.899 41.055 1.00 55.56 762 GLU A N 1
ATOM 6099 C CA . GLU A 1 762 ? -13.466 -8.371 42.267 1.00 55.56 762 GLU A CA 1
ATOM 6100 C C . GLU A 1 762 ? -12.481 -8.580 43.428 1.00 55.56 762 GLU A C 1
ATOM 6102 O O . GLU A 1 762 ? -12.816 -8.292 44.573 1.00 55.56 762 GLU A O 1
ATOM 6107 N N . GLU A 1 763 ? -11.239 -8.990 43.150 1.00 54.00 763 GLU A N 1
ATOM 6108 C CA . GLU A 1 763 ? -10.162 -9.052 44.144 1.00 54.00 763 GLU A CA 1
ATOM 6109 C C . GLU A 1 763 ? -9.760 -7.650 44.631 1.00 54.00 763 GLU A C 1
ATOM 6111 O O . GLU A 1 763 ? -9.594 -7.426 45.831 1.00 54.00 763 GLU A O 1
ATOM 6116 N N . ALA A 1 764 ? -9.643 -6.685 43.718 1.00 51.25 764 ALA A N 1
ATOM 6117 C CA . ALA A 1 764 ? -9.318 -5.302 44.044 1.00 51.25 764 ALA A CA 1
ATOM 6118 C C . ALA A 1 764 ? -10.436 -4.594 44.833 1.00 51.25 764 ALA A C 1
ATOM 6120 O O . ALA A 1 764 ? -10.145 -3.725 45.655 1.00 51.25 764 ALA A O 1
ATOM 6121 N N . LYS A 1 765 ? -11.699 -4.986 44.614 1.00 49.22 765 LYS A N 1
ATOM 6122 C CA . LYS A 1 765 ? -12.886 -4.480 45.322 1.00 49.22 765 LYS A CA 1
ATOM 6123 C C . LYS A 1 765 ? -13.167 -5.210 46.645 1.00 49.22 765 LYS A C 1
ATOM 6125 O O . LYS A 1 765 ? -13.707 -4.602 47.563 1.00 49.22 765 LYS A O 1
ATOM 6130 N N . GLY A 1 766 ? -12.835 -6.500 46.729 1.00 46.78 766 GLY A N 1
ATOM 6131 C CA . GLY A 1 766 ? -13.169 -7.402 47.838 1.00 46.78 766 GLY A CA 1
ATOM 6132 C C . GLY A 1 766 ? -12.078 -7.594 48.894 1.00 46.78 766 GLY A C 1
ATOM 6133 O O . GLY A 1 766 ? -12.312 -8.303 49.872 1.00 46.78 766 GLY A O 1
ATOM 6134 N N . LYS A 1 767 ? -10.892 -6.991 48.739 1.00 43.75 767 LYS A N 1
ATOM 6135 C CA . LYS A 1 767 ? -9.900 -6.943 49.822 1.00 43.75 767 LYS A CA 1
ATOM 6136 C C . LYS A 1 767 ? -10.398 -6.025 50.937 1.00 43.75 767 LYS A C 1
ATOM 6138 O O . LYS A 1 767 ? -10.165 -4.818 50.904 1.00 43.75 767 LYS A O 1
ATOM 6143 N N . ASP A 1 768 ? -11.042 -6.626 51.939 1.00 37.78 768 ASP A N 1
ATOM 6144 C CA . ASP A 1 768 ? -11.119 -6.038 53.271 1.00 37.78 768 ASP A CA 1
ATOM 6145 C C . ASP A 1 768 ? -9.698 -5.697 53.729 1.00 37.78 768 ASP A C 1
ATOM 6147 O O . ASP A 1 768 ? -8.759 -6.497 53.651 1.00 37.78 768 ASP A O 1
ATOM 6151 N N . LEU A 1 769 ? -9.559 -4.453 54.165 1.00 46.25 769 LEU A N 1
ATOM 6152 C CA . LEU A 1 769 ? -8.335 -3.849 54.651 1.00 46.25 769 LEU A CA 1
ATOM 6153 C C . LEU A 1 769 ? -7.890 -4.557 55.933 1.00 46.25 769 LEU A C 1
ATOM 6155 O O . LEU A 1 769 ? -8.264 -4.151 57.031 1.00 46.25 769 LEU A O 1
ATOM 6159 N N . SER A 1 770 ? -7.060 -5.594 55.815 1.00 30.19 770 SER A N 1
ATOM 6160 C CA . SER A 1 770 ? -6.236 -6.036 56.939 1.00 30.19 770 SER A CA 1
ATOM 6161 C C . SER A 1 770 ? -4.789 -5.597 56.726 1.00 30.19 770 SER A C 1
ATOM 6163 O O . SER A 1 770 ? -4.054 -6.239 55.976 1.00 30.19 770 SER A O 1
ATOM 6165 N N . PRO A 1 771 ? -4.327 -4.547 57.424 1.00 38.84 771 PRO A N 1
ATOM 6166 C CA . PRO A 1 771 ? -2.963 -4.547 57.921 1.00 38.84 771 PRO A CA 1
ATOM 6167 C C . PRO A 1 771 ? -2.853 -5.692 58.933 1.00 38.84 771 PRO A C 1
ATOM 6169 O O . PRO A 1 771 ? -3.803 -5.950 59.671 1.00 38.84 771 PRO A O 1
ATOM 6172 N N . ASP A 1 772 ? -1.720 -6.375 59.014 1.00 30.95 772 ASP A N 1
ATOM 6173 C CA . ASP A 1 772 ? -1.414 -7.321 60.091 1.00 30.95 772 ASP A CA 1
ATOM 6174 C C . ASP A 1 772 ? -1.330 -6.622 61.469 1.00 30.95 772 ASP A C 1
ATOM 6176 O O . ASP A 1 772 ? -0.257 -6.484 62.056 1.00 30.95 772 ASP A O 1
ATOM 6180 N N . HIS A 1 773 ? -2.470 -6.154 61.990 1.00 24.17 773 HIS A N 1
ATOM 6181 C CA . HIS A 1 773 ? -3.113 -6.577 63.240 1.00 24.17 773 HIS A CA 1
ATOM 6182 C C . HIS A 1 773 ? -3.961 -5.432 63.827 1.00 24.17 773 HIS A C 1
ATOM 6184 O O . HIS A 1 773 ? -3.483 -4.654 64.655 1.00 24.17 773 HIS A O 1
ATOM 6190 N N . VAL A 1 774 ? -5.257 -5.380 63.494 1.00 25.42 774 VAL A N 1
ATOM 6191 C CA . VAL A 1 774 ? -6.273 -4.753 64.359 1.00 25.42 774 VAL A CA 1
ATOM 6192 C C . VAL A 1 774 ? -7.015 -5.875 65.084 1.00 25.42 774 VAL A C 1
ATOM 6194 O O . VAL A 1 774 ? -7.767 -6.640 64.485 1.00 25.42 774 VAL A O 1
ATOM 6197 N N . ARG A 1 775 ? -6.777 -6.002 66.395 1.00 23.39 775 ARG A N 1
ATOM 6198 C CA . ARG A 1 775 ? -7.605 -6.837 67.274 1.00 23.39 775 ARG A CA 1
ATOM 6199 C C . ARG A 1 775 ? -8.958 -6.156 67.492 1.00 23.39 775 ARG A C 1
ATOM 6201 O O . ARG A 1 775 ? -9.022 -4.963 67.770 1.00 23.39 775 ARG A O 1
ATOM 6208 N N . ARG A 1 776 ? -10.006 -6.972 67.369 1.00 24.20 776 ARG A N 1
ATOM 6209 C CA . ARG A 1 776 ? -11.435 -6.673 67.536 1.00 24.20 776 ARG A CA 1
ATOM 6210 C C . ARG A 1 776 ? -11.753 -6.024 68.888 1.00 24.20 776 ARG A C 1
ATOM 6212 O O . ARG A 1 776 ? -11.286 -6.521 69.907 1.00 24.20 776 ARG A O 1
ATOM 6219 N N . THR A 1 777 ? -12.714 -5.102 68.890 1.00 20.45 777 THR A N 1
ATOM 6220 C CA . THR A 1 777 ? -13.810 -5.065 69.876 1.00 20.45 777 THR A CA 1
ATOM 6221 C C . THR A 1 777 ? -15.092 -4.557 69.205 1.00 20.45 777 THR A C 1
ATOM 6223 O O . THR A 1 777 ? -15.060 -3.692 68.335 1.00 20.45 777 THR A O 1
ATOM 6226 N N . HIS A 1 778 ? -16.209 -5.190 69.564 1.00 21.52 778 HIS A N 1
ATOM 6227 C CA . HIS A 1 778 ? -17.565 -4.996 69.040 1.00 21.52 778 HIS A CA 1
ATOM 6228 C C . HIS A 1 778 ? -18.187 -3.653 69.440 1.00 21.52 778 HIS A C 1
ATOM 6230 O O . HIS A 1 778 ? -17.977 -3.240 70.576 1.00 21.52 778 HIS A O 1
ATOM 6236 N N . ILE A 1 779 ? -19.080 -3.101 68.600 1.00 21.48 779 ILE A N 1
ATOM 6237 C CA . ILE A 1 779 ? -20.369 -2.528 69.041 1.00 21.48 779 ILE A CA 1
ATOM 6238 C C . ILE A 1 779 ? -21.460 -2.863 68.009 1.00 21.48 779 ILE A C 1
ATOM 6240 O O . ILE A 1 779 ? -21.337 -2.598 66.816 1.00 21.48 779 ILE A O 1
ATOM 6244 N N . THR A 1 780 ? -22.526 -3.461 68.528 1.00 21.44 780 THR A N 1
ATOM 6245 C CA . THR A 1 780 ? -23.816 -3.813 67.931 1.00 21.44 780 THR A CA 1
ATOM 6246 C C . THR A 1 780 ? -24.788 -2.629 67.812 1.00 21.44 780 THR A C 1
ATOM 6248 O O . THR A 1 780 ? -24.855 -1.799 68.710 1.00 21.44 780 THR A O 1
ATOM 6251 N N . HIS A 1 781 ? -25.624 -2.689 66.765 1.00 22.03 781 HIS A N 1
ATOM 6252 C CA . HIS A 1 781 ? -26.956 -2.083 66.574 1.00 22.03 781 HIS A CA 1
ATOM 6253 C C . HIS A 1 781 ? -27.118 -0.550 66.640 1.00 22.03 781 HIS A C 1
ATOM 6255 O O . HIS A 1 781 ? -27.074 0.063 67.700 1.00 22.03 781 HIS A O 1
ATOM 6261 N N . GLY A 1 782 ? -27.493 0.049 65.500 1.00 21.08 782 GLY A N 1
ATOM 6262 C CA . GLY A 1 782 ? -28.042 1.408 65.471 1.00 21.08 782 GLY A CA 1
ATOM 6263 C C . GLY A 1 782 ? -28.224 2.008 64.076 1.00 21.08 782 GLY A C 1
ATOM 6264 O O . GLY A 1 782 ? -27.455 2.866 63.677 1.00 21.08 782 GLY A O 1
ATOM 6265 N N . HIS A 1 783 ? -29.290 1.591 63.390 1.00 21.52 783 HIS A N 1
ATOM 6266 C CA . HIS A 1 783 ? -29.948 2.269 62.262 1.00 21.52 783 HIS A CA 1
ATOM 6267 C C . HIS A 1 783 ? -29.189 2.443 60.935 1.00 21.52 783 HIS A C 1
ATOM 6269 O O . HIS A 1 783 ? -28.435 3.385 60.708 1.00 21.52 783 HIS A O 1
ATOM 6275 N N . VAL A 1 784 ? -29.599 1.605 59.978 1.00 36.06 784 VAL A N 1
ATOM 6276 C CA . VAL A 1 784 ? -29.738 1.991 58.570 1.00 36.06 784 VAL A CA 1
ATOM 6277 C C . VAL A 1 784 ? -30.458 3.341 58.490 1.00 36.06 784 VAL A C 1
ATOM 6279 O O . VAL A 1 784 ? -31.578 3.488 58.984 1.00 36.06 784 VAL A O 1
ATOM 6282 N N . LYS A 1 785 ? -29.842 4.300 57.802 1.00 24.20 785 LYS A N 1
ATOM 6283 C CA . LYS A 1 785 ? -30.572 5.322 57.056 1.00 24.20 785 LYS A CA 1
ATOM 6284 C C . LYS A 1 785 ? -30.001 5.371 55.649 1.00 24.20 785 LYS A C 1
ATOM 6286 O O . LYS A 1 785 ? -28.933 5.922 55.414 1.00 24.20 785 LYS A O 1
ATOM 6291 N N . GLU A 1 786 ? -30.734 4.752 54.729 1.00 29.75 786 GLU A N 1
ATOM 6292 C CA . GLU A 1 786 ? -30.632 5.051 53.309 1.00 29.75 786 GLU A CA 1
ATOM 6293 C C . GLU A 1 786 ? -30.779 6.563 53.090 1.00 29.75 786 GLU A C 1
ATOM 6295 O O . GLU A 1 786 ? -31.741 7.171 53.562 1.00 29.75 786 GLU A O 1
ATOM 6300 N N . MET A 1 787 ? -29.895 7.139 52.277 1.00 20.48 787 MET A N 1
ATOM 6301 C CA . MET A 1 787 ? -30.320 8.073 51.240 1.00 20.48 787 MET A CA 1
ATOM 6302 C C . MET A 1 787 ? -29.561 7.780 49.948 1.00 20.48 787 MET A C 1
ATOM 6304 O O . MET A 1 787 ? -28.335 7.778 49.892 1.00 20.48 787 MET A O 1
ATOM 6308 N N . LYS A 1 788 ? -30.353 7.508 48.910 1.00 31.64 788 LYS A N 1
ATOM 6309 C CA . LYS A 1 788 ? -29.956 7.267 47.528 1.00 31.64 788 LYS A CA 1
ATOM 6310 C C . LYS A 1 788 ? -29.395 8.543 46.895 1.00 31.64 788 LYS A C 1
ATOM 6312 O O . LYS A 1 788 ? -30.091 9.550 46.816 1.00 31.64 788 LYS A O 1
ATOM 6317 N N . MET A 1 789 ? -28.224 8.427 46.287 1.00 22.62 789 MET A N 1
ATOM 6318 C CA . MET A 1 789 ? -28.015 8.865 44.907 1.00 22.62 789 MET A CA 1
ATOM 6319 C C . MET A 1 789 ? -27.448 7.650 44.170 1.00 22.62 789 MET A C 1
ATOM 6321 O O . MET A 1 789 ? -26.627 6.944 44.742 1.00 22.62 789 MET A O 1
ATOM 6325 N N . HIS A 1 790 ? -28.001 7.351 42.992 1.00 26.80 790 HIS A N 1
ATOM 6326 C CA . HIS A 1 790 ? -27.885 6.100 42.228 1.00 26.80 790 HIS A CA 1
ATOM 6327 C C . HIS A 1 790 ? -26.606 5.275 42.456 1.00 26.80 790 HIS A C 1
ATOM 6329 O O . HIS A 1 790 ? -25.508 5.819 42.401 1.00 26.80 790 HIS A O 1
ATOM 6335 N N . GLU A 1 791 ? -26.751 3.954 42.635 1.00 29.08 791 GLU A N 1
ATOM 6336 C CA . GLU A 1 791 ? -25.642 3.011 42.443 1.00 29.08 791 GLU A CA 1
ATOM 6337 C C . GLU A 1 791 ? -25.003 3.293 41.077 1.00 29.08 791 GLU A C 1
ATOM 6339 O O . GLU A 1 791 ? -25.639 3.155 40.032 1.00 29.08 791 GLU A O 1
ATOM 6344 N N . ILE A 1 792 ? -23.769 3.793 41.096 1.00 34.28 792 ILE A N 1
ATOM 6345 C CA . ILE A 1 792 ? -23.041 4.165 39.888 1.00 34.28 792 ILE A CA 1
ATOM 6346 C C . ILE A 1 792 ? -22.357 2.903 39.370 1.00 34.28 792 ILE A C 1
ATOM 6348 O O . ILE A 1 792 ? -21.305 2.502 39.866 1.00 34.28 792 ILE A O 1
ATOM 6352 N N . ASP A 1 793 ? -22.954 2.269 38.366 1.00 38.72 793 ASP A N 1
ATOM 6353 C CA . ASP A 1 793 ? -22.308 1.184 37.639 1.00 38.72 793 ASP A CA 1
ATOM 6354 C C . ASP A 1 793 ? -21.211 1.743 36.716 1.00 38.72 793 ASP A C 1
ATOM 6356 O O . ASP A 1 793 ? -21.489 2.337 35.672 1.00 38.72 793 ASP A O 1
ATOM 6360 N N . SER A 1 794 ? -19.954 1.538 37.125 1.00 49.91 794 SER A N 1
ATOM 6361 C CA . SER A 1 794 ? -18.758 1.741 36.297 1.00 49.91 794 SER A CA 1
ATOM 6362 C C . SER A 1 794 ? -18.336 0.443 35.620 1.00 49.91 794 SER A C 1
ATOM 6364 O O . SER A 1 794 ? -18.307 -0.597 36.274 1.00 49.91 794 SER A O 1
ATOM 6366 N N . ASP A 1 795 ? -17.926 0.479 34.352 1.00 54.62 795 ASP A N 1
ATOM 6367 C CA . ASP A 1 795 ? -17.246 -0.646 33.694 1.00 54.62 795 ASP A CA 1
ATOM 6368 C C . ASP A 1 795 ? -15.759 -0.743 34.081 1.00 54.62 795 ASP A C 1
ATOM 6370 O O . ASP A 1 795 ? -15.099 -1.735 33.759 1.00 54.62 795 ASP A O 1
ATOM 6374 N N . GLN A 1 796 ? -15.226 0.269 34.777 1.00 53.69 796 GLN A N 1
ATOM 6375 C CA . GLN A 1 796 ? -13.825 0.362 35.188 1.00 53.69 796 GLN A CA 1
ATOM 6376 C C . GLN A 1 796 ? -13.683 0.907 36.614 1.00 53.69 796 GLN A C 1
ATOM 6378 O O . GLN A 1 796 ? -14.243 1.945 36.956 1.00 53.69 796 GLN A O 1
ATOM 6383 N N . VAL A 1 797 ? -12.900 0.238 37.450 1.00 58.09 797 VAL A N 1
ATOM 6384 C CA . VAL A 1 797 ? -12.405 0.802 38.712 1.00 58.09 797 VAL A CA 1
ATOM 6385 C C . VAL A 1 797 ? -10.945 1.154 38.503 1.00 58.09 797 VAL A C 1
ATOM 6387 O O . VAL A 1 797 ? -10.173 0.353 37.976 1.00 58.09 797 VAL A O 1
ATOM 6390 N N . ARG A 1 798 ? -10.562 2.362 38.900 1.00 59.28 798 ARG A N 1
ATOM 6391 C CA . ARG A 1 798 ? -9.167 2.792 38.877 1.00 59.28 798 ARG A CA 1
ATOM 6392 C C . ARG A 1 798 ? -8.655 2.895 40.303 1.00 59.28 798 ARG A C 1
ATOM 6394 O O . ARG A 1 798 ? -9.327 3.480 41.142 1.00 59.28 798 ARG A O 1
ATOM 6401 N N . ILE A 1 799 ? -7.483 2.336 40.568 1.00 63.78 799 ILE A N 1
ATOM 6402 C CA . ILE A 1 799 ? -6.852 2.364 41.887 1.00 63.78 799 ILE A CA 1
ATOM 6403 C C . ILE A 1 799 ? -5.542 3.138 41.793 1.00 63.78 799 ILE A C 1
ATOM 6405 O O . ILE A 1 799 ? -4.739 2.887 40.895 1.00 63.78 799 ILE A O 1
ATOM 6409 N N . TRP A 1 800 ? -5.333 4.069 42.721 1.00 60.44 800 TRP A N 1
ATOM 6410 C CA . TRP A 1 800 ? -4.052 4.724 42.954 1.00 60.44 800 TRP A CA 1
ATOM 6411 C C . TRP A 1 800 ? -3.501 4.336 44.316 1.00 60.44 800 TRP A C 1
ATOM 6413 O O . TRP A 1 800 ? -4.116 4.639 45.337 1.00 60.44 800 TRP A O 1
ATOM 6423 N N . ASP A 1 801 ? -2.318 3.730 44.325 1.00 65.94 801 ASP A N 1
ATOM 6424 C CA . ASP A 1 801 ? -1.530 3.515 45.534 1.00 65.94 801 ASP A CA 1
ATOM 6425 C C . ASP A 1 801 ? -0.515 4.653 45.680 1.00 65.94 801 ASP A C 1
ATOM 6427 O O . ASP A 1 801 ? 0.454 4.745 44.925 1.00 65.94 801 ASP A O 1
ATOM 6431 N N . VAL A 1 802 ? -0.740 5.517 46.669 1.00 67.88 802 VAL A N 1
ATOM 6432 C CA . VAL A 1 802 ? 0.119 6.652 47.019 1.00 67.88 802 VAL A CA 1
ATOM 6433 C C . VAL A 1 802 ? 1.137 6.196 48.060 1.00 67.88 802 VAL A C 1
ATOM 6435 O O . VAL A 1 802 ? 0.796 5.959 49.220 1.00 67.88 802 VAL A O 1
ATOM 6438 N N . LYS A 1 803 ? 2.396 6.064 47.651 1.00 75.25 803 LYS A N 1
ATOM 6439 C CA . LYS A 1 803 ? 3.529 5.703 48.503 1.00 75.25 803 LYS A CA 1
ATOM 6440 C C . LYS A 1 803 ? 4.112 6.946 49.182 1.00 75.25 803 LYS A C 1
ATOM 6442 O O . LYS A 1 803 ? 4.299 8.001 48.571 1.00 75.25 803 LYS A O 1
ATOM 6447 N N . THR A 1 804 ? 4.457 6.791 50.455 1.00 70.81 804 THR A N 1
ATOM 6448 C CA . THR A 1 804 ? 5.226 7.780 51.215 1.00 70.81 804 THR A CA 1
ATOM 6449 C C . THR A 1 804 ? 6.356 7.067 51.937 1.00 70.81 804 THR A C 1
ATOM 6451 O O . THR A 1 804 ? 6.113 6.090 52.649 1.00 70.81 804 THR A O 1
ATOM 6454 N N . THR A 1 805 ? 7.579 7.565 51.762 1.00 69.44 805 THR A N 1
ATOM 6455 C CA . THR A 1 805 ? 8.798 6.974 52.324 1.00 69.44 805 THR A CA 1
ATOM 6456 C C . THR A 1 805 ? 9.537 8.012 53.162 1.00 69.44 805 THR A C 1
ATOM 6458 O O . THR A 1 805 ? 9.819 9.102 52.672 1.00 69.44 805 THR A O 1
ATOM 6461 N N . LYS A 1 806 ? 9.885 7.674 54.408 1.00 66.44 806 LYS A N 1
ATOM 6462 C CA . LYS A 1 806 ? 10.688 8.522 55.309 1.00 66.44 806 LYS A CA 1
ATOM 6463 C C . LYS A 1 806 ? 11.618 7.635 56.132 1.00 66.44 806 LYS A C 1
ATOM 6465 O O . LYS A 1 806 ? 11.167 6.659 56.725 1.00 66.44 806 LYS A O 1
ATOM 6470 N N . GLY A 1 807 ? 12.919 7.935 56.133 1.00 56.53 807 GLY A N 1
ATOM 6471 C CA . GLY A 1 807 ? 13.911 7.188 56.925 1.00 56.53 807 GLY A CA 1
ATOM 6472 C C . GLY A 1 807 ? 13.991 5.684 56.612 1.00 56.53 807 GLY A C 1
ATOM 6473 O O . GLY A 1 807 ? 14.227 4.889 57.511 1.00 56.53 807 GLY A O 1
ATOM 6474 N N . GLY A 1 808 ? 13.733 5.271 55.364 1.00 56.25 808 GLY A N 1
ATOM 6475 C CA . GLY A 1 808 ? 13.720 3.856 54.953 1.00 56.25 808 GLY A CA 1
ATOM 6476 C C . GLY A 1 808 ? 12.425 3.090 55.269 1.00 56.25 808 GLY A C 1
ATOM 6477 O O . GLY A 1 808 ? 12.245 1.975 54.784 1.00 56.25 808 GLY A O 1
ATOM 6478 N N . LEU A 1 809 ? 11.488 3.686 56.014 1.00 60.09 809 LEU A N 1
ATOM 6479 C CA . LEU A 1 809 ? 10.143 3.150 56.234 1.00 60.09 809 LEU A CA 1
ATOM 6480 C C . LEU A 1 809 ? 9.197 3.628 55.125 1.00 60.09 809 LEU A C 1
ATOM 6482 O O . LEU A 1 809 ? 9.228 4.798 54.748 1.00 60.09 809 LEU A O 1
ATOM 6486 N N . THR A 1 810 ? 8.339 2.737 54.618 1.00 67.31 810 THR A N 1
ATOM 6487 C CA . THR A 1 810 ? 7.348 3.042 53.568 1.00 67.31 810 THR A CA 1
ATOM 6488 C C . THR A 1 810 ? 5.934 2.769 54.073 1.00 67.31 810 THR A C 1
ATOM 6490 O O . THR A 1 810 ? 5.671 1.705 54.630 1.00 67.31 810 THR A O 1
ATOM 6493 N N . THR A 1 811 ? 5.011 3.697 53.834 1.00 71.50 811 THR A N 1
ATOM 6494 C CA . THR A 1 811 ? 3.567 3.515 54.046 1.00 71.50 811 THR A CA 1
ATOM 6495 C C . THR A 1 811 ? 2.794 3.834 52.763 1.00 71.50 811 THR A C 1
ATOM 6497 O O . THR A 1 811 ? 3.343 4.454 51.847 1.00 71.50 811 THR A O 1
ATOM 6500 N N . ARG A 1 812 ? 1.540 3.381 52.661 1.00 66.75 812 ARG A N 1
ATOM 6501 C CA . ARG A 1 812 ? 0.700 3.562 51.467 1.00 66.75 812 ARG A CA 1
ATOM 6502 C C . ARG A 1 812 ? -0.700 4.043 51.838 1.00 66.75 812 ARG A C 1
ATOM 6504 O O . ARG A 1 812 ? -1.298 3.510 52.767 1.00 66.75 812 ARG A O 1
ATOM 6511 N N . GLY A 1 813 ? -1.205 5.032 51.107 1.00 63.41 813 GLY A N 1
ATOM 6512 C CA . GLY A 1 813 ? -2.630 5.362 51.033 1.00 63.41 813 GLY A CA 1
ATOM 6513 C C . GLY A 1 813 ? -3.203 4.895 49.699 1.00 63.41 813 GLY A C 1
ATOM 6514 O O . GLY A 1 813 ? -2.465 4.803 48.719 1.00 63.41 813 GLY A O 1
ATOM 6515 N N . ARG A 1 814 ? -4.500 4.590 49.647 1.00 63.56 814 ARG A N 1
ATOM 6516 C CA . ARG A 1 814 ? -5.153 4.056 48.445 1.00 63.56 814 ARG A CA 1
ATOM 6517 C C . ARG A 1 814 ? -6.361 4.893 48.054 1.00 63.56 814 ARG A C 1
ATOM 6519 O O . ARG A 1 814 ? -7.203 5.208 48.886 1.00 63.56 814 ARG A O 1
ATOM 6526 N N . ILE A 1 815 ? -6.472 5.225 46.774 1.00 63.81 815 ILE A N 1
ATOM 6527 C CA . ILE A 1 815 ? -7.600 5.960 46.193 1.00 63.81 815 ILE A CA 1
ATOM 6528 C C . ILE A 1 815 ? -8.251 5.061 45.149 1.00 63.81 815 ILE A C 1
ATOM 6530 O O . ILE A 1 815 ? -7.571 4.527 44.284 1.00 63.81 815 ILE A O 1
ATOM 6534 N N . ILE A 1 816 ? -9.564 4.903 45.218 1.00 63.06 816 ILE A N 1
ATOM 6535 C CA . ILE A 1 816 ? -10.366 4.109 44.294 1.00 63.06 816 ILE A CA 1
ATOM 6536 C C . ILE A 1 816 ? -11.333 5.059 43.592 1.00 63.06 816 ILE A C 1
ATOM 6538 O O . ILE A 1 816 ? -12.159 5.711 44.226 1.00 63.06 816 ILE A O 1
ATOM 6542 N N . GLU A 1 817 ? -11.225 5.142 42.276 1.00 60.59 817 GLU A N 1
ATOM 6543 C CA . GLU A 1 817 ? -12.055 5.965 41.412 1.00 60.59 817 GLU A CA 1
ATOM 6544 C C . GLU A 1 817 ? -13.054 5.100 40.632 1.00 60.59 817 GLU A C 1
ATOM 6546 O O . GLU A 1 817 ? -12.678 4.156 39.931 1.00 60.59 817 GLU A O 1
ATOM 6551 N N . GLU A 1 818 ? -14.333 5.462 40.737 1.00 58.53 818 GLU A N 1
ATOM 6552 C CA . GLU A 1 818 ? -15.463 4.833 40.052 1.00 58.53 818 GLU A CA 1
ATOM 6553 C C . GLU A 1 818 ? -16.140 5.863 39.123 1.00 58.53 818 GLU A C 1
ATOM 6555 O O . GLU A 1 818 ? -16.495 6.970 39.550 1.00 58.53 818 GLU A O 1
ATOM 6560 N N . HIS A 1 819 ? -16.329 5.508 37.846 1.00 52.06 819 HIS A N 1
ATOM 6561 C CA . HIS A 1 819 ? -16.927 6.366 36.815 1.00 52.06 819 HIS A CA 1
ATOM 6562 C C . HIS A 1 819 ? -18.360 5.930 36.464 1.00 52.06 819 HIS A C 1
ATOM 6564 O O . HIS A 1 819 ? -18.644 4.750 36.366 1.00 52.06 819 HIS A O 1
ATOM 6570 N N . GLY A 1 820 ? -19.293 6.856 36.231 1.00 50.53 820 GLY A N 1
ATOM 6571 C CA . GLY A 1 820 ? -20.647 6.488 35.782 1.00 50.53 820 GLY A CA 1
ATOM 6572 C C . GLY A 1 820 ? -20.792 6.329 34.267 1.00 50.53 820 GLY A C 1
ATOM 6573 O O . GLY A 1 820 ? -20.272 7.151 33.516 1.00 50.53 820 GLY A O 1
ATOM 6574 N N . LEU A 1 821 ? -21.575 5.332 33.825 1.00 40.75 821 LEU A N 1
ATOM 6575 C CA . LEU A 1 821 ? -22.031 5.157 32.430 1.00 40.75 821 LEU A CA 1
ATOM 6576 C C . LEU A 1 821 ? -23.431 5.741 32.124 1.00 40.75 821 LEU A C 1
ATOM 6578 O O . LEU A 1 821 ? -23.933 5.568 31.014 1.00 40.75 821 LEU A O 1
ATOM 6582 N N . THR A 1 822 ? -24.100 6.435 33.050 1.00 35.41 822 THR A N 1
ATOM 6583 C CA . THR A 1 822 ? -25.452 6.963 32.774 1.00 35.41 822 THR A CA 1
ATOM 6584 C C . THR A 1 822 ? -25.468 7.989 31.627 1.00 35.41 822 THR A C 1
ATOM 6586 O O . THR A 1 822 ? -24.617 8.886 31.603 1.00 35.41 822 THR A O 1
ATOM 6589 N N . PRO A 1 823 ? -26.466 7.940 30.714 1.00 32.81 823 PRO A N 1
ATOM 6590 C CA . PRO A 1 823 ? -26.728 9.022 29.774 1.00 32.81 823 PRO A CA 1
ATOM 6591 C C . PRO A 1 823 ? -26.931 10.318 30.554 1.00 32.81 823 PRO A C 1
ATOM 6593 O O . PRO A 1 823 ? -27.657 10.338 31.547 1.00 32.81 823 PRO A O 1
ATOM 6596 N N . SER A 1 824 ? -26.310 11.401 30.092 1.00 32.84 824 SER A N 1
ATOM 6597 C CA . SER A 1 824 ? -26.556 12.758 30.582 1.00 32.84 824 SER A CA 1
ATOM 6598 C C . SER A 1 824 ? -28.058 12.987 30.784 1.00 32.84 824 SER A C 1
ATOM 6600 O O . SER A 1 824 ? -28.806 12.973 29.803 1.00 32.84 824 SER A O 1
ATOM 6602 N N . ALA A 1 825 ? -28.499 13.190 32.029 1.00 27.52 825 ALA A N 1
ATOM 6603 C CA . ALA A 1 825 ? -29.857 13.642 32.299 1.00 27.52 825 ALA A CA 1
ATOM 6604 C C . ALA A 1 825 ? -30.083 14.957 31.534 1.00 27.52 825 ALA A C 1
ATOM 6606 O O . ALA A 1 825 ? -29.228 15.845 31.552 1.00 27.52 825 ALA A O 1
ATOM 6607 N N . LYS A 1 826 ? -31.203 15.067 30.808 1.00 27.45 826 LYS A N 1
ATOM 6608 C CA . LYS A 1 826 ? -31.589 16.307 30.122 1.00 27.45 826 LYS A CA 1
ATOM 6609 C C . LYS A 1 826 ? -31.730 17.419 31.165 1.00 27.45 826 LYS A C 1
ATOM 6611 O O . LYS A 1 826 ? -32.693 17.419 31.925 1.00 27.45 826 LYS A O 1
ATOM 6616 N N . VAL A 1 827 ? -30.802 18.372 31.170 1.00 25.47 827 VAL A N 1
ATOM 6617 C CA . VAL A 1 827 ? -30.991 19.679 31.810 1.00 25.47 827 VAL A CA 1
ATOM 6618 C C . VAL A 1 827 ? -31.476 20.655 30.736 1.00 25.47 827 VAL A C 1
ATOM 6620 O O . VAL A 1 827 ? -31.026 20.610 29.590 1.00 25.47 827 VAL A O 1
ATOM 6623 N N . TYR A 1 828 ? -32.475 21.459 31.095 1.00 26.25 828 TYR A N 1
ATOM 6624 C CA . TYR A 1 828 ? -33.206 22.375 30.222 1.00 26.25 828 TYR A CA 1
ATOM 6625 C C . TYR A 1 828 ? -32.318 23.435 29.531 1.00 26.25 828 TYR A C 1
ATOM 6627 O O . TYR A 1 828 ? -31.192 23.713 29.927 1.00 26.25 828 TYR A O 1
ATOM 6635 N N . ALA A 1 829 ? -32.901 24.016 28.482 1.00 27.44 829 ALA A N 1
ATOM 6636 C CA . ALA A 1 829 ? -32.377 24.792 27.353 1.00 27.44 829 ALA A CA 1
ATOM 6637 C C . ALA A 1 829 ? -31.394 25.980 27.555 1.00 27.44 829 ALA A C 1
ATOM 6639 O O . ALA A 1 829 ? -31.218 26.724 26.592 1.00 27.44 829 ALA A O 1
ATOM 6640 N N . SER A 1 830 ? -30.721 26.188 28.694 1.00 28.56 830 SER A N 1
ATOM 6641 C CA . SER A 1 830 ? -29.809 27.346 28.856 1.00 28.56 830 SER A CA 1
ATOM 6642 C C . SER A 1 830 ? -28.326 27.046 29.089 1.00 28.56 830 SER A C 1
ATOM 6644 O O . SER A 1 830 ? -27.525 27.914 28.765 1.00 28.56 830 SER A O 1
ATOM 6646 N N . ASP A 1 831 ? -27.917 25.848 29.519 1.00 33.75 831 ASP A N 1
ATOM 6647 C CA . ASP A 1 831 ? -26.500 25.577 29.827 1.00 33.75 831 ASP A CA 1
ATOM 6648 C C . ASP A 1 831 ? -25.986 24.315 29.113 1.00 33.75 831 ASP A C 1
ATOM 6650 O O . ASP A 1 831 ? -26.302 23.179 29.461 1.00 33.75 831 ASP A O 1
ATOM 6654 N N . LYS A 1 832 ? -25.178 24.510 28.061 1.00 34.38 832 LYS A N 1
ATOM 6655 C CA . LYS A 1 832 ? -24.602 23.443 27.218 1.00 34.38 832 LYS A CA 1
ATOM 6656 C C . LYS A 1 832 ? -23.379 22.748 27.848 1.00 34.38 832 LYS A C 1
ATOM 6658 O O . LYS A 1 832 ? -22.399 22.515 27.142 1.00 34.38 832 LYS A O 1
ATOM 6663 N N . GLN A 1 833 ? -23.391 22.393 29.132 1.00 40.62 833 GLN A N 1
ATOM 6664 C CA . GLN A 1 833 ? -22.284 21.625 29.727 1.00 40.62 833 GLN A CA 1
ATOM 6665 C C . GLN A 1 833 ? -22.766 20.367 30.453 1.00 40.62 833 GLN A C 1
ATOM 6667 O O . GLN A 1 833 ? -23.591 20.412 31.358 1.00 40.62 833 GLN A O 1
ATOM 6672 N N . LYS A 1 834 ? -22.244 19.218 30.004 1.00 42.06 834 LYS A N 1
ATOM 6673 C CA . LYS A 1 834 ? -22.454 17.893 30.599 1.00 42.06 834 LYS A CA 1
ATOM 6674 C C . LYS A 1 834 ? -21.452 17.708 31.742 1.00 42.06 834 LYS A C 1
ATOM 6676 O O . LYS A 1 834 ? -20.258 17.830 31.497 1.00 42.06 834 LYS A O 1
ATOM 6681 N N . ILE A 1 835 ? -21.914 17.372 32.945 1.00 43.03 835 ILE A N 1
ATOM 6682 C CA . ILE A 1 835 ? -21.057 16.974 34.075 1.00 43.03 835 ILE A CA 1
ATOM 6683 C C . ILE A 1 835 ? -21.229 15.465 34.287 1.00 43.03 835 ILE A C 1
ATOM 6685 O O . ILE A 1 835 ? -22.354 14.996 34.459 1.00 43.03 835 ILE A O 1
ATOM 6689 N N . THR A 1 836 ? -20.136 14.698 34.264 1.00 47.53 836 THR A N 1
ATOM 6690 C CA . THR A 1 836 ? -20.152 13.255 34.566 1.00 47.53 836 THR A CA 1
ATOM 6691 C C . THR A 1 836 ? -19.909 13.043 36.067 1.00 47.53 836 THR A C 1
ATOM 6693 O O . THR A 1 836 ? -18.853 13.453 36.558 1.00 47.53 836 THR A O 1
ATOM 6696 N N . PRO A 1 837 ? -20.826 12.402 36.818 1.00 48.31 837 PRO A N 1
ATOM 6697 C CA . PRO A 1 837 ? -20.608 12.102 38.232 1.00 48.31 837 PRO A CA 1
ATOM 6698 C C . PRO A 1 837 ? -19.411 11.158 38.412 1.00 48.31 837 PRO A C 1
ATOM 6700 O O . PRO A 1 837 ? -19.301 10.152 37.710 1.00 48.31 837 PRO A O 1
ATOM 6703 N N . THR A 1 838 ? -18.518 11.475 39.352 1.00 53.12 838 THR A N 1
ATOM 6704 C CA . THR A 1 838 ? -17.353 10.646 39.708 1.00 53.12 838 THR A CA 1
ATOM 6705 C C . THR A 1 838 ? -17.379 10.375 41.207 1.00 53.12 838 THR A C 1
ATOM 6707 O O . THR A 1 838 ? -17.586 11.305 41.989 1.00 53.12 838 THR A O 1
ATOM 6710 N N . LYS A 1 839 ? -17.165 9.119 41.610 1.00 62.78 839 LYS A N 1
ATOM 6711 C CA . LYS A 1 839 ? -17.068 8.724 43.019 1.00 62.78 839 LYS A CA 1
ATOM 6712 C C . LYS A 1 839 ? -15.627 8.336 43.342 1.00 62.78 839 LYS A C 1
ATOM 6714 O O . LYS A 1 839 ? -15.043 7.494 42.667 1.00 62.78 839 LYS A O 1
ATOM 6719 N N . LEU A 1 840 ? -15.068 8.959 44.378 1.00 59.34 840 LEU A N 1
ATOM 6720 C CA . LEU A 1 840 ? -13.755 8.626 44.927 1.00 59.34 840 LEU A CA 1
ATOM 6721 C C . LEU A 1 840 ? -13.948 7.978 46.300 1.00 59.34 840 LEU A C 1
ATOM 6723 O O . LEU A 1 840 ? -14.497 8.602 47.206 1.00 59.34 840 LEU A O 1
ATOM 6727 N N . THR A 1 841 ? -13.498 6.737 46.447 1.00 65.19 841 THR A N 1
ATOM 6728 C CA . THR A 1 841 ? -13.399 6.035 47.733 1.00 65.19 841 THR A CA 1
ATOM 6729 C C . THR A 1 841 ? -11.940 6.048 48.153 1.00 65.19 841 THR A C 1
ATOM 6731 O O . THR A 1 841 ? -11.073 5.738 47.344 1.00 65.19 841 THR A O 1
ATOM 6734 N N . ILE A 1 842 ? -11.638 6.461 49.380 1.00 65.31 842 ILE A N 1
ATOM 6735 C CA . ILE A 1 842 ? -10.256 6.729 49.781 1.00 65.31 842 ILE A CA 1
ATOM 6736 C C . ILE A 1 842 ? -9.976 6.059 51.111 1.00 65.31 842 ILE A C 1
ATOM 6738 O O . ILE A 1 842 ? -10.752 6.211 52.052 1.00 65.31 842 ILE A O 1
ATOM 6742 N N . ASP A 1 843 ? -8.860 5.345 51.166 1.00 67.38 843 ASP A N 1
ATOM 6743 C CA . ASP A 1 843 ? -8.343 4.703 52.358 1.00 67.38 843 ASP A CA 1
ATOM 6744 C C . ASP A 1 843 ? -7.007 5.333 52.765 1.00 67.38 843 ASP A C 1
ATOM 6746 O O . ASP A 1 843 ? -6.048 5.413 51.986 1.00 67.38 843 ASP A O 1
ATOM 6750 N N . MET A 1 844 ? -6.972 5.833 53.997 1.00 74.75 844 MET A N 1
ATOM 6751 C CA . MET A 1 844 ? -5.833 6.539 54.567 1.00 74.75 844 MET A CA 1
ATOM 6752 C C . MET A 1 844 ? -5.098 5.654 55.575 1.00 74.75 844 MET A C 1
ATOM 6754 O O . MET A 1 844 ? -5.739 5.010 56.407 1.00 74.75 844 MET A O 1
ATOM 6758 N N . PRO A 1 845 ? -3.751 5.679 55.601 1.00 74.19 845 PRO A N 1
ATOM 6759 C CA . PRO A 1 845 ? -2.989 4.866 56.542 1.00 74.19 845 PRO A CA 1
ATOM 6760 C C . PRO A 1 845 ? -3.334 5.227 57.997 1.00 74.19 845 PRO A C 1
ATOM 6762 O O . PRO A 1 845 ? -3.466 6.405 58.350 1.00 74.19 845 PRO A O 1
ATOM 6765 N N . LYS A 1 846 ? -3.481 4.214 58.864 1.00 73.88 846 LYS A N 1
ATOM 6766 C CA . LYS A 1 846 ? -3.811 4.361 60.298 1.00 73.88 846 LYS A CA 1
ATOM 6767 C C . LYS A 1 846 ? -2.734 3.733 61.190 1.00 73.88 846 LYS A C 1
ATOM 6769 O O . LYS A 1 846 ? -2.052 2.798 60.784 1.00 73.88 846 LYS A O 1
ATOM 6774 N N . GLY A 1 847 ? -2.613 4.221 62.427 1.00 66.56 847 GLY A N 1
ATOM 6775 C CA . GLY A 1 847 ? -1.690 3.683 63.438 1.00 66.56 847 GLY A CA 1
ATOM 6776 C C . GLY A 1 847 ? -0.377 4.462 63.575 1.00 66.56 847 GLY A C 1
ATOM 6777 O O . GLY A 1 847 ? -0.275 5.586 63.105 1.00 66.56 847 GLY A O 1
ATOM 6778 N N . GLY A 1 848 ? 0.598 3.886 64.287 1.00 57.00 848 GLY A N 1
ATOM 6779 C CA . GLY A 1 848 ? 1.923 4.469 64.556 1.00 57.00 848 GLY A CA 1
ATOM 6780 C C . GLY A 1 848 ? 2.345 4.278 66.017 1.00 57.00 848 GLY A C 1
ATOM 6781 O O . GLY A 1 848 ? 1.732 4.850 66.921 1.00 57.00 848 GLY A O 1
ATOM 6782 N N . ARG A 1 849 ? 3.374 3.455 66.269 1.00 56.62 849 ARG A N 1
ATOM 6783 C CA . ARG A 1 849 ? 3.849 3.149 67.635 1.00 56.62 849 ARG A CA 1
ATOM 6784 C C . ARG A 1 849 ? 4.972 4.087 68.084 1.00 56.62 849 ARG A C 1
ATOM 6786 O O . ARG A 1 849 ? 5.054 4.394 69.268 1.00 56.62 849 ARG A O 1
ATOM 6793 N N . THR A 1 850 ? 5.785 4.577 67.149 1.00 67.31 850 THR A N 1
ATOM 6794 C CA . THR A 1 850 ? 6.892 5.518 67.399 1.00 67.31 850 THR A CA 1
ATOM 6795 C C . THR A 1 850 ? 6.594 6.912 66.837 1.00 67.31 850 THR A C 1
ATOM 6797 O O . THR A 1 850 ? 5.708 7.071 65.996 1.00 67.31 850 THR A O 1
ATOM 6800 N N . THR A 1 851 ? 7.325 7.935 67.290 1.00 73.50 851 THR A N 1
ATOM 6801 C CA . THR A 1 851 ? 7.190 9.319 66.795 1.00 73.50 851 THR A CA 1
ATOM 6802 C C . THR A 1 851 ? 7.451 9.416 65.288 1.00 73.50 851 THR A C 1
ATOM 6804 O O . THR A 1 851 ? 6.644 9.998 64.571 1.00 73.50 851 THR A O 1
ATOM 6807 N N . GLU A 1 852 ? 8.492 8.749 64.784 1.00 68.50 852 GLU A N 1
ATOM 6808 C CA . GLU A 1 852 ? 8.827 8.716 63.350 1.00 68.50 852 GLU A CA 1
ATOM 6809 C C . GLU A 1 852 ? 7.727 8.063 62.498 1.00 68.50 852 GLU A C 1
ATOM 6811 O O . GLU A 1 852 ? 7.393 8.554 61.422 1.00 68.50 852 GLU A O 1
ATOM 6816 N N . GLN A 1 853 ? 7.104 6.986 62.994 1.00 67.50 853 GLN A N 1
ATOM 6817 C CA . GLN A 1 853 ? 5.976 6.345 62.313 1.00 67.50 853 GLN A CA 1
ATOM 6818 C C . GLN A 1 853 ? 4.732 7.236 62.297 1.00 67.50 853 GLN A C 1
ATOM 6820 O O . GLN A 1 853 ? 4.013 7.256 61.300 1.00 67.50 853 GLN A O 1
ATOM 6825 N N . LYS A 1 854 ? 4.472 7.972 63.386 1.00 74.31 854 LYS A N 1
ATOM 6826 C CA . LYS A 1 854 ? 3.354 8.923 63.455 1.00 74.31 854 LYS A CA 1
ATOM 6827 C C . LYS A 1 854 ? 3.538 10.061 62.452 1.00 74.31 854 LYS A C 1
ATOM 6829 O O . LYS A 1 854 ? 2.601 10.368 61.724 1.00 74.31 854 LYS A O 1
ATOM 6834 N N . GLU A 1 855 ? 4.743 10.618 62.345 1.00 77.19 855 GLU A N 1
ATOM 6835 C CA . GLU A 1 855 ? 5.055 11.649 61.347 1.00 77.19 855 GLU A CA 1
ATOM 6836 C C . GLU A 1 855 ? 4.951 11.137 59.906 1.00 77.19 855 GLU A C 1
ATOM 6838 O O . GLU A 1 855 ? 4.377 11.815 59.056 1.00 77.19 855 GLU A O 1
ATOM 6843 N N . LEU A 1 856 ? 5.461 9.931 59.628 1.00 75.94 856 LEU A N 1
ATOM 6844 C CA . LEU A 1 856 ? 5.343 9.296 58.313 1.00 75.94 856 LEU A CA 1
ATOM 6845 C C . LEU A 1 856 ? 3.871 9.092 57.912 1.00 75.94 856 LEU A C 1
ATOM 6847 O O . LEU A 1 856 ? 3.499 9.294 56.756 1.00 75.94 856 LEU A O 1
ATOM 6851 N N . ILE A 1 857 ? 3.021 8.697 58.863 1.00 78.56 857 ILE A N 1
ATOM 6852 C CA . ILE A 1 857 ? 1.588 8.487 58.628 1.00 78.56 857 ILE A CA 1
ATOM 6853 C C . ILE A 1 857 ? 0.860 9.819 58.420 1.00 78.56 857 ILE A C 1
ATOM 6855 O O . ILE A 1 857 ? -0.006 9.899 57.548 1.00 78.56 857 ILE A O 1
ATOM 6859 N N . GLU A 1 858 ? 1.231 10.877 59.142 1.00 83.19 858 GLU A N 1
ATOM 6860 C CA . GLU A 1 858 ? 0.722 12.232 58.895 1.00 83.19 858 GLU A CA 1
ATOM 6861 C C . GLU A 1 858 ? 1.081 12.733 57.486 1.00 83.19 858 GLU A C 1
ATOM 6863 O O . GLU A 1 858 ? 0.192 13.181 56.758 1.00 83.19 858 GLU A O 1
ATOM 6868 N N . GLU A 1 859 ? 2.343 12.597 57.063 1.00 81.62 859 GLU A N 1
ATOM 6869 C CA . GLU A 1 859 ? 2.796 12.952 55.706 1.00 81.62 859 GLU A CA 1
ATOM 6870 C C . GLU A 1 859 ? 2.038 12.162 54.628 1.00 81.62 859 GLU A C 1
ATOM 6872 O O . GLU A 1 859 ? 1.584 12.721 53.625 1.00 81.62 859 GLU A O 1
ATOM 6877 N N . ALA A 1 860 ? 1.820 10.864 54.850 1.00 77.62 860 ALA A N 1
ATOM 6878 C CA . ALA A 1 860 ? 1.071 10.020 53.926 1.00 77.62 860 ALA A CA 1
ATOM 6879 C C . ALA A 1 860 ? -0.410 10.397 53.820 1.00 77.62 860 ALA A C 1
ATOM 6881 O O . ALA A 1 860 ? -0.966 10.396 52.717 1.00 77.62 860 ALA A O 1
ATOM 6882 N N . ARG A 1 861 ? -1.048 10.779 54.932 1.00 82.38 861 ARG A N 1
ATOM 6883 C CA . ARG A 1 861 ? -2.429 11.286 54.939 1.00 82.38 861 ARG A CA 1
ATOM 6884 C C . ARG A 1 861 ? -2.547 12.600 54.173 1.00 82.38 861 ARG A C 1
ATOM 6886 O O . ARG A 1 861 ? -3.447 12.736 53.347 1.00 82.38 861 ARG A O 1
ATOM 6893 N N . VAL A 1 862 ? -1.617 13.536 54.381 1.00 84.38 862 VAL A N 1
ATOM 6894 C CA . VAL A 1 862 ? -1.567 14.807 53.635 1.00 84.38 862 VAL A CA 1
ATOM 6895 C C . VAL A 1 862 ? -1.409 14.549 52.136 1.00 84.38 862 VAL A C 1
ATOM 6897 O O . VAL A 1 862 ? -2.203 15.053 51.340 1.00 84.38 862 VAL A O 1
ATOM 6900 N N . LYS A 1 863 ? -0.430 13.726 51.741 1.00 81.31 863 LYS A N 1
ATOM 6901 C CA . LYS A 1 863 ? -0.155 13.416 50.331 1.00 81.31 863 LYS A CA 1
ATOM 6902 C C . LYS A 1 863 ? -1.346 12.743 49.648 1.00 81.31 863 LYS A C 1
ATOM 6904 O O . LYS A 1 863 ? -1.765 13.186 48.581 1.00 81.31 863 LYS A O 1
ATOM 6909 N N . THR A 1 864 ? -1.942 11.737 50.290 1.00 76.19 864 THR A N 1
ATOM 6910 C CA . THR A 1 864 ? -3.112 11.013 49.763 1.00 76.19 864 THR A CA 1
ATOM 6911 C C . THR A 1 864 ? -4.314 11.944 49.589 1.00 76.19 864 THR A C 1
ATOM 6913 O O . THR A 1 864 ? -4.959 11.924 48.540 1.00 76.19 864 THR A O 1
ATOM 6916 N N . ALA A 1 865 ? -4.581 12.818 50.571 1.00 80.50 865 ALA A N 1
ATOM 6917 C CA . ALA A 1 865 ? -5.653 13.808 50.476 1.00 80.50 865 ALA A CA 1
ATOM 6918 C C . ALA A 1 865 ? -5.445 14.769 49.297 1.00 80.50 865 ALA A C 1
ATOM 6920 O O . ALA A 1 865 ? -6.368 15.014 48.521 1.00 80.50 865 ALA A O 1
ATOM 6921 N N . MET A 1 866 ? -4.227 15.293 49.140 1.00 83.00 866 MET A N 1
ATOM 6922 C CA . MET A 1 866 ? -3.900 16.244 48.077 1.00 83.00 866 MET A CA 1
ATOM 6923 C C . MET A 1 866 ? -3.966 15.617 46.684 1.00 83.00 866 MET A C 1
ATOM 6925 O O . MET A 1 866 ? -4.534 16.231 45.785 1.00 83.00 866 MET A O 1
ATOM 6929 N N . VAL A 1 867 ? -3.452 14.396 46.503 1.00 74.56 867 VAL A N 1
ATOM 6930 C CA . VAL A 1 867 ? -3.522 13.675 45.220 1.00 74.56 867 VAL A CA 1
ATOM 6931 C C . VAL A 1 867 ? -4.978 13.461 44.808 1.00 74.56 867 VAL A C 1
ATOM 6933 O O . VAL A 1 867 ? -5.365 13.839 43.704 1.00 74.56 867 VAL A O 1
ATOM 6936 N N . ALA A 1 868 ? -5.812 12.937 45.708 1.00 72.12 868 ALA A N 1
ATOM 6937 C CA . ALA A 1 868 ? -7.224 12.702 45.420 1.00 72.12 868 ALA A CA 1
ATOM 6938 C C . ALA A 1 868 ? -7.981 13.995 45.077 1.00 72.12 868 ALA A C 1
ATOM 6940 O O . ALA A 1 868 ? -8.716 14.041 44.089 1.00 72.12 868 ALA A O 1
ATOM 6941 N N . VAL A 1 869 ? -7.783 15.061 45.861 1.00 77.06 869 VAL A N 1
ATOM 6942 C CA . VAL A 1 869 ? -8.470 16.340 45.642 1.00 77.06 869 VAL A CA 1
ATOM 6943 C C . VAL A 1 869 ? -7.993 17.002 44.350 1.00 77.06 869 VAL A C 1
ATOM 6945 O O . VAL A 1 869 ? -8.821 17.354 43.514 1.00 77.06 869 VAL A O 1
ATOM 6948 N N . CYS A 1 870 ? -6.687 17.143 44.118 1.00 75.94 870 CYS A N 1
ATOM 6949 C CA . CYS A 1 870 ? -6.188 17.763 42.886 1.00 75.94 870 CYS A CA 1
ATOM 6950 C C . CYS A 1 870 ? -6.662 17.012 41.636 1.00 75.94 870 CYS A C 1
ATOM 6952 O O . CYS A 1 870 ? -7.041 17.621 40.636 1.00 75.94 870 CYS A O 1
ATOM 6954 N N . GLN A 1 871 ? -6.712 15.687 41.711 1.00 66.94 871 GLN A N 1
ATOM 6955 C CA . GLN A 1 871 ? -7.160 14.857 40.608 1.00 66.94 871 GLN A CA 1
ATOM 6956 C C . GLN A 1 871 ? -8.666 14.965 40.340 1.00 66.94 871 GLN A C 1
ATOM 6958 O O . GLN A 1 871 ? -9.067 14.926 39.173 1.00 66.94 871 GLN A O 1
ATOM 6963 N N . LEU A 1 872 ? -9.483 15.150 41.383 1.00 70.44 872 LEU A N 1
ATOM 6964 C CA . LEU A 1 872 ? -10.898 15.501 41.248 1.00 70.44 872 LEU A CA 1
ATOM 6965 C C . LEU A 1 872 ? -11.052 16.835 40.503 1.00 70.44 872 LEU A C 1
ATOM 6967 O O . LEU A 1 872 ? -11.774 16.912 39.511 1.00 70.44 872 LEU A O 1
ATOM 6971 N N . PHE A 1 873 ? -10.335 17.872 40.944 1.00 70.19 873 PHE A N 1
ATOM 6972 C CA . PHE A 1 873 ? -10.459 19.225 40.394 1.00 70.19 873 PHE A CA 1
ATOM 6973 C C . PHE A 1 873 ? -9.943 19.361 38.958 1.00 70.19 873 PHE A C 1
ATOM 6975 O O . PHE A 1 873 ? -10.538 20.094 38.172 1.00 70.19 873 PHE A O 1
ATOM 6982 N N . ALA A 1 874 ? -8.896 18.630 38.574 1.00 61.53 874 ALA A N 1
ATOM 6983 C CA . ALA A 1 874 ? -8.390 18.632 37.198 1.00 61.53 874 ALA A CA 1
ATOM 6984 C C . ALA A 1 874 ? -9.443 18.184 36.164 1.00 61.53 874 ALA A C 1
ATOM 6986 O O . ALA A 1 874 ? -9.475 18.657 35.023 1.00 61.53 874 ALA A O 1
ATOM 6987 N N . LYS A 1 875 ? -10.344 17.285 36.570 1.00 58.81 875 LYS A N 1
ATOM 6988 C CA . LYS A 1 875 ? -11.383 16.733 35.695 1.00 58.81 875 LYS A CA 1
ATOM 6989 C C . LYS A 1 875 ? -12.588 17.654 35.528 1.00 58.81 875 LYS A C 1
ATOM 6991 O O . LYS A 1 875 ? -13.367 17.448 34.605 1.00 58.81 875 LYS A O 1
ATOM 6996 N N . LEU A 1 876 ? -12.733 18.681 36.363 1.00 61.53 876 LEU A N 1
ATOM 6997 C CA . LEU A 1 876 ? -13.866 19.597 36.286 1.00 61.53 876 LEU A CA 1
ATOM 6998 C C . LEU A 1 876 ? -13.729 20.542 35.090 1.00 61.53 876 LEU A C 1
ATOM 7000 O O . LEU A 1 876 ? -12.716 21.223 34.927 1.00 61.53 876 LEU A O 1
ATOM 7004 N N . ASP A 1 877 ? -14.749 20.582 34.237 1.00 55.06 877 ASP A N 1
ATOM 7005 C CA . ASP A 1 877 ? -14.823 21.500 33.088 1.00 55.06 877 ASP A CA 1
ATOM 7006 C C . ASP A 1 877 ? -15.433 22.860 33.451 1.00 55.06 877 ASP A C 1
ATOM 7008 O O . ASP A 1 877 ? -15.345 23.811 32.674 1.00 55.06 877 ASP A O 1
ATOM 7012 N N . VAL A 1 878 ? -16.026 22.958 34.642 1.00 58.97 878 VAL A N 1
ATOM 7013 C CA . VAL A 1 878 ? -16.620 24.168 35.217 1.00 58.97 878 VAL A CA 1
ATOM 7014 C C . VAL A 1 878 ? -16.328 24.247 36.714 1.00 58.97 878 VAL A C 1
ATOM 7016 O O . VAL A 1 878 ? -16.146 23.202 37.345 1.00 58.97 878 VAL A O 1
ATOM 7019 N N . PRO A 1 879 ? -16.285 25.456 37.304 1.00 69.38 879 PRO A N 1
ATOM 7020 C CA . PRO A 1 879 ? -16.179 25.600 38.750 1.00 69.38 879 PRO A CA 1
ATOM 7021 C C . PRO A 1 879 ? -17.357 24.918 39.456 1.00 69.38 879 PRO A C 1
ATOM 7023 O O . PRO A 1 879 ? -18.489 25.055 38.988 1.00 69.38 879 PRO A O 1
ATOM 7026 N N . PRO A 1 880 ? -17.131 24.246 40.596 1.00 71.75 880 PRO A N 1
ATOM 7027 C CA . PRO A 1 880 ? -18.216 23.835 41.478 1.00 71.75 880 PRO A CA 1
ATOM 7028 C C . PRO A 1 880 ? -19.074 25.028 41.910 1.00 71.75 880 PRO A C 1
ATOM 7030 O O . PRO A 1 880 ? -18.554 26.110 42.197 1.00 71.75 880 PRO A O 1
ATOM 7033 N N . ASP A 1 881 ? -20.381 24.819 42.033 1.00 67.56 881 ASP A N 1
ATOM 7034 C CA . ASP A 1 881 ? -21.318 25.816 42.550 1.00 67.56 881 ASP A CA 1
ATOM 7035 C C . ASP A 1 881 ? -22.366 25.175 43.477 1.00 67.56 881 ASP A C 1
ATOM 7037 O O . ASP A 1 881 ? -22.291 23.996 43.815 1.00 67.56 881 ASP A O 1
ATOM 7041 N N . GLU A 1 882 ? -23.333 25.961 43.948 1.00 70.56 882 GLU A N 1
ATOM 7042 C CA . GLU A 1 882 ? -24.388 25.473 44.848 1.00 70.56 882 GLU A CA 1
ATOM 7043 C C . GLU A 1 882 ? -25.328 24.451 44.182 1.00 70.56 882 GLU A C 1
ATOM 7045 O O . GLU A 1 882 ? -25.911 23.617 44.873 1.00 70.56 882 GLU A O 1
ATOM 7050 N N . LYS A 1 883 ? -25.463 24.496 42.849 1.00 62.72 883 LYS A N 1
ATOM 7051 C CA . LYS A 1 883 ? -26.300 23.573 42.067 1.00 62.72 883 LYS A CA 1
ATOM 7052 C C . LYS A 1 883 ? -25.548 22.288 41.708 1.00 62.72 883 LYS A C 1
ATOM 7054 O O . LYS A 1 883 ? -26.176 21.244 41.550 1.00 62.72 883 LYS A O 1
ATOM 7059 N N . HIS A 1 884 ? -24.222 22.363 41.618 1.00 65.88 884 HIS A N 1
ATOM 7060 C CA . HIS A 1 884 ? -23.306 21.271 41.299 1.00 65.88 884 HIS A CA 1
ATOM 7061 C C . HIS A 1 884 ? -22.181 21.208 42.349 1.00 65.88 884 HIS A C 1
ATOM 7063 O O . HIS A 1 884 ? -21.022 21.521 42.050 1.00 65.88 884 HIS A O 1
ATOM 7069 N N . PRO A 1 885 ? -22.517 20.846 43.601 1.00 67.88 885 PRO A N 1
ATOM 7070 C CA . PRO A 1 885 ? -21.568 20.872 44.700 1.00 67.88 885 PRO A CA 1
ATOM 7071 C C . PRO A 1 885 ? -20.610 19.679 44.660 1.00 67.88 885 PRO A C 1
ATOM 7073 O O . PRO A 1 885 ? -20.925 18.600 44.152 1.00 67.88 885 PRO A O 1
ATOM 7076 N N . ILE A 1 886 ? -19.452 19.843 45.294 1.00 67.75 886 ILE A N 1
ATOM 7077 C CA . ILE A 1 886 ? -18.592 18.725 45.681 1.00 67.75 886 ILE A CA 1
ATOM 7078 C C . ILE A 1 886 ? -19.145 18.135 46.977 1.00 67.75 886 ILE A C 1
ATOM 7080 O O . ILE A 1 886 ? -19.132 18.799 48.017 1.00 67.75 886 ILE A O 1
ATOM 7084 N N . ASN A 1 887 ? -19.600 16.883 46.911 1.00 67.00 887 ASN A N 1
ATOM 7085 C CA . ASN A 1 887 ? -20.132 16.155 48.058 1.00 67.00 887 ASN A CA 1
ATOM 7086 C C . ASN A 1 887 ? -19.029 15.371 48.786 1.00 67.00 887 ASN A C 1
ATOM 7088 O O . ASN A 1 887 ? -18.426 14.471 48.205 1.00 67.00 887 ASN A O 1
ATOM 7092 N N . ILE A 1 888 ? -18.781 15.691 50.059 1.00 66.50 888 ILE A N 1
ATOM 7093 C CA . ILE A 1 888 ? -17.801 15.016 50.921 1.00 66.50 888 ILE A CA 1
ATOM 7094 C C . ILE A 1 888 ? -18.546 14.239 52.010 1.00 66.50 888 ILE A C 1
ATOM 7096 O O . ILE A 1 888 ? -19.009 14.823 52.993 1.00 66.50 888 ILE A O 1
ATOM 7100 N N . ASN A 1 889 ? -18.613 12.917 51.853 1.00 63.69 889 ASN A N 1
ATOM 7101 C CA . ASN A 1 889 ? -19.190 11.999 52.834 1.00 63.69 889 ASN A CA 1
ATOM 7102 C C . ASN A 1 889 ? -18.103 11.030 53.311 1.00 63.69 889 ASN A C 1
ATOM 7104 O O . ASN A 1 889 ? -17.550 10.276 52.513 1.00 63.69 889 ASN A O 1
ATOM 7108 N N . CYS A 1 890 ? -17.794 11.058 54.607 1.00 62.53 890 CYS A N 1
ATOM 7109 C CA . CYS A 1 890 ? -16.753 10.228 55.214 1.00 62.53 890 CYS A CA 1
ATOM 7110 C C . CYS A 1 890 ? -17.325 9.484 56.422 1.00 62.53 890 CYS A C 1
ATOM 7112 O O . CYS A 1 890 ? -17.969 10.106 57.270 1.00 62.53 890 CYS A O 1
ATOM 7114 N N . SER A 1 891 ? -17.059 8.179 56.510 1.00 61.59 891 SER A N 1
ATOM 7115 C CA . SER A 1 891 ? -17.436 7.331 57.648 1.00 61.59 891 SER A CA 1
ATOM 7116 C C . SER A 1 891 ? -16.535 7.540 58.872 1.00 61.59 891 SER A C 1
ATOM 7118 O O . SER A 1 891 ? -17.005 7.381 59.995 1.00 61.59 891 SER A O 1
ATOM 7120 N N . ASP A 1 892 ? -15.272 7.941 58.673 1.00 69.31 892 ASP A N 1
ATOM 7121 C CA . ASP A 1 892 ? -14.327 8.300 59.739 1.00 69.31 892 ASP A CA 1
ATOM 7122 C C . ASP A 1 892 ? -14.229 9.838 59.903 1.00 69.31 892 ASP A C 1
ATOM 7124 O O . ASP A 1 892 ? -13.827 10.536 58.961 1.00 69.31 892 ASP A O 1
ATOM 7128 N N . PRO A 1 893 ? -14.579 10.396 61.081 1.00 69.25 893 PRO A N 1
ATOM 7129 C CA . PRO A 1 893 ? -14.479 11.829 61.358 1.00 69.25 893 PRO A CA 1
ATOM 7130 C C . PRO A 1 893 ? -13.063 12.419 61.281 1.00 69.25 893 PRO A C 1
ATOM 7132 O O . PRO A 1 893 ? -12.941 13.621 61.033 1.00 69.25 893 PRO A O 1
ATOM 7135 N N . GLU A 1 894 ? -12.003 11.636 61.507 1.00 74.88 894 GLU A N 1
ATOM 7136 C CA . GLU A 1 894 ? -10.619 12.126 61.431 1.00 74.88 894 GLU A CA 1
ATOM 7137 C C . GLU A 1 894 ? -10.142 12.255 59.983 1.00 74.88 894 GLU A C 1
ATOM 7139 O O . GLU A 1 894 ? -9.625 13.307 59.600 1.00 74.88 894 GLU A O 1
ATOM 7144 N N . ASP A 1 895 ? -10.395 11.251 59.144 1.00 76.69 895 ASP A N 1
ATOM 7145 C CA . ASP A 1 895 ? -10.050 11.292 57.715 1.00 76.69 895 ASP A CA 1
ATOM 7146 C C . ASP A 1 895 ? -10.815 12.430 57.003 1.00 76.69 895 ASP A C 1
ATOM 7148 O O . ASP A 1 895 ? -10.271 13.143 56.149 1.00 76.69 895 ASP A O 1
ATOM 7152 N N . ALA A 1 896 ? -12.049 12.702 57.450 1.00 74.88 896 ALA A N 1
ATOM 7153 C CA . ALA A 1 896 ? -12.861 13.823 56.982 1.00 74.88 896 ALA A CA 1
ATOM 7154 C C . ALA A 1 896 ? -12.183 15.192 57.193 1.00 74.88 896 ALA A C 1
ATOM 7156 O O . ALA A 1 896 ? -12.339 16.093 56.362 1.00 74.88 896 ALA A O 1
ATOM 7157 N N . LYS A 1 897 ? -11.404 15.369 58.274 1.00 82.56 897 LYS A N 1
ATOM 7158 C CA . LYS A 1 897 ? -10.674 16.622 58.543 1.00 82.56 897 LYS A CA 1
ATOM 7159 C C . LYS A 1 897 ? -9.545 16.846 57.538 1.00 82.56 897 LYS A C 1
ATOM 7161 O O . LYS A 1 897 ? -9.367 17.982 57.097 1.00 82.56 897 LYS A O 1
ATOM 7166 N N . TYR A 1 898 ? -8.818 15.797 57.145 1.00 84.25 898 TYR A N 1
ATOM 7167 C CA . TYR A 1 898 ? -7.733 15.884 56.158 1.00 84.25 898 TYR A CA 1
ATOM 7168 C C . TYR A 1 898 ? -8.270 16.231 54.766 1.00 84.25 898 TYR A C 1
ATOM 7170 O O . TYR A 1 898 ? -7.788 17.177 54.141 1.00 84.25 898 TYR A O 1
ATOM 7178 N N . PHE A 1 899 ? -9.318 15.537 54.312 1.00 79.25 899 PHE A N 1
ATOM 7179 C CA . PHE A 1 899 ? -9.945 15.801 53.012 1.00 79.25 899 PHE A CA 1
ATOM 7180 C C . PHE A 1 899 ? -10.543 17.192 52.909 1.00 79.25 899 PHE A C 1
ATOM 7182 O O . PHE A 1 899 ? -10.273 17.926 51.958 1.00 79.25 899 PHE A O 1
ATOM 7189 N N . TRP A 1 900 ? -11.334 17.574 53.909 1.00 83.12 900 TRP A N 1
ATOM 7190 C CA . TRP A 1 900 ? -11.948 18.891 53.934 1.00 83.12 900 TRP A CA 1
ATOM 7191 C C . TRP A 1 900 ? -10.887 20.001 53.950 1.00 83.12 900 TRP A C 1
ATOM 7193 O O . TRP A 1 900 ? -11.021 20.998 53.239 1.00 83.12 900 TRP A O 1
ATOM 7203 N N . THR A 1 901 ? -9.792 19.801 54.694 1.00 87.38 901 THR A N 1
ATOM 7204 C CA . THR A 1 901 ? -8.655 20.732 54.716 1.00 87.38 901 THR A CA 1
ATOM 7205 C C . THR A 1 901 ? -7.980 20.837 53.346 1.00 87.38 901 THR A C 1
ATOM 7207 O O . THR A 1 901 ? -7.762 21.952 52.873 1.00 87.38 901 THR A O 1
ATOM 7210 N N . ALA A 1 902 ? -7.727 19.716 52.662 1.00 84.75 902 ALA A N 1
ATOM 7211 C CA . ALA A 1 902 ? -7.153 19.700 51.314 1.00 84.75 902 ALA A CA 1
ATOM 7212 C C . ALA A 1 902 ? -8.042 20.425 50.282 1.00 84.75 902 ALA A C 1
ATOM 7214 O O . ALA A 1 902 ? -7.546 21.246 49.510 1.00 84.75 902 ALA A O 1
ATOM 7215 N N . VAL A 1 903 ? -9.366 20.215 50.315 1.00 82.69 903 VAL A N 1
ATOM 7216 C CA . VAL A 1 903 ? -10.319 20.939 49.448 1.00 82.69 903 VAL A CA 1
ATOM 7217 C C . VAL A 1 903 ? -10.270 22.445 49.707 1.00 82.69 903 VAL A C 1
ATOM 7219 O O . VAL A 1 903 ? -10.268 23.230 48.761 1.00 82.69 903 VAL A O 1
ATOM 7222 N N . LYS A 1 904 ? -10.184 22.874 50.972 1.00 86.12 904 LYS A N 1
ATOM 7223 C CA . LYS A 1 904 ? -10.060 24.296 51.329 1.00 86.12 904 LYS A CA 1
ATOM 7224 C C . LYS A 1 904 ? -8.743 24.924 50.896 1.00 86.12 904 LYS A C 1
ATOM 7226 O O . LYS A 1 904 ? -8.737 26.087 50.493 1.00 86.12 904 LYS A O 1
ATOM 7231 N N . ILE A 1 905 ? -7.648 24.173 50.962 1.00 88.06 905 ILE A N 1
ATOM 7232 C CA . ILE A 1 905 ? -6.357 24.605 50.426 1.00 88.06 905 ILE A CA 1
ATOM 7233 C C . ILE A 1 905 ? -6.483 24.816 48.915 1.00 88.06 905 ILE A C 1
ATOM 7235 O O . ILE A 1 905 ? -6.231 25.919 48.442 1.00 88.06 905 ILE A O 1
ATOM 7239 N N . VAL A 1 906 ? -6.977 23.822 48.170 1.00 82.62 906 VAL A N 1
ATOM 7240 C CA . VAL A 1 906 ? -7.180 23.931 46.714 1.00 82.62 906 VAL A CA 1
ATOM 7241 C C . VAL A 1 906 ? -8.114 25.089 46.355 1.00 82.62 906 VAL A C 1
ATOM 7243 O O . VAL A 1 906 ? -7.799 25.866 45.458 1.00 82.62 906 VAL A O 1
ATOM 7246 N N . GLN A 1 907 ? -9.211 25.276 47.094 1.00 86.38 907 GLN A N 1
ATOM 7247 C CA . GLN A 1 907 ? -10.129 26.406 46.914 1.00 86.38 907 GLN A CA 1
ATOM 7248 C C . GLN A 1 907 ? -9.408 27.757 47.024 1.00 86.38 907 GLN A C 1
ATOM 7250 O O . GLN A 1 907 ? -9.604 28.641 46.190 1.00 86.38 907 GLN A O 1
ATOM 7255 N N . LYS A 1 908 ? -8.569 27.924 48.054 1.00 87.62 908 LYS A N 1
ATOM 7256 C CA . LYS A 1 908 ? -7.791 29.148 48.272 1.00 87.62 908 LYS A CA 1
ATOM 7257 C C . LYS A 1 908 ? -6.754 29.356 47.170 1.00 87.62 908 LYS A C 1
ATOM 7259 O O . LYS A 1 908 ? -6.565 30.482 46.719 1.00 87.62 908 LYS A O 1
ATOM 7264 N N . GLU A 1 909 ? -6.091 28.286 46.752 1.00 86.94 909 GLU A N 1
ATOM 7265 C CA . GLU A 1 909 ? -5.029 28.324 45.753 1.00 86.94 909 GLU A CA 1
ATOM 7266 C C . GLU A 1 909 ? -5.571 28.591 44.334 1.00 86.94 909 GLU A C 1
ATOM 7268 O O . GLU A 1 909 ? -4.933 29.305 43.561 1.00 86.94 909 GLU A O 1
ATOM 7273 N N . LEU A 1 910 ? -6.772 28.107 44.003 1.00 82.50 910 LEU A N 1
ATOM 7274 C CA . LEU A 1 910 ? -7.426 28.315 42.704 1.00 82.50 910 LEU A CA 1
ATOM 7275 C C . LEU A 1 910 ? -8.205 29.636 42.581 1.00 82.50 910 LEU A C 1
ATOM 7277 O O . LEU A 1 910 ? -8.788 29.881 41.524 1.00 82.50 910 LEU A O 1
ATOM 7281 N N . LYS A 1 911 ? -8.218 30.495 43.610 1.00 83.81 911 LYS A N 1
ATOM 7282 C CA . LYS A 1 911 ? -9.041 31.723 43.668 1.00 83.81 911 LYS A CA 1
ATOM 7283 C C . LYS A 1 911 ? -8.859 32.684 42.478 1.00 83.81 911 LYS A C 1
ATOM 7285 O O . LYS A 1 911 ? -9.800 33.386 42.129 1.00 83.81 911 LYS A O 1
ATOM 7290 N N . ASP A 1 912 ? -7.676 32.686 41.860 1.00 78.00 912 ASP A N 1
ATOM 7291 C CA . ASP A 1 912 ? -7.311 33.563 40.736 1.00 78.00 912 ASP A CA 1
ATOM 7292 C C . ASP A 1 912 ? -7.394 32.836 39.374 1.00 78.00 912 ASP A C 1
ATOM 7294 O O . ASP A 1 912 ? -6.900 33.323 38.359 1.00 78.00 912 ASP A O 1
ATOM 7298 N N . THR A 1 913 ? -7.995 31.643 39.336 1.00 77.62 913 THR A N 1
ATOM 7299 C CA . THR A 1 913 ? -8.124 30.809 38.131 1.00 77.62 913 THR A CA 1
ATOM 7300 C C . THR A 1 913 ? -9.572 30.730 37.652 1.00 77.62 913 THR A C 1
ATOM 7302 O O . THR A 1 913 ? -10.511 31.036 38.388 1.00 77.62 913 THR A O 1
ATOM 7305 N N . LYS A 1 914 ? -9.788 30.231 36.427 1.00 75.19 914 LYS A N 1
ATOM 7306 C CA . LYS A 1 914 ? -11.144 30.000 35.901 1.00 75.19 914 LYS A CA 1
ATOM 7307 C C . LYS A 1 914 ? -11.922 28.885 36.615 1.00 75.19 914 LYS A C 1
ATOM 7309 O O . LYS A 1 914 ? -13.090 28.721 36.298 1.00 75.19 914 LYS A O 1
ATOM 7314 N N . LEU A 1 915 ? -11.311 28.150 37.553 1.00 74.69 915 LEU A N 1
ATOM 7315 C CA . LEU A 1 915 ? -11.977 27.162 38.417 1.00 74.69 915 LEU A CA 1
ATOM 7316 C C . LEU A 1 915 ? -12.238 27.674 39.845 1.00 74.69 915 LEU A C 1
ATOM 7318 O O . LEU A 1 915 ? -12.519 26.874 40.731 1.00 74.69 915 LEU A O 1
ATOM 7322 N N . ALA A 1 916 ? -12.157 28.982 40.102 1.00 83.56 916 ALA A N 1
ATOM 7323 C CA . ALA A 1 916 ? -12.460 29.547 41.418 1.00 83.56 916 ALA A CA 1
ATOM 7324 C C . ALA A 1 916 ? -13.924 29.294 41.845 1.00 83.56 916 ALA A C 1
ATOM 7326 O O . ALA A 1 916 ? -14.852 29.546 41.076 1.00 83.56 916 ALA A O 1
ATOM 7327 N N . PHE A 1 917 ? -14.141 28.852 43.092 1.00 82.12 917 PHE A N 1
ATOM 7328 C CA . PHE A 1 917 ? -15.469 28.520 43.629 1.00 82.12 917 PHE A CA 1
ATOM 7329 C C . PHE A 1 917 ? -15.671 28.969 45.087 1.00 82.12 917 PHE A C 1
ATOM 7331 O O . PHE A 1 917 ? -14.722 29.198 45.845 1.00 82.12 917 PHE A O 1
ATOM 7338 N N . LYS A 1 918 ? -16.940 29.106 45.490 1.00 83.38 918 LYS A N 1
ATOM 7339 C CA . LYS A 1 918 ? -17.362 29.602 46.813 1.00 83.38 918 LYS A CA 1
ATOM 7340 C C . LYS A 1 918 ? -17.601 28.468 47.817 1.00 83.38 918 LYS A C 1
ATOM 7342 O O . LYS A 1 918 ? -17.799 27.316 47.451 1.00 83.38 918 LYS A O 1
ATOM 7347 N N . ASP A 1 919 ? -17.627 28.815 49.106 1.00 78.81 919 ASP A N 1
ATOM 7348 C CA . ASP A 1 919 ? -17.788 27.861 50.216 1.00 78.81 919 ASP A CA 1
ATOM 7349 C C . ASP A 1 919 ? -19.092 27.049 50.173 1.00 78.81 919 ASP A C 1
ATOM 7351 O O . ASP A 1 919 ? -19.099 25.914 50.639 1.00 78.81 919 ASP A O 1
ATOM 7355 N N . ASN A 1 920 ? -20.170 27.608 49.615 1.00 77.94 920 ASN A N 1
ATOM 7356 C CA . ASN A 1 920 ? -21.468 26.940 49.459 1.00 77.94 920 ASN A CA 1
ATOM 7357 C C . ASN A 1 920 ? -21.472 25.839 48.379 1.00 77.94 920 ASN A C 1
ATOM 7359 O O . ASN A 1 920 ? -22.436 25.082 48.298 1.00 77.94 920 ASN A O 1
ATOM 7363 N N . ALA A 1 921 ? -20.400 25.719 47.590 1.00 73.62 921 ALA A N 1
ATOM 7364 C CA . ALA A 1 921 ? -20.218 24.654 46.607 1.00 73.62 921 ALA A CA 1
ATOM 7365 C C . ALA A 1 921 ? -19.624 23.359 47.200 1.00 73.62 921 ALA 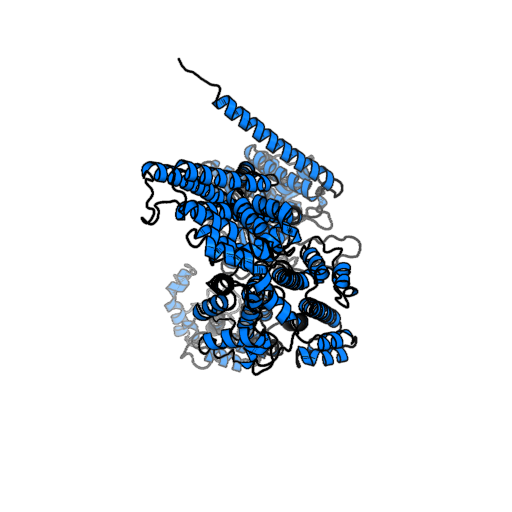A C 1
ATOM 7367 O O . ALA A 1 921 ? -19.333 22.423 46.462 1.00 73.62 921 ALA A O 1
ATOM 7368 N N . ILE A 1 922 ? -19.406 23.293 48.520 1.00 73.44 922 ILE A N 1
ATOM 7369 C CA . ILE A 1 922 ? -18.937 22.088 49.220 1.00 73.44 922 ILE A CA 1
ATOM 7370 C C . ILE A 1 922 ? -20.055 21.612 50.159 1.00 73.44 922 ILE A C 1
ATOM 7372 O O . ILE A 1 922 ? -20.425 22.334 51.088 1.00 73.44 922 ILE A O 1
ATOM 7376 N N . GLN A 1 923 ? -20.590 20.412 49.932 1.00 71.25 923 GLN A N 1
ATOM 7377 C CA . GLN A 1 923 ? -21.744 19.851 50.654 1.00 71.25 923 GLN A CA 1
ATOM 7378 C C . GLN A 1 923 ? -21.457 18.429 51.174 1.00 71.25 923 GLN A C 1
ATOM 7380 O O . GLN A 1 923 ? -20.465 17.818 50.793 1.00 71.25 923 GLN A O 1
ATOM 7385 N N . GLY A 1 924 ? -22.258 17.920 52.113 1.00 67.81 924 GLY A N 1
ATOM 7386 C CA . GLY A 1 924 ? -22.088 16.575 52.685 1.00 67.81 924 GLY A CA 1
ATOM 7387 C C . GLY A 1 924 ? -22.386 16.491 54.182 1.00 67.81 924 GLY A C 1
ATOM 7388 O O . GLY A 1 924 ? -22.311 17.491 54.908 1.00 67.81 924 GLY A O 1
ATOM 7389 N N . ASP A 1 925 ? -22.698 15.283 54.651 1.00 66.94 925 ASP A N 1
ATOM 7390 C CA . ASP A 1 925 ? -23.196 15.038 56.013 1.00 66.94 925 ASP A CA 1
ATOM 7391 C C . ASP A 1 925 ? -22.136 15.356 57.081 1.00 66.94 925 ASP A C 1
ATOM 7393 O O . ASP A 1 925 ? -22.434 15.920 58.140 1.00 66.94 925 ASP A O 1
ATOM 7397 N N . SER A 1 926 ? -20.863 15.092 56.772 1.00 63.97 926 SER A N 1
ATOM 7398 C CA . SER A 1 926 ? -19.737 15.303 57.690 1.00 63.97 926 SER A CA 1
ATOM 7399 C C . SER A 1 926 ? -19.272 16.771 57.748 1.00 63.97 926 SER A C 1
ATOM 7401 O O . SER A 1 926 ? -18.566 17.161 58.680 1.00 63.97 926 SER A O 1
ATOM 7403 N N . ILE A 1 927 ? -19.685 17.638 56.811 1.00 65.31 927 ILE A N 1
ATOM 7404 C CA . ILE A 1 927 ? -19.144 19.006 56.670 1.00 65.31 927 ILE A CA 1
ATOM 7405 C C . ILE A 1 927 ? -19.541 19.923 57.823 1.00 65.31 927 ILE A C 1
ATOM 7407 O O . ILE A 1 927 ? -18.717 20.703 58.307 1.00 65.31 927 ILE A O 1
ATOM 7411 N N . LYS A 1 928 ? -20.788 19.834 58.301 1.00 68.00 928 LYS A N 1
ATOM 7412 C CA . LYS A 1 928 ? -21.268 20.678 59.408 1.00 68.00 928 LYS A CA 1
ATOM 7413 C C . LYS A 1 928 ? -20.503 20.397 60.704 1.00 68.00 928 LYS A C 1
ATOM 7415 O O . LYS A 1 928 ? -20.296 21.312 61.501 1.00 68.00 928 LYS A O 1
ATOM 7420 N N . TYR A 1 929 ? -20.075 19.152 60.903 1.00 74.12 929 TYR A N 1
ATOM 7421 C CA . TYR A 1 929 ? -19.225 18.745 62.018 1.00 74.12 929 TYR A CA 1
ATOM 7422 C C . TYR A 1 929 ? -17.766 19.172 61.791 1.00 74.12 929 TYR A C 1
ATOM 7424 O O . TYR A 1 929 ? -17.210 19.913 62.603 1.00 74.12 929 TYR A O 1
ATOM 7432 N N . VAL A 1 930 ? -17.165 18.802 60.655 1.00 76.12 930 VAL A N 1
ATOM 7433 C CA . VAL A 1 930 ? -15.754 19.097 60.352 1.00 76.12 930 VAL A CA 1
ATOM 7434 C C . VAL A 1 930 ? -15.493 20.604 60.338 1.00 76.12 930 VAL A C 1
ATOM 7436 O O . VAL A 1 930 ? -14.567 21.068 61.001 1.00 76.12 930 VAL A O 1
ATOM 7439 N N . SER A 1 931 ? -16.363 21.403 59.715 1.00 74.31 931 SER A N 1
ATOM 7440 C CA . SER A 1 931 ? -16.223 22.862 59.686 1.00 74.31 931 SER A CA 1
ATOM 7441 C C . SER A 1 931 ? -16.232 23.493 61.083 1.00 74.31 931 SER A C 1
ATOM 7443 O O . SER A 1 931 ? -15.530 24.481 61.280 1.00 74.31 931 SER A O 1
ATOM 7445 N N . LYS A 1 932 ? -16.991 22.959 62.053 1.00 77.50 932 LYS A N 1
ATOM 7446 C CA . LYS A 1 932 ? -16.995 23.466 63.442 1.00 77.50 932 LYS A CA 1
ATOM 7447 C C . LYS A 1 932 ? -15.709 23.126 64.195 1.00 77.50 932 LYS A C 1
ATOM 7449 O O . LYS A 1 932 ? -15.324 23.864 65.094 1.00 77.50 932 LYS A O 1
ATOM 7454 N N . THR A 1 933 ? -15.068 22.011 63.846 1.00 78.38 933 THR A N 1
ATOM 7455 C CA . THR A 1 933 ? -13.815 21.578 64.485 1.00 78.38 933 THR A CA 1
ATOM 7456 C C . THR A 1 933 ? -12.575 22.208 63.852 1.00 78.38 933 THR A C 1
ATOM 7458 O O . THR A 1 933 ? -11.574 22.366 64.538 1.00 78.38 933 THR A O 1
ATOM 7461 N N . GLN A 1 934 ? -12.633 22.590 62.570 1.00 82.75 934 GLN A N 1
ATOM 7462 C CA . GLN A 1 934 ? -11.481 23.111 61.824 1.00 82.75 934 GLN A CA 1
ATOM 7463 C C . GLN A 1 934 ? -11.477 24.644 61.655 1.00 82.75 934 GLN A C 1
ATOM 7465 O O . GLN A 1 934 ? -10.400 25.233 61.542 1.00 82.75 934 GLN A O 1
ATOM 7470 N N . LYS A 1 935 ? -12.642 25.318 61.652 1.00 77.38 935 LYS A N 1
ATOM 7471 C CA . LYS A 1 935 ? -12.739 26.789 61.520 1.00 77.38 935 LYS A CA 1
ATOM 7472 C C . LYS A 1 935 ? -12.982 27.483 62.865 1.00 77.38 935 LYS A C 1
ATOM 7474 O O . LYS A 1 935 ? -13.873 27.100 63.617 1.00 77.38 935 LYS A O 1
ATOM 7479 N N . GLY A 1 936 ? -12.231 28.552 63.123 1.00 69.19 936 GLY A N 1
ATOM 7480 C CA . GLY A 1 936 ? -12.465 29.539 64.183 1.00 69.19 936 GLY A CA 1
ATOM 7481 C C . GLY A 1 936 ? -13.146 30.816 63.662 1.00 69.19 936 GLY A C 1
ATOM 7482 O O . GLY A 1 936 ? -13.470 30.927 62.481 1.00 69.19 936 GLY A O 1
ATOM 7483 N N . LYS A 1 937 ? -13.349 31.814 64.539 1.00 66.75 937 LYS A N 1
ATOM 7484 C CA . LYS A 1 937 ? -14.053 33.075 64.201 1.00 66.75 937 LYS A CA 1
ATOM 7485 C C . LYS A 1 937 ? -13.360 33.923 63.117 1.00 66.75 937 LYS A C 1
ATOM 7487 O O . LYS A 1 937 ? -14.044 34.683 62.443 1.00 66.75 937 LYS A O 1
ATOM 7492 N N . LEU A 1 938 ? -12.038 33.805 62.951 1.00 65.12 938 LEU A N 1
ATOM 7493 C CA . LEU A 1 938 ? -11.226 34.619 62.026 1.00 65.12 938 LEU A CA 1
ATOM 7494 C C . LEU A 1 938 ? -10.322 33.783 61.095 1.00 65.12 938 LEU A C 1
ATOM 7496 O O . LEU A 1 938 ? -9.369 34.306 60.525 1.00 65.12 938 LEU A O 1
ATOM 7500 N N . GLY A 1 939 ? -10.597 32.486 60.922 1.00 72.25 939 GLY A N 1
ATOM 7501 C CA . GLY A 1 939 ? -9.775 31.614 60.077 1.00 72.25 939 GLY A CA 1
ATOM 7502 C C . GLY A 1 939 ? -9.732 30.173 60.567 1.00 72.25 939 GLY A C 1
ATOM 7503 O O . GLY A 1 939 ? -10.728 29.645 61.057 1.00 72.25 939 GLY A O 1
ATOM 7504 N N . TRP A 1 940 ? -8.582 29.523 60.421 1.00 83.44 940 TRP A N 1
ATOM 7505 C CA . TRP A 1 940 ? -8.343 28.182 60.955 1.00 83.44 940 TRP A CA 1
ATOM 7506 C C . TRP A 1 940 ? -8.257 28.216 62.481 1.00 83.44 940 TRP A C 1
ATOM 7508 O O . TRP A 1 940 ? -7.715 29.165 63.042 1.00 83.44 940 TRP A O 1
ATOM 7518 N N . LYS A 1 941 ? -8.799 27.199 63.151 1.00 83.50 941 LYS A N 1
ATOM 7519 C CA . LYS A 1 941 ? -8.641 27.034 64.602 1.00 83.50 941 LYS A CA 1
ATOM 7520 C C . LYS A 1 941 ? -7.196 26.611 64.920 1.00 83.50 941 LYS A C 1
ATOM 7522 O O . LYS A 1 941 ? -6.590 25.909 64.109 1.00 83.50 941 LYS A O 1
ATOM 7527 N N . ASP A 1 942 ? -6.645 27.007 66.065 1.00 79.94 942 ASP A N 1
ATOM 7528 C CA . ASP A 1 942 ? -5.235 26.727 66.406 1.00 79.94 942 ASP A CA 1
ATOM 7529 C C . ASP A 1 942 ? -4.931 25.224 66.521 1.00 79.94 942 ASP A C 1
ATOM 7531 O O . ASP A 1 942 ? -3.856 24.773 66.140 1.00 79.94 942 ASP A O 1
ATOM 7535 N N . ASP A 1 943 ? -5.913 24.433 66.955 1.00 83.06 943 ASP A N 1
ATOM 7536 C CA . ASP A 1 943 ? -5.863 22.969 67.032 1.00 83.06 943 ASP A CA 1
ATOM 7537 C C . ASP A 1 943 ? -6.394 22.271 65.761 1.00 83.06 943 ASP A C 1
ATOM 7539 O O . ASP A 1 943 ? -6.636 21.064 65.763 1.00 83.06 943 ASP A O 1
ATOM 7543 N N . SER A 1 944 ? -6.599 23.004 64.661 1.00 86.81 944 SER A N 1
ATOM 7544 C CA . SER A 1 944 ? -7.019 22.411 63.384 1.00 86.81 944 SER A CA 1
ATOM 7545 C C . SER A 1 944 ? -5.907 21.565 62.758 1.00 86.81 944 SER A C 1
ATOM 7547 O O . SER A 1 944 ? -4.719 21.834 62.939 1.00 86.81 944 SER A O 1
ATOM 7549 N N . VAL A 1 945 ? -6.284 20.582 61.938 1.00 86.94 945 VAL A N 1
ATOM 7550 C CA . VAL A 1 945 ? -5.354 19.762 61.140 1.00 86.94 945 VAL A CA 1
ATOM 7551 C C . VAL A 1 945 ? -4.561 20.638 60.166 1.00 86.94 945 VAL A C 1
ATOM 7553 O O . VAL A 1 945 ? -3.398 20.362 59.878 1.00 86.94 945 VAL A O 1
ATOM 7556 N N . TYR A 1 946 ? -5.138 21.753 59.710 1.00 88.00 946 TYR A N 1
ATOM 7557 C CA . TYR A 1 946 ? -4.407 22.730 58.908 1.00 88.00 946 TYR A CA 1
ATOM 7558 C C . TYR A 1 946 ? -3.200 23.311 59.665 1.00 88.00 946 TYR A C 1
ATOM 7560 O O . TYR A 1 946 ? -2.080 23.249 59.164 1.00 88.00 946 TYR A O 1
ATOM 7568 N N . LYS A 1 947 ? -3.417 23.824 60.886 1.00 85.81 947 LYS A N 1
ATOM 7569 C CA . LYS A 1 947 ? -2.371 24.444 61.718 1.00 85.81 947 LYS A CA 1
ATOM 7570 C C . LYS A 1 947 ? -1.382 23.440 62.299 1.00 85.81 947 LYS A C 1
ATOM 7572 O O . LYS A 1 947 ? -0.186 23.700 62.327 1.00 85.81 947 LYS A O 1
ATOM 7577 N N . THR A 1 948 ? -1.880 22.293 62.744 1.00 86.69 948 THR A N 1
ATOM 7578 C CA . THR A 1 948 ? -1.069 21.294 63.447 1.00 86.69 948 THR A CA 1
ATOM 7579 C C . THR A 1 948 ? -0.358 20.323 62.507 1.00 86.69 948 THR A C 1
ATOM 7581 O O . THR A 1 948 ? 0.675 19.790 62.896 1.00 86.69 948 THR A O 1
ATOM 7584 N N . VAL A 1 949 ? -0.854 20.107 61.278 1.00 88.69 949 VAL A N 1
ATOM 7585 C CA . VAL A 1 949 ? -0.307 19.104 60.342 1.00 88.69 949 VAL A CA 1
ATOM 7586 C C . VAL A 1 949 ? 0.091 19.702 58.987 1.00 88.69 949 VAL A C 1
ATOM 7588 O O . VAL A 1 949 ? 1.247 19.551 58.596 1.00 88.69 949 VAL A O 1
ATOM 7591 N N . PHE A 1 950 ? -0.800 20.395 58.264 1.00 88.81 950 PHE A N 1
ATOM 7592 C CA . PHE A 1 950 ? -0.505 20.898 56.902 1.00 88.81 950 PHE A CA 1
ATOM 7593 C C . PHE A 1 950 ? 0.451 22.106 56.868 1.00 88.81 950 PHE A C 1
ATOM 7595 O O . PHE A 1 950 ? 1.094 22.340 55.844 1.00 88.81 950 PHE A O 1
ATOM 7602 N N . GLU A 1 951 ? 0.544 22.889 57.947 1.00 88.06 951 GLU A N 1
ATOM 7603 C CA . GLU A 1 951 ? 1.505 23.998 58.059 1.00 88.06 951 GLU A CA 1
ATOM 7604 C C . GLU A 1 951 ? 2.915 23.550 58.483 1.00 88.06 951 GLU A C 1
ATOM 7606 O O . GLU A 1 951 ? 3.842 24.356 58.375 1.00 88.06 951 GLU A O 1
ATOM 7611 N N . LYS A 1 952 ? 3.112 22.281 58.885 1.00 86.12 952 LYS A N 1
ATOM 7612 C CA . LYS A 1 952 ? 4.457 21.715 59.091 1.00 86.12 952 LYS A CA 1
ATOM 7613 C C . LYS A 1 952 ? 5.261 21.815 57.792 1.00 86.12 952 LYS A C 1
ATOM 7615 O O . LYS A 1 952 ? 4.728 21.551 56.717 1.00 86.12 952 LYS A O 1
ATOM 7620 N N . GLU A 1 953 ? 6.539 22.173 57.883 1.00 78.56 953 GLU A N 1
ATOM 7621 C CA . GLU A 1 953 ? 7.358 22.542 56.718 1.00 78.56 953 GLU A CA 1
ATOM 7622 C C . GLU A 1 953 ? 7.446 21.434 55.650 1.00 78.56 953 GLU A C 1
ATOM 7624 O O . GLU A 1 953 ? 7.238 21.716 54.468 1.00 78.56 953 GLU A O 1
ATOM 7629 N N . SER A 1 954 ? 7.612 20.167 56.059 1.00 77.44 954 SER A N 1
ATOM 7630 C CA . SER A 1 954 ? 7.622 19.014 55.141 1.00 77.44 954 SER A CA 1
ATOM 7631 C C . SER A 1 954 ? 6.280 18.818 54.422 1.00 77.44 954 SER A C 1
ATOM 7633 O O . SER A 1 954 ? 6.233 18.700 53.198 1.00 77.44 954 SER A O 1
ATOM 7635 N N . ASN A 1 955 ? 5.166 18.880 55.153 1.00 83.44 955 ASN A N 1
ATOM 7636 C CA . ASN A 1 955 ? 3.815 18.761 54.593 1.00 83.44 955 ASN A CA 1
ATOM 7637 C C . ASN A 1 955 ? 3.437 19.943 53.699 1.00 83.44 955 ASN A C 1
ATOM 7639 O O . ASN A 1 955 ? 2.734 19.770 52.700 1.00 83.44 955 ASN A O 1
ATOM 7643 N N . LYS A 1 956 ? 3.913 21.142 54.045 1.00 84.69 956 LYS A N 1
ATOM 7644 C CA . LYS A 1 956 ? 3.664 22.366 53.290 1.00 84.69 956 LYS A CA 1
ATOM 7645 C C . LYS A 1 956 ? 4.292 22.329 51.910 1.00 84.69 956 LYS A C 1
ATOM 7647 O O . LYS A 1 956 ? 3.658 22.757 50.948 1.00 84.69 956 LYS A O 1
ATOM 7652 N N . TYR A 1 957 ? 5.504 21.791 51.815 1.00 77.38 957 TYR A N 1
ATOM 7653 C CA . TYR A 1 957 ? 6.152 21.542 50.535 1.00 77.38 957 TYR A CA 1
ATOM 7654 C C . TYR A 1 957 ? 5.318 20.586 49.666 1.00 77.38 957 TYR A C 1
ATOM 7656 O O . TYR A 1 957 ? 4.995 20.924 48.528 1.00 77.38 957 TYR A O 1
ATOM 7664 N N . ILE A 1 958 ? 4.877 19.459 50.240 1.00 76.38 958 ILE A N 1
ATOM 7665 C CA . ILE A 1 958 ? 4.084 18.434 49.542 1.00 76.38 958 ILE A CA 1
ATOM 7666 C C . ILE A 1 958 ? 2.786 19.017 48.975 1.00 76.38 958 ILE A C 1
ATOM 7668 O O . ILE A 1 958 ? 2.519 18.884 47.780 1.00 76.38 958 ILE A O 1
ATOM 7672 N N . TRP A 1 959 ? 1.955 19.664 49.803 1.00 81.75 959 TRP A N 1
ATOM 7673 C CA . TRP A 1 959 ? 0.670 20.155 49.300 1.00 81.75 959 TRP A CA 1
ATOM 7674 C C . TRP A 1 959 ? 0.847 21.310 48.317 1.00 81.75 959 TRP A C 1
ATOM 7676 O O . TRP A 1 959 ? 0.093 21.381 47.348 1.00 81.75 959 TRP A O 1
ATOM 7686 N N . LYS A 1 960 ? 1.854 22.172 48.512 1.00 79.06 960 LYS A N 1
ATOM 7687 C CA . LYS A 1 960 ? 2.102 23.304 47.617 1.00 79.06 960 LYS A CA 1
ATOM 7688 C C . LYS A 1 960 ? 2.526 22.845 46.225 1.00 79.06 960 LYS A C 1
ATOM 7690 O O . LYS A 1 960 ? 1.938 23.300 45.246 1.00 79.06 960 LYS A O 1
ATOM 7695 N N . GLN A 1 961 ? 3.447 21.883 46.147 1.00 75.31 961 GLN A N 1
ATOM 7696 C CA . GLN A 1 961 ? 3.840 21.251 44.887 1.00 75.31 961 GLN A CA 1
ATOM 7697 C C . GLN A 1 961 ? 2.610 20.719 44.132 1.00 75.31 961 GLN A C 1
ATOM 7699 O O . GLN A 1 961 ? 2.394 21.056 42.969 1.00 75.31 961 GLN A O 1
ATOM 7704 N N . LYS A 1 962 ? 1.739 19.967 44.818 1.00 77.38 962 LYS A N 1
ATOM 7705 C CA . LYS A 1 962 ? 0.529 19.387 44.213 1.00 77.38 962 LYS A CA 1
ATOM 7706 C C . LYS A 1 962 ? -0.502 20.430 43.786 1.00 77.38 962 LYS A C 1
ATOM 7708 O O . LYS A 1 962 ? -1.191 20.231 42.785 1.00 77.38 962 LYS A O 1
ATOM 7713 N N . THR A 1 963 ? -0.628 21.541 44.511 1.00 77.88 963 THR A N 1
ATOM 7714 C CA . THR A 1 963 ? -1.496 22.647 44.085 1.00 77.88 963 THR A CA 1
ATOM 7715 C C . THR A 1 963 ? -0.924 23.439 42.919 1.00 77.88 963 THR A C 1
ATOM 7717 O O . THR A 1 963 ? -1.700 23.887 42.081 1.00 77.88 963 THR A O 1
ATOM 7720 N N . ASP A 1 964 ? 0.396 23.608 42.835 1.00 75.81 964 ASP A N 1
ATOM 7721 C CA . ASP A 1 964 ? 1.039 24.327 41.732 1.00 75.81 964 ASP A CA 1
ATOM 7722 C C . ASP A 1 964 ? 0.930 23.525 40.422 1.00 75.81 964 ASP A C 1
ATOM 7724 O O . ASP A 1 964 ? 0.564 24.092 39.389 1.00 75.81 964 ASP A O 1
ATOM 7728 N N . GLU A 1 965 ? 1.107 22.198 40.483 1.00 68.69 965 GLU A N 1
ATOM 7729 C CA . GLU A 1 965 ? 0.828 21.270 39.373 1.00 68.69 965 GLU A CA 1
ATOM 7730 C C . GLU A 1 965 ? -0.628 21.406 38.882 1.00 68.69 965 GLU A C 1
ATOM 7732 O O . GLU A 1 965 ? -0.884 21.589 37.687 1.00 68.69 965 GLU A O 1
ATOM 7737 N N . LEU A 1 966 ? -1.595 21.414 39.810 1.00 70.75 966 LEU A N 1
ATOM 7738 C CA . LEU A 1 966 ? -3.006 21.635 39.486 1.00 70.75 966 LEU A CA 1
ATOM 7739 C C . LEU A 1 966 ? -3.247 23.017 38.858 1.00 70.75 966 LEU A C 1
ATOM 7741 O O . LEU A 1 966 ? -3.929 23.109 37.840 1.00 70.75 966 LEU A O 1
ATOM 7745 N N . LYS A 1 967 ? -2.706 24.102 39.428 1.00 72.62 967 LYS A N 1
ATOM 7746 C CA . LYS A 1 967 ? -2.872 25.464 38.888 1.00 72.62 967 LYS A CA 1
ATOM 7747 C C . LYS A 1 967 ? -2.355 25.588 37.462 1.00 72.62 967 LYS A C 1
ATOM 7749 O O . LYS A 1 967 ? -3.007 26.256 36.654 1.00 72.62 967 LYS A O 1
ATOM 7754 N N . GLY A 1 968 ? -1.211 24.971 37.163 1.00 62.44 968 GLY A N 1
ATOM 7755 C CA . GLY A 1 968 ? -0.668 24.896 35.807 1.00 62.44 968 GLY A CA 1
ATOM 7756 C C . GLY A 1 968 ? -1.682 24.269 34.853 1.00 62.44 968 GLY A C 1
ATOM 7757 O O . GLY A 1 968 ? -2.104 24.913 33.890 1.00 62.44 968 GLY A O 1
ATOM 7758 N N . HIS A 1 969 ? -2.189 23.088 35.217 1.00 58.78 969 HIS A N 1
ATOM 7759 C CA . HIS A 1 969 ? -3.193 22.363 34.439 1.00 58.78 969 HIS A CA 1
ATOM 7760 C C . HIS A 1 969 ? -4.483 23.173 34.216 1.00 58.78 969 HIS A C 1
ATOM 7762 O O . HIS A 1 969 ? -4.967 23.292 33.089 1.00 58.78 969 HIS A O 1
ATOM 7768 N N . VAL A 1 970 ? -5.031 23.789 35.270 1.00 61.09 970 VAL A N 1
ATOM 7769 C CA . VAL A 1 970 ? -6.232 24.637 35.184 1.00 61.09 970 VAL A CA 1
ATOM 7770 C C . VAL A 1 970 ? -5.992 25.851 34.283 1.00 61.09 970 VAL A C 1
ATOM 7772 O O . VAL A 1 970 ? -6.826 26.181 33.440 1.00 61.09 970 VAL A O 1
ATOM 7775 N N . SER A 1 971 ? -4.849 26.518 34.424 1.00 64.44 971 SER A N 1
ATOM 7776 C CA . SER A 1 971 ? -4.528 27.708 33.629 1.00 64.44 971 SER A CA 1
ATOM 7777 C C . SER A 1 971 ? -4.417 27.389 32.138 1.00 64.44 971 SER A C 1
ATOM 7779 O O . SER A 1 971 ? -4.806 28.203 31.304 1.00 64.44 971 SER A O 1
ATOM 7781 N N . GLU A 1 972 ? -3.926 26.204 31.782 1.00 55.09 972 GLU A N 1
ATOM 7782 C CA . GLU A 1 972 ? -3.829 25.751 30.393 1.00 55.09 972 GLU A CA 1
ATOM 7783 C C . GLU A 1 972 ? -5.163 25.273 29.822 1.00 55.09 972 GLU A C 1
ATOM 7785 O O . GLU A 1 972 ? -5.475 25.590 28.671 1.00 55.09 972 GLU A O 1
ATOM 7790 N N . LYS A 1 973 ? -5.975 24.581 30.633 1.00 56.88 973 LYS A N 1
ATOM 7791 C CA . LYS A 1 973 ? -7.296 24.067 30.245 1.00 56.88 973 LYS A CA 1
ATOM 7792 C C . LYS A 1 973 ? -8.251 25.171 29.769 1.00 56.88 973 LYS A C 1
ATOM 7794 O O . LYS A 1 973 ? -9.081 24.928 28.899 1.00 56.88 973 LYS A O 1
ATOM 7799 N N . PHE A 1 974 ? -8.115 26.394 30.288 1.00 57.41 974 PHE A N 1
ATOM 7800 C CA . PHE A 1 974 ? -9.090 27.475 30.099 1.00 57.41 974 PHE A CA 1
ATOM 7801 C C . PHE A 1 974 ? -8.622 28.689 29.252 1.00 57.41 974 PHE A C 1
ATOM 7803 O O . PHE A 1 974 ? -9.284 29.738 29.275 1.00 57.41 974 PHE A O 1
ATOM 7810 N N . LYS A 1 975 ? -7.528 28.593 28.475 1.00 51.25 975 LYS A N 1
ATOM 7811 C CA . LYS A 1 975 ? -7.058 29.680 27.571 1.00 51.25 975 LYS A CA 1
ATOM 7812 C C . LYS A 1 975 ? -7.962 29.879 26.333 1.00 51.25 975 LYS A C 1
ATOM 7814 O O . LYS A 1 975 ? -8.404 28.911 25.723 1.00 51.25 975 LYS A O 1
ATOM 7819 N N . HIS A 1 976 ? -8.225 31.137 25.939 1.00 43.22 976 HIS A N 1
ATOM 7820 C CA . HIS A 1 976 ? -9.090 31.504 24.795 1.00 43.22 976 HIS A CA 1
ATOM 7821 C C . HIS A 1 976 ? -8.414 31.323 23.417 1.00 43.22 976 HIS A C 1
ATOM 7823 O O . HIS A 1 976 ? -7.220 31.564 23.250 1.00 43.22 976 HIS A O 1
ATOM 7829 N N . ASP A 1 977 ? -9.214 31.003 22.389 1.00 40.16 977 ASP A N 1
ATOM 7830 C CA . ASP A 1 977 ? -8.787 30.718 21.004 1.00 40.16 977 ASP A CA 1
ATOM 7831 C C . ASP A 1 977 ? -8.022 31.846 20.280 1.00 40.16 977 ASP A C 1
ATOM 7833 O O . ASP A 1 977 ? -7.351 31.583 19.281 1.00 40.16 977 ASP A O 1
ATOM 7837 N N . LYS A 1 978 ? -8.067 33.094 20.763 1.00 36.19 978 LYS A N 1
ATOM 7838 C CA . LYS A 1 978 ? -7.366 34.224 20.126 1.00 36.19 978 LYS A CA 1
ATOM 7839 C C . LYS A 1 978 ? -5.850 34.218 20.399 1.00 36.19 978 LYS A C 1
ATOM 7841 O O . LYS A 1 978 ? -5.082 34.576 19.513 1.00 36.19 978 LYS A O 1
ATOM 7846 N N . GLU A 1 979 ? -5.409 33.692 21.546 1.00 40.91 979 GLU A N 1
ATOM 7847 C CA . GLU A 1 979 ? -3.984 33.553 21.913 1.00 40.91 979 GLU A CA 1
ATOM 7848 C C . GLU A 1 979 ? -3.337 32.256 21.381 1.00 40.91 979 GLU A C 1
ATOM 7850 O O . GLU A 1 979 ? -2.111 32.119 21.385 1.00 40.91 979 GLU A O 1
ATOM 7855 N N . LYS A 1 980 ? -4.128 31.310 20.840 1.00 39.84 980 LYS A N 1
ATOM 7856 C CA . LYS A 1 980 ? -3.610 30.083 20.194 1.00 39.84 980 LYS A CA 1
ATOM 7857 C C . LYS A 1 980 ? -2.677 30.378 19.012 1.00 39.84 980 LYS A C 1
ATOM 7859 O O . LYS A 1 980 ? -1.792 29.572 18.732 1.00 39.84 980 LYS A O 1
ATOM 7864 N N . LYS A 1 981 ? -2.849 31.513 18.318 1.00 34.06 981 LYS A N 1
ATOM 7865 C CA . LYS A 1 981 ? -1.979 31.916 17.196 1.00 34.06 981 LYS A CA 1
ATOM 7866 C C . LYS A 1 981 ? -0.645 32.507 17.663 1.00 34.06 981 LYS A C 1
ATOM 7868 O O . LYS A 1 981 ? 0.391 32.159 17.101 1.00 34.06 981 LYS A O 1
ATOM 7873 N N . GLU A 1 982 ? -0.646 33.326 18.711 1.00 31.84 982 GLU A N 1
ATOM 7874 C CA . GLU A 1 982 ? 0.569 33.981 19.218 1.00 31.84 982 GLU A CA 1
ATOM 7875 C C . GLU A 1 982 ? 1.417 33.048 20.087 1.00 31.84 982 GLU A C 1
ATOM 7877 O O . GLU A 1 982 ? 2.637 33.031 19.951 1.00 31.84 982 GLU A O 1
ATOM 7882 N N . SER A 1 983 ? 0.801 32.168 20.885 1.00 35.91 983 SER A N 1
ATOM 7883 C CA . SER A 1 983 ? 1.534 31.153 21.654 1.00 35.91 983 SER A CA 1
ATOM 7884 C C . SER A 1 983 ? 2.148 30.066 20.762 1.00 35.91 983 SER A C 1
ATOM 7886 O O . SER A 1 983 ? 3.221 29.571 21.077 1.00 35.91 983 SER A O 1
ATOM 7888 N N . SER A 1 984 ? 1.546 29.741 19.611 1.00 35.09 984 SER A N 1
ATOM 7889 C CA . SER A 1 984 ? 2.155 28.870 18.586 1.00 35.09 984 SER A CA 1
ATOM 7890 C C . SER A 1 984 ? 3.436 29.487 18.013 1.00 35.09 984 SER A C 1
ATOM 7892 O O . SER A 1 984 ? 4.450 28.803 17.855 1.00 35.09 984 SER A O 1
ATOM 7894 N N . ALA A 1 985 ? 3.416 30.794 17.736 1.00 32.78 985 ALA A N 1
ATOM 7895 C CA . ALA A 1 985 ? 4.597 31.522 17.290 1.00 32.78 985 ALA A CA 1
ATOM 7896 C C . ALA A 1 985 ? 5.642 31.626 18.411 1.00 32.78 985 ALA A C 1
ATOM 7898 O O . ALA A 1 985 ? 6.801 31.319 18.159 1.00 32.78 985 ALA A O 1
ATOM 7899 N N . ALA A 1 986 ? 5.235 31.944 19.644 1.00 36.41 986 ALA A N 1
ATOM 7900 C CA . ALA A 1 986 ? 6.116 32.061 20.805 1.00 36.41 986 ALA A CA 1
ATOM 7901 C C . ALA A 1 986 ? 6.697 30.716 21.263 1.00 36.41 986 ALA A C 1
ATOM 7903 O O . ALA A 1 986 ? 7.856 30.681 21.642 1.00 36.41 986 ALA A O 1
ATOM 7904 N N . ALA A 1 987 ? 5.960 29.605 21.170 1.00 35.22 987 ALA A N 1
ATOM 7905 C CA . ALA A 1 987 ? 6.460 28.255 21.433 1.00 35.22 987 ALA A CA 1
ATOM 7906 C C . ALA A 1 987 ? 7.420 27.802 20.328 1.00 35.22 987 ALA A C 1
ATOM 7908 O O . ALA A 1 987 ? 8.454 27.222 20.624 1.00 35.22 987 ALA A O 1
ATOM 7909 N N . THR A 1 988 ? 7.154 28.159 19.066 1.00 36.06 988 THR A N 1
ATOM 7910 C CA . THR A 1 988 ? 8.110 27.950 17.964 1.00 36.06 988 THR A CA 1
ATOM 7911 C C . THR A 1 988 ? 9.359 28.829 18.130 1.00 36.06 988 THR A C 1
ATOM 7913 O O . THR A 1 988 ? 10.462 28.406 17.790 1.00 36.06 988 THR A O 1
ATOM 7916 N N . GLN A 1 989 ? 9.223 30.046 18.668 1.00 35.06 989 GLN A N 1
ATOM 7917 C CA . GLN A 1 989 ? 10.331 30.968 18.935 1.00 35.06 989 GLN A CA 1
ATOM 7918 C C . GLN A 1 989 ? 11.131 30.580 20.181 1.00 35.06 989 GLN A C 1
ATOM 7920 O O . GLN A 1 989 ? 12.348 30.684 20.134 1.00 35.06 989 GLN A O 1
ATOM 7925 N N . LEU A 1 990 ? 10.475 30.115 21.249 1.00 35.84 990 LEU A N 1
ATOM 7926 C CA . LEU A 1 990 ? 11.081 29.550 22.458 1.00 35.84 990 LEU A CA 1
ATOM 7927 C C . LEU A 1 990 ? 11.783 28.242 22.125 1.00 35.84 990 LEU A C 1
ATOM 7929 O O . LEU A 1 990 ? 12.929 28.091 22.500 1.00 35.84 990 LEU A O 1
ATOM 7933 N N . PHE A 1 991 ? 11.176 27.371 21.318 1.00 38.47 991 PHE A N 1
ATOM 7934 C CA . PHE A 1 991 ? 11.818 26.162 20.804 1.00 38.47 991 PHE A CA 1
ATOM 7935 C C . PHE A 1 991 ? 13.046 26.500 19.951 1.00 38.47 991 PHE A C 1
ATOM 7937 O O . PHE A 1 991 ? 14.121 25.961 20.171 1.00 38.47 991 PHE A O 1
ATOM 7944 N N . ARG A 1 992 ? 12.948 27.475 19.035 1.00 39.44 992 ARG A N 1
ATOM 7945 C CA . ARG A 1 992 ? 14.117 27.962 18.277 1.00 39.44 992 ARG A CA 1
ATOM 7946 C C . ARG A 1 992 ? 15.168 28.634 19.164 1.00 39.44 992 ARG A C 1
ATOM 7948 O O . ARG A 1 992 ? 16.347 28.527 18.847 1.00 39.44 992 ARG A O 1
ATOM 7955 N N . LYS A 1 993 ? 14.770 29.349 20.224 1.00 41.00 993 LYS A N 1
ATOM 7956 C CA . LYS A 1 993 ? 15.683 30.001 21.177 1.00 41.00 993 LYS A CA 1
ATOM 7957 C C . LYS A 1 993 ? 16.382 28.981 22.060 1.00 41.00 993 LYS A C 1
ATOM 7959 O O . LYS A 1 993 ? 17.580 29.114 22.231 1.00 41.00 993 LYS A O 1
ATOM 7964 N N . GLU A 1 994 ? 15.666 27.984 22.559 1.00 38.91 994 GLU A N 1
ATOM 7965 C CA . GLU A 1 994 ? 16.193 26.931 23.424 1.00 38.91 994 GLU A CA 1
ATOM 7966 C C . GLU A 1 994 ? 17.120 26.011 22.632 1.00 38.91 994 GLU A C 1
ATOM 7968 O O . GLU A 1 994 ? 18.244 25.775 23.051 1.00 38.91 994 GLU A O 1
ATOM 7973 N N . VAL A 1 995 ? 16.734 25.631 21.408 1.00 38.97 995 VAL A N 1
ATOM 7974 C CA . VAL A 1 995 ? 17.612 24.892 20.489 1.00 38.97 995 VAL A CA 1
ATOM 7975 C C . VAL A 1 995 ? 18.856 25.717 20.135 1.00 38.97 995 VAL A C 1
ATOM 7977 O O . VAL A 1 995 ? 19.962 25.194 20.183 1.00 38.97 995 VAL A O 1
ATOM 7980 N N . LYS A 1 996 ? 18.730 27.020 19.834 1.00 42.62 996 LYS A N 1
ATOM 7981 C CA . LYS A 1 996 ? 19.904 27.885 19.588 1.00 42.62 996 LYS A CA 1
ATOM 7982 C C . LYS A 1 996 ? 20.775 28.089 20.831 1.00 42.62 996 LYS A C 1
ATOM 7984 O O . LYS A 1 996 ? 21.990 28.178 20.694 1.00 42.62 996 LYS A O 1
ATOM 7989 N N . LYS A 1 997 ? 20.171 28.182 22.016 1.00 41.69 997 LYS A N 1
ATOM 7990 C CA . LYS A 1 997 ? 20.861 28.359 23.297 1.00 41.69 997 LYS A CA 1
ATOM 7991 C C . LYS A 1 997 ? 21.636 27.096 23.668 1.00 41.69 997 LYS A C 1
ATOM 7993 O O . LYS A 1 997 ? 22.817 27.205 23.951 1.00 41.69 997 LYS A O 1
ATOM 7998 N N . GLN A 1 998 ? 21.033 25.917 23.530 1.00 39.75 998 GLN A N 1
ATOM 7999 C CA . GLN A 1 998 ? 21.709 24.636 23.751 1.00 39.75 998 GLN A CA 1
ATOM 8000 C C . GLN A 1 998 ? 22.819 24.370 22.725 1.00 39.75 998 GLN A C 1
ATOM 8002 O O . GLN A 1 998 ? 23.865 23.839 23.092 1.00 39.75 998 GLN A O 1
ATOM 8007 N N . ILE A 1 999 ? 22.643 24.787 21.463 1.00 39.19 999 ILE A N 1
ATOM 8008 C CA . ILE A 1 999 ? 23.715 24.751 20.451 1.00 39.19 999 ILE A CA 1
ATOM 8009 C C . ILE A 1 999 ? 24.875 25.666 20.870 1.00 39.19 999 ILE A C 1
ATOM 8011 O O . ILE A 1 999 ? 26.014 25.215 20.902 1.00 39.19 999 ILE A O 1
ATOM 8015 N N . SER A 1 1000 ? 24.587 26.908 21.268 1.00 41.91 1000 SER A N 1
ATOM 8016 C CA . SER A 1 1000 ? 25.598 27.876 21.717 1.00 41.91 1000 SER A CA 1
ATOM 8017 C C . SER A 1 1000 ? 26.315 27.460 23.008 1.00 41.91 1000 SER A C 1
ATOM 8019 O O . SER A 1 1000 ? 27.506 27.730 23.148 1.00 41.91 1000 SER A O 1
ATOM 8021 N N . GLU A 1 1001 ? 25.611 26.848 23.961 1.00 43.06 1001 GLU A N 1
ATOM 8022 C CA . GLU A 1 1001 ? 26.182 26.354 25.219 1.00 43.06 1001 GLU A CA 1
ATOM 8023 C C . GLU A 1 1001 ? 27.041 25.107 24.978 1.00 43.06 1001 GLU A C 1
ATOM 8025 O O . GLU A 1 1001 ? 28.114 24.991 25.561 1.00 43.06 1001 GLU A O 1
ATOM 8030 N N . SER A 1 1002 ? 26.644 24.233 24.047 1.00 38.78 1002 SER A N 1
ATOM 8031 C CA . SER A 1 1002 ? 27.433 23.058 23.652 1.00 38.78 1002 SER A CA 1
ATOM 8032 C C . SER A 1 1002 ? 28.673 23.425 22.828 1.00 38.78 1002 SER A C 1
ATOM 8034 O O . SER 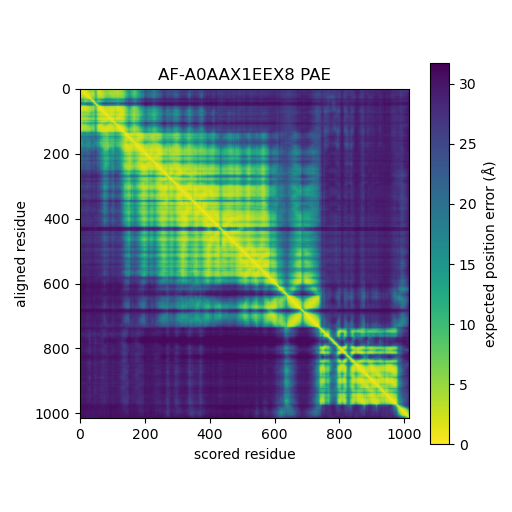A 1 1002 ? 29.729 22.831 23.023 1.00 38.78 1002 SER A O 1
ATOM 8036 N N . GLU A 1 1003 ? 28.580 24.421 21.938 1.00 41.50 1003 GLU A N 1
ATOM 8037 C CA . GLU A 1 1003 ? 29.730 24.971 21.202 1.00 41.50 1003 GLU A CA 1
ATOM 8038 C C . GLU A 1 1003 ? 30.728 25.641 22.155 1.00 41.50 1003 GLU A C 1
ATOM 8040 O O . GLU A 1 1003 ? 31.924 25.372 22.066 1.00 41.50 1003 GLU A O 1
ATOM 8045 N N . LYS A 1 1004 ? 30.247 26.415 23.141 1.00 44.53 1004 LYS A N 1
ATOM 8046 C CA . LYS A 1 1004 ? 31.096 26.958 24.215 1.00 44.53 1004 LYS A CA 1
ATOM 8047 C C . LYS A 1 1004 ? 31.743 25.870 25.062 1.00 44.53 1004 LYS A C 1
ATOM 8049 O O . LYS A 1 1004 ? 32.924 25.980 25.365 1.00 44.53 1004 LYS A O 1
ATOM 8054 N N . HIS A 1 1005 ? 31.009 24.818 25.416 1.00 40.59 1005 HIS A N 1
ATOM 8055 C CA . HIS A 1 1005 ? 31.562 23.727 26.213 1.00 40.59 1005 HIS A CA 1
ATOM 8056 C C . HIS A 1 1005 ? 32.633 22.940 25.436 1.00 40.59 1005 HIS A C 1
ATOM 8058 O O . HIS A 1 1005 ? 33.654 22.562 26.001 1.00 40.59 1005 HIS A O 1
ATOM 8064 N N . LEU A 1 1006 ? 32.468 22.769 24.118 1.00 37.91 1006 LEU A N 1
ATOM 8065 C CA . LEU A 1 1006 ? 33.481 22.175 23.235 1.00 37.91 1006 LEU A CA 1
ATOM 8066 C C . LEU A 1 1006 ? 34.705 23.083 23.015 1.00 37.91 1006 LEU A C 1
ATOM 8068 O O . LEU A 1 1006 ? 35.821 22.570 22.897 1.00 37.91 1006 LEU A O 1
ATOM 8072 N N . GLU A 1 1007 ? 34.522 24.407 22.984 1.00 42.88 1007 GLU A N 1
ATOM 8073 C CA . GLU A 1 1007 ? 35.619 25.384 22.959 1.00 42.88 1007 GLU A CA 1
ATOM 8074 C C . GLU A 1 1007 ? 36.367 25.468 24.300 1.00 42.88 1007 GLU A C 1
ATOM 8076 O O . GLU A 1 1007 ? 37.586 25.629 24.296 1.00 42.88 1007 GLU A O 1
ATOM 8081 N N . GLU A 1 1008 ? 35.678 25.324 25.436 1.00 43.00 1008 GLU A N 1
ATOM 8082 C CA . GLU A 1 1008 ? 36.273 25.270 26.781 1.00 43.00 1008 GLU A CA 1
ATOM 8083 C C . GLU A 1 1008 ? 37.047 23.965 27.010 1.00 43.00 1008 GLU A C 1
ATOM 8085 O O . GLU A 1 1008 ? 38.144 24.001 27.561 1.00 43.00 1008 GLU A O 1
ATOM 8090 N N . ILE A 1 1009 ? 36.559 22.832 26.487 1.00 43.69 1009 ILE A N 1
ATOM 8091 C CA . ILE A 1 1009 ? 37.303 21.559 26.468 1.00 43.69 1009 ILE A CA 1
ATOM 8092 C C . ILE A 1 1009 ? 38.554 21.658 25.571 1.00 43.69 1009 ILE A C 1
ATOM 8094 O O . ILE A 1 1009 ? 39.576 21.044 25.869 1.00 43.69 1009 ILE A O 1
ATOM 8098 N N . HIS A 1 1010 ? 38.521 22.472 24.507 1.00 37.75 1010 HIS A N 1
ATOM 8099 C CA . HIS A 1 1010 ? 39.702 22.773 23.681 1.00 37.75 1010 HIS A CA 1
ATOM 8100 C C . HIS A 1 1010 ? 40.620 23.862 24.267 1.00 37.75 1010 HIS A C 1
ATOM 8102 O O . HIS A 1 1010 ? 41.749 24.019 23.799 1.00 37.75 1010 HIS A O 1
ATOM 8108 N N . LYS A 1 1011 ? 40.178 24.606 25.289 1.00 38.25 1011 LYS A N 1
ATOM 8109 C CA . LYS A 1 1011 ? 40.932 25.683 25.948 1.00 38.25 1011 LYS A CA 1
ATOM 8110 C C . LYS A 1 1011 ? 41.185 25.384 27.432 1.00 38.25 1011 LYS A C 1
ATOM 8112 O O . LYS A 1 1011 ? 40.899 26.205 28.295 1.00 38.25 1011 LYS A O 1
ATOM 8117 N N . GLY A 1 1012 ? 41.860 24.268 27.707 1.00 29.25 1012 GLY A N 1
ATOM 8118 C CA . GLY A 1 1012 ? 42.913 24.241 28.733 1.00 29.25 1012 GLY A CA 1
ATOM 8119 C C . GLY A 1 1012 ? 43.065 22.938 29.534 1.00 29.25 1012 GLY A C 1
ATOM 8120 O O . GLY A 1 1012 ? 42.092 22.202 29.676 1.00 29.25 1012 GLY A O 1
ATOM 8121 N N . PRO A 1 1013 ? 44.254 22.665 30.121 1.00 35.72 1013 PRO A N 1
ATOM 8122 C CA . PRO A 1 1013 ? 45.533 23.372 30.000 1.00 35.72 1013 PRO A CA 1
ATOM 8123 C C . PRO A 1 1013 ? 46.598 22.566 29.229 1.00 35.72 1013 PRO A C 1
ATOM 8125 O O . PRO A 1 1013 ? 46.787 21.370 29.447 1.00 35.72 1013 PRO A O 1
ATOM 8128 N N . GLN A 1 1014 ? 47.376 23.268 28.397 1.00 41.41 1014 GLN A N 1
ATOM 8129 C CA . GLN A 1 1014 ? 48.759 22.866 28.153 1.00 41.41 1014 GLN A CA 1
ATOM 8130 C C . GLN A 1 1014 ? 49.485 22.868 29.500 1.00 41.41 101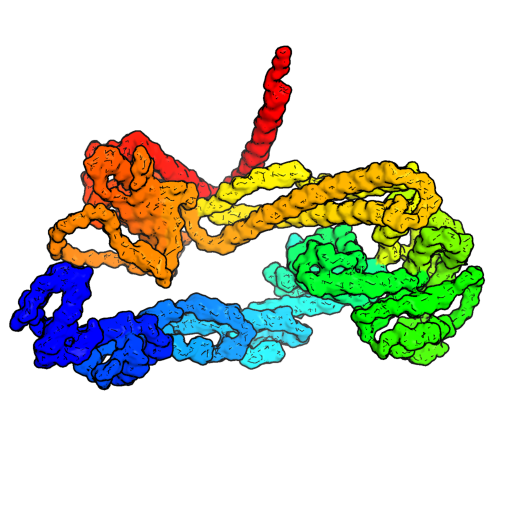4 GLN A C 1
ATOM 8132 O O . GLN A 1 1014 ? 49.555 23.900 30.167 1.00 41.41 1014 GLN A O 1
ATOM 8137 N N . VAL A 1 1015 ? 49.994 21.707 29.896 1.00 31.22 1015 VAL A N 1
ATOM 8138 C CA . VAL A 1 1015 ? 50.968 21.580 30.977 1.00 31.22 1015 VAL A CA 1
ATOM 8139 C C . VAL A 1 1015 ? 52.320 21.346 30.314 1.00 31.22 1015 VAL A C 1
ATOM 8141 O O . VAL A 1 1015 ? 52.444 20.474 29.453 1.00 31.22 1015 VAL A O 1
ATOM 8144 N N . HIS A 1 1016 ? 53.260 22.217 30.677 1.00 33.28 1016 HIS A N 1
ATOM 8145 C CA . HIS A 1 1016 ? 54.685 22.149 30.372 1.00 33.28 1016 HIS A CA 1
ATOM 8146 C C . HIS A 1 1016 ? 55.335 20.848 30.838 1.00 33.28 1016 HIS A C 1
ATOM 8148 O O . HIS A 1 1016 ? 54.928 20.344 31.910 1.00 33.28 1016 HIS A O 1
#